Protein 7R57 (pdb70)

CATH classification: 3.40.50.1170 (+1 more: 3.40.50.40)

Sequence (1246 aa):
LPNITILATGGTIAGVENLVNAVPQLKDIANVKGEQVVNIGSQDMNDNVWLTLAKKINTDCDKTDGFVITHGTDTMEETAYFLDLTVKCDKPVVMVGAMRPSTSMSADGPFNLYNAVVTAADKASANRGVLVVMNDTVLDGRDVTKTNTTDVATFKSVNYGPLGYIHNGKIDYQRTPARKHTSDTPFDVSKLNELPKVGIVYNYANASDLPAKALVDAGYDGIVSAGVGNGNLYKSVFDTLATAAKTGTAVVRSSRVPTGATTQDAEVDDAKYGFVASGTLNPQKARVLLQLALTQTKDPQQIQQIFNQYHLPNITILATGGTIAGVENLVNAVPQLKDIANVKGEQVVNIGSQDMNDNVWLTLAKKINTDCDKTDGFVITHGTDTMEETAYFLDLTVKCDKPVVMVGAMRPSTSMSADGPFNLYNAVVTAADKASANRGVLVVMNDTVLDGRDVTKTNTTDVATFKSVNYGPLGYIHNGKIDYQRTPARKHTSDTPFDVSKLNELPKVGIVYNYANASDLPAKALVDAGYDGIVSAGVGNGNLYKSVFDTLATAAKTGTAVVRSSRVPTGATTQDAEVDDAKYGFVASGTLNPQKARVLLQLALTQTKDPQQIQQIFNQYLPNITILATGGTIAGENLVNAVPQLKDIANVKGEQVVNIGSQDMNDNVWLTLAKKINTDCDKTDGFVITHGTDTMEETAYFLDLTVKCDKPVVMVGAMRPSTSMSADGPFNLYNAVVTAADKASANRGVLVVMNDTVLDGRDVTKTNTTDVATFKSVNYGPLGYIHNGKIDYQRTPARKHTSDTPFDVSKLNELPKVGIVYNYANASDLPAKALVDAGYDGIVSAGVGNGNLYKSVFDTLATAAKTGTAVVRSSRVPTGATTQDAEVDDAKYGFVASGTLNPQKARVLLQLALTQTKDPQQIQQIFNQYLPNITILATGGTIAGTVGKVGVENLVNAVPQLKDIANVKGEQVVNIGSQDMNDNVWLTLAKKINTDCDKTDGFVITHGTDTMEETAYFLDLTVKCDKPVVMVGAMRPSTSMSADGPFNLYNAVVTAADKASANRGVLVVMNDTVLDGRDVTKTNTTDVATFKSVNYGPLGYIHNGKIDYQRTPARKHTSDTPFDVSKLNELPKVGIVYNYANASDLPAKALVDAGYDGIVSAGVGNGNLYKSVFDTLATAAKTGTAVVRSSRVPTGATTQDAEVDDAKYGFVASGTLNPQKARVLLQLALTQTKDPQQIQQIFNQY

Foldseek 3Di:
DFEEEEEEAADALLVQQCLCVSQVCLVVQHNYDYDYQHHDAQVPDDFQSLLSVQLVCQVCLVVGQFYEYEHHQPCQLLSQLLSFAAHQRQQEYEYEYWLDHSPDPPTQRNVQVSLRSLLSRDPVNGPQGHWYGFDQFTAHSQQWDQQDNRDSPRIFSFEPTTQWGHDPSDTDGDDGDPFDTHNRHPQYCNPPPGWAFEEEDEADPPDDLVVVVVCLVVVGQEYEYQAADLQHHDVSVVVSVLVSVVVLRAYERAHVPQFFFSDAPDDDPCVVSLYATQTGGGRSNSRSLVRRVVVPDSHSVSSNVSSVRD/DAFEEEEEEAADALFVFQCLCVRQVCLVVHHNYDYDHQHHDAQVPDDDQSLLSVQLVCQVCLVVGQFYEYEHHQPCQLLSQLLSFAAHQRQQEAEYEYWLDHNPDPPTQRNVQVSLRSLLSRDPVNGPQGHWYGFDQFIAHSQQWDQQDNRDSPRIFSFEPTTQWGHDPSDTDGDDGDQFDTHNRHPQYCNPPNDWAFEEEDEADPPDDLVVVVVCVVVVGQEYEYQAADLQHHDVSVVVSLLVSLVVQHAYERAHVPQFFFNDQPDDDPCVVSLYATQTGGHRSNSRSQVRRVVVPDSHSVSSNVSSVRD/DFEEEEEEAADALAVQQVLVSQVCLVVQHNYDYDHQHHDAQVPDDDQSLLSVQLVCQVCLVVGQFYEYEHHQPCQLLSQLLSFAAHQRQQEAEYEYWLDHNPDPPTQRNVQVSLRSLLSRDPVNGPQGHWYGFDQFIAHSQQWDQQDNRDSPRIFSFEPTTQWGHDPSDTDGDDGDPFDTHNRHPQYSNPPNDWFFEEEDEADPPDDLVVLVVCLVVVGQEYEYQAADLQHHDPSVVVSQLVSLVVRYAYERAHVDQFFFSDPPDDDPCVVSLHATQTGGHRSNSRSLVRRVSVPDSRSVVSNVSSVRD/DFEEEEEEAAAALADVDDPDRQVRNCVRQVCLVVQHNYHYDHQHHDAQVPDDFQSLLSVQLVCQVCLVVGQFYEYEHHQPCQLLSQLLSFAAHQRQQEYEYEYWLDHNPDDVTQRNVQVSLRSLLSRDPVNGPQGYWYGFDQFIAHSQQWDQQDNRDSPRIFSFEPTTQWGHDPSDTDGDDGDPFDTHNRHPQYCNPPPGWAFEEEDEADPPDDLVVVVVCVVVPGQEYEYQAADLQDHDPSVVVSLLVSVVVQRAYEGAHVPQFFFSDPPDPDPCVVSLYATQTGGHRSNSRSQVRRVVVPDSRSVVSNVSSVRD

B-factor: mean 27.16, std 11.45, range [9.93, 117.54]

Nearest PDB structures (foldseek):
  7r57-assembly1_A-2  TM=1.003E+00  e=1.077E-70  Escherichia coli K-12
  7p9c-assembly1_B  TM=1.001E+00  e=1.191E-68  Escherichia coli K-12
  7r57-assembly2_D-3  TM=1.001E+00  e=2.057E-67  Escherichia coli K-12
  6uod-assembly1_B-3  TM=9.999E-01  e=5.893E-67  Escherichia coli
  7r57-assembly2_C-3  TM=9.978E-01  e=5.893E-67  Escherichia coli K-12

InterPro domains:
  IPR004550 L-asparaginase, type II [TIGR00520] (1-348)
  IPR006034 Asparaginase/glutaminase-like [PIRSF001220] (23-346)
  IPR006034 Asparaginase/glutaminase-like [PR00139] (26-37)
  IPR006034 Asparaginase/glutaminase-like [PR00139] (103-121)
  IPR006034 Asparaginase/glutaminase-like [PR00139] (282-300)
  IPR006034 Asparaginase/glutaminase-like [PS51732] (24-348)
  IPR006034 Asparaginase/glutaminase-like [PTHR11707] (21-347)
  IPR006034 Asparaginase/glutaminase-like [SM00870] (25-342)
  IPR020827 Asparaginase/glutaminase, active site 1 [PS00144] (28-36)
  IPR027473 L-asparaginase, C-terminal [G3DSA:3.40.50.40] (235-348)
  IPR027474 L-asparaginase, N-terminal [PF00710] (25-216)
  IPR027475 Asparaginase/glutaminase, active site 2 [PS00917] (104-114)
  IPR036152 Asparaginase/glutaminase-like superfamily [SSF53774] (23-347)
  IPR037152 L-asparaginase, N-terminal domain superfamily [G3DSA:3.40.50.1170] (20-234)
  IPR040919 Asparaginase/glutaminase, C-terminal [PF17763] (235-345)

Structure (mmCIF, N/CA/C/O backbone):
data_7R57
#
_entry.id   7R57
#
_cell.length_a   152.139
_cell.length_b   62.440
_cell.length_c   143.409
_cell.angle_alpha   90.000
_cell.angle_beta   118.191
_cell.angle_gamma   90.000
#
_symmetry.space_group_name_H-M   'C 1 2 1'
#
loop_
_entity.id
_entity.type
_entity.pdbx_description
1 polymer 'L-asparaginase 2'
2 water water
#
loop_
_atom_site.group_PDB
_atom_site.id
_atom_site.type_symbol
_atom_site.label_atom_id
_atom_site.label_alt_id
_atom_site.label_comp_id
_atom_site.label_asym_id
_atom_site.label_entity_id
_atom_site.label_seq_id
_atom_site.pdbx_PDB_ins_code
_atom_site.Cartn_x
_atom_site.Cartn_y
_atom_site.Cartn_z
_atom_site.occupancy
_atom_site.B_iso_or_equiv
_atom_site.auth_seq_id
_atom_site.auth_comp_id
_atom_site.auth_asym_id
_atom_site.auth_atom_id
_atom_site.pdbx_PDB_model_num
ATOM 1 N N . LEU A 1 7 ? 31.11558 54.18102 89.81716 1.000 30.87800 1 LEU A N 1
ATOM 2 C CA . LEU A 1 7 ? 30.99622 53.06531 88.82252 1.000 32.56076 1 LEU A CA 1
ATOM 3 C C . LEU A 1 7 ? 30.04131 53.44424 87.68911 1.000 29.62836 1 LEU A C 1
ATOM 4 O O . LEU A 1 7 ? 29.05372 54.12446 87.90833 1.000 28.96636 1 LEU A O 1
ATOM 20 N N . PRO A 1 8 ? 30.32128 52.99227 86.47096 1.000 26.62699 2 PRO A N 1
ATOM 21 C CA . PRO A 1 8 ? 29.44065 53.33918 85.35146 1.000 24.65572 2 PRO A CA 1
ATOM 22 C C . PRO A 1 8 ? 28.06963 52.69705 85.50107 1.000 21.27365 2 PRO A C 1
ATOM 23 O O . PRO A 1 8 ? 27.90819 51.65223 86.13315 1.000 23.27603 2 PRO A O 1
ATOM 34 N N . ASN A 1 9 ? 27.06487 53.34611 84.92864 1.000 24.56253 3 ASN A N 1
ATOM 35 C CA . ASN A 1 9 ? 25.72580 52.77635 84.86157 1.000 21.84569 3 ASN A CA 1
ATOM 36 C C . ASN A 1 9 ? 25.62690 51.94386 83.58768 1.000 20.24299 3 ASN A C 1
ATOM 37 O O . ASN A 1 9 ? 25.83487 52.46637 82.48524 1.000 21.93519 3 ASN A O 1
ATOM 48 N N . ILE A 1 10 ? 25.31672 50.66345 83.74273 1.000 21.59745 4 ILE A N 1
ATOM 49 C CA . ILE A 1 10 ? 25.19782 49.73790 82.61811 1.000 19.07952 4 ILE A CA 1
ATOM 50 C C . ILE A 1 10 ? 23.79020 49.16271 82.62083 1.000 19.25338 4 ILE A C 1
ATOM 51 O O . ILE A 1 10 ? 23.31545 48.68180 83.65858 1.000 21.52971 4 ILE A O 1
ATOM 67 N N . THR A 1 11 ? 23.13409 49.21163 81.46836 1.000 19.85906 5 THR A N 1
ATOM 68 C CA . THR A 1 11 ? 21.81505 48.61543 81.28751 1.000 18.67471 5 THR A CA 1
ATOM 69 C C . THR A 1 11 ? 21.93224 47.26329 80.60863 1.000 18.43992 5 THR A C 1
ATOM 70 O O . THR A 1 11 ? 22.53921 47.16863 79.53751 1.000 20.62411 5 THR A O 1
ATOM 81 N N . ILE A 1 12 ? 21.36915 46.23103 81.23843 1.000 18.96970 6 ILE A N 1
ATOM 82 C CA . ILE A 1 12 ? 21.27295 44.90116 80.63880 1.000 20.25634 6 ILE A CA 1
ATOM 83 C C . ILE A 1 12 ? 19.89014 44.75987 80.02389 1.000 20.95407 6 ILE A C 1
ATOM 84 O O . ILE A 1 12 ? 18.87625 44.83792 80.73028 1.000 25.55429 6 ILE A O 1
ATOM 100 N N . LEU A 1 13 ? 19.84021 44.56058 78.71699 1.000 18.15690 7 LEU A N 1
ATOM 101 C CA . LEU A 1 13 ? 18.59293 44.31173 77.99738 1.000 18.22995 7 LEU A CA 1
ATOM 102 C C . LEU A 1 13 ? 18.53716 42.81992 77.70741 1.000 20.36645 7 LEU A C 1
ATOM 103 O O . LEU A 1 13 ? 19.37580 42.30903 76.95829 1.000 19.70615 7 LEU A O 1
ATOM 119 N N . ALA A 1 14 ? 17.57479 42.11254 78.30280 1.000 17.88502 8 ALA A N 1
ATOM 120 C CA . ALA A 1 14 ? 17.45023 40.67790 78.09815 1.000 19.23666 8 ALA A CA 1
ATOM 121 C C . ALA A 1 14 ? 16.46238 40.36897 76.98357 1.000 21.17296 8 ALA A C 1
ATOM 122 O O . ALA A 1 14 ? 15.41739 41.01573 76.86412 1.000 20.44256 8 ALA A O 1
ATOM 129 N N . THR A 1 15 ? 16.77912 39.34312 76.17815 1.000 18.13544 9 THR A N 1
ATOM 130 C CA . THR A 1 15 ? 15.91948 38.92847 75.08177 1.000 18.15138 9 THR A CA 1
ATOM 131 C C . THR A 1 15 ? 15.42785 37.49847 75.24269 1.000 22.09517 9 THR A C 1
ATOM 132 O O . THR A 1 15 ? 14.64946 37.03382 74.39620 1.000 19.94702 9 THR A O 1
ATOM 143 N N . GLY A 1 16 ? 15.86637 36.80675 76.28206 1.000 21.60400 10 GLY A N 1
ATOM 144 C CA . GLY A 1 16 ? 15.46649 35.43552 76.54223 1.000 23.40808 10 GLY A CA 1
ATOM 145 C C . GLY A 1 16 ? 15.64080 35.06868 77.99291 1.000 28.51146 10 GLY A C 1
ATOM 146 O O . GLY A 1 16 ? 15.60690 35.92326 78.88431 1.000 27.05698 10 GLY A O 1
ATOM 150 N N . GLY A 1 17 ? 15.83119 33.77457 78.22429 1.000 28.05040 11 GLY A N 1
ATOM 151 C CA . GLY A 1 17 ? 16.09656 33.27439 79.55472 1.000 30.44557 11 GLY A CA 1
ATOM 152 C C . GLY A 1 17 ? 17.39952 33.81548 80.09417 1.000 31.58812 11 GLY A C 1
ATOM 153 O O . GLY A 1 17 ? 18.19857 34.44389 79.40083 1.000 33.06514 11 GLY A O 1
ATOM 157 N N . THR A 1 18 ? 17.61066 33.58130 81.38163 1.000 32.32907 12 THR A N 1
ATOM 158 C CA . THR A 1 18 ? 18.83780 34.05549 81.99478 1.000 37.95060 12 THR A CA 1
ATOM 159 C C . THR A 1 18 ? 20.01891 33.21803 81.51984 1.000 34.05912 12 THR A C 1
ATOM 160 O O . THR A 1 18 ? 19.89555 32.02469 81.22890 1.000 33.06680 12 THR A O 1
ATOM 171 N N . ILE A 1 19 ? 21.18392 33.85496 81.44710 1.000 33.35772 13 ILE A N 1
ATOM 172 C CA . ILE A 1 19 ? 22.39456 33.11363 81.11636 1.000 33.47325 13 ILE A CA 1
ATOM 173 C C . ILE A 1 19 ? 23.23192 32.80781 82.35173 1.000 31.07007 13 ILE A C 1
ATOM 174 O O . ILE A 1 19 ? 24.18156 32.01878 82.25521 1.000 27.81778 13 ILE A O 1
ATOM 190 N N . ALA A 1 20 ? 22.88843 33.36975 83.51425 1.000 30.08225 14 ALA A N 1
ATOM 191 C CA . ALA A 1 20 ? 23.59704 33.06585 84.76004 1.000 28.70783 14 ALA A CA 1
ATOM 192 C C . ALA A 1 20 ? 22.60910 32.74679 85.88092 1.000 35.96063 14 ALA A C 1
ATOM 193 O O . ALA A 1 20 ? 21.63142 33.47910 86.06729 1.000 42.09865 14 ALA A O 1
ATOM 200 N N . GLY A 1 37 ? 14.43075 36.65138 87.75546 1.000 47.13229 31 GLY A N 1
ATOM 201 C CA . GLY A 1 37 ? 14.29167 37.56538 86.63835 1.000 47.92318 31 GLY A CA 1
ATOM 202 C C . GLY A 1 37 ? 15.58059 38.27898 86.26957 1.000 46.71822 31 GLY A C 1
ATOM 203 O O . GLY A 1 37 ? 16.61181 38.12570 86.92985 1.000 44.79304 31 GLY A O 1
ATOM 206 N N . VAL A 1 38 ? 15.52552 39.07003 85.19505 1.000 45.87882 32 VAL A N 1
ATOM 207 C CA . VAL A 1 38 ? 16.69028 39.85656 84.79821 1.000 43.45404 32 VAL A CA 1
ATOM 208 C C . VAL A 1 38 ? 17.16767 40.72305 85.95465 1.000 45.64686 32 VAL A C 1
ATOM 209 O O . VAL A 1 38 ? 18.37115 40.97446 86.10022 1.000 45.60953 32 VAL A O 1
ATOM 222 N N . GLU A 1 39 ? 16.24101 41.18141 86.80284 1.000 45.84530 33 GLU A N 1
ATOM 223 C CA . GLU A 1 39 ? 16.61312 41.98407 87.96355 1.000 48.82271 33 GLU A CA 1
ATOM 224 C C . GLU A 1 39 ? 17.54619 41.23733 88.91123 1.000 50.90462 33 GLU A C 1
ATOM 225 O O . GLU A 1 39 ? 18.20731 41.87549 89.74191 1.000 51.14842 33 GLU A O 1
ATOM 229 N N . ASN A 1 40 ? 17.62512 39.90908 88.79761 1.000 46.17662 34 ASN A N 1
ATOM 230 C CA . ASN A 1 40 ? 18.36982 39.07379 89.73195 1.000 47.12284 34 ASN A CA 1
ATOM 231 C C . ASN A 1 40 ? 19.82423 38.83595 89.32646 1.000 48.64494 34 ASN A C 1
ATOM 232 O O . ASN A 1 40 ? 20.53921 38.12154 90.04038 1.000 48.03026 34 ASN A O 1
ATOM 243 N N . LEU A 1 41 ? 20.28958 39.40671 88.21102 1.000 43.48204 35 LEU A N 1
ATOM 244 C CA . LEU A 1 41 ? 21.61732 39.04488 87.71732 1.000 40.36909 35 LEU A CA 1
ATOM 245 C C . LEU A 1 41 ? 22.72111 39.47990 88.67617 1.000 38.81439 35 LEU A C 1
ATOM 246 O O . LEU A 1 41 ? 23.73223 38.78412 88.80613 1.000 38.93619 35 LEU A O 1
ATOM 262 N N . VAL A 1 42 ? 22.54957 40.61531 89.35764 1.000 42.67107 36 VAL A N 1
ATOM 263 C CA . VAL A 1 42 ? 23.52195 41.02729 90.36666 1.000 45.30907 36 VAL A CA 1
ATOM 264 C C . VAL A 1 42 ? 23.59254 40.02058 91.50576 1.000 45.50253 36 VAL A C 1
ATOM 265 O O . VAL A 1 42 ? 24.61772 39.91917 92.18929 1.000 42.45068 36 VAL A O 1
ATOM 278 N N . ASN A 1 43 ? 22.51051 39.27921 91.75047 1.000 42.54200 37 ASN A N 1
ATOM 279 C CA . ASN A 1 43 ? 22.56908 38.23860 92.76828 1.000 44.35495 37 ASN A CA 1
ATOM 280 C C . ASN A 1 43 ? 23.17712 36.95731 92.22262 1.000 41.84273 37 ASN A C 1
ATOM 281 O O . ASN A 1 43 ? 23.82547 36.21758 92.97049 1.000 43.75699 37 ASN A O 1
ATOM 292 N N . ALA A 1 44 ? 22.98204 36.68237 90.92974 1.000 42.20309 38 ALA A N 1
ATOM 293 C CA . ALA A 1 44 ? 23.60521 35.51358 90.31838 1.000 39.18258 38 ALA A CA 1
ATOM 294 C C . ALA A 1 44 ? 25.09913 35.73086 90.11985 1.000 33.59351 38 ALA A C 1
ATOM 295 O O . ALA A 1 44 ? 25.89456 34.80077 90.28883 1.000 36.00996 38 ALA A O 1
ATOM 302 N N . VAL A 1 45 ? 25.49486 36.94972 89.76055 1.000 33.51863 39 VAL A N 1
ATOM 303 C CA . VAL A 1 45 ? 26.89553 37.30582 89.55277 1.000 31.14451 39 VAL A CA 1
ATOM 304 C C . VAL A 1 45 ? 27.19233 38.50390 90.45209 1.000 35.56433 39 VAL A C 1
ATOM 305 O O . VAL A 1 45 ? 27.28598 39.64684 89.96978 1.000 30.97272 39 VAL A O 1
ATOM 318 N N . PRO A 1 46 ? 27.35375 38.28809 91.75831 1.000 37.33194 40 PRO A N 1
ATOM 319 C CA . PRO A 1 46 ? 27.53140 39.42534 92.67609 1.000 31.47436 40 PRO A CA 1
ATOM 320 C C . PRO A 1 46 ? 28.73514 40.28097 92.34942 1.000 32.91074 40 PRO A C 1
ATOM 321 O O . PRO A 1 46 ? 28.77452 41.45606 92.73417 1.000 31.58959 40 PRO A O 1
ATOM 332 N N . GLN A 1 47 ? 29.72799 39.72345 91.66116 1.000 29.98871 41 GLN A N 1
ATOM 333 C CA . GLN A 1 47 ? 30.91662 40.48551 91.31655 1.000 31.15575 41 GLN A CA 1
ATOM 334 C C . GLN A 1 47 ? 30.60774 41.62864 90.36574 1.000 28.42089 41 GLN A C 1
ATOM 335 O O . GLN A 1 47 ? 31.43875 42.52224 90.20412 1.000 29.23247 41 GLN A O 1
ATOM 349 N N . LEU A 1 48 ? 29.43335 41.63009 89.73770 1.000 27.40361 42 LEU A N 1
ATOM 350 C CA . LEU A 1 48 ? 29.06921 42.74969 88.87638 1.000 28.22673 42 LEU A CA 1
ATOM 351 C C . LEU A 1 48 ? 28.99249 44.05134 89.65775 1.000 27.45727 42 LEU A C 1
ATOM 352 O O . LEU A 1 48 ? 29.23950 45.12401 89.09955 1.000 27.15505 42 LEU A O 1
ATOM 368 N N . LYS A 1 49 ? 28.64660 43.97096 90.94085 1.000 31.12936 43 LYS A N 1
ATOM 369 C CA . LYS A 1 49 ? 28.51424 45.18188 91.74022 1.000 31.18494 43 LYS A CA 1
ATOM 370 C C . LYS A 1 49 ? 29.84952 45.88052 91.91999 1.000 31.90684 43 LYS A C 1
ATOM 371 O O . LYS A 1 49 ? 29.87859 47.09249 92.17020 1.000 31.07217 43 LYS A O 1
ATOM 380 N N . ASP A 1 50 ? 30.95423 45.15178 91.78888 1.000 31.00557 44 ASP A N 1
ATOM 381 C CA . ASP A 1 50 ? 32.27110 45.75253 91.92604 1.000 33.47797 44 ASP A CA 1
ATOM 382 C C . ASP A 1 50 ? 32.70437 46.52778 90.69298 1.000 32.62996 44 ASP A C 1
ATOM 383 O O . ASP A 1 50 ? 33.67106 47.29560 90.77454 1.000 34.42323 44 ASP A O 1
ATOM 392 N N . ILE A 1 51 ? 32.02265 46.36063 89.56093 1.000 27.81194 45 ILE A N 1
ATOM 393 C CA . ILE A 1 51 ? 32.41562 47.03025 88.32617 1.000 28.44409 45 ILE A CA 1
ATOM 394 C C . ILE A 1 51 ? 31.34234 47.93314 87.72779 1.000 23.77431 45 ILE A C 1
ATOM 395 O O . ILE A 1 51 ? 31.67064 48.74893 86.86318 1.000 24.66904 45 ILE A O 1
ATOM 411 N N . ALA A 1 52 ? 30.08147 47.83479 88.14310 1.000 23.20855 46 ALA A N 1
ATOM 412 C CA . ALA A 1 52 ? 29.05961 48.66072 87.51629 1.000 23.69473 46 ALA A CA 1
ATOM 413 C C . ALA A 1 52 ? 27.83265 48.74915 88.40867 1.000 24.12719 46 ALA A C 1
ATOM 414 O O . ALA A 1 52 ? 27.61400 47.90977 89.28656 1.000 26.10774 46 ALA A O 1
ATOM 421 N N . ASN A 1 53 ? 27.04128 49.79532 88.16772 1.000 24.86954 47 ASN A N 1
ATOM 422 C CA . ASN A 1 53 ? 25.67488 49.89007 88.66522 1.000 25.09679 47 ASN A CA 1
ATOM 423 C C . ASN A 1 53 ? 24.76474 49.34077 87.57788 1.000 24.30279 47 ASN A C 1
ATOM 424 O O . ASN A 1 53 ? 24.56825 49.98091 86.53922 1.000 25.41424 47 ASN A O 1
ATOM 435 N N . VAL A 1 54 ? 24.23817 48.15924 87.80810 1.000 27.32415 48 VAL A N 1
ATOM 436 C CA . VAL A 1 54 ? 23.53113 47.41388 86.77831 1.000 24.87444 48 VAL A CA 1
ATOM 437 C C . VAL A 1 54 ? 22.03722 47.58737 86.95111 1.000 29.32757 48 VAL A C 1
ATOM 438 O O . VAL A 1 54 ? 21.51011 47.49974 88.06530 1.000 32.47664 48 VAL A O 1
ATOM 451 N N . LYS A 1 55 ? 21.35434 47.82528 85.83848 1.000 25.66544 49 LYS A N 1
ATOM 452 C CA . LYS A 1 55 ? 19.89558 47.82817 85.77555 1.000 29.52977 49 LYS A CA 1
ATOM 453 C C . LYS A 1 55 ? 19.47631 46.93378 84.61931 1.000 28.53844 49 LYS A C 1
ATOM 454 O O . LYS A 1 55 ? 20.03661 47.03363 83.52285 1.000 28.71879 49 LYS A O 1
ATOM 473 N N . GLY A 1 56 ? 18.48895 46.08448 84.85217 1.000 28.23446 50 GLY A N 1
ATOM 474 C CA . GLY A 1 56 ? 18.03500 45.11837 83.85595 1.000 26.16810 50 GLY A CA 1
ATOM 475 C C . GLY A 1 56 ? 16.62333 45.42142 83.38101 1.000 28.47680 50 GLY A C 1
ATOM 476 O O . GLY A 1 56 ? 15.78518 45.87888 84.15752 1.000 29.29209 50 GLY A O 1
ATOM 480 N N . GLU A 1 57 ? 16.37457 45.16793 82.10656 1.000 22.60305 51 GLU A N 1
ATOM 481 C CA . GLU A 1 57 ? 15.02950 45.21653 81.55622 1.000 22.81550 51 GLU A CA 1
ATOM 482 C C . GLU A 1 57 ? 14.85308 44.03984 80.61502 1.000 27.71538 51 GLU A C 1
ATOM 483 O O . GLU A 1 57 ? 15.76621 43.71781 79.84413 1.000 26.20417 51 GLU A O 1
ATOM 495 N N . GLN A 1 58 ? 13.67359 43.42456 80.66212 1.000 24.67356 52 GLN A N 1
ATOM 496 C CA . GLN A 1 58 ? 13.33109 42.31449 79.77954 1.000 23.19092 52 GLN A CA 1
ATOM 497 C C . GLN A 1 58 ? 12.61872 42.88864 78.56723 1.000 27.57002 52 GLN A C 1
ATOM 498 O O . GLN A 1 58 ? 11.49954 43.40799 78.67919 1.000 30.25658 52 GLN A O 1
ATOM 512 N N . VAL A 1 59 ? 13.26973 42.82226 77.41012 1.000 20.90334 53 VAL A N 1
ATOM 513 C CA . VAL A 1 59 ? 12.71688 43.41526 76.20308 1.000 22.57217 53 VAL A CA 1
ATOM 514 C C . VAL A 1 59 ? 11.75539 42.45654 75.52576 1.000 25.82688 53 VAL A C 1
ATOM 515 O O . VAL A 1 59 ? 10.65464 42.83491 75.11259 1.000 25.50722 53 VAL A O 1
ATOM 528 N N . VAL A 1 60 ? 12.17624 41.21129 75.37314 1.000 22.04605 54 VAL A N 1
ATOM 529 C CA . VAL A 1 60 ? 11.35440 40.11513 74.89555 1.000 23.37406 54 VAL A CA 1
ATOM 530 C C . VAL A 1 60 ? 11.88702 38.88712 75.60976 1.000 22.07971 54 VAL A C 1
ATOM 531 O O . VAL A 1 60 ? 12.91854 38.94835 76.29425 1.000 22.57788 54 VAL A O 1
ATOM 544 N N . ASN A 1 61 ? 11.23085 37.75684 75.41149 1.000 23.67921 55 ASN A N 1
ATOM 545 C CA . ASN A 1 61 ? 11.65742 36.50156 76.01249 1.000 22.67817 55 ASN A CA 1
ATOM 546 C C . ASN A 1 61 ? 11.41246 35.38554 75.00009 1.000 27.71053 55 ASN A C 1
ATOM 547 O O . ASN A 1 61 ? 10.39067 34.69364 75.05006 1.000 29.29070 55 ASN A O 1
ATOM 558 N N . ILE A 1 62 ? 12.38327 35.18314 74.11197 1.000 23.94827 56 ILE A N 1
ATOM 559 C CA . ILE A 1 62 ? 12.26672 34.19290 73.05432 1.000 24.48278 56 ILE A CA 1
ATOM 560 C C . ILE A 1 62 ? 13.57918 33.44389 72.93344 1.000 24.48655 56 ILE A C 1
ATOM 561 O O . ILE A 1 62 ? 14.64241 33.93598 73.31820 1.000 24.22624 56 ILE A O 1
ATOM 577 N N . GLY A 1 63 ? 13.49661 32.23783 72.37835 1.000 24.26172 57 GLY A N 1
ATOM 578 C CA . GLY A 1 63 ? 14.69263 31.57232 71.92080 1.000 21.15000 57 GLY A CA 1
ATOM 579 C C . GLY A 1 63 ? 15.21593 32.25150 70.67117 1.000 18.42134 57 GLY A C 1
ATOM 580 O O . GLY A 1 63 ? 14.45925 32.65994 69.79281 1.000 18.26931 57 GLY A O 1
ATOM 584 N N . SER A 1 64 ? 16.54032 32.38305 70.58528 1.000 17.41091 58 SER A N 1
ATOM 585 C CA . SER A 1 64 ? 17.06486 33.16744 69.47400 1.000 17.36029 58 SER A CA 1
ATOM 586 C C . SER A 1 64 ? 16.89944 32.47349 68.12322 1.000 16.67135 58 SER A C 1
ATOM 587 O O . SER A 1 64 ? 17.01365 33.12583 67.08302 1.000 14.70857 58 SER A O 1
ATOM 595 N N . GLN A 1 65 ? 16.60658 31.16652 68.10068 1.000 15.81438 59 GLN A N 1
ATOM 596 C CA . GLN A 1 65 ? 16.25046 30.57219 66.81516 1.000 15.49488 59 GLN A CA 1
ATOM 597 C C . GLN A 1 65 ? 14.95672 31.14100 66.25224 1.000 16.30231 59 GLN A C 1
ATOM 598 O O . GLN A 1 65 ? 14.70517 30.97193 65.05822 1.000 15.61000 59 GLN A O 1
ATOM 612 N N . ASP A 1 66 ? 14.17480 31.85029 67.07463 1.000 17.54845 60 ASP A N 1
ATOM 613 C CA . ASP A 1 66 ? 12.94410 32.50897 66.66333 1.000 17.55299 60 ASP A CA 1
ATOM 614 C C . ASP A 1 66 ? 13.11936 34.02539 66.53602 1.000 18.28790 60 ASP A C 1
ATOM 615 O O . ASP A 1 66 ? 12.13032 34.76096 66.43707 1.000 17.32779 60 ASP A O 1
ATOM 624 N N . MET A 1 67 ? 14.35932 34.52379 66.56308 1.000 14.81180 61 MET A N 1
ATOM 625 C CA . MET A 1 67 ? 14.61842 35.93306 66.33750 1.000 14.44590 61 MET A CA 1
ATOM 626 C C . MET A 1 67 ? 13.99129 36.40973 65.03465 1.000 15.23605 61 MET A C 1
ATOM 627 O O . MET A 1 67 ? 13.86614 35.66375 64.06596 1.000 15.34495 61 MET A O 1
ATOM 641 N N . ASN A 1 68 ? 13.60003 37.68586 65.01292 1.000 15.71960 62 ASN A N 1
ATOM 642 C CA . ASN A 1 68 ? 12.85497 38.20358 63.87507 1.000 15.91365 62 ASN A CA 1
ATOM 643 C C . ASN A 1 68 ? 12.97377 39.72410 63.78145 1.000 13.88672 62 ASN A C 1
ATOM 644 O O . ASN A 1 68 ? 13.52686 40.38265 64.66797 1.000 16.52772 62 ASN A O 1
ATOM 655 N N . ASP A 1 69 ? 12.43828 40.26579 62.67511 1.000 15.83671 63 ASP A N 1
ATOM 656 C CA . ASP A 1 69 ? 12.58107 41.68320 62.34249 1.000 15.93170 63 ASP A CA 1
ATOM 657 C C . ASP A 1 69 ? 11.98907 42.56999 63.42991 1.000 17.27025 63 ASP A C 1
ATOM 658 O O . ASP A 1 69 ? 12.48305 43.67126 63.69094 1.000 16.54394 63 ASP A O 1
ATOM 667 N N . ASN A 1 70 ? 10.88191 42.14701 64.03615 1.000 18.08721 64 ASN A N 1
ATOM 668 C CA . ASN A 1 70 ? 10.22310 43.01440 65.01392 1.000 18.34231 64 ASN A CA 1
ATOM 669 C C . ASN A 1 70 ? 11.09802 43.22078 66.24460 1.000 15.89812 64 ASN A C 1
ATOM 670 O O . ASN A 1 70 ? 11.16827 44.32349 66.79347 1.000 18.64259 64 ASN A O 1
ATOM 681 N N . VAL A 1 71 ? 11.76861 42.16251 66.70774 1.000 17.93350 65 VAL A N 1
ATOM 682 C CA . VAL A 1 71 ? 12.67278 42.30682 67.84296 1.000 15.58232 65 VAL A CA 1
ATOM 683 C C . VAL A 1 71 ? 13.85789 43.19375 67.48194 1.000 16.93448 65 VAL A C 1
ATOM 684 O O . VAL A 1 71 ? 14.28938 44.02153 68.28106 1.000 16.44309 65 VAL A O 1
ATOM 697 N N . TRP A 1 72 ? 14.41488 43.02370 66.28309 1.000 15.95638 66 TRP A N 1
ATOM 698 C CA . TRP A 1 72 ? 15.51338 43.87542 65.84128 1.000 15.35176 66 TRP A CA 1
ATOM 699 C C . TRP A 1 72 ? 15.10945 45.33512 65.90298 1.000 17.27671 66 TRP A C 1
ATOM 700 O O . TRP A 1 72 ? 15.84069 46.16995 66.43540 1.000 17.09934 66 TRP A O 1
ATOM 721 N N . LEU A 1 73 ? 13.94607 45.66186 65.34985 1.000 17.31692 67 LEU A N 1
ATOM 722 C CA . LEU A 1 73 ? 13.49458 47.05294 65.36687 1.000 17.09711 67 LEU A CA 1
ATOM 723 C C . LEU A 1 73 ? 13.28620 47.55469 66.78686 1.000 16.26288 67 LEU A C 1
ATOM 724 O O . LEU A 1 73 ? 13.65733 48.69609 67.10623 1.000 18.08378 67 LEU A O 1
ATOM 740 N N . THR A 1 74 ? 12.71712 46.72081 67.65164 1.000 16.96911 68 THR A N 1
ATOM 741 C CA . THR A 1 74 ? 12.52019 47.11137 69.04936 1.000 17.12318 68 THR A CA 1
ATOM 742 C C . THR A 1 74 ? 13.84857 47.41759 69.72600 1.000 18.44325 68 THR A C 1
ATOM 743 O O . THR A 1 74 ? 13.98415 48.41945 70.43566 1.000 19.37906 68 THR A O 1
ATOM 754 N N . LEU A 1 75 ? 14.86411 46.56816 69.50596 1.000 16.28163 69 LEU A N 1
ATOM 755 C CA . LEU A 1 75 ? 16.14705 46.77333 70.15887 1.000 17.90897 69 LEU A CA 1
ATOM 756 C C . LEU A 1 75 ? 16.85735 48.02465 69.66633 1.000 16.42635 69 LEU A C 1
ATOM 757 O O . LEU A 1 75 ? 17.37704 48.79488 70.47480 1.000 16.80843 69 LEU A O 1
ATOM 773 N N . ALA A 1 76 ? 16.87372 48.25938 68.35693 1.000 15.40515 70 ALA A N 1
ATOM 774 C CA . ALA A 1 76 ? 17.55298 49.43337 67.83692 1.000 14.49155 70 ALA A CA 1
ATOM 775 C C . ALA A 1 76 ? 16.89146 50.69981 68.35803 1.000 17.62098 70 ALA A C 1
ATOM 776 O O . ALA A 1 76 ? 17.57123 51.65518 68.76858 1.000 18.76872 70 ALA A O 1
ATOM 783 N N . LYS A 1 77 ? 15.56587 50.71389 68.34418 1.000 18.93539 71 LYS A N 1
ATOM 784 C CA . LYS A 1 77 ? 14.85315 51.90839 68.78854 1.000 17.83791 71 LYS A CA 1
ATOM 785 C C . LYS A 1 77 ? 15.07284 52.16014 70.27024 1.000 18.39768 71 LYS A C 1
ATOM 786 O O . LYS A 1 77 ? 15.22653 53.31834 70.68861 1.000 20.43244 71 LYS A O 1
ATOM 805 N N . LYS A 1 78 ? 15.08805 51.10603 71.07580 1.000 17.96548 72 LYS A N 1
ATOM 806 C CA . LYS A 1 78 ? 15.27058 51.22496 72.52449 1.000 18.95710 72 LYS A CA 1
ATOM 807 C C . LYS A 1 78 ? 16.65706 51.76067 72.86466 1.000 23.02818 72 LYS A C 1
ATOM 808 O O . LYS A 1 78 ? 16.80559 52.68296 73.68118 1.000 21.17807 72 LYS A O 1
ATOM 827 N N . ILE A 1 79 ? 17.68763 51.20299 72.23217 1.000 19.78676 73 ILE A N 1
ATOM 828 C CA . ILE A 1 79 ? 19.04960 51.66498 72.46740 1.000 19.78047 73 ILE A CA 1
ATOM 829 C C . ILE A 1 79 ? 19.18068 53.11152 72.04644 1.000 19.93686 73 ILE A C 1
ATOM 830 O O . ILE A 1 79 ? 19.76648 53.93580 72.75834 1.000 18.82780 73 ILE A O 1
ATOM 846 N N . ASN A 1 80 ? 18.62588 53.45181 70.89050 1.000 18.24415 74 ASN A N 1
ATOM 847 C CA . ASN A 1 80 ? 18.76329 54.81935 70.41284 1.000 20.01962 74 ASN A CA 1
ATOM 848 C C . ASN A 1 80 ? 18.01110 55.80295 71.30143 1.000 21.53407 74 ASN A C 1
ATOM 849 O O . ASN A 1 80 ? 18.48511 56.93033 71.51219 1.000 24.66528 74 ASN A O 1
ATOM 860 N N . THR A 1 81 ? 16.88021 55.37396 71.85944 1.000 21.63029 75 THR A N 1
ATOM 861 C CA . THR A 1 81 ? 16.06923 56.23378 72.71911 1.000 23.77468 75 THR A CA 1
ATOM 862 C C . THR A 1 81 ? 16.69201 56.39985 74.09727 1.000 27.19939 75 THR A C 1
ATOM 863 O O . THR A 1 81 ? 16.66657 57.50229 74.66231 1.000 26.67312 75 THR A O 1
ATOM 874 N N . ASP A 1 82 ? 17.23114 55.32265 74.66465 1.000 22.47263 76 ASP A N 1
ATOM 875 C CA . ASP A 1 82 ? 17.75166 55.32865 76.03187 1.000 23.50209 76 ASP A CA 1
ATOM 876 C C . ASP A 1 82 ? 19.24608 55.64662 76.12282 1.000 21.04183 76 ASP A C 1
ATOM 877 O O . ASP A 1 82 ? 19.79551 55.63983 77.22921 1.000 22.79664 76 ASP A O 1
ATOM 886 N N . CYS A 1 83 ? 19.89694 55.96925 75.00241 1.000 22.78023 77 CYS A N 1
ATOM 887 C CA . CYS A 1 83 ? 21.34299 56.22205 74.98803 1.000 22.48256 77 CYS A CA 1
ATOM 888 C C . CYS A 1 83 ? 21.76673 57.22488 76.06436 1.000 29.49970 77 CYS A C 1
ATOM 889 O O . CYS A 1 83 ? 22.74654 57.00231 76.78366 1.000 26.31220 77 CYS A O 1
ATOM 896 N N . ASP A 1 84 ? 21.04272 58.34259 76.18499 1.000 27.61069 78 ASP A N 1
ATOM 897 C CA . ASP A 1 84 ? 21.43427 59.39041 77.12371 1.000 28.65104 78 ASP A CA 1
ATOM 898 C C . ASP A 1 84 ? 21.22253 58.99753 78.57429 1.000 30.46190 78 ASP A C 1
ATOM 899 O O . ASP A 1 84 ? 21.72062 59.69436 79.46552 1.000 37.74158 78 ASP A O 1
ATOM 908 N N . LYS A 1 85 ? 20.49788 57.91912 78.83150 1.000 28.06494 79 LYS A N 1
ATOM 909 C CA . LYS A 1 85 ? 20.10913 57.52086 80.17285 1.000 28.51697 79 LYS A CA 1
ATOM 910 C C . LYS A 1 85 ? 21.08046 56.55034 80.83024 1.000 28.41245 79 LYS A C 1
ATOM 911 O O . LYS A 1 85 ? 20.85951 56.16431 81.97920 1.000 28.23187 79 LYS A O 1
ATOM 930 N N . THR A 1 86 ? 22.13935 56.13668 80.13706 1.000 26.01206 80 THR A N 1
ATOM 931 C CA . THR A 1 86 ? 23.01760 55.09472 80.65474 1.000 24.12178 80 THR A CA 1
ATOM 932 C C . THR A 1 86 ? 24.41536 55.32203 80.10015 1.000 20.84427 80 THR A C 1
ATOM 933 O O . THR A 1 86 ? 24.62420 56.15920 79.21854 1.000 21.95640 80 THR A O 1
ATOM 944 N N . ASP A 1 87 ? 25.38191 54.55770 80.61839 1.000 20.01983 81 ASP A N 1
ATOM 945 C CA . ASP A 1 87 ? 26.74966 54.65709 80.13629 1.000 20.27005 81 ASP A CA 1
ATOM 946 C C . ASP A 1 87 ? 27.10758 53.55143 79.15105 1.000 19.56905 81 ASP A C 1
ATOM 947 O O . ASP A 1 87 ? 28.12456 53.65954 78.46140 1.000 19.69050 81 ASP A O 1
ATOM 956 N N . GLY A 1 88 ? 26.29889 52.51133 79.08028 1.000 19.53241 82 GLY A N 1
ATOM 957 C CA . GLY A 1 88 ? 26.55519 51.42596 78.14847 1.000 19.15148 82 GLY A CA 1
ATOM 958 C C . GLY A 1 88 ? 25.47691 50.36986 78.26907 1.000 18.96308 82 GLY A C 1
ATOM 959 O O . GLY A 1 88 ? 24.74732 50.30060 79.26239 1.000 19.98614 82 GLY A O 1
ATOM 963 N N . PHE A 1 89 ? 25.43419 49.49227 77.25602 1.000 18.09291 83 PHE A N 1
ATOM 964 C CA . PHE A 1 89 ? 24.42190 48.45461 77.17646 1.000 16.45248 83 PHE A CA 1
ATOM 965 C C . PHE A 1 89 ? 25.06230 47.07863 77.02624 1.000 17.80340 83 PHE A C 1
ATOM 966 O O . PHE A 1 89 ? 26.04059 46.91344 76.28478 1.000 16.90642 83 PHE A O 1
ATOM 983 N N . VAL A 1 90 ? 24.47690 46.10161 77.70944 1.000 16.15085 84 VAL A N 1
ATOM 984 C CA . VAL A 1 90 ? 24.73919 44.68162 77.48022 1.000 15.62348 84 VAL A CA 1
ATOM 985 C C . VAL A 1 90 ? 23.41001 44.04899 77.07617 1.000 19.69147 84 VAL A C 1
ATOM 986 O O . VAL A 1 90 ? 22.39384 44.23688 77.75343 1.000 20.39117 84 VAL A O 1
ATOM 999 N N . ILE A 1 91 ? 23.40893 43.27683 75.99403 1.000 16.76003 85 ILE A N 1
ATOM 1000 C CA . ILE A 1 91 ? 22.20932 42.57002 75.54440 1.000 16.50664 85 ILE A CA 1
ATOM 1001 C C . ILE A 1 91 ? 22.45191 41.08619 75.72037 1.000 16.70429 85 ILE A C 1
ATOM 1002 O O . ILE A 1 91 ? 23.36109 40.53912 75.08638 1.000 16.67759 85 ILE A O 1
ATOM 1018 N N . THR A 1 92 ? 21.65745 40.41746 76.55805 1.000 16.27494 86 THR A N 1
ATOM 1019 C CA . THR A 1 92 ? 21.73488 38.96496 76.65697 1.000 16.10095 86 THR A CA 1
ATOM 1020 C C . THR A 1 92 ? 20.85286 38.33336 75.58241 1.000 16.72911 86 THR A C 1
ATOM 1021 O O . THR A 1 92 ? 19.71106 38.75791 75.37103 1.000 16.76308 86 THR A O 1
ATOM 1032 N N . HIS A 1 93 ? 21.37984 37.32887 74.88448 1.000 17.25553 87 HIS A N 1
ATOM 1033 C CA . HIS A 1 93 ? 20.78477 36.85821 73.64036 1.000 15.20101 87 HIS A CA 1
ATOM 1034 C C . HIS A 1 93 ? 21.20667 35.41129 73.45981 1.000 14.72031 87 HIS A C 1
ATOM 1035 O O . HIS A 1 93 ? 22.30478 35.01248 73.85872 1.000 16.43737 87 HIS A O 1
ATOM 1049 N N . GLY A 1 94 ? 20.32790 34.61521 72.87172 1.000 15.59260 88 GLY A N 1
ATOM 1050 C CA . GLY A 1 94 ? 20.71480 33.26381 72.51043 1.000 15.13595 88 GLY A CA 1
ATOM 1051 C C . GLY A 1 94 ? 21.84574 33.26218 71.49916 1.000 13.80536 88 GLY A C 1
ATOM 1052 O O . GLY A 1 94 ? 21.99751 34.18216 70.70113 1.000 14.86476 88 GLY A O 1
ATOM 1056 N N . THR A 1 95 ? 22.64568 32.19107 71.52963 1.000 15.21711 89 THR A N 1
ATOM 1057 C CA . THR A 1 95 ? 23.81952 32.15326 70.66521 1.000 13.33603 89 THR A CA 1
ATOM 1058 C C . THR A 1 95 ? 23.48532 31.85166 69.20277 1.000 14.31397 89 THR A C 1
ATOM 1059 O O . THR A 1 95 ? 24.24909 32.25783 68.30710 1.000 14.59099 89 THR A O 1
ATOM 1070 N N . ASP A 1 96 ? 22.35761 31.18283 68.91409 1.000 14.22603 90 ASP A N 1
ATOM 1071 C CA . ASP A 1 96 ? 22.11182 30.70649 67.55640 1.000 14.78028 90 ASP A CA 1
ATOM 1072 C C . ASP A 1 96 ? 22.11055 31.82307 66.51921 1.000 14.18136 90 ASP A C 1
ATOM 1073 O O . ASP A 1 96 ? 22.59824 31.62779 65.40077 1.000 14.13056 90 ASP A O 1
ATOM 1082 N N . THR A 1 97 ? 21.50686 32.97505 66.83282 1.000 12.80055 91 THR A N 1
ATOM 1083 C CA . THR A 1 97 ? 21.39366 34.05816 65.86571 1.000 11.97510 91 THR A CA 1
ATOM 1084 C C . THR A 1 97 ? 22.02085 35.35954 66.37442 1.000 13.80826 91 THR A C 1
ATOM 1085 O O . THR A 1 97 ? 21.80435 36.43336 65.78320 1.000 14.02952 91 THR A O 1
ATOM 1096 N N . MET A 1 98 ? 22.82770 35.26978 67.43394 1.000 12.53630 92 MET A N 1
ATOM 1097 C CA . MET A 1 98 ? 23.49472 36.45003 67.96538 1.000 12.98716 92 MET A CA 1
ATOM 1098 C C . MET A 1 98 ? 24.29028 37.18187 66.89764 1.000 12.74332 92 MET A C 1
ATOM 1099 O O . MET A 1 98 ? 24.31420 38.41647 66.86784 1.000 13.26573 92 MET A O 1
ATOM 1113 N N . GLU A 1 99 ? 24.94032 36.43965 65.99383 1.000 12.44082 93 GLU A N 1
ATOM 1114 C CA . GLU A 1 99 ? 25.74142 37.07736 64.95888 1.000 13.46614 93 GLU A CA 1
ATOM 1115 C C . GLU A 1 99 ? 24.91299 37.91615 63.98731 1.000 13.96164 93 GLU A C 1
ATOM 1116 O O . GLU A 1 99 ? 25.44984 38.79755 63.31909 1.000 14.75665 93 GLU A O 1
ATOM 1128 N N . GLU A 1 100 ? 23.62035 37.60571 63.83086 1.000 12.46259 94 GLU A N 1
ATOM 1129 C CA . GLU A 1 100 ? 22.74092 38.36957 62.94257 1.000 11.90652 94 GLU A CA 1
ATOM 1130 C C . GLU A 1 100 ? 22.25523 39.62870 63.64448 1.000 11.30364 94 GLU A C 1
ATOM 1131 O O . GLU A 1 100 ? 22.39759 40.72943 63.11276 1.000 13.22075 94 GLU A O 1
ATOM 1143 N N . THR A 1 101 ? 21.75264 39.46903 64.86494 1.000 12.40116 95 THR A N 1
ATOM 1144 C CA . THR A 1 101 ? 21.32281 40.63613 65.63980 1.000 12.05804 95 THR A CA 1
ATOM 1145 C C . THR A 1 101 ? 22.47686 41.61234 65.84325 1.000 13.69335 95 THR A C 1
ATOM 1146 O O . THR A 1 101 ? 22.28852 42.83878 65.76698 1.000 12.85572 95 THR A O 1
ATOM 1157 N N . ALA A 1 102 ? 23.67109 41.08902 66.16648 1.000 13.27492 96 ALA A N 1
ATOM 1158 C CA . ALA A 1 102 ? 24.81283 41.97687 66.37285 1.000 13.38411 96 ALA A CA 1
ATOM 1159 C C . ALA A 1 102 ? 25.07373 42.83715 65.15272 1.000 12.39498 96 ALA A C 1
ATOM 1160 O O . ALA A 1 102 ? 25.36417 44.03626 65.28875 1.000 13.77486 96 ALA A O 1
ATOM 1167 N N . TYR A 1 103 ? 25.01932 42.25445 63.95146 1.000 12.67809 97 TYR A N 1
ATOM 1168 C CA . TYR A 1 103 ? 25.28146 43.03190 62.73827 1.000 12.96234 97 TYR A CA 1
ATOM 1169 C C . TYR A 1 103 ? 24.14383 44.01332 62.44133 1.000 13.60408 97 TYR A C 1
ATOM 1170 O O . TYR A 1 103 ? 24.38813 45.15436 62.02611 1.000 12.45011 97 TYR A O 1
ATOM 1188 N N . PHE A 1 104 ? 22.89525 43.58477 62.68871 1.000 12.17403 98 PHE A N 1
ATOM 1189 C CA . PHE A 1 104 ? 21.78655 44.51977 62.50406 1.000 12.88890 98 PHE A CA 1
ATOM 1190 C C . PHE A 1 104 ? 21.98497 45.75248 63.38407 1.000 12.21898 98 PHE A C 1
ATOM 1191 O O . PHE A 1 104 ? 21.88639 46.88528 62.90101 1.000 12.79033 98 PHE A O 1
ATOM 1208 N N . LEU A 1 105 ? 22.24729 45.53405 64.68366 1.000 13.05459 99 LEU A N 1
ATOM 1209 C CA . LEU A 1 105 ? 22.46972 46.65221 65.59579 1.000 12.84008 99 LEU A CA 1
ATOM 1210 C C . LEU A 1 105 ? 23.70826 47.44960 65.19833 1.000 15.86054 99 LEU A C 1
ATOM 1211 O O . LEU A 1 105 ? 23.71472 48.68533 65.28924 1.000 14.56380 99 LEU A O 1
ATOM 1227 N N . ASP A 1 106 ? 24.75738 46.77048 64.73331 1.000 13.07530 100 ASP A N 1
ATOM 1228 C CA . ASP A 1 106 ? 25.97280 47.44577 64.28865 1.000 14.43910 100 ASP A CA 1
ATOM 1229 C C . ASP A 1 106 ? 25.68707 48.46651 63.19538 1.000 14.53372 100 ASP A C 1
ATOM 1230 O O . ASP A 1 106 ? 26.40114 49.46614 63.07015 1.000 15.85336 100 ASP A O 1
ATOM 1239 N N . LEU A 1 107 ? 24.62915 48.26666 62.40972 1.000 13.99402 101 LEU A N 1
ATOM 1240 C CA . LEU A 1 107 ? 24.31707 49.14736 61.29298 1.000 12.80195 101 LEU A CA 1
ATOM 1241 C C . LEU A 1 107 ? 23.27421 50.19929 61.64202 1.000 14.03372 101 LEU A C 1
ATOM 1242 O O . LEU A 1 107 ? 23.18624 51.20038 60.92333 1.000 15.72898 101 LEU A O 1
ATOM 1258 N N . THR A 1 108 ? 22.48827 49.97083 62.70320 1.000 14.74362 102 THR A N 1
ATOM 1259 C CA . THR A 1 108 ? 21.31252 50.81361 62.98530 1.000 14.65108 102 THR A CA 1
ATOM 1260 C C . THR A 1 108 ? 21.37681 51.56362 64.30944 1.000 19.54075 102 THR A C 1
ATOM 1261 O O . THR A 1 108 ? 20.62281 52.53010 64.48684 1.000 17.78289 102 THR A O 1
ATOM 1272 N N . VAL A 1 109 ? 22.23229 51.16440 65.23951 1.000 15.29719 103 VAL A N 1
ATOM 1273 C CA . VAL A 1 109 ? 22.39290 51.87617 66.49591 1.000 16.89349 103 VAL A CA 1
ATOM 1274 C C . VAL A 1 109 ? 23.17576 53.15207 66.21440 1.000 18.24513 103 VAL A C 1
ATOM 1275 O O . VAL A 1 109 ? 24.15269 53.14262 65.46008 1.000 18.69064 103 VAL A O 1
ATOM 1288 N N . LYS A 1 110 ? 22.70580 54.28201 66.75218 1.000 17.62803 104 LYS A N 1
ATOM 1289 C CA . LYS A 1 110 ? 23.38503 55.55537 66.56109 1.000 19.42191 104 LYS A CA 1
ATOM 1290 C C . LYS A 1 110 ? 24.00313 56.04590 67.85721 1.000 22.48122 104 LYS A C 1
ATOM 1291 O O . LYS A 1 110 ? 24.69996 57.07111 67.84926 1.000 26.98627 104 LYS A O 1
ATOM 1310 N N . CYS A 1 111 ? 23.74927 55.34056 68.95034 1.000 21.30973 105 CYS A N 1
ATOM 1311 C CA . CYS A 1 111 ? 24.44221 55.53863 70.21553 1.000 25.95529 105 CYS A CA 1
ATOM 1312 C C . CYS A 1 111 ? 25.86141 55.01538 70.07035 1.000 28.27722 105 CYS A C 1
ATOM 1313 O O . CYS A 1 111 ? 26.06602 53.86333 69.68934 1.000 34.94668 105 CYS A O 1
ATOM 1320 N N . ASP A 1 112 ? 26.85157 55.85126 70.35395 1.000 37.27035 106 ASP A N 1
ATOM 1321 C CA . ASP A 1 112 ? 28.23126 55.38853 70.22976 1.000 41.87135 106 ASP A CA 1
ATOM 1322 C C . ASP A 1 112 ? 28.84364 54.99103 71.56210 1.000 39.32227 106 ASP A C 1
ATOM 1323 O O . ASP A 1 112 ? 30.03013 54.62268 71.60511 1.000 38.05920 106 ASP A O 1
ATOM 1332 N N . LYS A 1 113 ? 28.04600 55.01327 72.63321 1.000 27.79040 107 LYS A N 1
ATOM 1333 C CA . LYS A 1 113 ? 28.40517 54.32047 73.85129 1.000 25.46533 107 LYS A CA 1
ATOM 1334 C C . LYS A 1 113 ? 28.44286 52.82011 73.58549 1.000 22.31662 107 LYS A C 1
ATOM 1335 O O . LYS A 1 113 ? 27.78711 52.32905 72.66619 1.000 26.40156 107 LYS A O 1
ATOM 1354 N N . PRO A 1 114 ? 29.20152 52.08296 74.37603 1.000 19.78462 108 PRO A N 1
ATOM 1355 C CA . PRO A 1 114 ? 29.36501 50.65665 74.08566 1.000 22.65630 108 PRO A CA 1
ATOM 1356 C C . PRO A 1 114 ? 28.04068 49.90766 74.10376 1.000 18.20547 108 PRO A C 1
ATOM 1357 O O . PRO A 1 114 ? 27.23869 50.04333 75.02440 1.000 20.14596 108 PRO A O 1
ATOM 1368 N N . VAL A 1 115 ? 27.85762 49.02963 73.11007 1.000 18.36784 109 VAL A N 1
ATOM 1369 C CA . VAL A 1 115 ? 26.74226 48.09942 73.05590 1.000 15.77113 109 VAL A CA 1
ATOM 1370 C C . VAL A 1 115 ? 27.34077 46.71408 72.86762 1.000 14.97752 109 VAL A C 1
ATOM 1371 O O . VAL A 1 115 ? 28.00015 46.46126 71.85344 1.000 16.20287 109 VAL A O 1
ATOM 1384 N N . VAL A 1 116 ? 27.12374 45.84328 73.83436 1.000 14.23923 110 VAL A N 1
ATOM 1385 C CA . VAL A 1 116 ? 27.80066 44.55083 73.87884 1.000 14.28392 110 VAL A CA 1
ATOM 1386 C C . VAL A 1 116 ? 26.76239 43.44915 73.98769 1.000 17.33799 110 VAL A C 1
ATOM 1387 O O . VAL A 1 116 ? 25.92698 43.45379 74.89823 1.000 19.04070 110 VAL A O 1
ATOM 1400 N N . MET A 1 117 ? 26.84736 42.46779 73.10715 1.000 13.68467 111 MET A N 1
ATOM 1401 C CA . MET A 1 117 ? 25.98474 41.29644 73.17523 1.000 14.24845 111 MET A CA 1
ATOM 1402 C C . MET A 1 117 ? 26.71638 40.11179 73.80974 1.000 14.23342 111 MET A C 1
ATOM 1403 O O . MET A 1 117 ? 27.93982 39.99147 73.69874 1.000 14.69209 111 MET A O 1
ATOM 1417 N N . VAL A 1 118 ? 25.97401 39.25812 74.50542 1.000 14.18993 112 VAL A N 1
ATOM 1418 C CA . VAL A 1 118 ? 26.57026 38.13968 75.22145 1.000 14.62083 112 VAL A CA 1
ATOM 1419 C C . VAL A 1 118 ? 25.53883 37.04568 75.36372 1.000 15.18058 112 VAL A C 1
ATOM 1420 O O . VAL A 1 118 ? 24.34150 37.31070 75.44605 1.000 16.26318 112 VAL A O 1
ATOM 1433 N N . GLY A 1 119 ? 26.01480 35.81166 75.36807 1.000 14.64052 113 GLY A N 1
ATOM 1434 C CA . GLY A 1 119 ? 25.16822 34.66690 75.60364 1.000 17.21581 113 GLY A CA 1
ATOM 1435 C C . GLY A 1 119 ? 25.95929 33.57742 76.28458 1.000 14.92012 113 GLY A C 1
ATOM 1436 O O . GLY A 1 119 ? 26.99388 33.83246 76.91016 1.000 16.92429 113 GLY A O 1
ATOM 1440 N N . ALA A 1 120 ? 25.45748 32.34529 76.22166 1.000 14.15127 114 ALA A N 1
ATOM 1441 C CA . ALA A 1 120 ? 26.09672 31.22815 76.90289 1.000 15.93895 114 ALA A CA 1
ATOM 1442 C C . ALA A 1 120 ? 25.82706 29.96166 76.12760 1.000 16.74636 114 ALA A C 1
ATOM 1443 O O . ALA A 1 120 ? 24.70019 29.70841 75.69536 1.000 16.96009 114 ALA A O 1
ATOM 1450 N N . MET A 1 121 ? 26.87062 29.15489 75.96620 1.000 16.14229 115 MET A N 1
ATOM 1451 C CA . MET A 1 121 ? 26.75343 27.88743 75.26247 1.000 17.22217 115 MET A CA 1
ATOM 1452 C C . MET A 1 121 ? 26.32511 26.73941 76.15130 1.000 16.87607 115 MET A C 1
ATOM 1453 O O . MET A 1 121 ? 25.91564 25.69431 75.62613 1.000 19.58553 115 MET A O 1
ATOM 1467 N N . ARG A 1 122 ? 26.42135 26.89326 77.47000 1.000 16.92841 116 ARG A N 1
ATOM 1468 C CA . ARG A 1 122 ? 25.94229 25.89921 78.39815 1.000 16.83155 116 ARG A CA 1
ATOM 1469 C C . ARG A 1 122 ? 24.79407 26.49442 79.20931 1.000 19.49558 116 ARG A C 1
ATOM 1470 O O . ARG A 1 122 ? 24.82334 27.67852 79.53894 1.000 19.45679 116 ARG A O 1
ATOM 1491 N N . PRO A 1 123 ? 23.78421 25.70172 79.55734 1.000 21.62698 117 PRO A N 1
ATOM 1492 C CA . PRO A 1 123 ? 22.71347 26.22879 80.42306 1.000 20.54712 117 PRO A CA 1
ATOM 1493 C C . PRO A 1 123 ? 23.24943 26.74317 81.75682 1.000 22.88223 117 PRO A C 1
ATOM 1494 O O . PRO A 1 123 ? 24.20334 26.21087 82.33017 1.000 22.19821 117 PRO A O 1
ATOM 1505 N N . SER A 1 124 ? 22.59525 27.78804 82.27109 1.000 24.73534 118 SER A N 1
ATOM 1506 C CA . SER A 1 124 ? 23.02224 28.38711 83.52498 1.000 26.53960 118 SER A CA 1
ATOM 1507 C C . SER A 1 124 ? 23.01534 27.39745 84.67552 1.000 25.50535 118 SER A C 1
ATOM 1508 O O . SER A 1 124 ? 23.72725 27.60954 85.66133 1.000 28.35670 118 SER A O 1
ATOM 1516 N N . THR A 1 125 ? 22.23348 26.32929 84.57071 1.000 26.79012 119 THR A N 1
ATOM 1517 C CA . THR A 1 125 ? 22.12626 25.33681 85.62735 1.000 31.93970 119 THR A CA 1
ATOM 1518 C C . THR A 1 125 ? 23.12175 24.20499 85.47297 1.000 34.42966 119 THR A C 1
ATOM 1519 O O . THR A 1 125 ? 23.09885 23.26268 86.27403 1.000 33.36654 119 THR A O 1
ATOM 1530 N N . SER A 1 126 ? 23.97376 24.24992 84.46109 1.000 26.79533 120 SER A N 1
ATOM 1531 C CA . SER A 1 126 ? 24.82163 23.10760 84.18325 1.000 27.56801 120 SER A CA 1
ATOM 1532 C C . SER A 1 126 ? 26.18158 23.28987 84.83600 1.000 23.44335 120 SER A C 1
ATOM 1533 O O . SER A 1 126 ? 26.57860 24.38583 85.24161 1.000 25.76719 120 SER A O 1
ATOM 1541 N N . MET A 1 127 ? 26.87687 22.16779 84.97154 1.000 23.43369 121 MET A N 1
ATOM 1542 C CA . MET A 1 127 ? 28.21350 22.20549 85.52182 1.000 23.98992 121 MET A CA 1
ATOM 1543 C C . MET A 1 127 ? 29.09763 23.09265 84.64410 1.000 21.53135 121 MET A C 1
ATOM 1544 O O . MET A 1 127 ? 29.01336 23.06069 83.41344 1.000 23.23018 121 MET A O 1
ATOM 1558 N N . SER A 1 128 ? 29.90359 23.91833 85.29243 1.000 19.05488 122 SER A N 1
ATOM 1559 C CA . SER A 1 128 ? 30.84641 24.79710 84.61643 1.000 17.80967 122 SER A CA 1
ATOM 1560 C C . SER A 1 128 ? 30.14774 25.68831 83.59434 1.000 18.26431 122 SER A C 1
ATOM 1561 O O . SER A 1 128 ? 30.67886 25.97114 82.51168 1.000 19.33456 122 SER A O 1
ATOM 1569 N N . ALA A 1 129 ? 28.96499 26.19480 83.96093 1.000 18.05613 123 ALA A N 1
ATOM 1570 C CA . ALA A 1 129 ? 28.22869 27.07567 83.07979 1.000 17.86753 123 ALA A CA 1
ATOM 1571 C C . ALA A 1 129 ? 29.08396 28.28050 82.71633 1.000 18.40019 123 ALA A C 1
ATOM 1572 O O . ALA A 1 129 ? 29.73846 28.86771 83.58293 1.000 16.38901 123 ALA A O 1
ATOM 1579 N N . ASP A 1 130 ? 29.06346 28.66786 81.43086 1.000 16.52039 124 ASP A N 1
ATOM 1580 C CA . ASP A 1 130 ? 29.88247 29.77671 80.94675 1.000 16.53856 124 ASP A CA 1
ATOM 1581 C C . ASP A 1 130 ? 29.20970 31.13309 81.10114 1.000 17.25760 124 ASP A C 1
ATOM 1582 O O . ASP A 1 130 ? 29.88708 32.17122 81.00494 1.000 17.42349 124 ASP A O 1
ATOM 1591 N N . GLY A 1 131 ? 27.89764 31.15740 81.29786 1.000 18.61147 125 GLY A N 1
ATOM 1592 C CA . GLY A 1 131 ? 27.17042 32.41143 81.34882 1.000 18.78483 125 GLY A CA 1
ATOM 1593 C C . GLY A 1 131 ? 27.66549 33.41979 82.37103 1.000 18.16339 125 GLY A C 1
ATOM 1594 O O . GLY A 1 131 ? 27.79905 34.61524 82.07129 1.000 18.58052 125 GLY A O 1
ATOM 1598 N N . PRO A 1 132 ? 27.89005 32.98662 83.62000 1.000 18.44153 126 PRO A N 1
ATOM 1599 C CA . PRO A 1 132 ? 28.30917 33.96611 84.64723 1.000 20.57828 126 PRO A CA 1
ATOM 1600 C C . PRO A 1 132 ? 29.53529 34.78574 84.26679 1.000 18.09694 126 PRO A C 1
ATOM 1601 O O . PRO A 1 132 ? 29.49995 36.02382 84.30653 1.000 19.19747 126 PRO A O 1
ATOM 1612 N N . PHE A 1 133 ? 30.63709 34.13425 83.90788 1.000 17.38540 127 PHE A N 1
ATOM 1613 C CA . PHE A 1 133 ? 31.82972 34.87760 83.54120 1.000 17.16003 127 PHE A CA 1
ATOM 1614 C C . PHE A 1 133 ? 31.65057 35.61046 82.21677 1.000 15.48578 127 PHE A C 1
ATOM 1615 O O . PHE A 1 133 ? 32.22207 36.69093 82.02353 1.000 16.39424 127 PHE A O 1
ATOM 1632 N N . ASN A 1 134 ? 30.88549 35.03022 81.27593 1.000 16.37464 128 ASN A N 1
ATOM 1633 C CA . ASN A 1 134 ? 30.61352 35.76417 80.04378 1.000 16.20502 128 ASN A CA 1
ATOM 1634 C C . ASN A 1 134 ? 29.89861 37.08267 80.33669 1.000 16.08950 128 ASN A C 1
ATOM 1635 O O . ASN A 1 134 ? 30.25748 38.12558 79.78849 1.000 17.08056 128 ASN A O 1
ATOM 1646 N N . LEU A 1 135 ? 28.90762 37.04523 81.23072 1.000 16.02183 129 LEU A N 1
ATOM 1647 C CA . LEU A 1 135 ? 28.18759 38.27864 81.56511 1.000 16.94153 129 LEU A CA 1
ATOM 1648 C C . LEU A 1 135 ? 29.10289 39.25712 82.28379 1.000 17.04172 129 LEU A C 1
ATOM 1649 O O . LEU A 1 135 ? 29.08422 40.46187 81.99322 1.000 16.64166 129 LEU A O 1
ATOM 1665 N N . TYR A 1 136 ? 29.91391 38.75820 83.21830 1.000 17.23573 130 TYR A N 1
ATOM 1666 C CA . TYR A 1 136 ? 30.88647 39.62412 83.87268 1.000 16.15171 130 TYR A CA 1
ATOM 1667 C C . TYR A 1 136 ? 31.76890 40.34307 82.85182 1.000 17.79782 130 TYR A C 1
ATOM 1668 O O . TYR A 1 136 ? 31.93141 41.56480 82.89326 1.000 16.39288 130 TYR A O 1
ATOM 1686 N N . ASN A 1 137 ? 32.34215 39.58806 81.90604 1.000 15.39448 131 ASN A N 1
ATOM 1687 C CA . ASN A 1 137 ? 33.21822 40.18393 80.91933 1.000 15.55672 131 ASN A CA 1
ATOM 1688 C C . ASN A 1 137 ? 32.48083 41.11899 79.96599 1.000 14.81376 131 ASN A C 1
ATOM 1689 O O . ASN A 1 137 ? 33.07668 42.07409 79.45875 1.000 15.10481 131 ASN A O 1
ATOM 1700 N N . ALA A 1 138 ? 31.19549 40.83654 79.68106 1.000 15.98975 132 ALA A N 1
ATOM 1701 C CA . ALA A 1 138 ? 30.42067 41.72796 78.83440 1.000 16.08005 132 ALA A CA 1
ATOM 1702 C C . ALA A 1 138 ? 30.23180 43.07406 79.51682 1.000 15.09108 132 ALA A C 1
ATOM 1703 O O . ALA A 1 138 ? 30.33949 44.12178 78.87014 1.000 15.27783 132 ALA A O 1
ATOM 1710 N N . VAL A 1 139 ? 29.98407 43.04362 80.82683 1.000 15.27135 133 VAL A N 1
ATOM 1711 C CA . VAL A 1 139 ? 29.84240 44.29611 81.58177 1.000 16.74594 133 VAL A CA 1
ATOM 1712 C C . VAL A 1 139 ? 31.17029 45.03681 81.65542 1.000 15.79827 133 VAL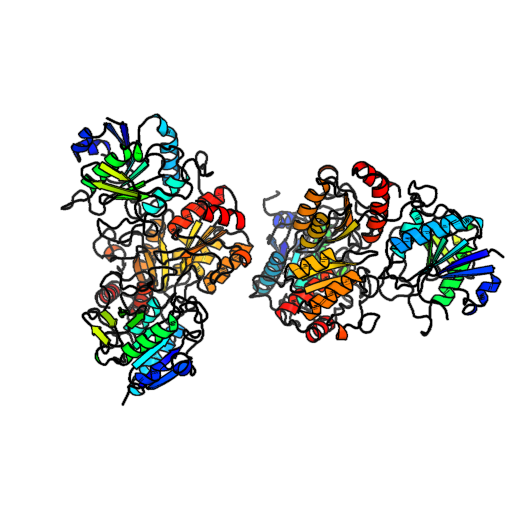 A C 1
ATOM 1713 O O . VAL A 1 139 ? 31.21689 46.26424 81.49412 1.000 17.12152 133 VAL A O 1
ATOM 1726 N N . VAL A 1 140 ? 32.26903 44.31372 81.90735 1.000 16.00537 134 VAL A N 1
ATOM 1727 C CA . VAL A 1 140 ? 33.60593 44.90813 81.82296 1.000 17.89986 134 VAL A CA 1
ATOM 1728 C C . VAL A 1 140 ? 33.76890 45.65365 80.50696 1.000 18.18112 134 VAL A C 1
ATOM 1729 O O . VAL A 1 140 ? 34.21241 46.81004 80.46132 1.000 17.19673 134 VAL A O 1
ATOM 1742 N N . THR A 1 141 ? 33.44328 44.97797 79.40137 1.000 16.32829 135 THR A N 1
ATOM 1743 C CA . THR A 1 141 ? 33.59576 45.58690 78.09368 1.000 14.11336 135 THR A CA 1
ATOM 1744 C C . THR A 1 141 ? 32.70336 46.81592 77.94194 1.000 16.69634 135 THR A C 1
ATOM 1745 O O . THR A 1 141 ? 33.14138 47.84334 77.42055 1.000 14.78517 135 THR A O 1
ATOM 1756 N N . ALA A 1 142 ? 31.43177 46.70270 78.34161 1.000 15.06993 136 ALA A N 1
ATOM 1757 C CA . ALA A 1 142 ? 30.53325 47.84881 78.21981 1.000 16.69051 136 ALA A CA 1
ATOM 1758 C C . ALA A 1 142 ? 30.95100 49.01821 79.10289 1.000 17.46355 136 ALA A C 1
ATOM 1759 O O . ALA A 1 142 ? 30.62079 50.17063 78.78845 1.000 18.79997 136 ALA A O 1
ATOM 1766 N N . ALA A 1 143 ? 31.65013 48.74564 80.20803 1.000 17.07055 137 ALA A N 1
ATOM 1767 C CA . ALA A 1 143 ? 32.10802 49.79574 81.11651 1.000 17.61813 137 ALA A CA 1
ATOM 1768 C C . ALA A 1 143 ? 33.42172 50.43877 80.69630 1.000 19.76635 137 ALA A C 1
ATOM 1769 O O . ALA A 1 143 ? 33.79540 51.47206 81.26460 1.000 22.30020 137 ALA A O 1
ATOM 1776 N N . ASP A 1 144 ? 34.14965 49.84861 79.75800 1.000 18.11456 138 ASP A N 1
ATOM 1777 C CA . ASP A 1 144 ? 35.47185 50.34205 79.38684 1.000 17.85677 138 ASP A CA 1
ATOM 1778 C C . ASP A 1 144 ? 35.31984 51.47454 78.39817 1.000 17.06276 138 ASP A C 1
ATOM 1779 O O . ASP A 1 144 ? 34.72617 51.30724 77.33349 1.000 18.93881 138 ASP A O 1
ATOM 1788 N N . LYS A 1 145 ? 35.85719 52.64783 78.74165 1.000 20.75911 139 LYS A N 1
ATOM 1789 C CA . LYS A 1 145 ? 35.71285 53.77459 77.83787 1.000 18.17033 139 LYS A CA 1
ATOM 1790 C C . LYS A 1 145 ? 36.33383 53.48667 76.47595 1.000 17.71426 139 LYS A C 1
ATOM 1791 O O . LYS A 1 145 ? 35.87648 54.02214 75.46524 1.000 19.81869 139 LYS A O 1
ATOM 1810 N N . ALA A 1 146 ? 37.35296 52.62439 76.42857 1.000 17.70910 140 ALA A N 1
ATOM 1811 C CA . ALA A 1 146 ? 38.00361 52.29447 75.17322 1.000 19.34975 140 ALA A CA 1
ATOM 1812 C C . ALA A 1 146 ? 37.11874 51.46545 74.25104 1.000 18.72698 140 ALA A C 1
ATOM 1813 O O . ALA A 1 146 ? 37.41668 51.36635 73.05491 1.000 19.00282 140 ALA A O 1
ATOM 1820 N N . SER A 1 147 ? 36.01501 50.91059 74.75809 1.000 17.75655 141 SER A N 1
ATOM 1821 C CA . SER A 1 147 ? 35.09943 50.14716 73.91093 1.000 16.90493 141 SER A CA 1
ATOM 1822 C C . SER A 1 147 ? 34.22874 51.01788 73.03891 1.000 19.50130 141 SER A C 1
ATOM 1823 O O . SER A 1 147 ? 33.62256 50.51885 72.09285 1.000 20.15479 141 SER A O 1
ATOM 1831 N N . ALA A 1 148 ? 34.13149 52.30796 73.34193 1.000 18.33148 142 ALA A N 1
ATOM 1832 C CA . ALA A 1 148 ? 33.26748 53.17155 72.56103 1.000 20.59275 142 ALA A CA 1
ATOM 1833 C C . ALA A 1 148 ? 33.83703 53.36567 71.16025 1.000 17.21471 142 ALA A C 1
ATOM 1834 O O . ALA A 1 148 ? 35.03920 53.25043 70.92102 1.000 21.52189 142 ALA A O 1
ATOM 1841 N N . ASN A 1 149 ? 32.93677 53.62195 70.22064 1.000 17.22552 143 ASN A N 1
ATOM 1842 C CA . ASN A 1 149 ? 33.27037 53.94546 68.84180 1.000 18.80730 143 ASN A CA 1
ATOM 1843 C C . ASN A 1 149 ? 33.87234 52.78008 68.07956 1.000 18.43951 143 ASN A C 1
ATOM 1844 O O . ASN A 1 149 ? 34.48581 52.97574 67.02835 1.000 21.19790 143 ASN A O 1
ATOM 1855 N N . ARG A 1 150 ? 33.67263 51.55885 68.57193 1.000 17.42261 144 ARG A N 1
ATOM 1856 C CA . ARG A 1 150 ? 34.11700 50.36348 67.87684 1.000 17.72963 144 ARG A CA 1
ATOM 1857 C C . ARG A 1 150 ? 32.98495 49.58396 67.23184 1.000 16.51252 144 ARG A C 1
ATOM 1858 O O . ARG A 1 150 ? 33.23005 48.46520 66.74595 1.000 16.47710 144 ARG A O 1
ATOM 1879 N N . GLY A 1 151 ? 31.77116 50.13991 67.20458 1.000 15.04878 145 GLY A N 1
ATOM 1880 C CA . GLY A 1 151 ? 30.60905 49.42569 66.70511 1.000 16.38724 145 GLY A CA 1
ATOM 1881 C C . GLY A 1 151 ? 30.02902 48.54065 67.78027 1.000 13.59242 145 GLY A C 1
ATOM 1882 O O . GLY A 1 151 ? 30.49243 48.51712 68.92073 1.000 15.48598 145 GLY A O 1
ATOM 1886 N N . VAL A 1 152 ? 28.97472 47.79877 67.41317 1.000 13.99265 146 VAL A N 1
ATOM 1887 C CA . VAL A 1 152 ? 28.36429 46.83211 68.31577 1.000 14.10887 146 VAL A CA 1
ATOM 1888 C C . VAL A 1 152 ? 29.29130 45.62760 68.41546 1.000 13.78994 146 VAL A C 1
ATOM 1889 O O . VAL A 1 152 ? 29.88319 45.18423 67.41055 1.000 14.78431 146 VAL A O 1
ATOM 1902 N N . LEU A 1 153 ? 29.42697 45.12314 69.63362 1.000 13.71311 147 LEU A N 1
ATOM 1903 C CA . LEU A 1 153 ? 30.40283 44.11344 69.99702 1.000 12.89689 147 LEU A CA 1
ATOM 1904 C C . LEU A 1 153 ? 29.68835 42.87292 70.49224 1.000 15.44992 147 LEU A C 1
ATOM 1905 O O . LEU A 1 153 ? 28.55130 42.92718 70.99105 1.000 15.30155 147 LEU A O 1
ATOM 1921 N N . VAL A 1 154 ? 30.35851 41.73709 70.32457 1.000 12.80078 148 VAL A N 1
ATOM 1922 C CA . VAL A 1 154 ? 29.98333 40.48385 70.96224 1.000 11.96747 148 VAL A CA 1
ATOM 1923 C C . VAL A 1 154 ? 31.13872 40.10169 71.88127 1.000 13.03176 148 VAL A C 1
ATOM 1924 O O . VAL A 1 154 ? 32.29182 40.10360 71.44326 1.000 14.65866 148 VAL A O 1
ATOM 1937 N N . VAL A 1 155 ? 30.83988 39.75232 73.12392 1.000 12.11802 149 VAL A N 1
ATOM 1938 C CA . VAL A 1 155 ? 31.85415 39.32559 74.08371 1.000 13.99303 149 VAL A CA 1
ATOM 1939 C C . VAL A 1 155 ? 31.54460 37.90862 74.50291 1.000 13.69596 149 VAL A C 1
ATOM 1940 O O . VAL A 1 155 ? 30.48866 37.63608 75.09327 1.000 14.47693 149 VAL A O 1
ATOM 1953 N N . MET A 1 156 ? 32.45592 36.99577 74.18435 1.000 12.70734 150 MET A N 1
ATOM 1954 C CA . MET A 1 156 ? 32.29833 35.59037 74.49010 1.000 12.22960 150 MET A CA 1
ATOM 1955 C C . MET A 1 156 ? 33.68421 35.00417 74.67857 1.000 11.62553 150 MET A C 1
ATOM 1956 O O . MET A 1 156 ? 34.61114 35.35316 73.94654 1.000 13.63842 150 MET A O 1
ATOM 1970 N N . ASN A 1 157 ? 33.81139 34.11836 75.66154 1.000 13.79928 151 ASN A N 1
ATOM 1971 C CA . ASN A 1 157 ? 35.06772 33.38990 75.90760 1.000 12.54827 151 ASN A CA 1
ATOM 1972 C C . ASN A 1 157 ? 36.26920 34.32627 75.98364 1.000 14.18819 151 ASN A C 1
ATOM 1973 O O . ASN A 1 157 ? 37.27526 34.14598 75.30351 1.000 13.67917 151 ASN A O 1
ATOM 1984 N N . ASP A 1 158 ? 36.14023 35.35628 76.80246 1.000 14.61181 152 ASP A N 1
ATOM 1985 C CA . ASP A 1 158 ? 37.24954 36.24735 77.16214 1.000 13.75369 152 ASP A CA 1
ATOM 1986 C C . ASP A 1 158 ? 37.72222 37.09571 75.99341 1.000 14.85223 152 ASP A C 1
ATOM 1987 O O . ASP A 1 158 ? 38.84654 37.62863 76.02833 1.000 16.05792 152 ASP A O 1
ATOM 1996 N N . THR A 1 159 ? 36.90778 37.26783 74.95913 1.000 12.94617 153 THR A N 1
ATOM 1997 C CA . THR A 1 159 ? 37.31542 37.90891 73.71886 1.000 11.76140 153 THR A CA 1
ATOM 1998 C C . THR A 1 159 ? 36.26338 38.92106 73.30796 1.000 13.87615 153 THR A C 1
ATOM 1999 O O . THR A 1 159 ? 35.05636 38.65132 73.44738 1.000 13.77311 153 THR A O 1
ATOM 2010 N N . VAL A 1 160 ? 36.70797 40.06671 72.78682 1.000 13.36287 154 VAL A N 1
ATOM 2011 C CA . VAL A 1 160 ? 35.82959 41.11421 72.27386 1.000 11.74932 154 VAL A CA 1
ATOM 2012 C C . VAL A 1 160 ? 35.87125 41.02584 70.76083 1.000 11.53995 154 VAL A C 1
ATOM 2013 O O . VAL A 1 160 ? 36.93669 41.18527 70.15003 1.000 13.28248 154 VAL A O 1
ATOM 2026 N N . LEU A 1 161 ? 34.69408 40.81640 70.14386 1.000 12.08550 155 LEU A N 1
ATOM 2027 C CA . LEU A 1 161 ? 34.53081 40.54067 68.71630 1.000 11.59460 155 LEU A CA 1
ATOM 2028 C C . LEU A 1 161 ? 33.62535 41.58289 68.08511 1.000 14.10900 155 LEU A C 1
ATOM 2029 O O . LEU A 1 161 ? 32.60530 41.96065 68.66132 1.000 16.17170 155 LEU A O 1
ATOM 2045 N N . ASP A 1 162 ? 34.00164 42.06916 66.90834 1.000 13.32829 156 ASP A N 1
ATOM 2046 C CA . ASP A 1 162 ? 33.17453 43.04666 66.21072 1.000 14.73820 156 ASP A CA 1
ATOM 2047 C C . ASP A 1 162 ? 31.93723 42.38349 65.62135 1.000 14.01165 156 ASP A C 1
ATOM 2048 O O . ASP A 1 162 ? 31.98578 41.24817 65.15323 1.000 13.36647 156 ASP A O 1
ATOM 2057 N N . GLY A 1 163 ? 30.82737 43.11501 65.64423 1.000 12.81058 157 GLY A N 1
ATOM 2058 C CA . GLY A 1 163 ? 29.55569 42.58860 65.17994 1.000 14.18265 157 GLY A CA 1
ATOM 2059 C C . GLY A 1 163 ? 29.49453 42.19304 63.72609 1.000 14.29776 157 GLY A C 1
ATOM 2060 O O . GLY A 1 163 ? 28.69570 41.33244 63.35423 1.000 16.20951 157 GLY A O 1
ATOM 2064 N N . ARG A 1 164 ? 30.33941 42.77605 62.87770 1.000 12.43112 158 ARG A N 1
ATOM 2065 C CA . ARG A 1 164 ? 30.31674 42.42261 61.45986 1.000 12.20540 158 ARG A CA 1
ATOM 2066 C C . ARG A 1 164 ? 30.91560 41.04270 61.22197 1.000 14.67412 158 ARG A C 1
ATOM 2067 O O . ARG A 1 164 ? 30.26756 40.18151 60.61162 1.000 14.93860 158 ARG A O 1
ATOM 2088 N N . ASP A 1 165 ? 32.14364 40.79271 61.70360 1.000 13.19659 159 ASP A N 1
ATOM 2089 C CA . ASP A 1 165 ? 32.82414 39.54910 61.33916 1.000 12.49949 159 ASP A CA 1
ATOM 2090 C C . ASP A 1 165 ? 32.51784 38.39013 62.26878 1.000 13.80214 159 ASP A C 1
ATOM 2091 O O . ASP A 1 165 ? 32.81370 37.24348 61.91177 1.000 13.79674 159 ASP A O 1
ATOM 2100 N N . VAL A 1 166 ? 31.94149 38.62788 63.44164 1.000 12.64240 160 VAL A N 1
ATOM 2101 C CA . VAL A 1 166 ? 31.77238 37.54281 64.41042 1.000 13.14636 160 VAL A CA 1
ATOM 2102 C C . VAL A 1 166 ? 30.77230 36.51164 63.90160 1.000 12.66599 160 VAL A C 1
ATOM 2103 O O . VAL A 1 166 ? 29.71326 36.86211 63.37069 1.000 13.09488 160 VAL A O 1
ATOM 2116 N N . THR A 1 167 ? 31.04122 35.23896 64.14359 1.000 10.81068 161 THR A N 1
ATOM 2117 C CA . THR A 1 167 ? 30.15299 34.18059 63.68135 1.000 12.07715 161 THR A CA 1
ATOM 2118 C C . THR A 1 167 ? 30.30274 32.98746 64.60771 1.000 12.05335 161 THR A C 1
ATOM 2119 O O . THR A 1 167 ? 31.33945 32.80790 65.26276 1.000 12.53596 161 THR A O 1
ATOM 2130 N N . LYS A 1 168 ? 29.25578 32.17449 64.68939 1.000 13.47327 162 LYS A N 1
ATOM 2131 C CA . LYS A 1 168 ? 29.27658 30.95033 65.48334 1.000 12.12155 162 LYS A CA 1
ATOM 2132 C C . LYS A 1 168 ? 29.89015 29.84631 64.65797 1.000 14.55772 162 LYS A C 1
ATOM 2133 O O . LYS A 1 168 ? 29.34136 29.44837 63.63804 1.000 15.04709 162 LYS A O 1
ATOM 2152 N N . THR A 1 169 ? 31.06170 29.36544 65.08061 1.000 11.38327 163 THR A N 1
ATOM 2153 C CA . THR A 1 169 ? 31.82718 28.41691 64.28572 1.000 12.60802 163 THR A CA 1
ATOM 2154 C C . THR A 1 169 ? 31.61252 26.96491 64.65681 1.000 11.73416 163 THR A C 1
ATOM 2155 O O . THR A 1 169 ? 31.96130 26.10250 63.83645 1.000 12.25283 163 THR A O 1
ATOM 2166 N N . ASN A 1 170 ? 31.12576 26.68465 65.85028 1.000 11.43090 164 ASN A N 1
ATOM 2167 C CA . ASN A 1 170 ? 30.93015 25.31714 66.32525 1.000 11.60786 164 ASN A CA 1
ATOM 2168 C C . ASN A 1 170 ? 29.58614 25.18403 67.02758 1.000 12.88422 164 ASN A C 1
ATOM 2169 O O . ASN A 1 170 ? 29.12427 26.10350 67.68699 1.000 12.77429 164 ASN A O 1
ATOM 2180 N N . THR A 1 171 ? 28.96802 24.02049 66.88510 1.000 12.16697 165 THR A N 1
ATOM 2181 C CA . THR A 1 171 ? 27.62628 23.85526 67.41930 1.000 11.41037 165 THR A CA 1
ATOM 2182 C C . THR A 1 171 ? 27.53697 23.79557 68.94292 1.000 14.88973 165 THR A C 1
ATOM 2183 O O . THR A 1 171 ? 26.45410 24.06016 69.49105 1.000 15.38958 165 THR A O 1
ATOM 2194 N N . THR A 1 172 ? 28.61014 23.41820 69.63605 1.000 13.57744 166 THR A N 1
ATOM 2195 C CA . THR A 1 172 ? 28.57223 23.14399 71.07096 1.000 16.11328 166 THR A CA 1
ATOM 2196 C C . THR A 1 172 ? 29.67814 23.82102 71.89387 1.000 16.95521 166 THR A C 1
ATOM 2197 O O . THR A 1 172 ? 29.47956 24.02701 73.10120 1.000 18.46651 166 THR A O 1
ATOM 2208 N N . ASP A 1 173 ? 30.80457 24.20672 71.29381 1.000 12.31530 167 ASP A N 1
ATOM 2209 C CA . ASP A 1 173 ? 31.97174 24.63285 72.05709 1.000 14.07279 167 ASP A CA 1
ATOM 2210 C C . ASP A 1 173 ? 31.74397 26.00238 72.69537 1.000 13.05972 167 ASP A C 1
ATOM 2211 O O . ASP A 1 173 ? 31.26915 26.94268 72.05214 1.000 12.85811 167 ASP A O 1
ATOM 2220 N N . VAL A 1 174 ? 32.16442 26.13668 73.95659 1.000 13.85330 168 VAL A N 1
ATOM 2221 C CA . VAL A 1 174 ? 32.11837 27.45322 74.59801 1.000 13.06851 168 VAL A CA 1
ATOM 2222 C C . VAL A 1 174 ? 32.95162 28.50570 73.84966 1.000 12.64945 168 VAL A C 1
ATOM 2223 O O . VAL A 1 174 ? 32.69186 29.71234 73.96541 1.000 13.17425 168 VAL A O 1
ATOM 2236 N N . ALA A 1 175 ? 33.96339 28.06881 73.09192 1.000 12.26378 169 ALA A N 1
ATOM 2237 C CA . ALA A 1 175 ? 34.83700 28.94349 72.32206 1.000 12.79900 169 ALA A CA 1
ATOM 2238 C C . ALA A 1 175 ? 34.34833 29.19042 70.89201 1.000 13.58497 169 ALA A C 1
ATOM 2239 O O . ALA A 1 175 ? 35.11222 29.69441 70.05592 1.000 13.68567 169 ALA A O 1
ATOM 2246 N N . THR A 1 176 ? 33.07058 28.90470 70.62740 1.000 11.95307 170 THR A N 1
ATOM 2247 C CA . THR A 1 176 ? 32.52580 28.90059 69.28005 1.000 12.24592 170 THR A CA 1
ATOM 2248 C C . THR A 1 176 ? 32.61404 30.25098 68.54837 1.000 10.90761 170 THR A C 1
ATOM 2249 O O . THR A 1 176 ? 32.81191 30.27539 67.32176 1.000 12.46469 170 THR A O 1
ATOM 2260 N N . PHE A 1 177 ? 32.46013 31.38048 69.23916 1.000 11.15803 171 PHE A N 1
ATOM 2261 C CA . PHE A 1 177 ? 32.39202 32.66011 68.52795 1.000 11.97578 171 PHE A CA 1
ATOM 2262 C C . PHE A 1 177 ? 33.78328 33.16815 68.13984 1.000 12.54951 171 PHE A C 1
ATOM 2263 O O . PHE A 1 177 ? 34.62956 33.40611 69.01145 1.000 12.96347 171 PHE A O 1
ATOM 2280 N N . LYS A 1 178 ? 33.98717 33.38976 66.84733 1.000 11.98861 172 LYS A N 1
ATOM 2281 C CA . LYS A 1 178 ? 35.23731 33.88745 66.31583 1.000 13.09998 172 LYS A CA 1
ATOM 2282 C C . LYS A 1 178 ? 34.97709 34.83551 65.17279 1.000 12.00323 172 LYS A C 1
ATOM 2283 O O . LYS A 1 178 ? 33.96500 34.72474 64.46205 1.000 12.90271 172 LYS A O 1
ATOM 2302 N N . SER A 1 179 ? 35.89355 35.76854 64.97962 1.000 13.51594 173 SER A N 1
ATOM 2303 C CA . SER A 1 179 ? 35.88210 36.69352 63.84956 1.000 12.15559 173 SER A CA 1
ATOM 2304 C C . SER A 1 179 ? 36.80277 36.07263 62.82949 1.000 13.69996 173 SER A C 1
ATOM 2305 O O . SER A 1 179 ? 38.01843 36.27601 62.84564 1.000 12.66393 173 SER A O 1
ATOM 2313 N N . VAL A 1 180 ? 36.20113 35.23170 61.99454 1.000 12.74033 174 VAL A N 1
ATOM 2314 C CA . VAL A 1 180 ? 36.94633 34.24920 61.24301 1.000 11.77767 174 VAL A CA 1
ATOM 2315 C C . VAL A 1 180 ? 37.76280 34.83023 60.09607 1.000 12.32506 174 VAL A C 1
ATOM 2316 O O . VAL A 1 180 ? 38.63793 34.12115 59.56863 1.000 14.24439 174 VAL A O 1
ATOM 2329 N N . ASN A 1 181 ? 37.48800 36.06063 59.66248 1.000 11.68999 175 ASN A N 1
ATOM 2330 C CA . ASN A 1 181 ? 38.24700 36.65673 58.57212 1.000 11.37744 175 ASN A CA 1
ATOM 2331 C C . ASN A 1 181 ? 39.28375 37.66235 59.02653 1.000 13.00943 175 ASN A C 1
ATOM 2332 O O . ASN A 1 181 ? 40.39782 37.64533 58.50479 1.000 13.75403 175 ASN A O 1
ATOM 2343 N N . TYR A 1 182 ? 38.93489 38.51489 59.96713 1.000 13.96349 176 TYR A N 1
ATOM 2344 C CA . TYR A 1 182 ? 39.81062 39.59533 60.37371 1.000 14.37284 176 TYR A CA 1
ATOM 2345 C C . TYR A 1 182 ? 40.20642 39.56885 61.84059 1.000 15.74904 176 TYR A C 1
ATOM 2346 O O . TYR A 1 182 ? 41.03793 40.41376 62.23592 1.000 17.07580 176 TYR A O 1
ATOM 2364 N N . GLY A 1 183 ? 39.69832 38.65528 62.65544 1.000 14.40760 177 GLY A N 1
ATOM 2365 C CA . GLY A 1 183 ? 40.15417 38.47309 64.01403 1.000 14.13529 177 GLY A CA 1
ATOM 2366 C C . GLY A 1 183 ? 39.44729 39.33392 65.02817 1.000 13.49985 177 GLY A C 1
ATOM 2367 O O . GLY A 1 183 ? 38.66058 40.23326 64.68675 1.000 15.26831 177 GLY A O 1
ATOM 2371 N N . PRO A 1 184 ? 39.74021 39.06660 66.29252 1.000 13.85566 178 PRO A N 1
ATOM 2372 C CA . PRO A 1 184 ? 39.09804 39.79834 67.39043 1.000 13.62603 178 PRO A CA 1
ATOM 2373 C C . PRO A 1 184 ? 39.67583 41.19728 67.54473 1.000 13.67132 178 PRO A C 1
ATOM 2374 O O . PRO A 1 184 ? 40.74369 41.51414 67.02556 1.000 14.05076 178 PRO A O 1
ATOM 2385 N N . LEU A 1 185 ? 38.95019 42.03150 68.28698 1.000 12.57377 179 LEU A N 1
ATOM 2386 C CA . LEU A 1 185 ? 39.40812 43.38854 68.61157 1.000 13.91663 179 LEU A CA 1
ATOM 2387 C C . LEU A 1 185 ? 40.30125 43.43593 69.83808 1.000 12.88766 179 LEU A C 1
ATOM 2388 O O . LEU A 1 185 ? 41.20287 44.27685 69.90228 1.000 13.50284 179 LEU A O 1
ATOM 2404 N N . GLY A 1 186 ? 40.04899 42.58696 70.81230 1.000 13.08024 180 GLY A N 1
ATOM 2405 C CA . GLY A 1 186 ? 40.81446 42.60519 72.05169 1.000 15.76111 180 GLY A CA 1
ATOM 2406 C C . GLY A 1 186 ? 40.50498 41.36947 72.86675 1.000 13.82650 180 GLY A C 1
ATOM 2407 O O . GLY A 1 186 ? 39.49574 40.69088 72.64468 1.000 14.69860 180 GLY A O 1
ATOM 2411 N N . TYR A 1 187 ? 41.39413 41.06182 73.79436 1.000 16.00954 181 TYR A N 1
ATOM 2412 C CA . TYR A 1 187 ? 41.22280 40.00743 74.76571 1.000 14.67604 181 TYR A CA 1
ATOM 2413 C C . TYR A 1 187 ? 41.10665 40.57967 76.16413 1.000 15.45196 181 TYR A C 1
ATOM 2414 O O . TYR A 1 187 ? 41.64441 41.64111 76.46146 1.000 15.45558 181 TYR A O 1
ATOM 2432 N N . ILE A 1 188 ? 40.36240 39.87694 76.99871 1.000 14.21615 182 ILE A N 1
ATOM 2433 C CA . ILE A 1 188 ? 40.04189 40.31923 78.34675 1.000 16.05694 182 ILE A CA 1
ATOM 2434 C C . ILE A 1 188 ? 40.78678 39.42822 79.31619 1.000 15.77698 182 ILE A C 1
ATOM 2435 O O . ILE A 1 188 ? 40.65339 38.19948 79.27109 1.000 15.45822 182 ILE A O 1
ATOM 2451 N N . HIS A 1 189 ? 41.56221 40.05005 80.20348 1.000 15.78169 183 HIS A N 1
ATOM 2452 C CA . HIS A 1 189 ? 42.26225 39.30543 81.24247 1.000 17.73483 183 HIS A CA 1
ATOM 2453 C C . HIS A 1 189 ? 42.15697 40.10246 82.52723 1.000 16.16462 183 HIS A C 1
ATOM 2454 O O . HIS A 1 189 ? 42.43464 41.29966 82.52684 1.000 16.65352 183 HIS A O 1
ATOM 2468 N N . ASN A 1 190 ? 41.72677 39.43934 83.59696 1.000 18.67794 184 ASN A N 1
ATOM 2469 C CA . ASN A 1 190 ? 41.60790 40.09380 84.90468 1.000 22.70689 184 ASN A CA 1
ATOM 2470 C C . ASN A 1 190 ? 40.85198 41.41647 84.78880 1.000 21.04289 184 ASN A C 1
ATOM 2471 O O . ASN A 1 190 ? 41.23556 42.44008 85.36329 1.000 22.40281 184 ASN A O 1
ATOM 2482 N N . GLY A 1 191 ? 39.76157 41.40512 84.02058 1.000 20.39000 185 GLY A N 1
ATOM 2483 C CA . GLY A 1 191 ? 38.90813 42.57464 83.97726 1.000 19.01277 185 GLY A CA 1
ATOM 2484 C C . GLY A 1 191 ? 39.45460 43.74393 83.20604 1.000 16.97682 185 GLY A C 1
ATOM 2485 O O . GLY A 1 191 ? 38.93867 44.85373 83.35072 1.000 19.55247 185 GLY A O 1
ATOM 2489 N N . LYS A 1 192 ? 40.48955 43.53762 82.39805 1.000 16.53376 186 LYS A N 1
ATOM 2490 C CA . LYS A 1 192 ? 41.09994 44.57994 81.58728 1.000 18.69369 186 LYS A CA 1
ATOM 2491 C C . LYS A 1 192 ? 41.21838 44.08460 80.15175 1.000 16.76971 186 LYS A C 1
ATOM 2492 O O . LYS A 1 192 ? 41.41127 42.88278 79.91457 1.000 18.77407 186 LYS A O 1
ATOM 2511 N N . ILE A 1 193 ? 41.11551 45.01595 79.20740 1.000 17.21504 187 ILE A N 1
ATOM 2512 C CA . ILE A 1 193 ? 41.07097 44.70533 77.77772 1.000 14.74809 187 ILE A CA 1
ATOM 2513 C C . ILE A 1 193 ? 42.24454 45.38114 77.09585 1.000 18.76474 187 ILE A C 1
ATOM 2514 O O . ILE A 1 193 ? 42.45924 46.58578 77.27035 1.000 18.75370 187 ILE A O 1
ATOM 2530 N N . ASP A 1 194 ? 43.00782 44.61578 76.30925 1.000 18.28317 188 ASP A N 1
ATOM 2531 C CA . ASP A 1 194 ? 44.01578 45.22980 75.46070 1.000 20.46281 188 ASP A CA 1
ATOM 2532 C C . ASP A 1 194 ? 43.47437 45.21991 74.04049 1.000 19.60350 188 ASP A C 1
ATOM 2533 O O . ASP A 1 194 ? 43.51847 44.19708 73.35314 1.000 22.26208 188 ASP A O 1
ATOM 2542 N N . TYR A 1 195 ? 42.94503 46.35413 73.62274 1.000 17.73509 189 TYR A N 1
ATOM 2543 C CA . TYR A 1 195 ? 42.41398 46.48478 72.27664 1.000 14.37226 189 TYR A CA 1
ATOM 2544 C C . TYR A 1 195 ? 43.55111 46.76562 71.30772 1.000 17.20867 189 TYR A C 1
ATOM 2545 O O . TYR A 1 195 ? 44.29530 47.73685 71.49487 1.000 18.81383 189 TYR A O 1
ATOM 2563 N N . GLN A 1 196 ? 43.68261 45.94406 70.27000 1.000 14.10567 190 GLN A N 1
ATOM 2564 C CA . GLN A 1 196 ? 44.67581 46.14971 69.21925 1.000 15.93937 190 GLN A CA 1
ATOM 2565 C C . GLN A 1 196 ? 44.08835 46.31214 67.83222 1.000 15.01774 190 GLN A C 1
ATOM 2566 O O . GLN A 1 196 ? 44.84800 46.51387 66.88205 1.000 14.58371 190 GLN A O 1
ATOM 2580 N N . ARG A 1 197 ? 42.75813 46.34110 67.70382 1.000 14.44868 191 ARG A N 1
ATOM 2581 C CA . ARG A 1 197 ? 42.10969 46.42977 66.40853 1.000 14.34981 191 ARG A CA 1
ATOM 2582 C C . ARG A 1 197 ? 40.73790 47.08338 66.54517 1.000 14.88263 191 ARG A C 1
ATOM 2583 O O . ARG A 1 197 ? 40.12448 47.08549 67.61627 1.000 14.16921 191 ARG A O 1
ATOM 2604 N N . THR A 1 198 ? 40.25919 47.64518 65.43730 1.000 13.85685 192 THR A N 1
ATOM 2605 C CA . THR A 1 198 ? 38.90749 48.20904 65.36839 1.000 14.96228 192 THR A CA 1
ATOM 2606 C C . THR A 1 198 ? 38.39065 48.05047 63.94575 1.000 13.67899 192 THR A C 1
ATOM 2607 O O . THR A 1 198 ? 39.18263 48.04301 63.00780 1.000 14.92294 192 THR A O 1
ATOM 2618 N N . PRO A 1 199 ? 37.07532 47.88424 63.74691 1.000 14.56919 193 PRO A N 1
ATOM 2619 C CA . PRO A 1 199 ? 36.61820 47.58547 62.37614 1.000 15.89892 193 PRO A CA 1
ATOM 2620 C C . PRO A 1 199 ? 36.72414 48.80767 61.47744 1.000 16.56255 193 PRO A C 1
ATOM 2621 O O . PRO A 1 199 ? 36.33512 49.89545 61.87817 1.000 19.19548 193 PRO A O 1
ATOM 2632 N N . ALA A 1 200 ? 37.26625 48.63353 60.28074 1.000 16.08229 194 ALA A N 1
ATOM 2633 C CA . ALA A 1 200 ? 37.33048 49.73984 59.32958 1.000 15.37594 194 ALA A CA 1
ATOM 2634 C C . ALA A 1 200 ? 36.00943 49.98282 58.59434 1.000 15.98695 194 ALA A C 1
ATOM 2635 O O . ALA A 1 200 ? 35.74256 51.11618 58.17656 1.000 16.61331 194 ALA A O 1
ATOM 2642 N N . ARG A 1 201 ? 35.19301 48.96183 58.39947 1.000 14.58458 195 ARG A N 1
ATOM 2643 C CA . ARG A 1 201 ? 33.91017 49.15389 57.73395 1.000 14.27934 195 ARG A CA 1
ATOM 2644 C C . ARG A 1 201 ? 33.03152 50.06584 58.56922 1.000 14.30731 195 ARG A C 1
ATOM 2645 O O . ARG A 1 201 ? 33.06356 50.05340 59.79625 1.000 14.56323 195 ARG A O 1
ATOM 2666 N N . LYS A 1 202 ? 32.22975 50.88154 57.87984 1.000 15.48409 196 LYS A N 1
ATOM 2667 C CA . LYS A 1 202 ? 31.46143 51.91320 58.58003 1.000 16.92864 196 LYS A CA 1
ATOM 2668 C C . LYS A 1 202 ? 30.33565 51.28356 59.37973 1.000 13.43537 196 LYS A C 1
ATOM 2669 O O . LYS A 1 202 ? 29.67658 50.36036 58.91222 1.000 15.25805 196 LYS A O 1
ATOM 2688 N N . HIS A 1 203 ? 30.14465 51.75895 60.60517 1.000 13.35505 197 HIS A N 1
ATOM 2689 C CA . HIS A 1 203 ? 29.14982 51.24329 61.51846 1.000 13.98767 197 HIS A CA 1
ATOM 2690 C C . HIS A 1 203 ? 28.43564 52.39484 62.21365 1.000 14.72935 197 HIS A C 1
ATOM 2691 O O . HIS A 1 203 ? 28.84518 53.57569 62.12302 1.000 14.55720 197 HIS A O 1
ATOM 2705 N N . THR A 1 204 ? 27.38189 52.01539 62.93092 1.000 15.97335 198 THR A N 1
ATOM 2706 C CA . THR A 1 204 ? 26.62517 52.87532 63.84016 1.000 16.43866 198 THR A CA 1
ATOM 2707 C C . THR A 1 204 ? 26.31034 54.23707 63.22828 1.000 17.11879 198 THR A C 1
ATOM 2708 O O . THR A 1 204 ? 25.59171 54.31100 62.22512 1.000 16.43425 198 THR A O 1
ATOM 2719 N N . SER A 1 205 ? 26.82989 55.31588 63.81143 1.000 17.56366 199 SER A N 1
ATOM 2720 C CA . SER A 1 205 ? 26.48765 56.65816 63.33459 1.000 18.04873 199 SER A CA 1
ATOM 2721 C C . SER A 1 205 ? 27.14648 57.03103 62.00675 1.000 22.05442 199 SER A C 1
ATOM 2722 O O . SER A 1 205 ? 26.85444 58.10974 61.45021 1.000 20.84508 199 SER A O 1
ATOM 2730 N N . ASP A 1 206 ? 28.01896 56.19403 61.45810 1.000 17.07933 200 ASP A N 1
ATOM 2731 C CA . ASP A 1 206 ? 28.60785 56.41241 60.15711 1.000 17.75076 200 ASP A CA 1
ATOM 2732 C C . ASP A 1 206 ? 27.81377 55.71059 59.04774 1.000 17.11414 200 ASP A C 1
ATOM 2733 O O . ASP A 1 206 ? 28.25836 55.73235 57.89191 1.000 19.81034 200 ASP A O 1
ATOM 2742 N N . THR A 1 207 ? 26.66595 55.10395 59.35622 1.000 18.50862 201 THR A N 1
ATOM 2743 C CA . THR A 1 207 ? 25.81091 54.53212 58.32370 1.000 16.25290 201 THR A CA 1
ATOM 2744 C C . THR A 1 207 ? 24.59440 55.39924 58.10021 1.000 17.75524 201 THR A C 1
ATOM 2745 O O . THR A 1 207 ? 24.16561 56.13504 58.99633 1.000 17.38440 201 THR A O 1
ATOM 2756 N N . PRO A 1 208 ? 23.96895 55.29592 56.92772 1.000 18.08924 202 PRO A N 1
ATOM 2757 C CA . PRO A 1 208 ? 22.73591 56.05221 56.65424 1.000 18.11861 202 PRO A CA 1
ATOM 2758 C C . PRO A 1 208 ? 21.48162 55.32517 57.09760 1.000 20.52347 202 PRO A C 1
ATOM 2759 O O . PRO A 1 208 ? 20.37938 55.85220 56.94366 1.000 21.65555 202 PRO A O 1
ATOM 2770 N N . PHE A 1 209 ? 21.59357 54.10951 57.60639 1.000 17.91456 203 PHE A N 1
ATOM 2771 C CA . PHE A 1 209 ? 20.40422 53.33662 57.92024 1.000 18.79371 203 PHE A CA 1
ATOM 2772 C C . PHE A 1 209 ? 19.75379 53.85680 59.18276 1.000 23.59004 203 PHE A C 1
ATOM 2773 O O . PHE A 1 209 ? 20.39334 53.97742 60.22780 1.000 27.16308 203 PHE A O 1
ATOM 2790 N N . ASP A 1 210 ? 18.47180 54.18203 59.07708 1.000 22.83089 204 ASP A N 1
ATOM 2791 C CA . ASP A 1 210 ? 17.73625 54.85087 60.15150 1.000 22.26033 204 ASP A CA 1
ATOM 2792 C C . ASP A 1 210 ? 16.40289 54.12421 60.25584 1.000 21.19833 204 ASP A C 1
ATOM 2793 O O . ASP A 1 210 ? 15.52128 54.31215 59.40843 1.000 21.98261 204 ASP A O 1
ATOM 2802 N N . VAL A 1 211 ? 16.26029 53.29877 61.29004 1.000 20.02100 205 VAL A N 1
ATOM 2803 C CA . VAL A 1 211 ? 15.06370 52.47775 61.43570 1.000 20.69685 205 VAL A CA 1
ATOM 2804 C C . VAL A 1 211 ? 14.07717 53.07286 62.42969 1.000 20.96294 205 VAL A C 1
ATOM 2805 O O . VAL A 1 211 ? 13.10426 52.41077 62.79595 1.000 20.03253 205 VAL A O 1
ATOM 2818 N N . SER A 1 212 ? 14.29702 54.31797 62.85866 1.000 20.51151 206 SER A N 1
ATOM 2819 C CA . SER A 1 212 ? 13.54274 54.86381 63.98166 1.000 21.20538 206 SER A CA 1
ATOM 2820 C C . SER A 1 212 ? 12.04192 54.92560 63.70437 1.000 20.87813 206 SER A C 1
ATOM 2821 O O . SER A 1 212 ? 11.24445 54.80569 64.64073 1.000 24.62441 206 SER A O 1
ATOM 2829 N N . LYS A 1 213 ? 11.65529 55.06330 62.45051 1.000 20.32533 207 LYS A N 1
ATOM 2830 C CA . LYS A 1 213 ? 10.25598 55.21100 62.06400 1.000 26.52505 207 LYS A CA 1
ATOM 2831 C C . LYS A 1 213 ? 9.70582 54.00070 61.32017 1.000 26.14235 207 LYS A C 1
ATOM 2832 O O . LYS A 1 213 ? 8.53888 54.01259 60.91414 1.000 26.64282 207 LYS A O 1
ATOM 2851 N N . LEU A 1 214 ? 10.48095 52.92465 61.18652 1.000 20.64587 208 LEU A N 1
ATOM 2852 C CA . LEU A 1 214 ? 10.05953 51.76173 60.42007 1.000 21.80105 208 LEU A CA 1
ATOM 2853 C C . LEU A 1 214 ? 9.28931 50.76527 61.27030 1.000 22.48752 208 LEU A C 1
ATOM 2854 O O . LEU A 1 214 ? 9.66904 50.46071 62.40419 1.000 22.54794 208 LEU A O 1
ATOM 2870 N N . ASN A 1 215 ? 8.19358 50.25494 60.70091 1.000 20.27212 209 ASN A N 1
ATOM 2871 C CA . ASN A 1 215 ? 7.38761 49.22561 61.32399 1.000 24.97740 209 ASN A CA 1
ATOM 2872 C C . ASN A 1 215 ? 7.75315 47.83216 60.83302 1.000 23.67236 209 ASN A C 1
ATOM 2873 O O . ASN A 1 215 ? 7.35540 46.84656 61.45709 1.000 28.50546 209 ASN A O 1
ATOM 2884 N N . GLU A 1 216 ? 8.47189 47.74524 59.72499 1.000 20.95611 210 GLU A N 1
ATOM 2885 C CA . GLU A 1 216 ? 8.80435 46.47109 59.09620 1.000 20.89833 210 GLU A CA 1
ATOM 2886 C C . GLU A 1 216 ? 10.05681 46.66727 58.25710 1.000 21.88786 210 GLU A C 1
ATOM 2887 O O . GLU A 1 216 ? 10.46555 47.78905 57.96478 1.000 19.94138 210 GLU A O 1
ATOM 2899 N N . LEU A 1 217 ? 10.64806 45.55291 57.85008 1.000 19.19328 211 LEU A N 1
ATOM 2900 C CA . LEU A 1 217 ? 11.82081 45.58062 56.98567 1.000 18.26794 211 LEU A CA 1
ATOM 2901 C C . LEU A 1 217 ? 11.54036 44.87718 55.66437 1.000 15.84666 211 LEU A C 1
ATOM 2902 O O . LEU A 1 217 ? 10.69884 43.96960 55.60599 1.000 18.51657 211 LEU A O 1
ATOM 2918 N N . PRO A 1 218 ? 12.24347 45.25101 54.60092 1.000 16.00897 212 PRO A N 1
ATOM 2919 C CA . PRO A 1 218 ? 12.06570 44.58003 53.31002 1.000 18.51113 212 PRO A CA 1
ATOM 2920 C C . PRO A 1 218 ? 12.24410 43.07287 53.45213 1.000 17.66019 212 PRO A C 1
ATOM 2921 O O . PRO A 1 218 ? 13.00623 42.59999 54.30536 1.000 17.12117 212 PRO A O 1
ATOM 2932 N N . LYS A 1 219 ? 11.53597 42.31084 52.61688 1.000 16.71145 213 LYS A N 1
ATOM 2933 C CA . LYS A 1 219 ? 11.57276 40.85647 52.70441 1.000 16.24110 213 LYS A CA 1
ATOM 2934 C C . LYS A 1 219 ? 12.78233 40.34415 51.94299 1.000 14.93653 213 LYS A C 1
ATOM 2935 O O . LYS A 1 219 ? 12.92503 40.58804 50.74154 1.000 15.48884 213 LYS A O 1
ATOM 2954 N N . VAL A 1 220 ? 13.65084 39.64279 52.66056 1.000 15.69108 214 VAL A N 1
ATOM 2955 C CA . VAL A 1 220 ? 14.83839 39.02362 52.09029 1.000 14.88395 214 VAL A CA 1
ATOM 2956 C C . VAL A 1 220 ? 14.94145 37.59337 52.59585 1.000 14.50319 214 VAL A C 1
ATOM 2957 O O . VAL A 1 220 ? 14.89850 37.33567 53.80684 1.000 15.15626 214 VAL A O 1
ATOM 2970 N N . GLY A 1 221 ? 15.07597 36.65273 51.65930 1.000 15.64138 215 GLY A N 1
ATOM 2971 C CA . GLY A 1 221 ? 15.21692 35.25399 51.97428 1.000 15.41860 215 GLY A CA 1
ATOM 2972 C C . GLY A 1 221 ? 16.55987 34.72251 51.50518 1.000 16.12076 215 GLY A C 1
ATOM 2973 O O . GLY A 1 221 ? 17.28940 35.36549 50.75243 1.000 15.96281 215 GLY A O 1
ATOM 2977 N N . ILE A 1 222 ? 16.86838 33.51485 51.97557 1.000 14.69570 216 ILE A N 1
ATOM 2978 C CA . ILE A 1 222 ? 18.14754 32.85476 51.69711 1.000 13.38264 216 ILE A CA 1
ATOM 2979 C C . ILE A 1 222 ? 17.88314 31.49128 51.08206 1.000 13.04575 216 ILE A C 1
ATOM 2980 O O . ILE A 1 222 ? 17.09457 30.71122 51.62912 1.000 13.21027 216 ILE A O 1
ATOM 2996 N N . VAL A 1 223 ? 18.56415 31.19717 49.97959 1.000 12.52990 217 VAL A N 1
ATOM 2997 C CA . VAL A 1 223 ? 18.51792 29.88425 49.33946 1.000 14.51070 217 VAL A CA 1
ATOM 2998 C C . VAL A 1 223 ? 19.90843 29.24116 49.35269 1.000 13.46313 217 VAL A C 1
ATOM 2999 O O . VAL A 1 223 ? 20.93012 29.92025 49.15746 1.000 14.06936 217 VAL A O 1
ATOM 3012 N N . TYR A 1 224 ? 19.94653 27.93980 49.56207 1.000 12.82644 218 TYR A N 1
ATOM 3013 C CA . TYR A 1 224 ? 21.18469 27.18534 49.60681 1.000 13.56144 218 TYR A CA 1
ATOM 3014 C C . TYR A 1 224 ? 21.50609 26.55020 48.25944 1.000 15.75724 218 TYR A C 1
ATOM 3015 O O . TYR A 1 224 ? 20.61413 26.13063 47.51312 1.000 15.75839 218 TYR A O 1
ATOM 3033 N N . ASN A 1 225 ? 22.79163 26.45088 47.95530 1.000 12.68410 219 ASN A N 1
ATOM 3034 C CA . ASN A 1 225 ? 23.26685 25.75457 46.76854 1.000 13.91552 219 ASN A CA 1
ATOM 3035 C C . ASN A 1 225 ? 24.07871 24.52826 47.17066 1.000 12.77182 219 ASN A C 1
ATOM 3036 O O . ASN A 1 225 ? 24.77454 24.51649 48.20650 1.000 13.41951 219 ASN A O 1
ATOM 3047 N N . TYR A 1 226 ? 24.00719 23.50795 46.30651 1.000 12.71908 220 TYR A N 1
ATOM 3048 C CA . TYR A 1 226 ? 24.53152 22.17840 46.53241 1.000 12.46677 220 TYR A CA 1
ATOM 3049 C C . TYR A 1 226 ? 24.30840 21.43142 45.22158 1.000 14.37855 220 TYR A C 1
ATOM 3050 O O . TYR A 1 226 ? 23.71514 21.96014 44.27074 1.000 14.76404 220 TYR A O 1
ATOM 3068 N N . ALA A 1 227 ? 24.86112 20.23874 45.14297 1.000 13.80278 221 ALA A N 1
ATOM 3069 C CA . ALA A 1 227 ? 24.69137 19.46365 43.92624 1.000 14.94644 221 ALA A CA 1
ATOM 3070 C C . ALA A 1 227 ? 23.21435 19.17491 43.68359 1.000 15.19660 221 ALA A C 1
ATOM 3071 O O . ALA A 1 227 ? 22.47774 18.80708 44.59092 1.000 14.64191 221 ALA A O 1
ATOM 3078 N N . ASN A 1 228 ? 22.80330 19.29703 42.42407 1.000 15.71305 222 ASN A N 1
ATOM 3079 C CA . ASN A 1 228 ? 21.42884 18.97110 42.01778 1.000 16.48733 222 ASN A CA 1
ATOM 3080 C C . ASN A 1 228 ? 20.38379 19.85785 42.69926 1.000 15.13369 222 ASN A C 1
ATOM 3081 O O . ASN A 1 228 ? 19.24102 19.43789 42.90048 1.000 18.52956 222 ASN A O 1
ATOM 3092 N N . ALA A 1 229 ? 20.76473 21.06710 43.11023 1.000 15.77559 223 ALA A N 1
ATOM 3093 C CA . ALA A 1 229 ? 19.85426 21.90667 43.87893 1.000 15.57099 223 ALA A CA 1
ATOM 3094 C C . ALA A 1 229 ? 18.56179 22.21181 43.12842 1.000 17.12719 223 ALA A C 1
ATOM 3095 O O . ALA A 1 229 ? 18.58882 22.65277 41.97919 1.000 19.88171 223 ALA A O 1
ATOM 3102 N N . SER A 1 230 ? 17.43696 22.07374 43.82466 1.000 17.11917 224 SER A N 1
ATOM 3103 C CA . SER A 1 230 ? 16.15887 22.46284 43.24102 1.000 17.79176 224 SER A CA 1
ATOM 3104 C C . SER A 1 230 ? 16.06787 23.97581 43.13315 1.000 18.23331 224 SER A C 1
ATOM 3105 O O . SER A 1 230 ? 16.49654 24.70425 44.03086 1.000 16.86695 224 SER A O 1
ATOM 3113 N N . ASP A 1 231 ? 15.44481 24.44968 42.04970 1.000 18.61409 225 ASP A N 1
ATOM 3114 C CA . ASP A 1 231 ? 15.12392 25.85626 41.90888 1.000 17.34597 225 ASP A CA 1
ATOM 3115 C C . ASP A 1 231 ? 13.83119 26.24547 42.62683 1.000 17.96502 225 ASP A C 1
ATOM 3116 O O . ASP A 1 231 ? 13.46688 27.42918 42.62295 1.000 16.73892 225 ASP A O 1
ATOM 3125 N N . LEU A 1 232 ? 13.17396 25.32169 43.27793 1.000 17.14083 226 LEU A N 1
ATOM 3126 C CA . LEU A 1 232 ? 11.83491 25.59969 43.80616 1.000 20.33575 226 LEU A CA 1
ATOM 3127 C C . LEU A 1 232 ? 11.87620 26.57053 44.97996 1.000 18.85790 226 LEU A C 1
ATOM 3128 O O . LEU A 1 232 ? 11.01128 27.45657 45.06649 1.000 22.27173 226 LEU A O 1
ATOM 3144 N N . PRO A 1 233 ? 12.85439 26.46441 45.89451 1.000 17.55154 227 PRO A N 1
ATOM 3145 C CA . PRO A 1 233 ? 12.95985 27.48407 46.95807 1.000 18.93541 227 PRO A CA 1
ATOM 3146 C C . PRO A 1 233 ? 13.08515 28.89568 46.41936 1.000 17.96442 227 PRO A C 1
ATOM 3147 O O . PRO A 1 233 ? 12.37093 29.80430 46.88319 1.000 18.45195 227 PRO A O 1
ATOM 3158 N N . ALA A 1 234 ? 13.99952 29.10567 45.47029 1.000 16.32280 228 ALA A N 1
ATOM 3159 C CA . ALA A 1 234 ? 14.14929 30.43200 44.87106 1.000 16.54957 228 ALA A CA 1
ATOM 3160 C C . ALA A 1 234 ? 12.85715 30.88892 44.21318 1.000 16.73383 228 ALA A C 1
ATOM 3161 O O . ALA A 1 234 ? 12.42548 32.03342 44.40453 1.000 16.70118 228 ALA A O 1
ATOM 3168 N N . LYS A 1 235 ? 12.23994 30.01267 43.41985 1.000 16.74922 229 LYS A N 1
ATOM 3169 C CA . LYS A 1 235 ? 10.99478 30.36305 42.72922 1.000 17.26545 229 LYS A CA 1
ATOM 3170 C C . LYS A 1 235 ? 9.90490 30.74242 43.72723 1.000 18.49899 229 LYS A C 1
ATOM 3171 O O . LYS A 1 235 ? 9.09884 31.63699 43.46342 1.000 18.28714 229 LYS A O 1
ATOM 3190 N N . ALA A 1 236 ? 9.86050 30.07614 44.87650 1.000 16.28356 230 ALA A N 1
ATOM 3191 C CA . ALA A 1 236 ? 8.83744 30.37569 45.87017 1.000 18.81684 230 ALA A CA 1
ATOM 3192 C C . ALA A 1 236 ? 9.03048 31.77553 46.43088 1.000 19.71636 230 ALA A C 1
ATOM 3193 O O . ALA A 1 236 ? 8.05689 32.49685 46.66576 1.000 19.99355 230 ALA A O 1
ATOM 3200 N N . LEU A 1 237 ? 10.28042 32.18213 46.66945 1.000 18.27131 231 LEU A N 1
ATOM 3201 C CA . LEU A 1 237 ? 10.50416 33.53877 47.16066 1.000 18.27873 231 LEU A CA 1
ATOM 3202 C C . LEU A 1 237 ? 10.15316 34.56962 46.09235 1.000 17.22673 231 LEU A C 1
ATOM 3203 O O . LEU A 1 237 ? 9.58017 35.62272 46.41330 1.000 16.48918 231 LEU A O 1
ATOM 3219 N N . VAL A 1 238 ? 10.52689 34.30583 44.83518 1.000 17.28214 232 VAL A N 1
ATOM 3220 C CA . VAL A 1 238 ? 10.15362 35.18252 43.72924 1.000 18.99786 232 VAL A CA 1
ATOM 3221 C C . VAL A 1 238 ? 8.63663 35.29761 43.63028 1.000 21.38958 232 VAL A C 1
ATOM 3222 O O . VAL A 1 238 ? 8.10000 36.40194 43.50343 1.000 20.36449 232 VAL A O 1
ATOM 3235 N N . ASP A 1 239 ? 7.92925 34.17341 43.73019 1.000 19.90406 233 ASP A N 1
ATOM 3236 C CA . ASP A 1 239 ? 6.47446 34.19395 43.53377 1.000 22.19094 233 ASP A CA 1
ATOM 3237 C C . ASP A 1 239 ? 5.77453 34.94138 44.66112 1.000 24.67095 233 ASP A C 1
ATOM 3238 O O . ASP A 1 239 ? 4.68793 35.50119 44.45916 1.000 23.97356 233 ASP A O 1
ATOM 3247 N N . ALA A 1 240 ? 6.38612 34.99719 45.83569 1.000 19.17158 234 ALA A N 1
ATOM 3248 C CA . ALA A 1 240 ? 5.89203 35.74589 46.97894 1.000 19.60930 234 ALA A CA 1
ATOM 3249 C C . ALA A 1 240 ? 6.27014 37.22255 46.91951 1.000 18.63864 234 ALA A C 1
ATOM 3250 O O . ALA A 1 240 ? 5.94491 37.96243 47.85424 1.000 21.03194 234 ALA A O 1
ATOM 3257 N N . GLY A 1 241 ? 6.94215 37.65782 45.86362 1.000 18.11193 235 GLY A N 1
ATOM 3258 C CA . GLY A 1 241 ? 7.31935 39.06072 45.75400 1.000 19.85028 235 GLY A CA 1
ATOM 3259 C C . GLY A 1 241 ? 8.40697 39.52147 46.69858 1.000 19.28914 235 GLY A C 1
ATOM 3260 O O . GLY A 1 241 ? 8.42103 40.68954 47.09243 1.000 19.92694 235 GLY A O 1
ATOM 3264 N N . TYR A 1 242 ? 9.33650 38.63198 47.06572 1.000 20.64238 236 TYR A N 1
ATOM 3265 C CA . TYR A 1 242 ? 10.42467 39.04135 47.94541 1.000 18.19940 236 TYR A CA 1
ATOM 3266 C C . TYR A 1 242 ? 11.21406 40.19273 47.33863 1.000 16.97595 236 TYR A C 1
ATOM 3267 O O . TYR A 1 242 ? 11.45482 40.25580 46.12756 1.000 18.10941 236 TYR A O 1
ATOM 3285 N N . ASP A 1 243 ? 11.63436 41.10959 48.20112 1.000 15.96767 237 ASP A N 1
ATOM 3286 C CA . ASP A 1 243 ? 12.40673 42.25309 47.74596 1.000 17.45881 237 ASP A CA 1
ATOM 3287 C C . ASP A 1 243 ? 13.84746 41.88675 47.42655 1.000 16.90367 237 ASP A C 1
ATOM 3288 O O . ASP A 1 243 ? 14.44555 42.47461 46.52250 1.000 16.55186 237 ASP A O 1
ATOM 3297 N N . GLY A 1 244 ? 14.38431 40.89248 48.11666 1.000 15.15506 238 GLY A N 1
ATOM 3298 C CA . GLY A 1 244 ? 15.75038 40.46954 47.88095 1.000 15.51964 238 GLY A CA 1
ATOM 3299 C C . GLY A 1 244 ? 15.89761 39.00459 48.18548 1.000 15.07841 238 GLY A C 1
ATOM 3300 O O . GLY A 1 244 ? 15.14309 38.42890 48.96900 1.000 14.72565 238 GLY A O 1
ATOM 3304 N N . ILE A 1 245 ? 16.88898 38.39795 47.54867 1.000 13.93231 239 ILE A N 1
ATOM 3305 C CA . ILE A 1 245 ? 17.24540 37.00854 47.80630 1.000 15.48493 239 ILE A CA 1
ATOM 3306 C C . ILE A 1 245 ? 18.75551 36.94209 47.93504 1.000 15.09520 239 ILE A C 1
ATOM 3307 O O . ILE A 1 245 ? 19.47962 37.47311 47.08689 1.000 15.03332 239 ILE A O 1
ATOM 3323 N N . VAL A 1 246 ? 19.21813 36.28956 49.00350 1.000 13.92274 240 VAL A N 1
ATOM 3324 C CA . VAL A 1 246 ? 20.63137 35.97669 49.19325 1.000 14.12571 240 VAL A CA 1
ATOM 3325 C C . VAL A 1 246 ? 20.83925 34.52151 48.80382 1.000 12.03661 240 VAL A C 1
ATOM 3326 O O . VAL A 1 246 ? 20.12382 33.63221 49.27522 1.000 14.20286 240 VAL A O 1
ATOM 3339 N N . SER A 1 247 ? 21.84404 34.28771 47.96546 1.000 12.30114 241 SER A N 1
ATOM 3340 C CA . SER A 1 247 ? 22.26170 32.93627 47.59350 1.000 14.00847 241 SER A CA 1
ATOM 3341 C C . SER A 1 247 ? 23.41819 32.50265 48.48271 1.000 12.67240 241 SER A C 1
ATOM 3342 O O . SER A 1 247 ? 24.47147 33.15051 48.48446 1.000 13.43591 241 SER A O 1
ATOM 3350 N N . ALA A 1 248 ? 23.23526 31.39895 49.20220 1.000 12.70390 242 ALA A N 1
ATOM 3351 C CA . ALA A 1 248 ? 24.33826 30.73829 49.89336 1.000 11.62984 242 ALA A CA 1
ATOM 3352 C C . ALA A 1 248 ? 25.00161 29.86720 48.82984 1.000 12.84855 242 ALA A C 1
ATOM 3353 O O . ALA A 1 248 ? 24.60861 28.71615 48.61731 1.000 12.94555 242 ALA A O 1
ATOM 3360 N N . GLY A 1 249 ? 25.94668 30.44617 48.10075 1.000 13.80424 243 GLY A N 1
ATOM 3361 C CA . GLY A 1 249 ? 26.54504 29.79561 46.95300 1.000 13.68462 243 GLY A CA 1
ATOM 3362 C C . GLY A 1 249 ? 27.57321 28.74502 47.34202 1.000 13.59856 243 GLY A C 1
ATOM 3363 O O . GLY A 1 249 ? 27.89244 28.55274 48.51950 1.000 14.98137 243 GLY A O 1
ATOM 3367 N N . VAL A 1 250 ? 28.09095 28.05369 46.34452 1.000 13.13629 244 VAL A N 1
ATOM 3368 C CA . VAL A 1 250 ? 29.19166 27.10879 46.51819 1.000 12.24497 244 VAL A CA 1
ATOM 3369 C C . VAL A 1 250 ? 30.47778 27.79716 46.09659 1.000 13.82382 244 VAL A C 1
ATOM 3370 O O . VAL A 1 250 ? 30.50177 28.63909 45.19344 1.000 14.66199 244 VAL A O 1
ATOM 3383 N N . GLY A 1 251 ? 31.56772 27.46507 46.79538 1.000 14.40082 245 GLY A N 1
ATOM 3384 C CA . GLY A 1 251 ? 32.82105 28.10327 46.47329 1.000 15.31801 245 GLY A CA 1
ATOM 3385 C C . GLY A 1 251 ? 32.71012 29.61246 46.57065 1.000 13.08689 245 GLY A C 1
ATOM 3386 O O . GLY A 1 251 ? 32.13337 30.17823 47.51762 1.000 14.46724 245 GLY A O 1
ATOM 3390 N N . ASN A 1 252 ? 33.32270 30.29844 45.60337 1.000 12.57739 246 ASN A N 1
ATOM 3391 C CA . ASN A 1 252 ? 33.30915 31.76158 45.54649 1.000 14.01022 246 ASN A CA 1
ATOM 3392 C C . ASN A 1 252 ? 31.96788 32.26143 45.00008 1.000 15.03211 246 ASN A C 1
ATOM 3393 O O . ASN A 1 252 ? 31.89728 32.88693 43.94538 1.000 16.52194 246 ASN A O 1
ATOM 3404 N N . GLY A 1 253 ? 30.90220 31.96649 45.74596 1.000 14.82356 247 GLY A N 1
ATOM 3405 C CA . GLY A 1 253 ? 29.58332 32.47680 45.40723 1.000 16.08301 247 GLY A CA 1
ATOM 3406 C C . GLY A 1 253 ? 28.92792 31.93031 44.15542 1.000 15.16829 247 GLY A C 1
ATOM 3407 O O . GLY A 1 253 ? 28.06490 32.61214 43.58554 1.000 14.77212 247 GLY A O 1
ATOM 3411 N N . ASN A 1 254 ? 29.26942 30.73114 43.72168 1.000 13.84811 248 ASN A N 1
ATOM 3412 C CA . ASN A 1 254 ? 28.69823 30.15038 42.51204 1.000 13.75289 248 ASN A CA 1
ATOM 3413 C C . ASN A 1 254 ? 27.33478 29.54514 42.82509 1.000 15.07302 248 ASN A C 1
ATOM 3414 O O . ASN A 1 254 ? 26.99116 29.22686 43.96977 1.000 15.47296 248 ASN A O 1
ATOM 3425 N N . LEU A 1 255 ? 26.54065 29.37679 41.77034 1.000 15.40426 249 LEU A N 1
ATOM 3426 C CA . LEU A 1 255 ? 25.16873 28.91530 41.89843 1.000 16.15115 249 LEU A CA 1
ATOM 3427 C C . LEU A 1 255 ? 24.93926 27.72411 40.98577 1.000 15.95318 249 LEU A C 1
ATOM 3428 O O . LEU A 1 255 ? 25.46362 27.67285 39.87035 1.000 18.45328 249 LEU A O 1
ATOM 3444 N N . TYR A 1 256 ? 24.16219 26.76513 41.47549 1.000 15.94694 250 TYR A N 1
ATOM 3445 C CA . TYR A 1 256 ? 23.68782 25.66831 40.63647 1.000 15.81961 250 TYR A CA 1
ATOM 3446 C C . TYR A 1 256 ? 22.86611 26.25951 39.48843 1.000 17.41849 250 TYR A C 1
ATOM 3447 O O . TYR A 1 256 ? 22.11133 27.21727 39.68364 1.000 16.06910 250 TYR A O 1
ATOM 3465 N N . LYS A 1 257 ? 23.00885 25.67788 38.29451 1.000 17.00491 251 LYS A N 1
ATOM 3466 C CA . LYS A 1 257 ? 22.43573 26.28327 37.08332 1.000 17.79069 251 LYS A CA 1
ATOM 3467 C C . LYS A 1 257 ? 20.96061 26.68016 37.21373 1.000 18.94013 251 LYS A C 1
ATOM 3468 O O . LYS A 1 257 ? 20.57074 27.78956 36.81995 1.000 18.19562 251 LYS A O 1
ATOM 3487 N N . SER A 1 258 ? 20.12165 25.78633 37.72951 1.000 17.65339 252 SER A N 1
ATOM 3488 C CA . SER A 1 258 ? 18.70229 26.11606 37.78852 1.000 17.31126 252 SER A CA 1
ATOM 3489 C C . SER A 1 258 ? 18.43521 27.25834 38.76498 1.000 19.68014 252 SER A C 1
ATOM 3490 O O . SER A 1 258 ? 17.56047 28.09685 38.52023 1.000 18.16618 252 SER A O 1
ATOM 3498 N N . VAL A 1 259 ? 19.18634 27.32399 39.86890 1.000 17.29033 253 VAL A N 1
ATOM 3499 C CA . VAL A 1 259 ? 19.05713 28.44030 40.80638 1.000 15.16714 253 VAL A CA 1
ATOM 3500 C C . VAL A 1 259 ? 19.52127 29.72802 40.15739 1.000 17.05842 253 VAL A C 1
ATOM 3501 O O . VAL A 1 259 ? 18.83700 30.75864 40.23019 1.000 17.16258 253 VAL A O 1
ATOM 3514 N N . PHE A 1 260 ? 20.68188 29.68401 39.49567 1.000 15.91414 254 PHE A N 1
ATOM 3515 C CA . PHE A 1 260 ? 21.17395 30.81412 38.71418 1.000 18.04501 254 PHE A CA 1
ATOM 3516 C C . PHE A 1 260 ? 20.09896 31.34665 37.77099 1.000 18.78370 254 PHE A C 1
ATOM 3517 O O . PHE A 1 260 ? 19.83408 32.55794 37.72635 1.000 18.69513 254 PHE A O 1
ATOM 3534 N N . ASP A 1 261 ? 19.49497 30.44912 36.99386 1.000 18.85938 255 ASP A N 1
ATOM 3535 C CA . ASP A 1 261 ? 18.55220 30.88674 35.96501 1.000 18.81128 255 ASP A CA 1
ATOM 3536 C C . ASP A 1 261 ? 17.35063 31.57613 36.58287 1.000 19.19614 255 ASP A C 1
ATOM 3537 O O . ASP A 1 261 ? 16.90427 32.61241 36.07882 1.000 19.51292 255 ASP A O 1
ATOM 3546 N N . THR A 1 262 ? 16.84360 31.05023 37.70034 1.000 16.24634 256 THR A N 1
ATOM 3547 C CA . THR A 1 262 ? 15.71327 31.67575 38.37195 1.000 17.05878 256 THR A CA 1
ATOM 3548 C C . THR A 1 262 ? 16.08024 33.04306 38.91271 1.000 17.80493 256 THR A C 1
ATOM 3549 O O . THR A 1 262 ? 15.28477 33.98688 38.82327 1.000 18.30620 256 THR A O 1
ATOM 3560 N N . LEU A 1 263 ? 17.26508 33.17673 39.50709 1.000 17.26197 257 LEU A N 1
ATOM 3561 C CA . LEU A 1 263 ? 17.62952 34.44800 40.11525 1.000 17.40797 257 LEU A CA 1
ATOM 3562 C C . LEU A 1 263 ? 18.00096 35.48696 39.06014 1.000 18.00808 257 LEU A C 1
ATOM 3563 O O . LEU A 1 263 ? 17.73126 36.67542 39.24868 1.000 16.49325 257 LEU A O 1
ATOM 3579 N N . ALA A 1 264 ? 18.59093 35.06268 37.94756 1.000 17.08362 258 ALA A N 1
ATOM 3580 C CA . ALA A 1 264 ? 18.84786 35.99943 36.85374 1.000 19.32462 258 ALA A CA 1
ATOM 3581 C C . ALA A 1 264 ? 17.54412 36.59337 36.31079 1.000 17.28306 258 ALA A C 1
ATOM 3582 O O . ALA A 1 264 ? 17.43955 37.80749 36.10541 1.000 16.73448 258 ALA A O 1
ATOM 3589 N N . THR A 1 265 ? 16.53613 35.74542 36.08863 1.000 19.73116 259 THR A N 1
ATOM 3590 C CA . THR A 1 265 ? 15.25374 36.25444 35.59989 1.000 20.34818 259 THR A CA 1
ATOM 3591 C C . THR A 1 265 ? 14.63072 37.20205 36.60754 1.000 17.75628 259 THR A C 1
ATOM 3592 O O . THR A 1 265 ? 14.11000 38.26680 36.24081 1.000 18.65176 259 THR A O 1
ATOM 3603 N N . ALA A 1 266 ? 14.71153 36.85402 37.89670 1.000 19.22474 260 ALA A N 1
ATOM 3604 C CA . ALA A 1 266 ? 14.14653 37.69391 38.93685 1.000 17.10355 260 ALA A CA 1
ATOM 3605 C C . ALA A 1 266 ? 14.85690 39.04319 39.00848 1.000 19.65310 260 ALA A C 1
ATOM 3606 O O . ALA A 1 266 ? 14.22133 40.09173 39.20168 1.000 18.76535 260 ALA A O 1
ATOM 3613 N N . ALA A 1 267 ? 16.18666 39.03873 38.87799 1.000 17.61694 261 ALA A N 1
ATOM 3614 C CA . ALA A 1 267 ? 16.91439 40.30073 38.92482 1.000 19.00923 261 ALA A CA 1
ATOM 3615 C C . ALA A 1 267 ? 16.47313 41.22582 37.79491 1.000 22.29223 261 ALA A C 1
ATOM 3616 O O . ALA A 1 267 ? 16.38280 42.44699 37.97765 1.000 20.84723 261 ALA A O 1
ATOM 3623 N N . LYS A 1 268 ? 16.18274 40.66497 36.61907 1.000 20.87929 262 LYS A N 1
ATOM 3624 C CA . LYS A 1 268 ? 15.71812 41.51499 35.52383 1.000 22.71139 262 LYS A CA 1
ATOM 3625 C C . LYS A 1 268 ? 14.37769 42.16719 35.84099 1.000 23.08379 262 LYS A C 1
ATOM 3626 O O . LYS A 1 268 ? 14.06725 43.21730 35.26234 1.000 27.16091 262 LYS A O 1
ATOM 3645 N N . THR A 1 269 ? 13.58627 41.56922 36.72884 1.000 23.74982 263 THR A N 1
ATOM 3646 C CA . THR A 1 269 ? 12.30850 42.12183 37.15126 1.000 23.27223 263 THR A CA 1
ATOM 3647 C C . THR A 1 269 ? 12.42488 43.07719 38.33602 1.000 26.07307 263 THR A C 1
ATOM 3648 O O . THR A 1 269 ? 11.41299 43.63984 38.76374 1.000 27.35126 263 THR A O 1
ATOM 3659 N N . GLY A 1 270 ? 13.61701 43.25427 38.89978 1.000 21.06852 264 GLY A N 1
ATOM 3660 C CA . GLY A 1 270 ? 13.81059 44.16574 40.00878 1.000 23.25846 264 GLY A CA 1
ATOM 3661 C C . GLY A 1 270 ? 14.12041 43.52073 41.34693 1.000 19.89590 264 GLY A C 1
ATOM 3662 O O . GLY A 1 270 ? 14.39490 44.25672 42.29880 1.000 20.86380 264 GLY A O 1
ATOM 3666 N N . THR A 1 271 ? 14.08721 42.20108 41.45792 1.000 18.54084 265 THR A N 1
ATOM 3667 C CA . THR A 1 271 ? 14.51068 41.54001 42.69223 1.000 18.30755 265 THR A CA 1
ATOM 3668 C C . THR A 1 271 ? 16.00487 41.77261 42.92655 1.000 16.27662 265 THR A C 1
ATOM 3669 O O . THR A 1 271 ? 16.81085 41.58957 42.02126 1.000 18.25104 265 THR A O 1
ATOM 3680 N N . ALA A 1 272 ? 16.37065 42.17723 44.13347 1.000 16.57542 266 ALA A N 1
ATOM 3681 C CA . ALA A 1 272 ? 17.78110 42.32564 44.46462 1.000 15.17774 266 ALA A CA 1
ATOM 3682 C C . ALA A 1 272 ? 18.35171 40.95387 44.78520 1.000 16.58704 266 ALA A C 1
ATOM 3683 O O . ALA A 1 272 ? 17.72563 40.17565 45.51251 1.000 18.05212 266 ALA A O 1
ATOM 3690 N N . VAL A 1 273 ? 19.46936 40.63278 44.15306 1.000 14.78677 267 VAL A N 1
ATOM 3691 C CA . VAL A 1 273 ? 20.10061 39.32592 44.32731 1.000 14.84636 267 VAL A CA 1
ATOM 3692 C C . VAL A 1 273 ? 21.52816 39.52265 44.79317 1.000 15.05362 267 VAL A C 1
ATOM 3693 O O . VAL A 1 273 ? 22.34300 40.13099 44.08977 1.000 15.81642 267 VAL A O 1
ATOM 3706 N N . VAL A 1 274 ? 21.82742 38.97204 45.97307 1.000 14.96667 268 VAL A N 1
ATOM 3707 C CA . VAL A 1 274 ? 23.17753 39.00148 46.55984 1.000 12.47506 268 VAL A CA 1
ATOM 3708 C C . VAL A 1 274 ? 23.74414 37.59069 46.53824 1.000 12.88585 268 VAL A C 1
ATOM 3709 O O . VAL A 1 274 ? 23.13231 36.66063 47.07166 1.000 13.61555 268 VAL A O 1
ATOM 3722 N N . ARG A 1 275 ? 24.92035 37.46020 45.92091 1.000 13.67550 269 ARG A N 1
ATOM 3723 C CA . ARG A 1 275 ? 25.70975 36.23127 45.96351 1.000 14.79732 269 ARG A CA 1
ATOM 3724 C C . ARG A 1 275 ? 26.57410 36.25401 47.22680 1.000 13.29731 269 ARG A C 1
ATOM 3725 O O . ARG A 1 275 ? 27.50398 37.06572 47.33313 1.000 14.09120 269 ARG A O 1
ATOM 3746 N N . SER A 1 276 ? 26.29825 35.32990 48.15181 1.000 11.77597 270 SER A N 1
ATOM 3747 C CA . SER A 1 276 ? 27.15313 35.00430 49.27693 1.000 11.01734 270 SER A CA 1
ATOM 3748 C C . SER A 1 276 ? 27.65024 33.57377 49.07319 1.000 12.87977 270 SER A C 1
ATOM 3749 O O . SER A 1 276 ? 27.55634 33.00309 47.96077 1.000 13.12913 270 SER A O 1
ATOM 3757 N N . SER A 1 277 ? 28.12559 32.96370 50.14430 1.000 12.01366 271 SER A N 1
ATOM 3758 C CA . SER A 1 277 ? 28.68994 31.62295 50.07111 1.000 11.71367 271 SER A CA 1
ATOM 3759 C C . SER A 1 277 ? 28.37827 30.81403 51.31328 1.000 12.64728 271 SER A C 1
ATOM 3760 O O . SER A 1 277 ? 28.47380 31.31400 52.42250 1.000 12.61669 271 SER A O 1
ATOM 3768 N N . ARG A 1 278 ? 28.03635 29.52865 51.12453 1.000 11.86317 272 ARG A N 1
ATOM 3769 C CA . ARG A 1 278 ? 27.97291 28.60672 52.24692 1.000 11.23892 272 ARG A CA 1
ATOM 3770 C C . ARG A 1 278 ? 29.34531 28.31809 52.85833 1.000 12.84248 272 ARG A C 1
ATOM 3771 O O . ARG A 1 278 ? 29.40108 27.68537 53.91871 1.000 13.38520 272 ARG A O 1
ATOM 3792 N N . VAL A 1 279 ? 30.42033 28.67290 52.16978 1.000 12.16995 273 VAL A N 1
ATOM 3793 C CA . VAL A 1 279 ? 31.77896 28.41989 52.65349 1.000 10.41244 273 VAL A CA 1
ATOM 3794 C C . VAL A 1 279 ? 32.03734 29.34673 53.83303 1.000 11.72640 273 VAL A C 1
ATOM 3795 O O . VAL A 1 279 ? 31.72954 30.54516 53.74892 1.000 12.03927 273 VAL A O 1
ATOM 3808 N N . PRO A 1 280 ? 32.54519 28.83888 54.95594 1.000 11.68863 274 PRO A N 1
ATOM 3809 C CA . PRO A 1 280 ? 32.44908 29.60642 56.21108 1.000 13.04721 274 PRO A CA 1
ATOM 3810 C C . PRO A 1 280 ? 33.43631 30.72475 56.39044 1.000 12.57763 274 PRO A C 1
ATOM 3811 O O . PRO A 1 280 ? 33.23765 31.53374 57.32077 1.000 13.74790 274 PRO A O 1
ATOM 3822 N N . THR A 1 281 ? 34.45956 30.83391 55.55451 1.000 11.13530 275 THR A N 1
ATOM 3823 C CA . THR A 1 281 ? 35.42436 31.92992 55.64111 1.000 10.84560 275 THR A CA 1
ATOM 3824 C C . THR A 1 281 ? 35.75216 32.39301 54.22652 1.000 11.64485 275 THR A C 1
ATOM 3825 O O . THR A 1 281 ? 35.61186 31.64737 53.25971 1.000 11.34539 275 THR A O 1
ATOM 3836 N N . GLY A 1 282 ? 36.19713 33.63738 54.11405 1.000 11.65415 276 GLY A N 1
ATOM 3837 C CA . GLY A 1 282 ? 36.59091 34.17261 52.83706 1.000 13.96402 276 GLY A CA 1
ATOM 3838 C C . GLY A 1 282 ? 35.49258 34.99028 52.17559 1.000 15.23964 276 GLY A C 1
ATOM 3839 O O . GLY A 1 282 ? 34.29155 34.81514 52.42195 1.000 14.91862 276 GLY A O 1
ATOM 3843 N N . ALA A 1 283 ? 35.90988 35.84691 51.26016 1.000 14.81286 277 ALA A N 1
ATOM 3844 C CA . ALA A 1 283 ? 34.96599 36.69890 50.54998 1.000 14.08692 277 ALA A CA 1
ATOM 3845 C C . ALA A 1 283 ? 34.36872 36.02149 49.31941 1.000 14.03762 277 ALA A C 1
ATOM 3846 O O . ALA A 1 283 ? 35.03711 35.25937 48.60245 1.000 14.81739 277 ALA A O 1
ATOM 3853 N N . THR A 1 284 ? 33.10013 36.35535 49.04647 1.000 13.78183 278 THR A N 1
ATOM 3854 C CA . THR A 1 284 ? 32.50765 36.19999 47.71716 1.000 14.87803 278 THR A CA 1
ATOM 3855 C C . THR A 1 284 ? 32.88056 37.45863 46.94725 1.000 15.76411 278 THR A C 1
ATOM 3856 O O . THR A 1 284 ? 32.38421 38.54827 47.25066 1.000 14.83908 278 THR A O 1
ATOM 3867 N N . THR A 1 285 ? 33.76070 37.30966 45.96975 1.000 15.94144 279 THR A N 1
ATOM 3868 C CA . THR A 1 285 ? 34.40300 38.43317 45.31718 1.000 16.45879 279 THR A CA 1
ATOM 3869 C C . THR A 1 285 ? 33.68988 38.84768 44.04545 1.000 20.24149 279 THR A C 1
ATOM 3870 O O . THR A 1 285 ? 32.97766 38.07980 43.40316 1.000 20.87443 279 THR A O 1
ATOM 3881 N N . GLN A 1 286 ? 33.88010 40.11581 43.69793 1.000 24.51932 280 GLN A N 1
ATOM 3882 C CA . GLN A 1 286 ? 33.61989 40.54639 42.33459 1.000 32.92172 280 GLN A CA 1
ATOM 3883 C C . GLN A 1 286 ? 34.72692 39.99550 41.43229 1.000 31.75358 280 GLN A C 1
ATOM 3884 O O . GLN A 1 286 ? 35.78576 39.55131 41.89653 1.000 31.35424 280 GLN A O 1
ATOM 3898 N N . ASP A 1 287 ? 34.45330 39.96315 40.13392 1.000 36.22460 281 ASP A N 1
ATOM 3899 C CA . ASP A 1 287 ? 35.45372 39.57744 39.13339 1.000 37.28809 281 ASP A CA 1
ATOM 3900 C C . ASP A 1 287 ? 36.01039 38.16976 39.38212 1.000 37.15409 281 ASP A C 1
ATOM 3901 O O . ASP A 1 287 ? 37.22160 37.94279 39.38081 1.000 38.79108 281 ASP A O 1
ATOM 3910 N N . ALA A 1 288 ? 35.09483 37.23142 39.58711 1.000 28.98940 282 ALA A N 1
ATOM 3911 C CA . ALA A 1 288 ? 35.45446 35.78561 39.66853 1.000 35.03568 282 ALA A CA 1
ATOM 3912 C C . ALA A 1 288 ? 34.70864 35.10062 38.53508 1.000 33.36356 282 ALA A C 1
ATOM 3913 O O . ALA A 1 288 ? 34.83814 35.51736 37.38885 1.000 32.31864 282 ALA A O 1
ATOM 3920 N N . GLU A 1 289 ? 33.90567 34.05389 38.82619 1.000 28.07571 283 GLU A N 1
ATOM 3921 C CA . GLU A 1 289 ? 33.24084 33.30871 37.76187 1.000 33.56647 283 GLU A CA 1
ATOM 3922 C C . GLU A 1 289 ? 31.90942 33.90765 37.32609 1.000 31.13793 283 GLU A C 1
ATOM 3923 O O . GLU A 1 289 ? 31.41117 33.53613 36.25591 1.000 36.11914 283 GLU A O 1
ATOM 3935 N N . VAL A 1 290 ? 31.32116 34.82701 38.09628 1.000 23.25629 284 VAL A N 1
ATOM 3936 C CA . VAL A 1 290 ? 30.01516 35.37733 37.77154 1.000 22.15141 284 VAL A CA 1
ATOM 3937 C C . VAL A 1 290 ? 30.16207 36.84139 37.38622 1.000 21.82061 284 VAL A C 1
ATOM 3938 O O . VAL A 1 290 ? 30.69346 37.64823 38.15915 1.000 20.31010 284 VAL A O 1
ATOM 3951 N N . ASP A 1 291 ? 29.63566 37.18914 36.21422 1.000 21.90198 285 ASP A N 1
ATOM 3952 C CA . ASP A 1 291 ? 29.62129 38.56880 35.72840 1.000 23.63261 285 ASP A CA 1
ATOM 3953 C C . ASP A 1 291 ? 28.44204 39.28006 36.37662 1.000 21.36651 285 ASP A C 1
ATOM 3954 O O . ASP A 1 291 ? 27.34646 39.37025 35.81406 1.000 21.95443 285 ASP A O 1
ATOM 3963 N N . ASP A 1 292 ? 28.66975 39.79500 37.58577 1.000 20.33584 286 ASP A N 1
ATOM 3964 C CA . ASP A 1 292 ? 27.59917 40.41102 38.35950 1.000 20.72242 286 ASP A CA 1
ATOM 3965 C C . ASP A 1 292 ? 26.96947 41.59068 37.62668 1.000 20.01985 286 ASP A C 1
ATOM 3966 O O . ASP A 1 292 ? 25.75736 41.81813 37.72834 1.000 21.39491 286 ASP A O 1
ATOM 3975 N N . ALA A 1 293 ? 27.77850 42.38537 36.93965 1.000 22.87071 287 ALA A N 1
ATOM 3976 C CA . ALA A 1 293 ? 27.22452 43.56245 36.27648 1.000 23.23504 287 ALA A CA 1
ATOM 3977 C C . ALA A 1 293 ? 26.25451 43.14271 35.18560 1.000 24.28622 287 ALA A C 1
ATOM 3978 O O . ALA A 1 293 ? 25.18272 43.74671 35.02777 1.000 25.39109 287 ALA A O 1
ATOM 3985 N N . LYS A 1 294 ? 26.60614 42.09227 34.44496 1.000 22.72793 288 LYS A N 1
ATOM 3986 C CA . LYS A 1 294 ? 25.74620 41.59537 33.37666 1.000 20.42524 288 LYS A CA 1
ATOM 3987 C C . LYS A 1 294 ? 24.39422 41.14417 33.90611 1.000 23.52256 288 LYS A C 1
ATOM 3988 O O . LYS A 1 294 ? 23.35778 41.40007 33.28498 1.000 23.56494 288 LYS A O 1
ATOM 4007 N N . TYR A 1 295 ? 24.37189 40.47656 35.05779 1.000 19.31060 289 TYR A N 1
ATOM 4008 C CA . TYR A 1 295 ? 23.15815 39.88075 35.57980 1.000 20.33400 289 TYR A CA 1
ATOM 4009 C C . TYR A 1 295 ? 22.42947 40.75935 36.58446 1.000 18.69386 289 TYR A C 1
ATOM 4010 O O . TYR A 1 295 ? 21.29678 40.44506 36.95398 1.000 20.49114 289 TYR A O 1
ATOM 4028 N N . GLY A 1 296 ? 23.02588 41.86256 37.02006 1.000 18.26761 290 GLY A N 1
ATOM 4029 C CA . GLY A 1 296 ? 22.40696 42.69078 38.01996 1.000 19.77859 290 GLY A CA 1
ATOM 4030 C C . GLY A 1 296 ? 22.52735 42.15143 39.42545 1.000 18.70453 290 GLY A C 1
ATOM 4031 O O . GLY A 1 296 ? 21.66557 42.42587 40.26198 1.000 21.59554 290 GLY A O 1
ATOM 4035 N N . PHE A 1 297 ? 23.55285 41.34438 39.69113 1.000 19.20476 291 PHE A N 1
ATOM 4036 C CA . PHE A 1 297 ? 23.76556 40.73471 40.99622 1.000 17.79713 291 PHE A CA 1
ATOM 4037 C C . PHE A 1 297 ? 24.74352 41.57313 41.80796 1.000 17.73589 291 PHE A C 1
ATOM 4038 O O . PHE A 1 297 ? 25.46261 42.41895 41.27331 1.000 19.25807 291 PHE A O 1
ATOM 4055 N N . VAL A 1 298 ? 24.78467 41.29804 43.11506 1.000 15.87398 292 VAL A N 1
ATOM 4056 C CA . VAL A 1 298 ? 25.69661 41.94645 44.05871 1.000 16.41236 292 VAL A CA 1
ATOM 4057 C C . VAL A 1 298 ? 26.52779 40.88120 44.76060 1.000 15.52948 292 VAL A C 1
ATOM 4058 O O . VAL A 1 298 ? 25.98616 39.84686 45.17181 1.000 16.68014 292 VAL A O 1
ATOM 4071 N N . ALA A 1 299 ? 27.84053 41.12739 44.90261 1.000 14.74027 293 ALA A N 1
ATOM 4072 C CA . ALA A 1 299 ? 28.73382 40.19690 45.59745 1.000 14.61991 293 ALA A CA 1
ATOM 4073 C C . ALA A 1 299 ? 28.82583 40.58376 47.06306 1.000 13.58856 293 ALA A C 1
ATOM 4074 O O . ALA A 1 299 ? 29.01696 41.75836 47.40156 1.000 15.18373 293 ALA A O 1
ATOM 4081 N N . SER A 1 300 ? 28.71521 39.59851 47.94726 1.000 13.05469 294 SER A N 1
ATOM 4082 C CA . SER A 1 300 ? 28.60349 39.92843 49.36736 1.000 13.75238 294 SER A CA 1
ATOM 4083 C C . SER A 1 300 ? 29.92824 40.16680 50.11362 1.000 12.71199 294 SER A C 1
ATOM 4084 O O . SER A 1 300 ? 29.88419 40.60851 51.27211 1.000 14.30043 294 SER A O 1
ATOM 4092 N N . GLY A 1 301 ? 31.06919 39.91106 49.50506 1.000 12.52792 295 GLY A N 1
ATOM 4093 C CA . GLY A 1 301 ? 32.33072 40.05195 50.23537 1.000 11.80120 295 GLY A CA 1
ATOM 4094 C C . GLY A 1 301 ? 32.39348 39.03245 51.34555 1.000 13.27875 295 GLY A C 1
ATOM 4095 O O . GLY A 1 301 ? 31.94463 37.89548 51.18680 1.000 13.78607 295 GLY A O 1
ATOM 4099 N N . THR A 1 302 ? 32.92186 39.44009 52.49325 1.000 13.46138 296 THR A N 1
ATOM 4100 C CA . THR A 1 302 ? 33.08678 38.46422 53.54748 1.000 13.26380 296 THR A CA 1
ATOM 4101 C C . THR A 1 302 ? 31.79783 38.19290 54.31484 1.000 12.95423 296 THR A C 1
ATOM 4102 O O . THR A 1 302 ? 31.80246 37.33799 55.22160 1.000 13.60971 296 THR A O 1
ATOM 4113 N N . LEU A 1 303 ? 30.70870 38.90509 54.00364 1.000 12.14397 297 LEU A N 1
ATOM 4114 C CA . LEU A 1 303 ? 29.42448 38.66932 54.66432 1.000 11.56962 297 LEU A CA 1
ATOM 4115 C C . LEU A 1 303 ? 28.84501 37.30918 54.28637 1.000 12.49636 297 LEU A C 1
ATOM 4116 O O . LEU A 1 303 ? 28.58504 37.03615 53.10983 1.000 12.95604 297 LEU A O 1
ATOM 4132 N N . ASN A 1 304 ? 28.64090 36.44802 55.26946 1.000 12.36721 298 ASN A N 1
ATOM 4133 C CA . ASN A 1 304 ? 28.03350 35.12964 55.08175 1.000 11.97339 298 ASN A CA 1
ATOM 4134 C C . ASN A 1 304 ? 26.54608 35.32085 54.79959 1.000 12.61048 298 ASN A C 1
ATOM 4135 O O . ASN A 1 304 ? 26.05792 36.44954 54.80423 1.000 12.29807 298 ASN A O 1
ATOM 4146 N N . PRO A 1 305 ? 25.80986 34.25835 54.51201 1.000 10.92136 299 PRO A N 1
ATOM 4147 C CA . PRO A 1 305 ? 24.46561 34.49142 53.95028 1.000 11.11141 299 PRO A CA 1
ATOM 4148 C C . PRO A 1 305 ? 23.54674 35.26290 54.88873 1.000 10.80072 299 PRO A C 1
ATOM 4149 O O . PRO A 1 305 ? 22.84502 36.18616 54.46334 1.000 13.26810 299 PRO A O 1
ATOM 4160 N N . GLN A 1 306 ? 23.54527 34.89714 56.17785 1.000 10.97545 300 GLN A N 1
ATOM 4161 C CA . GLN A 1 306 ? 22.66386 35.50383 57.14730 1.000 11.88507 300 GLN A CA 1
ATOM 4162 C C . GLN A 1 306 ? 23.07167 36.94186 57.42428 1.000 13.65742 300 GLN A C 1
ATOM 4163 O O . GLN A 1 306 ? 22.20432 37.78912 57.67703 1.000 13.52372 300 GLN A O 1
ATOM 4177 N N . LYS A 1 307 ? 24.37598 37.25072 57.36852 1.000 13.84056 301 LYS A N 1
ATOM 4178 C CA . LYS A 1 307 ? 24.81577 38.64440 57.52624 1.000 11.68296 301 LYS A CA 1
ATOM 4179 C C . LYS A 1 307 ? 24.54128 39.46560 56.27380 1.000 10.37040 301 LYS A C 1
ATOM 4180 O O . LYS A 1 307 ? 24.18491 40.64889 56.35381 1.000 11.92494 301 LYS A O 1
ATOM 4199 N N . ALA A 1 308 ? 24.71259 38.85870 55.09440 1.000 12.34963 302 ALA A N 1
ATOM 4200 C CA . ALA A 1 308 ? 24.36512 39.54978 53.86271 1.000 13.07886 302 ALA A CA 1
ATOM 4201 C C . ALA A 1 308 ? 22.87618 39.85325 53.82889 1.000 13.90721 302 ALA A C 1
ATOM 4202 O O . ALA A 1 308 ? 22.48192 40.90034 53.31052 1.000 13.35487 302 ALA A O 1
ATOM 4209 N N . ARG A 1 309 ? 22.04121 38.97830 54.40025 1.000 13.78138 303 ARG A N 1
ATOM 4210 C CA . ARG A 1 309 ? 20.61468 39.30735 54.46295 1.000 13.45358 303 ARG A CA 1
ATOM 4211 C C . ARG A 1 309 ? 20.38648 40.57333 55.26582 1.000 13.65077 303 ARG A C 1
ATOM 4212 O O . ARG A 1 309 ? 19.59281 41.44224 54.86451 1.000 14.46588 303 ARG A O 1
ATOM 4233 N N . VAL A 1 310 ? 21.08250 40.71934 56.38276 1.000 13.99170 304 VAL A N 1
ATOM 4234 C CA . VAL A 1 310 ? 20.89790 41.88889 57.22669 1.000 12.56365 304 VAL A CA 1
ATOM 4235 C C . VAL A 1 310 ? 21.20592 43.15178 56.43449 1.000 14.29705 304 VAL A C 1
ATOM 4236 O O . VAL A 1 310 ? 20.41911 44.10763 56.40751 1.000 14.48236 304 VAL A O 1
ATOM 4249 N N . LEU A 1 311 ? 22.35420 43.17684 55.74808 1.000 13.27802 305 LEU A N 1
ATOM 4250 C CA . LEU A 1 311 ? 22.72033 44.38873 55.01495 1.000 13.83488 305 LEU A CA 1
ATOM 4251 C C . LEU A 1 311 ? 21.80261 44.60521 53.82345 1.000 14.25090 305 LEU A C 1
ATOM 4252 O O . LEU A 1 311 ? 21.49170 45.75358 53.46547 1.000 14.23162 305 LEU A O 1
ATOM 4268 N N . LEU A 1 312 ? 21.37224 43.51835 53.18382 1.000 13.26054 306 LEU A N 1
ATOM 4269 C CA . LEU A 1 312 ? 20.49831 43.69079 52.02549 1.000 13.77109 306 LEU A CA 1
ATOM 4270 C C . LEU A 1 312 ? 19.14622 44.25722 52.43628 1.000 13.83042 306 LEU A C 1
ATOM 4271 O O . LEU A 1 312 ? 18.62986 45.15909 51.76341 1.000 14.23364 306 LEU A O 1
ATOM 4287 N N . GLN A 1 313 ? 18.56936 43.78356 53.53853 1.000 13.54749 307 GLN A N 1
ATOM 4288 C CA . GLN A 1 313 ? 17.30619 44.36119 54.00317 1.000 14.83573 307 GLN A CA 1
ATOM 4289 C C . GLN A 1 313 ? 17.46070 45.86325 54.21752 1.000 16.18460 307 GLN A C 1
ATOM 4290 O O . GLN A 1 313 ? 16.61376 46.66847 53.80917 1.000 16.50675 307 GLN A O 1
ATOM 4304 N N . LEU A 1 314 ? 18.54736 46.27191 54.86525 1.000 14.26598 308 LEU A N 1
ATOM 4305 C CA . LEU A 1 314 ? 18.75100 47.68786 55.15676 1.000 13.79872 308 LEU A CA 1
ATOM 4306 C C . LEU A 1 314 ? 19.05685 48.47174 53.88622 1.000 15.89304 308 LEU A C 1
ATOM 4307 O O . LEU A 1 314 ? 18.57085 49.60521 53.71074 1.000 16.60891 308 LEU A O 1
ATOM 4323 N N . ALA A 1 315 ? 19.85255 47.90640 52.98304 1.000 16.34160 309 ALA A N 1
ATOM 4324 C CA . ALA A 1 315 ? 20.07199 48.55614 51.69333 1.000 14.60593 309 ALA A CA 1
ATOM 4325 C C . ALA A 1 315 ? 18.75245 48.84677 50.98610 1.000 16.94225 309 ALA A C 1
ATOM 4326 O O . ALA A 1 315 ? 18.56835 49.93675 50.40588 1.000 17.95719 309 ALA A O 1
ATOM 4333 N N . LEU A 1 316 ? 17.82760 47.89674 51.03171 1.000 16.68305 310 LEU A N 1
ATOM 4334 C CA . LEU A 1 316 ? 16.53773 48.02580 50.35178 1.000 15.86737 310 LEU A CA 1
ATOM 4335 C C . LEU A 1 316 ? 15.62689 49.04583 51.01115 1.000 19.79614 310 LEU A C 1
ATOM 4336 O O . LEU A 1 316 ? 14.59703 49.38975 50.41225 1.000 20.33794 310 LEU A O 1
ATOM 4352 N N . THR A 1 317 ? 15.94939 49.52092 52.21595 1.000 17.08395 311 THR A N 1
ATOM 4353 C CA . THR A 1 317 ? 15.23041 50.67153 52.75756 1.000 19.51000 311 THR A CA 1
ATOM 4354 C C . THR A 1 317 ? 15.63681 51.95430 52.05693 1.000 22.95417 311 THR A C 1
ATOM 4355 O O . THR A 1 317 ? 14.93678 52.96536 52.21303 1.000 24.72753 311 THR A O 1
ATOM 4366 N N . GLN A 1 318 ? 16.73972 51.94110 51.30795 1.000 21.71527 312 GLN A N 1
ATOM 4367 C CA . GLN A 1 318 ? 17.31284 53.10727 50.63735 1.000 24.58363 312 GLN A CA 1
ATOM 4368 C C . GLN A 1 318 ? 17.26785 53.03791 49.12259 1.000 24.55885 312 GLN A C 1
ATOM 4369 O O . GLN A 1 318 ? 17.14422 54.08057 48.47120 1.000 25.60701 312 GLN A O 1
ATOM 4383 N N . THR A 1 319 ? 17.43745 51.85820 48.52198 1.000 20.47486 313 THR A N 1
ATOM 4384 C CA . THR A 1 319 ? 17.62328 51.75480 47.08391 1.000 18.97919 313 THR A CA 1
ATOM 4385 C C . THR A 1 319 ? 17.32700 50.33546 46.64182 1.000 21.73478 313 THR A C 1
ATOM 4386 O O . THR A 1 319 ? 17.48801 49.38949 47.41015 1.000 21.03894 313 THR A O 1
ATOM 4397 N N . LYS A 1 320 ? 16.86812 50.20803 45.39965 1.000 22.52903 314 LYS A N 1
ATOM 4398 C CA . LYS A 1 320 ? 16.68426 48.92926 44.74275 1.000 22.74100 314 LYS A CA 1
ATOM 4399 C C . LYS A 1 320 ? 17.69022 48.76407 43.61985 1.000 22.43293 314 LYS A C 1
ATOM 4400 O O . LYS A 1 320 ? 17.66400 47.75036 42.92015 1.000 23.74841 314 LYS A O 1
ATOM 4419 N N . ASP A 1 321 ? 18.57629 49.74362 43.42227 1.000 21.35619 315 ASP A N 1
ATOM 4420 C CA . ASP A 1 321 ? 19.47019 49.71382 42.27862 1.000 20.36989 315 ASP A CA 1
ATOM 4421 C C . ASP A 1 321 ? 20.68840 48.84776 42.57333 1.000 21.51224 315 ASP A C 1
ATOM 4422 O O . ASP A 1 321 ? 21.38398 49.09227 43.57011 1.000 21.98410 315 ASP A O 1
ATOM 4431 N N . PRO A 1 322 ? 20.99282 47.85145 41.72851 1.000 20.17583 316 PRO A N 1
ATOM 4432 C CA . PRO A 1 322 ? 22.10025 46.94179 42.04394 1.000 20.27237 316 PRO A CA 1
ATOM 4433 C C . PRO A 1 322 ? 23.44619 47.62247 42.19350 1.000 22.26619 316 PRO A C 1
ATOM 4434 O O . PRO A 1 322 ? 24.22897 47.21111 43.05449 1.000 18.59301 316 PRO A O 1
ATOM 4445 N N . GLN A 1 323 ? 23.76775 48.62422 41.36637 1.000 22.14117 317 GLN A N 1
ATOM 4446 C CA . GLN A 1 323 ? 25.05177 49.30211 41.52053 1.000 21.76926 317 GLN A CA 1
ATOM 4447 C C . GLN A 1 323 ? 25.13877 50.00788 42.86760 1.000 20.90741 317 GLN A C 1
ATOM 4448 O O . GLN A 1 323 ? 26.17939 49.96967 43.53381 1.000 20.13951 317 GLN A O 1
ATOM 4462 N N . GLN A 1 324 ? 24.04421 50.62247 43.31957 1.000 18.68355 318 GLN A N 1
ATOM 4463 C CA . GLN A 1 324 ? 24.08237 51.27631 44.61574 1.000 20.12618 318 GLN A CA 1
ATOM 4464 C C . GLN A 1 324 ? 24.14302 50.26274 45.74349 1.000 18.63199 318 GLN A C 1
ATOM 4465 O O . GLN A 1 324 ? 24.79526 50.50855 46.76590 1.000 18.44417 318 GLN A O 1
ATOM 4479 N N . ILE A 1 325 ? 23.46427 49.12426 45.58330 1.000 17.13533 319 ILE A N 1
ATOM 4480 C CA . ILE A 1 325 ? 23.53654 48.07278 46.59816 1.000 16.24012 319 ILE A CA 1
ATOM 4481 C C . ILE A 1 325 ? 24.95511 47.50698 46.67186 1.000 16.57434 319 ILE A C 1
ATOM 4482 O O . ILE A 1 325 ? 25.49677 47.28368 47.77637 1.000 15.16800 319 ILE A O 1
ATOM 4498 N N . GLN A 1 326 ? 25.59961 47.31032 45.52279 1.000 15.94089 320 GLN A N 1
ATOM 4499 C CA . GLN A 1 326 ? 26.99467 46.87418 45.52585 1.000 14.94536 320 GLN A CA 1
ATOM 4500 C C . GLN A 1 326 ? 27.86947 47.87497 46.26884 1.000 17.33868 320 GLN A C 1
ATOM 4501 O O . GLN A 1 326 ? 28.76014 47.49174 47.03526 1.000 17.14822 320 GLN A O 1
ATOM 4515 N N . GLN A 1 327 ? 27.64019 49.17155 46.06827 1.000 16.01634 321 GLN A N 1
ATOM 4516 C CA . GLN A 1 327 ? 28.45114 50.14279 46.78687 1.000 18.65399 321 GLN A CA 1
ATOM 4517 C C . GLN A 1 327 ? 28.23620 50.01888 48.28256 1.000 16.29915 321 GLN A C 1
ATOM 4518 O O . GLN A 1 327 ? 29.19786 50.05013 49.05765 1.000 18.56170 321 GLN A O 1
ATOM 4532 N N . ILE A 1 328 ? 26.98147 49.81373 48.70945 1.000 15.85408 322 ILE A N 1
ATOM 4533 C CA . ILE A 1 328 ? 26.70186 49.57082 50.12152 1.000 14.00288 322 ILE A CA 1
ATOM 4534 C C . ILE A 1 328 ? 27.47189 48.34088 50.62570 1.000 16.01620 322 ILE A C 1
ATOM 4535 O O . ILE A 1 328 ? 28.09083 48.36592 51.70422 1.000 15.10075 322 ILE A O 1
ATOM 4551 N N . PHE A 1 329 ? 27.47166 47.25718 49.85622 1.000 15.84937 323 PHE A N 1
ATOM 4552 C CA . PHE A 1 329 ? 28.20481 46.05329 50.24649 1.000 16.48025 323 PHE A CA 1
ATOM 4553 C C . PHE A 1 329 ? 29.71288 46.26003 50.22577 1.000 15.92733 323 PHE A C 1
ATOM 4554 O O . PHE A 1 329 ? 30.44541 45.44368 50.80602 1.000 16.40218 323 PHE A O 1
ATOM 4571 N N . ASN A 1 330 ? 30.19391 47.35589 49.64443 1.000 16.88943 324 ASN A N 1
ATOM 4572 C CA . ASN A 1 330 ? 31.61112 47.65895 49.68341 1.000 17.35487 324 ASN A CA 1
ATOM 4573 C C . ASN A 1 330 ? 31.99360 48.61588 50.80257 1.000 17.04410 324 ASN A C 1
ATOM 4574 O O . ASN A 1 330 ? 33.19288 48.81685 51.02394 1.000 17.30406 324 ASN A O 1
ATOM 4585 N N . GLN A 1 331 ? 31.02874 49.22039 51.50516 1.000 14.37919 325 GLN A N 1
ATOM 4586 C CA . GLN A 1 331 ? 31.29134 50.22479 52.51098 1.000 16.77286 325 GLN A CA 1
ATOM 4587 C C . GLN A 1 331 ? 30.90820 49.81984 53.92375 1.000 16.49079 325 GLN A C 1
ATOM 4588 O O . GLN A 1 331 ? 31.47352 50.36608 54.88416 1.000 16.04735 325 GLN A O 1
ATOM 4602 N N . TYR A 1 332 ? 29.94037 48.90586 54.08653 1.000 14.29397 326 TYR A N 1
ATOM 4603 C CA . TYR A 1 332 ? 29.41474 48.56222 55.39758 1.000 13.54408 326 TYR A CA 1
ATOM 4604 C C . TYR A 1 332 ? 29.57354 47.07293 55.62056 1.000 16.21000 326 TYR A C 1
ATOM 4605 O O . TYR A 1 332 ? 29.94956 46.38464 54.67924 1.000 16.50998 326 TYR A O 1
ATOM 4624 N N . HIS B 1 6 ? 58.55126 -1.78893 38.01332 1.000 39.94657 0 HIS B N 1
ATOM 4625 C CA . HIS B 1 6 ? 57.06637 -1.87533 37.88096 1.000 35.13888 0 HIS B CA 1
ATOM 4626 C C . HIS B 1 6 ? 56.39263 -0.75967 38.68955 1.000 37.42945 0 HIS B C 1
ATOM 4627 O O . HIS B 1 6 ? 56.53540 -0.68978 39.90869 1.000 43.62854 0 HIS B O 1
ATOM 4631 N N . LEU B 1 7 ? 55.66799 0.12298 37.99555 1.000 32.94787 1 LEU B N 1
ATOM 4632 C CA . LEU B 1 7 ? 54.90572 1.19638 38.61513 1.000 33.12297 1 LEU B CA 1
ATOM 4633 C C . LEU B 1 7 ? 53.41750 0.86768 38.58008 1.000 28.21513 1 LEU B C 1
ATOM 4634 O O . LEU B 1 7 ? 52.95002 0.15715 37.68653 1.000 29.73020 1 LEU B O 1
ATOM 4650 N N . PRO B 1 8 ? 52.63652 1.36671 39.53283 1.000 25.65577 2 PRO B N 1
ATOM 4651 C CA . PRO B 1 8 ? 51.20113 1.07618 39.51444 1.000 23.75260 2 PRO B CA 1
ATOM 4652 C C . PRO B 1 8 ? 50.48458 1.73248 38.34990 1.000 25.13399 2 PRO B C 1
ATOM 4653 O O . PRO B 1 8 ? 50.85941 2.80537 37.86904 1.000 26.60989 2 PRO B O 1
ATOM 4664 N N . ASN B 1 9 ? 49.41916 1.07076 37.91374 1.000 22.76775 3 ASN B N 1
ATOM 4665 C CA . ASN B 1 9 ? 48.50931 1.60083 36.91082 1.000 22.74704 3 ASN B CA 1
ATOM 4666 C C . ASN B 1 9 ? 47.47250 2.46725 37.61578 1.000 21.29761 3 ASN B C 1
ATOM 4667 O O . ASN B 1 9 ? 46.72989 1.97084 38.47610 1.000 21.87461 3 ASN B O 1
ATOM 4678 N N . ILE B 1 10 ? 47.42226 3.74379 37.24818 1.000 20.80819 4 ILE B N 1
ATOM 4679 C CA . ILE B 1 10 ? 46.49888 4.70409 37.85341 1.000 20.36433 4 ILE B CA 1
ATOM 4680 C C . ILE B 1 10 ? 45.62704 5.27440 36.75081 1.000 18.55986 4 ILE B C 1
ATOM 4681 O O . ILE B 1 10 ? 46.13755 5.73085 35.72269 1.000 21.81169 4 ILE B O 1
ATOM 4697 N N . THR B 1 11 ? 44.31974 5.24973 36.96911 1.000 19.22587 5 THR B N 1
ATOM 4698 C CA . THR B 1 11 ? 43.35840 5.80754 36.03451 1.000 20.88024 5 THR B CA 1
ATOM 4699 C C . THR B 1 11 ? 42.91631 7.16972 36.54550 1.000 21.62001 5 THR B C 1
ATOM 4700 O O . THR B 1 11 ? 42.45671 7.27688 37.69068 1.000 19.70333 5 THR B O 1
ATOM 4711 N N . ILE B 1 12 ? 43.03112 8.18535 35.69745 1.000 18.39470 6 ILE B N 1
ATOM 4712 C CA . ILE B 1 12 ? 42.50152 9.51946 35.98130 1.000 19.96391 6 ILE B CA 1
ATOM 4713 C C . ILE B 1 12 ? 41.14450 9.64406 35.30151 1.000 21.35541 6 ILE B C 1
ATOM 4714 O O . ILE B 1 12 ? 41.02447 9.47536 34.07537 1.000 22.60320 6 ILE B O 1
ATOM 4730 N N . LEU B 1 13 ? 40.11369 9.92231 36.08756 1.000 19.30256 7 LEU B N 1
ATOM 4731 C CA . LEU B 1 13 ? 38.77108 10.18287 35.59007 1.000 17.97863 7 LEU B CA 1
ATOM 4732 C C . LEU B 1 13 ? 38.52042 11.67558 35.73127 1.000 20.12918 7 LEU B C 1
ATOM 4733 O O . LEU B 1 13 ? 38.43390 12.17397 36.85285 1.000 18.47407 7 LEU B O 1
ATOM 4749 N N . ALA B 1 14 ? 38.37194 12.37891 34.61612 1.000 19.95623 8 ALA B N 1
ATOM 4750 C CA . ALA B 1 14 ? 38.16854 13.81616 34.62317 1.000 18.13600 8 ALA B CA 1
ATOM 4751 C C . ALA B 1 14 ? 36.68890 14.14819 34.54876 1.000 19.99266 8 ALA B C 1
ATOM 4752 O O . ALA B 1 14 ? 35.93816 13.52888 33.77982 1.000 21.13439 8 ALA B O 1
ATOM 4759 N N . THR B 1 15 ? 36.27139 15.15738 35.32445 1.000 17.81174 9 THR B N 1
ATOM 4760 C CA . THR B 1 15 ? 34.88755 15.60561 35.34627 1.000 18.29355 9 THR B CA 1
ATOM 4761 C C . THR B 1 15 ? 34.72621 17.03794 34.85575 1.000 21.84301 9 THR B C 1
ATOM 4762 O O . THR B 1 15 ? 33.60127 17.54557 34.82957 1.000 22.11217 9 THR B O 1
ATOM 4773 N N . GLY B 1 16 ? 35.80351 17.70218 34.49482 1.000 23.26802 10 GLY B N 1
ATOM 4774 C CA . GLY B 1 16 ? 35.73617 19.07131 34.01968 1.000 28.31407 10 GLY B CA 1
ATOM 4775 C C . GLY B 1 16 ? 36.96837 19.45305 33.22967 1.000 33.25523 10 GLY B C 1
ATOM 4776 O O . GLY B 1 16 ? 37.62858 18.61575 32.60925 1.000 28.22699 10 GLY B O 1
ATOM 4780 N N . GLY B 1 17 ? 37.27568 20.74286 33.25423 1.000 35.56841 11 GLY B N 1
ATOM 4781 C CA . GLY B 1 17 ? 38.48253 21.22908 32.62102 1.000 37.21625 11 GLY B CA 1
ATOM 4782 C C . GLY B 1 17 ? 39.72588 20.65036 33.26596 1.000 33.90808 11 GLY B C 1
ATOM 4783 O O . GLY B 1 17 ? 39.69405 20.00491 34.31207 1.000 33.20796 11 GLY B O 1
ATOM 4787 N N . THR B 1 18 ? 40.85365 20.89919 32.60952 1.000 38.11628 12 THR B N 1
ATOM 4788 C CA . THR B 1 18 ? 42.12920 20.41815 33.11981 1.000 42.48732 12 THR B CA 1
ATOM 4789 C C . THR B 1 18 ? 42.56757 21.25936 34.31174 1.000 40.24899 12 THR B C 1
ATOM 4790 O O . THR B 1 18 ? 42.37254 22.47608 34.34040 1.000 40.38568 12 THR B O 1
ATOM 4801 N N . ILE B 1 19 ? 43.15553 20.60390 35.31654 1.000 40.73147 13 ILE B N 1
ATOM 4802 C CA . ILE B 1 19 ? 43.71459 21.33849 36.44739 1.000 42.76172 13 ILE B CA 1
ATOM 4803 C C . ILE B 1 19 ? 45.21310 21.58486 36.29228 1.000 38.92273 13 ILE B C 1
ATOM 4804 O O . ILE B 1 19 ? 45.78533 22.34450 37.08710 1.000 32.24585 13 ILE B O 1
ATOM 4820 N N . ALA B 1 20 ? 45.85433 21.00196 35.27670 1.000 37.77395 14 ALA B N 1
ATOM 4821 C CA . ALA B 1 20 ? 47.26405 21.23597 34.99861 1.000 40.84471 14 ALA B CA 1
ATOM 4822 C C . ALA B 1 20 ? 47.46340 21.41071 33.49946 1.000 44.28144 14 ALA B C 1
ATOM 4823 O O . ALA B 1 20 ? 46.85920 20.69255 32.69881 1.000 40.13131 14 ALA B O 1
ATOM 4830 N N . GLY B 1 21 ? 48.32515 22.35411 33.12669 1.000 46.37820 15 GLY B N 1
ATOM 4831 C CA . GLY B 1 21 ? 48.59859 22.62167 31.72435 1.000 43.98577 15 GLY B CA 1
ATOM 4832 C C . GLY B 1 21 ? 48.36992 24.07156 31.34986 1.000 50.86882 15 GLY B C 1
ATOM 4833 O O . GLY B 1 21 ? 47.24055 24.48298 31.07499 1.000 55.92382 15 GLY B O 1
ATOM 4837 N N . VAL B 1 38 ? 42.71223 15.39100 28.69167 1.000 42.02295 32 VAL B N 1
ATOM 4838 C CA . VAL B 1 38 ? 43.02863 14.52724 29.82887 1.000 35.07763 32 VAL B CA 1
ATOM 4839 C C . VAL B 1 38 ? 44.18827 13.60081 29.49045 1.000 42.12984 32 VAL B C 1
ATOM 4840 O O . VAL B 1 38 ? 44.94710 13.20646 30.37388 1.000 44.74445 32 VAL B O 1
ATOM 4853 N N . GLU B 1 39 ? 44.33111 13.24819 28.21080 1.000 42.95405 33 GLU B N 1
ATOM 4854 C CA . GLU B 1 39 ? 45.43813 12.39179 27.80118 1.000 46.28561 33 GLU B CA 1
ATOM 4855 C C . GLU B 1 39 ? 46.76426 13.13450 27.76823 1.000 48.22522 33 GLU B C 1
ATOM 4856 O O . GLU B 1 39 ? 47.81757 12.49133 27.66876 1.000 49.95638 33 GLU B O 1
ATOM 4868 N N . ASN B 1 40 ? 46.73411 14.46219 27.85861 1.000 46.59423 34 ASN B N 1
ATOM 4869 C CA . ASN B 1 40 ? 47.93761 15.27726 27.83219 1.000 48.74646 34 ASN B CA 1
ATOM 4870 C C . ASN B 1 40 ? 48.55313 15.45795 29.21150 1.000 45.45719 34 ASN B C 1
ATOM 4871 O O . ASN B 1 40 ? 49.65543 16.00471 29.31885 1.000 45.62700 34 ASN B O 1
ATOM 4882 N N . LEU B 1 41 ? 47.87945 14.99706 30.26491 1.000 42.64547 35 LEU B N 1
ATOM 4883 C CA . LEU B 1 41 ? 48.32989 15.30958 31.61541 1.000 39.13466 35 LEU B CA 1
ATOM 4884 C C . LEU B 1 41 ? 49.72468 14.76097 31.88253 1.000 38.35728 35 LEU B C 1
ATOM 4885 O O . LEU B 1 41 ? 50.52030 15.38853 32.59315 1.000 34.63486 35 LEU B O 1
ATOM 4901 N N . VAL B 1 42 ? 50.04941 13.59396 31.32334 1.000 40.81514 36 VAL B N 1
ATOM 4902 C CA . VAL B 1 42 ? 51.40707 13.08134 31.47616 1.000 45.26437 36 VAL B CA 1
ATOM 4903 C C . VAL B 1 42 ? 52.42928 13.97665 30.78251 1.000 42.94836 36 VAL B C 1
ATOM 4904 O O . VAL B 1 42 ? 53.62948 13.84028 31.02908 1.000 43.19336 36 VAL B O 1
ATOM 4917 N N . ASN B 1 43 ? 51.98919 14.86342 29.88605 1.000 41.69048 37 ASN B N 1
ATOM 4918 C CA . ASN B 1 43 ? 52.87868 15.87218 29.32538 1.000 40.02930 37 ASN B CA 1
ATOM 4919 C C . ASN B 1 43 ? 52.84614 17.15718 30.14272 1.000 39.08320 37 ASN B C 1
ATOM 4920 O O . ASN B 1 43 ? 53.87464 17.82899 30.27984 1.000 36.49279 37 ASN B O 1
ATOM 4931 N N . ALA B 1 44 ? 51.67413 17.51072 30.68020 1.000 37.64971 38 ALA B N 1
ATOM 4932 C CA . ALA B 1 44 ? 51.56331 18.70260 31.51574 1.000 35.40485 38 ALA B CA 1
ATOM 4933 C C . ALA B 1 44 ? 52.30990 18.52830 32.82946 1.000 34.19946 38 ALA B C 1
ATOM 4934 O O . ALA B 1 44 ? 52.90699 19.48107 33.34326 1.000 30.05343 38 ALA B O 1
ATOM 4941 N N . VAL B 1 45 ? 52.25330 17.33381 33.40928 1.000 29.80820 39 VAL B N 1
ATOM 4942 C CA . VAL B 1 45 ? 52.97742 17.00353 34.63380 1.000 31.91248 39 VAL B CA 1
ATOM 4943 C C . VAL B 1 45 ? 53.86831 15.81207 34.29188 1.000 32.75928 39 VAL B C 1
ATOM 4944 O O . VAL B 1 45 ? 53.56441 14.67361 34.67324 1.000 28.04366 39 VAL B O 1
ATOM 4957 N N . PRO B 1 46 ? 54.97300 16.02090 33.57348 1.000 31.75412 40 PRO B N 1
ATOM 4958 C CA . PRO B 1 46 ? 55.74890 14.86876 33.08587 1.000 36.11688 40 PRO B CA 1
ATOM 4959 C C . PRO B 1 46 ? 56.26825 13.96661 34.18586 1.000 37.14489 40 PRO B C 1
ATOM 4960 O O . PRO B 1 46 ? 56.53716 12.78809 33.92311 1.000 32.94430 40 PRO B O 1
ATOM 4971 N N . GLN B 1 47 ? 56.41733 14.46822 35.40953 1.000 29.48370 41 GLN B N 1
ATOM 4972 C CA . GLN B 1 47 ? 56.96410 13.64647 36.47812 1.000 32.52331 41 GLN B CA 1
ATOM 4973 C C . GLN B 1 47 ? 55.98683 12.57488 36.95082 1.000 27.59191 41 GLN B C 1
ATOM 4974 O O . GLN B 1 47 ? 56.38956 11.70248 37.72419 1.000 27.08931 41 GLN B O 1
ATOM 4988 N N . LEU B 1 48 ? 54.73084 12.60177 36.49253 1.000 24.85872 42 LEU B N 1
ATOM 4989 C CA . LEU B 1 48 ? 53.83551 11.48048 36.75682 1.000 26.79369 42 LEU B CA 1
ATOM 4990 C C . LEU B 1 48 ? 54.46178 10.17678 36.27775 1.000 30.31302 42 LEU B C 1
ATOM 4991 O O . LEU B 1 48 ? 54.23984 9.12235 36.87815 1.000 28.20089 42 LEU B O 1
ATOM 5007 N N . LYS B 1 49 ? 55.28741 10.24339 35.22642 1.000 32.88242 43 LYS B N 1
ATOM 5008 C CA . LYS B 1 49 ? 55.92435 9.03810 34.70707 1.000 37.50022 43 LYS B CA 1
ATOM 5009 C C . LYS B 1 49 ? 56.80010 8.37845 35.75917 1.000 35.43642 43 LYS B C 1
ATOM 5010 O O . LYS B 1 49 ? 57.01763 7.16392 35.71286 1.000 38.43825 43 LYS B O 1
ATOM 5029 N N . ASP B 1 50 ? 57.34811 9.16422 36.68807 1.000 33.94418 44 ASP B N 1
ATOM 5030 C CA . ASP B 1 50 ? 58.23516 8.60628 37.69388 1.000 35.02908 44 ASP B CA 1
ATOM 5031 C C . ASP B 1 50 ? 57.49310 7.78255 38.74011 1.000 32.45399 44 ASP B C 1
ATOM 5032 O O . ASP B 1 50 ? 58.13599 7.02631 39.47785 1.000 32.69298 44 ASP B O 1
ATOM 5041 N N . ILE B 1 51 ? 56.17067 7.92417 38.84703 1.000 26.45335 45 ILE B N 1
ATOM 5042 C CA . ILE B 1 51 ? 55.44248 7.31664 39.95299 1.000 27.08338 45 ILE B CA 1
ATOM 5043 C C . ILE B 1 51 ? 54.31776 6.38985 39.52294 1.000 23.43761 45 ILE B C 1
ATOM 5044 O O . ILE B 1 51 ? 53.86548 5.57524 40.34568 1.000 25.81745 45 ILE B O 1
ATOM 5060 N N . ALA B 1 52 ? 53.84918 6.45734 38.28332 1.000 22.69190 46 ALA B N 1
ATOM 5061 C CA . ALA B 1 52 ? 52.69743 5.66557 37.89656 1.000 24.88245 46 ALA B CA 1
ATOM 5062 C C . ALA B 1 52 ? 52.65102 5.54796 36.38397 1.000 27.12599 46 ALA B C 1
ATOM 5063 O O . ALA B 1 52 ? 53.25282 6.34744 35.66509 1.000 29.46956 46 ALA B O 1
ATOM 5070 N N . ASN B 1 53 ? 51.92262 4.53592 35.91746 1.000 25.01648 47 ASN B N 1
ATOM 5071 C CA . ASN B 1 53 ? 51.49567 4.43403 34.52725 1.000 27.29032 47 ASN B CA 1
ATOM 5072 C C . ASN B 1 53 ? 50.07471 4.96916 34.46167 1.000 23.09157 47 ASN B C 1
ATOM 5073 O O . ASN B 1 53 ? 49.12697 4.29816 34.89437 1.000 23.78098 47 ASN B O 1
ATOM 5084 N N . VAL B 1 54 ? 49.93148 6.17296 33.92664 1.000 26.41582 48 VAL B N 1
ATOM 5085 C CA . VAL B 1 54 ? 48.68651 6.93048 33.99966 1.000 27.40645 48 VAL B CA 1
ATOM 5086 C C . VAL B 1 54 ? 47.92055 6.78365 32.69868 1.000 30.15290 48 VAL B C 1
ATOM 5087 O O . VAL B 1 54 ? 48.49987 6.87069 31.60661 1.000 32.82342 48 VAL B O 1
ATOM 5100 N N . LYS B 1 55 ? 46.61449 6.55909 32.81256 1.000 28.74434 49 LYS B N 1
ATOM 5101 C CA . LYS B 1 55 ? 45.68964 6.60910 31.68627 1.000 32.25131 49 LYS B CA 1
ATOM 5102 C C . LYS B 1 55 ? 44.52147 7.49477 32.08743 1.000 30.29324 49 LYS B C 1
ATOM 5103 O O . LYS B 1 55 ? 44.03282 7.40967 33.21748 1.000 27.63380 49 LYS B O 1
ATOM 5122 N N . GLY B 1 56 ? 44.06918 8.33076 31.16139 1.000 28.06301 50 GLY B N 1
ATOM 5123 C CA . GLY B 1 56 ? 43.02042 9.30707 31.42929 1.000 27.55389 50 GLY B CA 1
ATOM 5124 C C . GLY B 1 56 ? 41.75751 9.01330 30.63109 1.000 31.67375 50 GLY B C 1
ATOM 5125 O O . GLY B 1 56 ? 41.82654 8.54126 29.48914 1.000 27.05950 50 GLY B O 1
ATOM 5129 N N . GLU B 1 57 ? 40.61286 9.27716 31.24976 1.000 22.65555 51 GLU B N 1
ATOM 5130 C CA . GLU B 1 57 ? 39.31134 9.19802 30.60358 1.000 22.36934 51 GLU B CA 1
ATOM 5131 C C . GLU B 1 57 ? 38.50878 10.41936 31.01516 1.000 26.37463 51 GLU B C 1
ATOM 5132 O O . GLU B 1 57 ? 38.46404 10.74502 32.20203 1.000 24.54619 51 GLU B O 1
ATOM 5144 N N . GLN B 1 58 ? 37.86293 11.07477 30.05504 1.000 23.51221 52 GLN B N 1
ATOM 5145 C CA . GLN B 1 58 ? 36.97559 12.19864 30.32722 1.000 21.96726 52 GLN B CA 1
ATOM 5146 C C . GLN B 1 58 ? 35.57545 11.63345 30.53140 1.000 27.60469 52 GLN B C 1
ATOM 5147 O O . GLN B 1 58 ? 34.94321 11.16559 29.57748 1.000 29.99296 52 GLN B O 1
ATOM 5161 N N . VAL B 1 59 ? 35.10137 11.64392 31.77796 1.000 23.88218 53 VAL B N 1
ATOM 5162 C CA . VAL B 1 59 ? 33.80026 11.07321 32.11090 1.000 24.72885 53 VAL B CA 1
ATOM 5163 C C . VAL B 1 59 ? 32.68796 12.04407 31.75331 1.000 28.13288 53 VAL B C 1
ATOM 5164 O O . VAL B 1 59 ? 31.68702 11.67532 31.12555 1.000 30.82119 53 VAL B O 1
ATOM 5177 N N . VAL B 1 60 ? 32.84184 13.29215 32.17548 1.000 24.99939 54 VAL B N 1
ATOM 5178 C CA . VAL B 1 60 ? 31.94418 14.39112 31.87277 1.000 25.04279 54 VAL B CA 1
ATOM 5179 C C . VAL B 1 60 ? 32.79288 15.65094 31.86502 1.000 26.37832 54 VAL B C 1
ATOM 5180 O O . VAL B 1 60 ? 33.97422 15.63658 32.23053 1.000 23.40912 54 VAL B O 1
ATOM 5193 N N . ASN B 1 61 ? 32.19327 16.76541 31.48002 1.000 27.93441 55 ASN B N 1
ATOM 5194 C CA . ASN B 1 61 ? 32.93906 18.01900 31.42908 1.000 28.84940 55 ASN B CA 1
ATOM 5195 C C . ASN B 1 61 ? 32.00411 19.12929 31.89503 1.000 34.40845 55 ASN B C 1
ATOM 5196 O O . ASN B 1 61 ? 31.28604 19.72944 31.09069 1.000 35.84233 55 ASN B O 1
ATOM 5207 N N . ILE B 1 62 ? 32.02047 19.40343 33.20043 1.000 24.17740 56 ILE B N 1
ATOM 5208 C CA . ILE B 1 62 ? 31.12780 20.39871 33.78054 1.000 27.88876 56 ILE B CA 1
ATOM 5209 C C . ILE B 1 62 ? 31.81709 21.12252 34.91946 1.000 27.15030 56 ILE B C 1
ATOM 5210 O O . ILE B 1 62 ? 32.75363 20.61154 35.54062 1.000 26.11715 56 ILE B O 1
ATOM 5226 N N . GLY B 1 63 ? 31.33985 22.33117 35.19592 1.000 24.02360 57 GLY B N 1
ATOM 5227 C CA . GLY B 1 63 ? 31.72614 23.00576 36.40780 1.000 21.62624 57 GLY B CA 1
ATOM 5228 C C . GLY B 1 63 ? 31.05585 22.34265 37.59051 1.000 20.21990 57 GLY B C 1
ATOM 5229 O O . GLY B 1 63 ? 29.90310 21.91879 37.52086 1.000 18.71607 57 GLY B O 1
ATOM 5233 N N . SER B 1 64 ? 31.80572 22.21414 38.69168 1.000 18.93176 58 SER B N 1
ATOM 5234 C CA . SER B 1 64 ? 31.25216 21.43277 39.78642 1.000 16.64945 58 SER B CA 1
ATOM 5235 C C . SER B 1 64 ? 30.09479 22.12380 40.49646 1.000 14.95262 58 SER B C 1
ATOM 5236 O O . SER B 1 64 ? 29.37629 21.45238 41.23980 1.000 15.12668 58 SER B O 1
ATOM 5244 N N . GLN B 1 65 ? 29.88313 23.42673 40.27431 1.000 15.23457 59 GLN B N 1
ATOM 5245 C CA . GLN B 1 65 ? 28.67047 24.06767 40.78149 1.000 13.65461 59 GLN B CA 1
ATOM 5246 C C . GLN B 1 65 ? 27.41338 23.50489 40.14155 1.000 15.52171 59 GLN B C 1
ATOM 5247 O O . GLN B 1 65 ? 26.32976 23.67313 40.70884 1.000 14.93934 59 GLN B O 1
ATOM 5261 N N . ASP B 1 66 ? 27.55289 22.78729 39.02016 1.000 16.52299 60 ASP B N 1
ATOM 5262 C CA . ASP B 1 66 ? 26.45944 22.11962 38.31690 1.000 16.24038 60 ASP B CA 1
ATOM 5263 C C . ASP B 1 66 ? 26.47647 20.60836 38.52554 1.000 17.50611 60 ASP B C 1
ATOM 5264 O O . ASP B 1 66 ? 25.76997 19.88170 37.82641 1.000 17.86505 60 ASP B O 1
ATOM 5273 N N . MET B 1 67 ? 27.27598 20.11493 39.47091 1.000 14.79926 61 MET B N 1
ATOM 5274 C CA . MET B 1 67 ? 27.29916 18.69842 39.78651 1.000 14.95348 61 MET B CA 1
ATOM 5275 C C . MET B 1 67 ? 25.89051 18.21236 40.10835 1.000 14.97087 61 MET B C 1
ATOM 5276 O O . MET B 1 67 ? 25.05274 18.96717 40.61667 1.000 15.72003 61 MET B O 1
ATOM 5290 N N . ASN B 1 68 ? 25.61498 16.93915 39.81097 1.000 15.25977 62 ASN B N 1
ATOM 5291 C CA . ASN B 1 68 ? 24.25574 16.41575 39.91482 1.000 16.94461 62 ASN B CA 1
ATOM 5292 C C . ASN B 1 68 ? 24.27318 14.90284 40.11489 1.000 15.54832 62 ASN B C 1
ATOM 5293 O O . ASN B 1 68 ? 25.31608 14.24942 39.99914 1.000 15.53014 62 ASN B O 1
ATOM 5304 N N . ASP B 1 69 ? 23.07845 14.35314 40.38650 1.000 15.87382 63 ASP B N 1
ATOM 5305 C CA . ASP B 1 69 ? 22.93578 12.92626 40.66757 1.000 16.48944 63 ASP B CA 1
ATOM 5306 C C . ASP B 1 69 ? 23.45394 12.05479 39.51553 1.000 15.77258 63 ASP B C 1
ATOM 5307 O O . ASP B 1 69 ? 23.99373 10.97074 39.74323 1.000 17.33258 63 ASP B O 1
ATOM 5316 N N . ASN B 1 70 ? 23.22373 12.46471 38.27404 1.000 17.41413 64 ASN B N 1
ATOM 5317 C CA . ASN B 1 70 ? 23.58566 11.60493 37.14804 1.000 18.07098 64 ASN B CA 1
ATOM 5318 C C . ASN B 1 70 ? 25.09238 11.38665 37.09580 1.000 17.07813 64 ASN B C 1
ATOM 5319 O O . ASN B 1 70 ? 25.57665 10.27482 36.83936 1.000 18.59813 64 ASN B O 1
ATOM 5330 N N . VAL B 1 71 ? 25.85865 12.44766 37.33554 1.000 16.79644 65 VAL B N 1
ATOM 5331 C CA . VAL B 1 71 ? 27.31153 12.32581 37.35269 1.000 17.21892 65 VAL B CA 1
ATOM 5332 C C . VAL B 1 71 ? 27.76744 11.42511 38.49489 1.000 15.86176 65 VAL B C 1
ATOM 5333 O O . VAL B 1 71 ? 28.67510 10.59841 38.32808 1.000 17.21132 65 VAL B O 1
ATOM 5346 N N . TRP B 1 72 ? 27.16028 11.59598 39.67885 1.000 16.14728 66 TRP B N 1
ATOM 5347 C CA . TRP B 1 72 ? 27.48727 10.74881 40.81301 1.000 15.24992 66 TRP B CA 1
ATOM 5348 C C . TRP B 1 72 ? 27.29195 9.28835 40.46083 1.000 16.00332 66 TRP B C 1
ATOM 5349 O O . TRP B 1 72 ? 28.16077 8.45958 40.71711 1.000 15.27977 66 TRP B O 1
ATOM 5370 N N . LEU B 1 73 ? 26.13779 8.95088 39.88080 1.000 17.43527 67 LEU B N 1
ATOM 5371 C CA . LEU B 1 73 ? 25.85694 7.55220 39.56155 1.000 17.79033 67 LEU B CA 1
ATOM 5372 C C . LEU B 1 73 ? 26.83180 7.04463 38.50859 1.000 15.40449 67 LEU B C 1
ATOM 5373 O O . LEU B 1 73 ? 27.32896 5.91406 38.60837 1.000 17.85960 67 LEU B O 1
ATOM 5389 N N . THR B 1 74 ? 27.17056 7.89103 37.53611 1.000 16.79939 68 THR B N 1
ATOM 5390 C CA . THR B 1 74 ? 28.13753 7.51225 36.51150 1.000 16.80765 68 THR B CA 1
ATOM 5391 C C . THR B 1 74 ? 29.48350 7.16466 37.12342 1.000 17.35525 68 THR B C 1
ATOM 5392 O O . THR B 1 74 ? 30.09400 6.14475 36.78592 1.000 19.32405 68 THR B O 1
ATOM 5403 N N . LEU B 1 75 ? 29.95320 7.99981 38.05792 1.000 16.91005 69 LEU B N 1
ATOM 5404 C CA . LEU B 1 75 ? 31.26711 7.78665 38.66206 1.000 15.61641 69 LEU B CA 1
ATOM 5405 C C . LEU B 1 75 ? 31.29823 6.51785 39.50379 1.000 14.42666 69 LEU B C 1
ATOM 5406 O O . LEU B 1 75 ? 32.25009 5.74166 39.42749 1.000 17.08765 69 LEU B O 1
ATOM 5422 N N . ALA B 1 76 ? 30.27198 6.29308 40.31434 1.000 15.66024 70 ALA B N 1
ATOM 5423 C CA . ALA B 1 76 ? 30.28113 5.12321 41.16930 1.000 15.51673 70 ALA B CA 1
ATOM 5424 C C . ALA B 1 76 ? 30.27332 3.86235 40.31657 1.000 17.24260 70 ALA B C 1
ATOM 5425 O O . ALA B 1 76 ? 31.02558 2.91454 40.57347 1.000 19.32084 70 ALA B O 1
ATOM 5432 N N . LYS B 1 77 ? 29.44140 3.85264 39.28115 1.000 18.96268 71 LYS B N 1
ATOM 5433 C CA . LYS B 1 77 ? 29.34178 2.65154 38.45129 1.000 18.12900 71 LYS B CA 1
ATOM 5434 C C . LYS B 1 77 ? 30.63889 2.39564 37.69887 1.000 19.23662 71 LYS B C 1
ATOM 5435 O O . LYS B 1 77 ? 31.05869 1.23648 37.54555 1.000 20.64605 71 LYS B O 1
ATOM 5454 N N . LYS B 1 78 ? 31.28158 3.45816 37.23012 1.000 17.31419 72 LYS B N 1
ATOM 5455 C CA . LYS B 1 78 ? 32.53586 3.32792 36.49053 1.000 20.85828 72 LYS B CA 1
ATOM 5456 C C . LYS B 1 78 ? 33.63782 2.76066 37.36613 1.000 22.92776 72 LYS B C 1
ATOM 5457 O O . LYS B 1 78 ? 34.36612 1.83974 36.97564 1.000 21.11081 72 LYS B O 1
ATOM 5476 N N . ILE B 1 79 ? 33.77924 3.29993 38.56647 1.000 18.74003 73 ILE B N 1
ATOM 5477 C CA . ILE B 1 79 ? 34.80835 2.81307 39.46386 1.000 18.97400 73 ILE B CA 1
ATOM 5478 C C . ILE B 1 79 ? 34.54267 1.36312 39.81837 1.000 18.89448 73 ILE B C 1
ATOM 5479 O O . ILE B 1 79 ? 35.46374 0.53441 39.85138 1.000 20.08164 73 ILE B O 1
ATOM 5495 N N . ASN B 1 80 ? 33.28575 1.03755 40.09931 1.000 18.78411 74 ASN B N 1
ATOM 5496 C CA . ASN B 1 80 ? 32.96794 -0.32687 40.49454 1.000 18.92965 74 ASN B CA 1
ATOM 5497 C C . ASN B 1 80 ? 33.16307 -1.29767 39.34025 1.000 22.82754 74 ASN B C 1
ATOM 5498 O O . ASN B 1 80 ? 33.61868 -2.43239 39.54695 1.000 23.22517 74 ASN B O 1
ATOM 5509 N N . THR B 1 81 ? 32.84666 -0.85802 38.12430 1.000 20.24306 75 THR B N 1
ATOM 5510 C CA . THR B 1 81 ? 33.02482 -1.72651 36.95739 1.000 23.70675 75 THR B CA 1
ATOM 5511 C C . THR B 1 81 ? 34.49906 -1.92842 36.62635 1.000 25.61477 75 THR B C 1
ATOM 5512 O O . THR B 1 81 ? 34.91534 -3.04646 36.28292 1.000 25.42916 75 THR B O 1
ATOM 5523 N N . ASP B 1 82 ? 35.30166 -0.86568 36.70790 1.000 22.11703 76 ASP B N 1
ATOM 5524 C CA . ASP B 1 82 ? 36.68705 -0.87745 36.24880 1.000 23.04821 76 ASP B CA 1
ATOM 5525 C C . ASP B 1 82 ? 37.70589 -1.16508 37.35836 1.000 21.94071 76 ASP B C 1
ATOM 5526 O O . ASP B 1 82 ? 38.91769 -1.13071 37.10014 1.000 22.97979 76 ASP B O 1
ATOM 5535 N N . CYS B 1 83 ? 37.24424 -1.45382 38.58076 1.000 21.82034 77 CYS B N 1
ATOM 5536 C CA . CYS B 1 83 ? 38.13458 -1.72518 39.70538 1.000 21.77107 77 CYS B CA 1
ATOM 5537 C C . CYS B 1 83 ? 39.21062 -2.74358 39.35274 1.000 26.80340 77 CYS B C 1
ATOM 5538 O O . CYS B 1 83 ? 40.38056 -2.57330 39.71158 1.000 24.96380 77 CYS B O 1
ATOM 5545 N N . ASP B 1 84 ? 38.83487 -3.81747 38.67453 1.000 27.41460 78 ASP B N 1
ATOM 5546 C CA . ASP B 1 84 ? 39.79407 -4.88936 38.42887 1.000 30.23859 78 ASP B CA 1
ATOM 5547 C C . ASP B 1 84 ? 40.75287 -4.57629 37.29308 1.000 29.28027 78 ASP B C 1
ATOM 5548 O O . ASP B 1 84 ? 41.67528 -5.36414 37.05077 1.000 37.84891 78 ASP B O 1
ATOM 5557 N N . LYS B 1 85 ? 40.58794 -3.44331 36.61917 1.000 25.84660 79 LYS B N 1
ATOM 5558 C CA . LYS B 1 85 ? 41.40121 -3.08547 35.47244 1.000 28.95272 79 LYS B CA 1
ATOM 5559 C C . LYS B 1 85 ? 42.52068 -2.11403 35.81306 1.000 26.54151 79 LYS B C 1
ATOM 5560 O O . LYS B 1 85 ? 43.30190 -1.75509 34.93161 1.000 26.19657 79 LYS B O 1
ATOM 5579 N N . THR B 1 86 ? 42.61711 -1.66951 37.06394 1.000 23.69504 80 THR B N 1
ATOM 5580 C CA . THR B 1 86 ? 43.57626 -0.63779 37.42149 1.000 24.51567 80 THR B CA 1
ATOM 5581 C C . THR B 1 86 ? 44.01159 -0.86532 38.86301 1.000 23.11833 80 THR B C 1
ATOM 5582 O O . THR B 1 86 ? 43.42886 -1.67406 39.58302 1.000 22.66004 80 THR B O 1
ATOM 5593 N N . ASP B 1 87 ? 45.03987 -0.12587 39.28973 1.000 19.81299 81 ASP B N 1
ATOM 5594 C CA . ASP B 1 87 ? 45.52051 -0.21315 40.66178 1.000 19.36309 81 ASP B CA 1
ATOM 5595 C C . ASP B 1 87 ? 44.99581 0.91587 41.54746 1.000 18.57698 81 ASP B C 1
ATOM 5596 O O . ASP B 1 87 ? 45.10511 0.81009 42.76462 1.000 20.58408 81 ASP B O 1
ATOM 5605 N N . GLY B 1 88 ? 44.41326 1.95806 40.96856 1.000 19.54233 82 GLY B N 1
ATOM 5606 C CA . GLY B 1 88 ? 43.85893 3.05170 41.76164 1.000 19.51928 82 GLY B CA 1
ATOM 5607 C C . GLY B 1 88 ? 43.28456 4.10374 40.83801 1.000 18.35917 82 GLY B C 1
ATOM 5608 O O . GLY B 1 88 ? 43.58541 4.15265 39.63992 1.000 18.82997 82 GLY B O 1
ATOM 5612 N N . PHE B 1 89 ? 42.48079 4.99604 41.42858 1.000 18.00683 83 PHE B N 1
ATOM 5613 C CA . PHE B 1 89 ? 41.81245 6.03834 40.66774 1.000 16.87983 83 PHE B CA 1
ATOM 5614 C C . PHE B 1 89 ? 42.09892 7.41748 41.24209 1.000 17.07061 83 PHE B C 1
ATOM 5615 O O . PHE B 1 89 ? 42.17824 7.59611 42.45806 1.000 18.12392 83 PHE B O 1
ATOM 5632 N N . VAL B 1 90 ? 42.22239 8.37856 40.34293 1.000 15.50654 84 VAL B N 1
ATOM 5633 C CA . VAL B 1 90 ? 42.25096 9.80417 40.66109 1.000 15.58968 84 VAL B CA 1
ATOM 5634 C C . VAL B 1 90 ? 41.1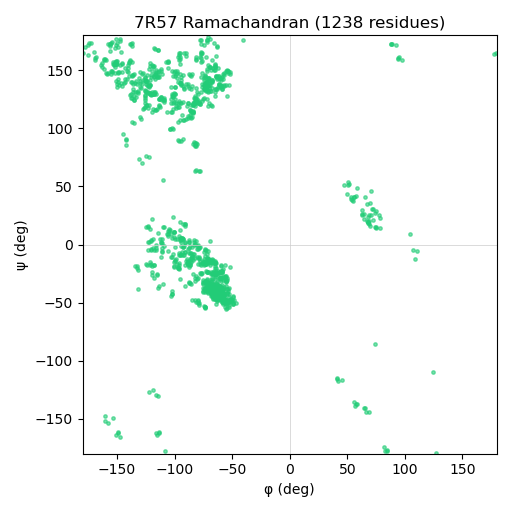0105 10.44091 39.89087 1.000 19.54578 84 VAL B C 1
ATOM 5635 O O . VAL B 1 90 ? 40.96257 10.21372 38.68358 1.000 20.06791 84 VAL B O 1
ATOM 5648 N N . ILE B 1 91 ? 40.27574 11.23725 40.56897 1.000 15.31989 85 ILE B N 1
ATOM 5649 C CA . ILE B 1 91 ? 39.17674 11.94448 39.92378 1.000 15.34163 85 ILE B CA 1
ATOM 5650 C C . ILE B 1 91 ? 39.49096 13.42032 39.99674 1.000 16.65897 85 ILE B C 1
ATOM 5651 O O . ILE B 1 91 ? 39.56655 13.96131 41.09615 1.000 16.43950 85 ILE B O 1
ATOM 5667 N N . THR B 1 92 ? 39.60511 14.08803 38.85385 1.000 15.65524 86 THR B N 1
ATOM 5668 C CA . THR B 1 92 ? 39.76148 15.53877 38.81455 1.000 15.37204 86 THR B CA 1
ATOM 5669 C C . THR B 1 92 ? 38.37720 16.18152 38.80233 1.000 15.97209 86 THR B C 1
ATOM 5670 O O . THR B 1 92 ? 37.49451 15.74756 38.06940 1.000 17.07306 86 THR B O 1
ATOM 5681 N N . HIS B 1 93 ? 38.17660 17.21117 39.62266 1.000 15.26609 87 HIS B N 1
ATOM 5682 C CA . HIS B 1 93 ? 36.82706 17.67847 39.95790 1.000 14.56095 87 HIS B CA 1
ATOM 5683 C C . HIS B 1 93 ? 36.95553 19.11682 40.42056 1.000 15.14340 87 HIS B C 1
ATOM 5684 O O . HIS B 1 93 ? 37.97292 19.49581 41.00491 1.000 16.40448 87 HIS B O 1
ATOM 5698 N N . GLY B 1 94 ? 35.93152 19.90881 40.14420 1.000 15.73837 88 GLY B N 1
ATOM 5699 C CA . GLY B 1 94 ? 35.90383 21.25977 40.65693 1.000 15.35068 88 GLY B CA 1
ATOM 5700 C C . GLY B 1 94 ? 35.82792 21.26646 42.16818 1.000 15.22354 88 GLY B C 1
ATOM 5701 O O . GLY B 1 94 ? 35.30803 20.35261 42.79578 1.000 15.08255 88 GLY B O 1
ATOM 5705 N N . THR B 1 95 ? 36.32706 22.35993 42.75164 1.000 15.07426 89 THR B N 1
ATOM 5706 C CA . THR B 1 95 ? 36.40456 22.43608 44.20667 1.000 14.14621 89 THR B CA 1
ATOM 5707 C C . THR B 1 95 ? 35.06666 22.73923 44.87564 1.000 13.58911 89 THR B C 1
ATOM 5708 O O . THR B 1 95 ? 34.87472 22.33929 46.02450 1.000 13.93407 89 THR B O 1
ATOM 5719 N N . ASP B 1 96 ? 34.12539 23.39305 44.18009 1.000 15.41918 90 ASP B N 1
ATOM 5720 C CA . ASP B 1 96 ? 32.93379 23.90442 44.84789 1.000 14.96240 90 ASP B CA 1
ATOM 5721 C C . ASP B 1 96 ? 32.11213 22.79109 45.49671 1.000 14.45431 90 ASP B C 1
ATOM 5722 O O . ASP B 1 96 ? 31.58462 22.97499 46.59426 1.000 14.62733 90 ASP B O 1
ATOM 5731 N N . THR B 1 97 ? 31.99471 21.63023 44.84213 1.000 12.54532 91 THR B N 1
ATOM 5732 C CA . THR B 1 97 ? 31.17742 20.54245 45.37285 1.000 13.15741 91 THR B CA 1
ATOM 5733 C C . THR B 1 97 ? 31.96874 19.23239 45.52031 1.000 12.41293 91 THR B C 1
ATOM 5734 O O . THR B 1 97 ? 31.38262 18.15558 45.71282 1.000 12.92790 91 THR B O 1
ATOM 5745 N N . MET B 1 98 ? 33.30949 19.32235 45.46736 1.000 12.24705 92 MET B N 1
ATOM 5746 C CA . MET B 1 98 ? 34.12506 18.13260 45.66082 1.000 13.71379 92 MET B CA 1
ATOM 5747 C C . MET B 1 98 ? 33.78750 17.40100 46.95377 1.000 12.64308 92 MET B C 1
ATOM 5748 O O . MET B 1 98 ? 33.78607 16.17177 46.98840 1.000 13.72829 92 MET B O 1
ATOM 5762 N N . GLU B 1 99 ? 33.49427 18.14622 48.04231 1.000 11.50503 93 GLU B N 1
ATOM 5763 C CA . GLU B 1 99 ? 33.18036 17.49363 49.29379 1.000 12.42242 93 GLU B CA 1
ATOM 5764 C C . GLU B 1 99 ? 31.90895 16.65095 49.25879 1.000 12.78088 93 GLU B C 1
ATOM 5765 O O . GLU B 1 99 ? 31.75344 15.73007 50.07914 1.000 14.46599 93 GLU B O 1
ATOM 5777 N N . GLU B 1 100 ? 30.98018 16.97983 48.36440 1.000 11.78021 94 GLU B N 1
ATOM 5778 C CA . GLU B 1 100 ? 29.74140 16.21393 48.21541 1.000 13.47425 94 GLU B CA 1
ATOM 5779 C C . GLU B 1 100 ? 29.99946 14.94648 47.41325 1.000 12.55080 94 GLU B C 1
ATOM 5780 O O . GLU B 1 100 ? 29.65680 13.84692 47.85468 1.000 13.27584 94 GLU B O 1
ATOM 5792 N N . THR B 1 101 ? 30.64338 15.10116 46.25555 1.000 12.69480 95 THR B N 1
ATOM 5793 C CA . THR B 1 101 ? 30.96219 13.92770 45.44130 1.000 11.87842 95 THR B CA 1
ATOM 5794 C C . THR B 1 101 ? 31.81936 12.94289 46.22740 1.000 12.98651 95 THR B C 1
ATOM 5795 O O . THR B 1 101 ? 31.62550 11.71253 46.14620 1.000 13.05862 95 THR B O 1
ATOM 5806 N N . ALA B 1 102 ? 32.79389 13.45488 46.97601 1.000 12.67603 96 ALA B N 1
ATOM 5807 C CA . ALA B 1 102 ? 33.69782 12.57306 47.70767 1.000 13.26357 96 ALA B CA 1
ATOM 5808 C C . ALA B 1 102 ? 32.93343 11.70369 48.68718 1.000 13.66586 96 ALA B C 1
ATOM 5809 O O . ALA B 1 102 ? 33.20480 10.50012 48.79421 1.000 14.03464 96 ALA B O 1
ATOM 5816 N N . TYR B 1 103 ? 31.96811 12.27778 49.40166 1.000 12.10538 97 TYR B N 1
ATOM 5817 C CA . TYR B 1 103 ? 31.19825 11.50140 50.36676 1.000 13.23646 97 TYR B CA 1
ATOM 5818 C C . TYR B 1 103 ? 30.23399 10.54110 49.66939 1.000 12.68246 97 TYR B C 1
ATOM 5819 O O . TYR B 1 103 ? 30.06447 9.39668 50.11360 1.000 12.26703 97 TYR B O 1
ATOM 5837 N N . PHE B 1 104 ? 29.63089 10.97920 48.55484 1.000 12.11874 98 PHE B N 1
ATOM 5838 C CA . PHE B 1 104 ? 28.77439 10.05972 47.79870 1.000 13.43124 98 PHE B CA 1
ATOM 5839 C C . PHE B 1 104 ? 29.56474 8.81198 47.38883 1.000 13.32033 98 PHE B C 1
ATOM 5840 O O . PHE B 1 104 ? 29.12276 7.67276 47.60688 1.000 13.00231 98 PHE B O 1
ATOM 5857 N N . LEU B 1 105 ? 30.74389 9.02479 46.79410 1.000 12.68127 99 LEU B N 1
ATOM 5858 C CA . LEU B 1 105 ? 31.59167 7.90075 46.40083 1.000 12.11982 99 LEU B CA 1
ATOM 5859 C C . LEU B 1 105 ? 32.06464 7.10736 47.60577 1.000 14.03517 99 LEU B C 1
ATOM 5860 O O . LEU B 1 105 ? 32.17663 5.87050 47.53489 1.000 13.85744 99 LEU B O 1
ATOM 5876 N N . ASP B 1 106 ? 32.36567 7.79035 48.71417 1.000 12.76561 100 ASP B N 1
ATOM 5877 C CA . ASP B 1 106 ? 32.77842 7.10837 49.93377 1.000 13.88903 100 ASP B CA 1
ATOM 5878 C C . ASP B 1 106 ? 31.75159 6.08405 50.38310 1.000 14.32010 100 ASP B C 1
ATOM 5879 O O . ASP B 1 106 ? 32.10581 5.11022 51.03940 1.000 17.41815 100 ASP B O 1
ATOM 5888 N N . LEU B 1 107 ? 30.46987 6.28966 50.04740 1.000 13.87441 101 LEU B N 1
ATOM 5889 C CA . LEU B 1 107 ? 29.38176 5.44202 50.50947 1.000 14.22542 101 LEU B CA 1
ATOM 5890 C C . LEU B 1 107 ? 28.98591 4.38597 49.49330 1.000 15.21947 101 LEU B C 1
ATOM 5891 O O . LEU B 1 107 ? 28.36566 3.38829 49.88452 1.000 16.45127 101 LEU B O 1
ATOM 5907 N N . THR B 1 108 ? 29.34012 4.58631 48.22310 1.000 13.23525 102 THR B N 1
ATOM 5908 C CA . THR B 1 108 ? 28.82320 3.77451 47.12344 1.000 15.33228 102 THR B CA 1
ATOM 5909 C C . THR B 1 108 ? 29.88577 3.02364 46.35364 1.000 18.21495 102 THR B C 1
ATOM 5910 O O . THR B 1 108 ? 29.53741 2.08129 45.62246 1.000 18.11170 102 THR B O 1
ATOM 5921 N N . VAL B 1 109 ? 31.15468 3.41849 46.45533 1.000 15.30610 103 VAL B N 1
ATOM 5922 C CA . VAL B 1 109 ? 32.22729 2.68400 45.80068 1.000 17.83832 103 VAL B CA 1
ATOM 5923 C C . VAL B 1 109 ? 32.49223 1.40986 46.57627 1.000 16.37991 103 VAL B C 1
ATOM 5924 O O . VAL B 1 109 ? 32.56914 1.42308 47.80837 1.000 18.49670 103 VAL B O 1
ATOM 5937 N N . LYS B 1 110 ? 32.61771 0.28913 45.85426 1.000 17.39655 104 LYS B N 1
ATOM 5938 C CA . LYS B 1 110 ? 32.87555 -1.00360 46.46979 1.000 19.40851 104 LYS B CA 1
ATOM 5939 C C . LYS B 1 110 ? 34.27337 -1.50229 46.14915 1.000 22.25203 104 LYS B C 1
ATOM 5940 O O . LYS B 1 110 ? 34.66504 -2.58221 46.60393 1.000 28.28142 104 LYS B O 1
ATOM 5959 N N . CYS B 1 111 ? 35.00360 -0.76278 45.34081 1.000 21.79884 105 CYS B N 1
ATOM 5960 C CA . CYS B 1 111 ? 36.42907 -0.96515 45.11833 1.000 28.41765 105 CYS B CA 1
ATOM 5961 C C . CYS B 1 111 ? 37.17682 -0.41494 46.32451 1.000 25.79922 105 CYS B C 1
ATOM 5962 O O . CYS B 1 111 ? 37.02203 0.75958 46.67279 1.000 30.87841 105 CYS B O 1
ATOM 5969 N N . ASP B 1 112 ? 37.98172 -1.24512 46.97759 1.000 32.12610 106 ASP B N 1
ATOM 5970 C CA . ASP B 1 112 ? 38.75582 -0.76674 48.11751 1.000 34.84195 106 ASP B CA 1
ATOM 5971 C C . ASP B 1 112 ? 40.18853 -0.40185 47.75048 1.000 31.70483 106 ASP B C 1
ATOM 5972 O O . ASP B 1 112 ? 40.97442 -0.03574 48.64238 1.000 28.52053 106 ASP B O 1
ATOM 5981 N N . LYS B 1 113 ? 40.53009 -0.45585 46.45687 1.000 23.99995 107 LYS B N 1
ATOM 5982 C CA . LYS B 1 113 ? 41.73304 0.19845 45.97261 1.000 23.80703 107 LYS B CA 1
ATOM 5983 C C . LYS B 1 113 ? 41.59291 1.70666 46.17347 1.000 22.48433 107 LYS B C 1
ATOM 5984 O O . LYS B 1 113 ? 40.48794 2.21473 46.36694 1.000 24.44902 107 LYS B O 1
ATOM 6003 N N . PRO B 1 114 ? 42.69276 2.43954 46.13508 1.000 18.99037 108 PRO B N 1
ATOM 6004 C CA . PRO B 1 114 ? 42.59930 3.88256 46.40963 1.000 19.90712 108 PRO B CA 1
ATOM 6005 C C . PRO B 1 114 ? 41.75656 4.61644 45.37330 1.000 18.56338 108 PRO B C 1
ATOM 6006 O O . PRO B 1 114 ? 41.92281 4.43389 44.17592 1.000 19.41997 108 PRO B O 1
ATOM 6017 N N . VAL B 1 115 ? 40.86101 5.48103 45.85365 1.000 17.80677 109 VAL B N 1
ATOM 6018 C CA . VAL B 1 115 ? 40.13012 6.42832 45.02690 1.000 16.33246 109 VAL B CA 1
ATOM 6019 C C . VAL B 1 115 ? 40.35572 7.81045 45.62802 1.000 16.07124 109 VAL B C 1
ATOM 6020 O O . VAL B 1 115 ? 39.97764 8.05270 46.78606 1.000 16.51482 109 VAL B O 1
ATOM 6033 N N . VAL B 1 116 ? 40.97048 8.69419 44.85167 1.000 14.26753 110 VAL B N 1
ATOM 6034 C CA . VAL B 1 116 ? 41.44476 9.98440 45.32459 1.000 13.73903 110 VAL B CA 1
ATOM 6035 C C . VAL B 1 116 ? 40.85678 11.07704 44.45199 1.000 16.03412 110 VAL B C 1
ATOM 6036 O O . VAL B 1 116 ? 40.97103 11.02487 43.23195 1.000 18.50731 110 VAL B O 1
ATOM 6049 N N . MET B 1 117 ? 40.25483 12.07672 45.06345 1.000 13.41502 111 MET B N 1
ATOM 6050 C CA . MET B 1 117 ? 39.76972 13.22649 44.31870 1.000 14.92397 111 MET B CA 1
ATOM 6051 C C . MET B 1 117 ? 40.71362 14.41445 44.48036 1.000 14.51561 111 MET B C 1
ATOM 6052 O O . MET B 1 117 ? 41.35779 14.57748 45.51195 1.000 13.93021 111 MET B O 1
ATOM 6066 N N . VAL B 1 118 ? 40.78785 15.26386 43.45738 1.000 13.90588 112 VAL B N 1
ATOM 6067 C CA . VAL B 1 118 ? 41.71962 16.38240 43.46746 1.000 13.36844 112 VAL B CA 1
ATOM 6068 C C . VAL B 1 118 ? 41.17553 17.47326 42.56491 1.000 15.06774 112 VAL B C 1
ATOM 6069 O O . VAL B 1 118 ? 40.47314 17.21241 41.58341 1.000 15.16684 112 VAL B O 1
ATOM 6082 N N . GLY B 1 119 ? 41.49045 18.71579 42.91729 1.000 13.83640 113 GLY B N 1
ATOM 6083 C CA . GLY B 1 119 ? 41.13662 19.86944 42.13024 1.000 15.65522 113 GLY B CA 1
ATOM 6084 C C . GLY B 1 119 ? 42.17916 20.95531 42.29055 1.000 15.40722 113 GLY B C 1
ATOM 6085 O O . GLY B 1 119 ? 43.29859 20.67323 42.74134 1.000 16.24770 113 GLY B O 1
ATOM 6089 N N . ALA B 1 120 ? 41.83965 22.19080 41.93473 1.000 15.09237 114 ALA B N 1
ATOM 6090 C CA . ALA B 1 120 ? 42.77542 23.30164 41.99323 1.000 16.77987 114 ALA B CA 1
ATOM 6091 C C . ALA B 1 120 ? 41.97587 24.55383 42.30161 1.000 17.42287 114 ALA B C 1
ATOM 6092 O O . ALA B 1 120 ? 40.89681 24.75708 41.73406 1.000 16.82060 114 ALA B O 1
ATOM 6099 N N . MET B 1 121 ? 42.50716 25.38409 43.19695 1.000 15.87751 115 MET B N 1
ATOM 6100 C CA . MET B 1 121 ? 41.89007 26.64897 43.56481 1.000 16.76892 115 MET B CA 1
ATOM 6101 C C . MET B 1 121 ? 42.34418 27.80357 42.69627 1.000 17.83948 115 MET B C 1
ATOM 6102 O O . MET B 1 121 ? 41.70612 28.85992 42.72535 1.000 19.91922 115 MET B O 1
ATOM 6116 N N . ARG B 1 122 ? 43.41969 27.63563 41.92575 1.000 17.11992 116 ARG B N 1
ATOM 6117 C CA . ARG B 1 122 ? 43.86804 28.65210 40.98424 1.000 17.91909 116 ARG B CA 1
ATOM 6118 C C . ARG B 1 122 ? 43.77750 28.10070 39.56515 1.000 18.90109 116 ARG B C 1
ATOM 6119 O O . ARG B 1 122 ? 44.01603 26.91562 39.34323 1.000 19.03701 116 ARG B O 1
ATOM 6140 N N . PRO B 1 123 ? 43.48002 28.94722 38.58273 1.000 21.65120 117 PRO B N 1
ATOM 6141 C CA . PRO B 1 123 ? 43.50169 28.48611 37.18580 1.000 24.04161 117 PRO B CA 1
ATOM 6142 C C . PRO B 1 123 ? 44.85600 27.91498 36.78964 1.000 19.64072 117 PRO B C 1
ATOM 6143 O O . PRO B 1 123 ? 45.90051 28.39752 37.21044 1.000 21.90611 117 PRO B O 1
ATOM 6154 N N . SER B 1 124 ? 44.83262 26.89997 35.91947 1.000 23.64107 118 SER B N 1
ATOM 6155 C CA . SER B 1 124 ? 46.08159 26.26865 35.51337 1.000 27.09413 118 SER B CA 1
ATOM 6156 C C . SER B 1 124 ? 46.98348 27.22319 34.74402 1.000 25.68594 118 SER B C 1
ATOM 6157 O O . SER B 1 124 ? 48.18458 26.96097 34.62922 1.000 29.38912 118 SER B O 1
ATOM 6165 N N . THR B 1 125 ? 46.43052 28.31600 34.22358 1.000 23.85533 119 THR B N 1
ATOM 6166 C CA . THR B 1 125 ? 47.19097 29.32775 33.50331 1.000 28.63609 119 THR B CA 1
ATOM 6167 C C . THR B 1 125 ? 47.68119 30.45357 34.40190 1.000 30.82456 119 THR B C 1
ATOM 6168 O O . THR B 1 125 ? 48.35143 31.37402 33.91663 1.000 30.79316 119 THR B O 1
ATOM 6179 N N . SER B 1 126 ? 47.36291 30.42422 35.69269 1.000 24.93915 120 SER B N 1
ATOM 6180 C CA . SER B 1 126 ? 47.69279 31.54778 36.55097 1.000 25.85505 120 SER B CA 1
ATOM 6181 C C . SER B 1 126 ? 49.05880 31.36316 37.20747 1.000 22.99360 120 SER B C 1
ATOM 6182 O O . SER B 1 126 ? 49.64247 30.27714 37.20929 1.000 23.92928 120 SER B O 1
ATOM 6190 N N . MET B 1 127 ? 49.56871 32.46647 37.74801 1.000 23.09840 121 MET B N 1
ATOM 6191 C CA . MET B 1 127 ? 50.81638 32.42744 38.49833 1.000 23.15096 121 MET B CA 1
ATOM 6192 C C . MET B 1 127 ? 50.69343 31.46098 39.67961 1.000 21.28849 121 MET B C 1
ATOM 6193 O O . MET B 1 127 ? 49.69479 31.46214 40.41295 1.000 21.49268 121 MET B O 1
ATOM 6207 N N . SER B 1 128 ? 51.70401 30.63066 39.84190 1.000 19.48044 122 SER B N 1
ATOM 6208 C CA . SER B 1 128 ? 51.76943 29.69357 40.96227 1.000 17.96445 122 SER B CA 1
ATOM 6209 C C . SER B 1 128 ? 50.53123 28.79816 41.02323 1.000 19.46162 122 SER B C 1
ATOM 6210 O O . SER B 1 128 ? 49.99447 28.50845 42.09827 1.000 17.31592 122 SER B O 1
ATOM 6218 N N . ALA B 1 129 ? 50.07556 28.33170 39.86098 1.000 17.31683 123 ALA B N 1
ATOM 6219 C CA . ALA B 1 129 ? 48.94135 27.42079 39.81199 1.000 16.88703 123 ALA B CA 1
ATOM 6220 C C . ALA B 1 129 ? 49.19479 26.19884 40.67313 1.000 16.73897 123 ALA B C 1
ATOM 6221 O O . ALA B 1 129 ? 50.26439 25.60063 40.62231 1.000 16.37072 123 ALA B O 1
ATOM 6228 N N . ASP B 1 130 ? 48.17520 25.78869 41.42090 1.000 15.30754 124 ASP B N 1
ATOM 6229 C CA . ASP B 1 130 ? 48.31317 24.69562 42.37210 1.000 16.82828 124 ASP B CA 1
ATOM 6230 C C . ASP B 1 130 ? 47.98657 23.33805 41.76345 1.000 17.01306 124 ASP B C 1
ATOM 6231 O O . ASP B 1 130 ? 48.33921 22.29928 42.33808 1.000 18.38120 124 ASP B O 1
ATOM 6240 N N . GLY B 1 131 ? 47.30401 23.32862 40.62728 1.000 17.29648 125 GLY B N 1
ATOM 6241 C CA . GLY B 1 131 ? 46.87255 22.10464 39.99511 1.000 17.28309 125 GLY B CA 1
ATOM 6242 C C . GLY B 1 131 ? 47.95742 21.07533 39.75211 1.000 17.92963 125 GLY B C 1
ATOM 6243 O O . GLY B 1 131 ? 47.78994 19.88675 40.05317 1.000 19.09404 125 GLY B O 1
ATOM 6247 N N . PRO B 1 132 ? 49.08074 21.49921 39.16759 1.000 19.20803 126 PRO B N 1
ATOM 6248 C CA . PRO B 1 132 ? 50.12448 20.50905 38.82215 1.000 17.91532 126 PRO B CA 1
ATOM 6249 C C . PRO B 1 132 ? 50.60160 19.68795 40.00415 1.000 16.62393 126 PRO B C 1
ATOM 6250 O O . PRO B 1 132 ? 50.58053 18.44870 39.95265 1.000 18.57891 126 PRO B O 1
ATOM 6261 N N . PHE B 1 133 ? 51.03620 20.34048 41.08327 1.000 16.91045 127 PHE B N 1
ATOM 6262 C CA . PHE B 1 133 ? 51.49266 19.60049 42.25875 1.000 16.87653 127 PHE B CA 1
ATOM 6263 C C . PHE B 1 133 ? 50.34724 18.88161 42.97153 1.000 15.75722 127 PHE B C 1
ATOM 6264 O O . PHE B 1 133 ? 50.54571 17.78306 43.51786 1.000 17.24469 127 PHE B O 1
ATOM 6281 N N . ASN B 1 134 ? 49.14510 19.47436 42.96557 1.000 16.14273 128 ASN B N 1
ATOM 6282 C CA . ASN B 1 134 ? 48.00803 18.75743 43.52751 1.000 16.13909 128 ASN B CA 1
ATOM 6283 C C . ASN B 1 134 ? 47.80274 17.42801 42.79817 1.000 15.21519 128 ASN B C 1
ATOM 6284 O O . ASN B 1 134 ? 47.58115 16.39486 43.42956 1.000 16.60874 128 ASN B O 1
ATOM 6295 N N . LEU B 1 135 ? 47.84211 17.45806 41.45578 1.000 16.82912 129 LEU B N 1
ATOM 6296 C CA . LEU B 1 135 ? 47.66433 16.22157 40.69033 1.000 17.62785 129 LEU B CA 1
ATOM 6297 C C . LEU B 1 135 ? 48.78313 15.22580 40.98252 1.000 16.78433 129 LEU B C 1
ATOM 6298 O O . LEU B 1 135 ? 48.52856 14.03414 41.19342 1.000 16.00597 129 LEU B O 1
ATOM 6314 N N . TYR B 1 136 ? 50.03176 15.69492 40.99752 1.000 16.87770 130 TYR B N 1
ATOM 6315 C CA . TYR B 1 136 ? 51.14865 14.82703 41.34537 1.000 15.21318 130 TYR B CA 1
ATOM 6316 C C . TYR B 1 136 ? 50.91627 14.12624 42.68119 1.000 16.53583 130 TYR B C 1
ATOM 6317 O O . TYR B 1 136 ? 51.04663 12.90519 42.80424 1.000 17.28109 130 TYR B O 1
ATOM 6335 N N . ASN B 1 137 ? 50.54585 14.90120 43.70174 1.000 15.68856 131 ASN B N 1
ATOM 6336 C CA . ASN B 1 137 ? 50.34507 14.31726 45.01567 1.000 15.19977 131 ASN B CA 1
ATOM 6337 C C . ASN B 1 137 ? 49.12738 13.39725 45.07590 1.000 15.16030 131 ASN B C 1
ATOM 6338 O O . ASN B 1 137 ? 49.10970 12.46306 45.87710 1.000 15.02067 131 ASN B O 1
ATOM 6349 N N . ALA B 1 138 ? 48.08998 13.68903 44.27737 1.000 15.44959 132 ALA B N 1
ATOM 6350 C CA . ALA B 1 138 ? 46.93850 12.79583 44.19540 1.000 14.77440 132 ALA B CA 1
ATOM 6351 C C . ALA B 1 138 ? 47.34415 11.44907 43.61685 1.000 16.50929 132 ALA B C 1
ATOM 6352 O O . ALA B 1 138 ? 46.92112 10.40122 44.11235 1.000 15.91738 132 ALA B O 1
ATOM 6359 N N . VAL B 1 139 ? 48.20594 11.46099 42.59671 1.000 15.39001 133 VAL B N 1
ATOM 6360 C CA . VAL B 1 139 ? 48.70032 10.20243 42.02644 1.000 15.97491 133 VAL B CA 1
ATOM 6361 C C . VAL B 1 139 ? 49.60663 9.47083 43.01399 1.000 15.99468 133 VAL B C 1
ATOM 6362 O O . VAL B 1 139 ? 49.50685 8.24235 43.16984 1.000 17.94205 133 VAL B O 1
ATOM 6375 N N . VAL B 1 140 ? 50.48804 10.20338 43.70979 1.000 15.58386 134 VAL B N 1
ATOM 6376 C CA . VAL B 1 140 ? 51.26803 9.60393 44.79440 1.000 16.66403 134 VAL B CA 1
ATOM 6377 C C . VAL B 1 140 ? 50.34462 8.86647 45.75376 1.000 15.30503 134 VAL B C 1
ATOM 6378 O O . VAL B 1 140 ? 50.58604 7.72274 46.15539 1.000 16.86229 134 VAL B O 1
ATOM 6391 N N . THR B 1 141 ? 49.26920 9.53938 46.16558 1.000 16.04393 135 THR B N 1
ATOM 6392 C CA . THR B 1 141 ? 48.36870 8.93181 47.13004 1.000 14.11695 135 THR B CA 1
ATOM 6393 C C . THR B 1 141 ? 47.68524 7.70698 46.54273 1.000 14.81848 135 THR B C 1
ATOM 6394 O O . THR B 1 141 ? 47.55691 6.67609 47.21137 1.000 15.67720 135 THR B O 1
ATOM 6405 N N . ALA B 1 142 ? 47.20905 7.80717 45.30315 1.000 16.03702 136 ALA B N 1
ATOM 6406 C CA . ALA B 1 142 ? 46.51641 6.66019 44.72028 1.000 15.85834 136 ALA B CA 1
ATOM 6407 C C . ALA B 1 142 ? 47.44438 5.48496 44.46318 1.000 17.04829 136 ALA B C 1
ATOM 6408 O O . ALA B 1 142 ? 46.97197 4.34010 44.43206 1.000 18.30915 136 ALA B O 1
ATOM 6415 N N . ALA B 1 143 ? 48.73001 5.74717 44.30431 1.000 16.33926 137 ALA B N 1
ATOM 6416 C CA . ALA B 1 143 ? 49.71533 4.70108 44.08863 1.000 17.58048 137 ALA B CA 1
ATOM 6417 C C . ALA B 1 143 ? 50.25507 4.08069 45.37161 1.000 20.04951 137 ALA B C 1
ATOM 6418 O O . ALA B 1 143 ? 50.97767 3.07529 45.30193 1.000 22.15415 137 ALA B O 1
ATOM 6425 N N . ASP B 1 144 ? 49.98346 4.67240 46.53421 1.000 16.27922 138 ASP B N 1
ATOM 6426 C CA . ASP B 1 144 ? 50.50643 4.17119 47.80218 1.000 16.57970 138 ASP B CA 1
ATOM 6427 C C . ASP B 1 144 ? 49.63054 3.02863 48.30389 1.000 18.76561 138 ASP B C 1
ATOM 6428 O O . ASP B 1 144 ? 48.44083 3.20813 48.52549 1.000 16.97335 138 ASP B O 1
ATOM 6437 N N . LYS B 1 145 ? 50.20453 1.82293 48.46596 1.000 19.88944 139 LYS B N 1
ATOM 6438 C CA . LYS B 1 145 ? 49.41003 0.71248 48.98906 1.000 19.40746 139 LYS B CA 1
ATOM 6439 C C . LYS B 1 145 ? 48.74813 1.04621 50.32937 1.000 20.23542 139 LYS B C 1
ATOM 6440 O O . LYS B 1 145 ? 47.67375 0.49782 50.65322 1.000 19.77081 139 LYS B O 1
ATOM 6459 N N . ALA B 1 146 ? 49.37131 1.93672 51.11823 1.000 18.39969 140 ALA B N 1
ATOM 6460 C CA . ALA B 1 146 ? 48.83603 2.29700 52.42317 1.000 19.02120 140 ALA B CA 1
ATOM 6461 C C . ALA B 1 146 ? 47.54060 3.08863 52.31800 1.000 17.23091 140 ALA B C 1
ATOM 6462 O O . ALA B 1 146 ? 46.79460 3.16730 53.29906 1.000 18.90864 140 ALA B O 1
ATOM 6469 N N . SER B 1 147 ? 47.23081 3.60894 51.14102 1.000 16.33261 141 SER B N 1
ATOM 6470 C CA . SER B 1 147 ? 46.01248 4.36924 50.94939 1.000 15.76477 141 SER B CA 1
ATOM 6471 C C . SER B 1 147 ? 44.77902 3.49954 50.81285 1.000 20.18056 141 SER B C 1
ATOM 6472 O O . SER B 1 147 ? 43.66090 4.00559 50.93235 1.000 19.53392 141 SER B O 1
ATOM 6480 N N . ALA B 1 148 ? 44.94909 2.21092 50.54336 1.000 18.61713 142 ALA B N 1
ATOM 6481 C CA . ALA B 1 148 ? 43.81961 1.32080 50.39701 1.000 19.48195 142 ALA B CA 1
ATOM 6482 C C . ALA B 1 148 ? 43.08523 1.16921 51.72297 1.000 18.37596 142 ALA B C 1
ATOM 6483 O O . ALA B 1 148 ? 43.66315 1.29238 52.80232 1.000 20.39300 142 ALA B O 1
ATOM 6490 N N . ASN B 1 149 ? 41.78459 0.92364 51.62388 1.000 17.20004 143 ASN B N 1
ATOM 6491 C CA . ASN B 1 149 ? 40.91222 0.60896 52.74082 1.000 18.24041 143 ASN B CA 1
ATOM 6492 C C . ASN B 1 149 ? 40.67196 1.77204 53.67736 1.000 19.34191 143 ASN B C 1
ATOM 6493 O O . ASN B 1 149 ? 40.18536 1.56262 54.78558 1.000 20.07132 143 ASN B O 1
ATOM 6504 N N . ARG B 1 150 ? 40.98668 2.98232 53.23901 1.000 16.84791 144 ARG B N 1
ATOM 6505 C CA . ARG B 1 150 ? 40.73323 4.19127 54.01594 1.000 16.84115 144 ARG B CA 1
ATOM 6506 C C . ARG B 1 150 ? 39.50843 4.95640 53.53054 1.000 16.36544 144 ARG B C 1
ATOM 6507 O O . ARG B 1 150 ? 39.24565 6.05219 54.04269 1.000 15.50872 144 ARG B O 1
ATOM 6528 N N . GLY B 1 151 ? 38.76151 4.41602 52.56968 1.000 15.68193 145 GLY B N 1
ATOM 6529 C CA . GLY B 1 151 ? 37.62160 5.10800 51.97287 1.000 16.05576 145 GLY B CA 1
ATOM 6530 C C . GLY B 1 151 ? 38.07938 6.02127 50.86430 1.000 13.41617 145 GLY B C 1
ATOM 6531 O O . GLY B 1 151 ? 39.26051 6.08289 50.51096 1.000 15.63136 145 GLY B O 1
ATOM 6535 N N . VAL B 1 152 ? 37.12081 6.75985 50.29720 1.000 13.66832 146 VAL B N 1
ATOM 6536 C CA . VAL B 1 152 ? 37.42359 7.72933 49.25381 1.000 13.37445 146 VAL B CA 1
ATOM 6537 C C . VAL B 1 152 ? 38.08624 8.93258 49.89270 1.000 14.84784 146 VAL B C 1
ATOM 6538 O O . VAL B 1 152 ? 37.67688 9.38870 50.97243 1.000 14.40198 146 VAL B O 1
ATOM 6551 N N . LEU B 1 153 ? 39.11898 9.43413 49.22465 1.000 13.34665 147 LEU B N 1
ATOM 6552 C CA . LEU B 1 153 ? 40.01794 10.43166 49.76514 1.000 13.21667 147 LEU B CA 1
ATOM 6553 C C . LEU B 1 153 ? 39.97829 11.66934 48.90052 1.000 13.80145 147 LEU B C 1
ATOM 6554 O O . LEU B 1 153 ? 39.67614 11.62275 47.69981 1.000 14.51555 147 LEU B O 1
ATOM 6570 N N . VAL B 1 154 ? 40.29942 12.78568 49.52978 1.000 13.66612 148 VAL B N 1
ATOM 6571 C CA . VAL B 1 154 ? 40.56419 14.04647 48.85242 1.000 11.83141 148 VAL B CA 1
ATOM 6572 C C . VAL B 1 154 ? 42.00002 14.44219 49.15488 1.000 13.93293 148 VAL B C 1
ATOM 6573 O O . VAL B 1 154 ? 42.40431 14.44378 50.32108 1.000 13.36241 148 VAL B O 1
ATOM 6586 N N . VAL B 1 155 ? 42.76509 14.79571 48.12832 1.000 12.54864 149 VAL B N 1
ATOM 6587 C CA . VAL B 1 155 ? 44.16216 15.20206 48.30781 1.000 11.73349 149 VAL B CA 1
ATOM 6588 C C . VAL B 1 155 ? 44.30772 16.61376 47.79689 1.000 15.00187 149 VAL B C 1
ATOM 6589 O O . VAL B 1 155 ? 44.13336 16.87301 46.60149 1.000 14.24133 149 VAL B O 1
ATOM 6602 N N . MET B 1 156 ? 44.60301 17.52724 48.70691 1.000 12.87109 150 MET B N 1
ATOM 6603 C CA . MET B 1 156 ? 44.76913 18.93690 48.39169 1.000 14.52715 150 MET B CA 1
ATOM 6604 C C . MET B 1 156 ? 45.78907 19.52046 49.35394 1.000 14.03552 150 MET B C 1
ATOM 6605 O O . MET B 1 156 ? 45.78768 19.18922 50.54620 1.000 13.40956 150 MET B O 1
ATOM 6619 N N . ASN B 1 157 ? 46.62606 20.42954 48.84626 1.000 13.57235 151 ASN B N 1
ATOM 6620 C CA . ASN B 1 157 ? 47.62505 21.12640 49.65470 1.000 13.41970 151 ASN B CA 1
ATOM 6621 C C . ASN B 1 157 ? 48.42495 20.17915 50.54401 1.000 14.63847 151 ASN B C 1
ATOM 6622 O O . ASN B 1 157 ? 48.53046 20.37625 51.75212 1.000 13.59888 151 ASN B O 1
ATOM 6633 N N . ASP B 1 158 ? 48.97092 19.12547 49.92727 1.000 14.05083 152 ASP B N 1
ATOM 6634 C CA . ASP B 1 158 ? 49.95168 18.24024 50.54903 1.000 16.28647 152 ASP B CA 1
ATOM 6635 C C . ASP B 1 158 ? 49.33439 17.39854 51.67260 1.000 14.21898 152 ASP B C 1
ATOM 6636 O O . ASP B 1 158 ? 50.05345 16.91502 52.57012 1.000 15.10589 152 ASP B O 1
ATOM 6645 N N . THR B 1 159 ? 48.01286 17.23658 51.67867 1.000 13.14967 153 THR B N 1
ATOM 6646 C CA . THR B 1 159 ? 47.29528 16.60416 52.77911 1.000 14.14052 153 THR B CA 1
ATOM 6647 C C . THR B 1 159 ? 46.29638 15.60372 52.23190 1.000 13.23163 153 THR B C 1
ATOM 6648 O O . THR B 1 159 ? 45.64066 15.87471 51.21994 1.000 13.37288 153 THR B O 1
ATOM 6659 N N . VAL B 1 160 ? 46.19992 14.44662 52.89368 1.000 12.73537 154 VAL B N 1
ATOM 6660 C CA . VAL B 1 160 ? 45.23538 13.41989 52.54039 1.000 11.33611 154 VAL B CA 1
ATOM 6661 C C . VAL B 1 160 ? 44.08642 13.51841 53.52421 1.000 13.42952 154 VAL B C 1
ATOM 6662 O O . VAL B 1 160 ? 44.29213 13.35938 54.73281 1.000 12.87293 154 VAL B O 1
ATOM 6675 N N . LEU B 1 161 ? 42.87606 13.72888 53.00420 1.000 12.56656 155 LEU B N 1
ATOM 6676 C CA . LEU B 1 161 ? 41.65998 13.98529 53.77891 1.000 11.42473 155 LEU B CA 1
ATOM 6677 C C . LEU B 1 161 ? 40.59056 12.94736 53.48222 1.000 12.53347 155 LEU B C 1
ATOM 6678 O O . LEU B 1 161 ? 40.39272 12.55337 52.32498 1.000 13.69444 155 LEU B O 1
ATOM 6694 N N . ASP B 1 162 ? 39.89994 12.47008 54.51648 1.000 12.53003 156 ASP B N 1
ATOM 6695 C CA . ASP B 1 162 ? 38.82796 11.51279 54.30752 1.000 13.59600 156 ASP B CA 1
ATOM 6696 C C . ASP B 1 162 ? 37.60284 12.18906 53.71715 1.000 14.30378 156 ASP B C 1
ATOM 6697 O O . ASP B 1 162 ? 37.26949 13.32863 54.03285 1.000 13.37739 156 ASP B O 1
ATOM 6706 N N . GLY B 1 163 ? 36.91211 11.45630 52.86057 1.000 14.05545 157 GLY B N 1
ATOM 6707 C CA . GLY B 1 163 ? 35.75268 11.97300 52.16489 1.000 13.64501 157 GLY B CA 1
ATOM 6708 C C . GLY B 1 163 ? 34.57700 12.36607 53.03035 1.000 12.89377 157 GLY B C 1
ATOM 6709 O O . GLY B 1 163 ? 33.76896 13.21908 52.62530 1.000 15.64281 157 GLY B O 1
ATOM 6713 N N . ARG B 1 164 ? 34.45390 11.80625 54.21367 1.000 12.85635 158 ARG B N 1
ATOM 6714 C CA . ARG B 1 164 ? 33.33993 12.17063 55.08045 1.000 13.41152 158 ARG B CA 1
ATOM 6715 C C . ARG B 1 164 ? 33.54169 13.55891 55.67095 1.000 11.96885 158 ARG B C 1
ATOM 6716 O O . ARG B 1 164 ? 32.67036 14.41968 55.54584 1.000 14.82037 158 ARG B O 1
ATOM 6737 N N . ASP B 1 165 ? 34.68341 13.79465 56.32995 1.000 13.37416 159 ASP B N 1
ATOM 6738 C CA . ASP B 1 165 ? 34.83836 15.03017 57.08819 1.000 12.76569 159 ASP B CA 1
ATOM 6739 C C . ASP B 1 165 ? 35.37377 16.18060 56.26232 1.000 13.27944 159 ASP B C 1
ATOM 6740 O O . ASP B 1 165 ? 35.28327 17.32681 56.71500 1.000 13.81053 159 ASP B O 1
ATOM 6749 N N . VAL B 1 166 ? 35.91617 15.93832 55.06207 1.000 12.38119 160 VAL B N 1
ATOM 6750 C CA . VAL B 1 166 ? 36.56819 17.01606 54.33157 1.000 11.58209 160 VAL B CA 1
ATOM 6751 C C . VAL B 1 166 ? 35.53674 18.04889 53.88717 1.000 13.80574 160 VAL B C 1
ATOM 6752 O O . VAL B 1 166 ? 34.44085 17.70832 53.42025 1.000 12.35503 160 VAL B O 1
ATOM 6765 N N . THR B 1 167 ? 35.89863 19.32587 53.95348 1.000 11.80096 161 THR B N 1
ATOM 6766 C CA . THR B 1 167 ? 34.99879 20.38366 53.52157 1.000 12.65606 161 THR B CA 1
ATOM 6767 C C . THR B 1 167 ? 35.83805 21.57238 53.06498 1.000 11.99481 161 THR B C 1
ATOM 6768 O O . THR B 1 167 ? 36.98864 21.76420 53.47963 1.000 13.07219 161 THR B O 1
ATOM 6779 N N . LYS B 1 168 ? 35.24871 22.38925 52.20314 1.000 12.26527 162 LYS B N 1
ATOM 6780 C CA . LYS B 1 168 ? 35.87517 23.59479 51.70979 1.000 12.67493 162 LYS B CA 1
ATOM 6781 C C . LYS B 1 168 ? 35.62244 24.69358 52.73221 1.000 13.23231 162 LYS B C 1
ATOM 6782 O O . LYS B 1 168 ? 34.48015 25.10988 52.92955 1.000 14.60235 162 LYS B O 1
ATOM 6801 N N . THR B 1 169 ? 36.68995 25.19071 53.37277 1.000 12.00738 163 THR B N 1
ATOM 6802 C CA . THR B 1 169 ? 36.53894 26.13209 54.47380 1.000 12.25743 163 THR B CA 1
ATOM 6803 C C . THR B 1 169 ? 36.69723 27.58901 54.06600 1.000 11.12096 163 THR B C 1
ATOM 6804 O O . THR B 1 169 ? 36.29833 28.45957 54.83876 1.000 12.39343 163 THR B O 1
ATOM 6815 N N . ASN B 1 170 ? 37.31070 27.86686 52.92252 1.000 11.88532 164 ASN B N 1
ATOM 6816 C CA . ASN B 1 170 ? 37.59225 29.22823 52.47356 1.000 12.75708 164 ASN B CA 1
ATOM 6817 C C . ASN B 1 170 ? 37.28618 29.38072 50.98877 1.000 11.52417 164 ASN B C 1
ATOM 6818 O O . ASN B 1 170 ? 37.53407 28.47686 50.18970 1.000 12.90945 164 ASN B O 1
ATOM 6829 N N . THR B 1 171 ? 36.79386 30.56013 50.61065 1.000 11.37292 165 THR B N 1
ATOM 6830 C CA . THR B 1 171 ? 36.34542 30.71928 49.24322 1.000 10.19366 165 THR B CA 1
ATOM 6831 C C . THR B 1 171 ? 37.46621 30.76405 48.20671 1.000 14.90610 165 THR B C 1
ATOM 6832 O O . THR B 1 171 ? 37.18858 30.48104 47.03419 1.000 14.66186 165 THR B O 1
ATOM 6843 N N . THR B 1 172 ? 38.69942 31.13894 48.58695 1.000 13.32645 166 THR B N 1
ATOM 6844 C CA . THR B 1 172 ? 39.78944 31.35828 47.63729 1.000 16.02569 166 THR B CA 1
ATOM 6845 C C . THR B 1 172 ? 41.12794 30.69809 47.99024 1.000 15.57587 166 THR B C 1
ATOM 6846 O O . THR B 1 172 ? 41.95632 30.51140 47.08800 1.000 16.67925 166 THR B O 1
ATOM 6857 N N . ASP B 1 173 ? 41.36035 30.29952 49.23776 1.000 13.50618 167 ASP B N 1
ATOM 6858 C CA . ASP B 1 173 ? 42.68612 29.87659 49.67756 1.000 14.28676 167 ASP B CA 1
ATOM 6859 C C . ASP B 1 173 ? 43.03026 28.51825 49.09699 1.000 12.48958 167 ASP B C 1
ATOM 6860 O O . ASP B 1 173 ? 42.22544 27.58081 49.14372 1.000 12.91715 167 ASP B O 1
ATOM 6869 N N . VAL B 1 174 ? 44.27568 28.37673 48.63004 1.000 12.48253 168 VAL B N 1
ATOM 6870 C CA . VAL B 1 174 ? 44.73213 27.05902 48.17743 1.000 13.60455 168 VAL B CA 1
ATOM 6871 C C . VAL B 1 174 ? 44.69252 26.00209 49.28641 1.000 10.41654 168 VAL B C 1
ATOM 6872 O O . VAL B 1 174 ? 44.64892 24.81295 48.98336 1.000 12.82774 168 VAL B O 1
ATOM 6885 N N . ALA B 1 175 ? 44.73769 26.42943 50.55229 1.000 10.82329 169 ALA B N 1
ATOM 6886 C CA . ALA B 1 175 ? 44.68947 25.57071 51.72103 1.000 12.10218 169 ALA B CA 1
ATOM 6887 C C . ALA B 1 175 ? 43.27378 25.33270 52.24098 1.000 12.74054 169 ALA B C 1
ATOM 6888 O O . ALA B 1 175 ? 43.09139 24.81866 53.34534 1.000 13.12907 169 ALA B O 1
ATOM 6895 N N . THR B 1 176 ? 42.27200 25.63973 51.42984 1.000 12.77567 170 THR B N 1
ATOM 6896 C CA . THR B 1 176 ? 40.86905 25.63723 51.84344 1.000 11.29062 170 THR B CA 1
ATOM 6897 C C . THR B 1 176 ? 40.35351 24.28524 52.37808 1.000 12.06925 170 THR B C 1
ATOM 6898 O O . THR B 1 176 ? 39.52372 24.27611 53.28955 1.000 11.79438 170 THR B O 1
ATOM 6909 N N . PHE B 1 177 ? 40.77416 23.15091 51.82036 1.000 11.49979 171 PHE B N 1
ATOM 6910 C CA . PHE B 1 177 ? 40.19103 21.86530 52.21718 1.000 11.60236 171 PHE B CA 1
ATOM 6911 C C . PHE B 1 177 ? 40.75671 21.35991 53.54365 1.000 12.52076 171 PHE B C 1
ATOM 6912 O O . PHE B 1 177 ? 41.96736 21.11980 53.67086 1.000 12.62694 171 PHE B O 1
ATOM 6929 N N . LYS B 1 178 ? 39.87213 21.14773 54.51899 1.000 11.41470 172 LYS B N 1
ATOM 6930 C CA . LYS B 1 178 ? 40.22560 20.68191 55.84426 1.000 11.59262 172 LYS B CA 1
ATOM 6931 C C . LYS B 1 178 ? 39.16928 19.69687 56.32714 1.000 12.45780 172 LYS B C 1
ATOM 6932 O O . LYS B 1 178 ? 37.98913 19.79721 55.97057 1.000 13.20449 172 LYS B O 1
ATOM 6951 N N . SER B 1 179 ? 39.59098 18.74842 57.13884 1.000 12.60499 173 SER B N 1
ATOM 6952 C CA . SER B 1 179 ? 38.70598 17.83779 57.85488 1.000 11.55999 173 SER B CA 1
ATOM 6953 C C . SER B 1 179 ? 38.49783 18.48056 59.20646 1.000 13.13529 173 SER B C 1
ATOM 6954 O O . SER B 1 179 ? 39.28575 18.28646 60.14261 1.000 12.53162 173 SER B O 1
ATOM 6962 N N . VAL B 1 180 ? 37.46506 19.32379 59.27728 1.000 12.71619 174 VAL B N 1
ATOM 6963 C CA . VAL B 1 180 ? 37.35407 20.29951 60.34766 1.000 12.55022 174 VAL B CA 1
ATOM 6964 C C . VAL B 1 180 ? 36.96666 19.73513 61.70533 1.000 12.20365 174 VAL B C 1
ATOM 6965 O O . VAL B 1 180 ? 37.11412 20.44882 62.72446 1.000 13.61056 174 VAL B O 1
ATOM 6978 N N . ASN B 1 181 ? 36.45623 18.50986 61.76729 1.000 11.98173 175 ASN B N 1
ATOM 6979 C CA . ASN B 1 181 ? 36.07709 17.91673 63.03344 1.000 12.50835 175 ASN B CA 1
ATOM 6980 C C . ASN B 1 181 ? 37.08230 16.90650 63.54781 1.000 12.61746 175 ASN B C 1
ATOM 6981 O O . ASN B 1 181 ? 37.38107 16.91362 64.74279 1.000 13.36536 175 ASN B O 1
ATOM 6992 N N . TYR B 1 182 ? 37.61226 16.04436 62.67659 1.000 13.31215 176 TYR B N 1
ATOM 6993 C CA . TYR B 1 182 ? 38.46644 14.95118 63.10573 1.000 12.07026 176 TYR B CA 1
ATOM 6994 C C . TYR B 1 182 ? 39.87087 14.98094 62.51068 1.000 16.27282 176 TYR B C 1
ATOM 6995 O O . TYR B 1 182 ? 40.69373 14.15291 62.92799 1.000 15.57341 176 TYR B O 1
ATOM 7013 N N . GLY B 1 183 ? 40.19483 15.89664 61.60440 1.000 14.70314 177 GLY B N 1
ATOM 7014 C CA . GLY B 1 183 ? 41.54929 16.10123 61.13379 1.000 13.75623 177 GLY B CA 1
ATOM 7015 C C . GLY B 1 183 ? 41.88426 15.21983 59.93859 1.000 12.82070 177 GLY B C 1
ATOM 7016 O O . GLY B 1 183 ? 41.12051 14.32424 59.54746 1.000 14.69050 177 GLY B O 1
ATOM 7020 N N . PRO B 1 184 ? 43.05775 15.47135 59.37582 1.000 12.75238 178 PRO B N 1
ATOM 7021 C CA . PRO B 1 184 ? 43.51582 14.75190 58.18370 1.000 13.47468 178 PRO B CA 1
ATOM 7022 C C . PRO B 1 184 ? 44.01740 13.35537 58.52831 1.000 13.92976 178 PRO B C 1
ATOM 7023 O O . PRO B 1 184 ? 44.28205 13.00714 59.69908 1.000 12.41996 178 PRO B O 1
ATOM 7034 N N . LEU B 1 185 ? 44.12957 12.52671 57.48971 1.000 13.40855 179 LEU B N 1
ATOM 7035 C CA . LEU B 1 185 ? 44.64624 11.17244 57.67408 1.000 12.76831 179 LEU B CA 1
ATOM 7036 C C . LEU B 1 185 ? 46.15854 11.11204 57.57818 1.000 12.58155 179 LEU B C 1
ATOM 7037 O O . LEU B 1 185 ? 46.78653 10.26085 58.22896 1.000 12.55205 179 LEU B O 1
ATOM 7053 N N . GLY B 1 186 ? 46.75059 11.96782 56.74953 1.000 13.92702 180 GLY B N 1
ATOM 7054 C CA . GLY B 1 186 ? 48.19442 11.95497 56.55134 1.000 14.12021 180 GLY B CA 1
ATOM 7055 C C . GLY B 1 186 ? 48.63837 13.18311 55.79046 1.000 12.83388 180 GLY B C 1
ATOM 7056 O O . GLY B 1 186 ? 47.82775 13.87773 55.17503 1.000 14.73497 180 GLY B O 1
ATOM 7060 N N . TYR B 1 187 ? 49.92419 13.47251 55.88081 1.000 15.00399 181 TYR B N 1
ATOM 7061 C CA . TYR B 1 187 ? 50.57037 14.55087 55.15800 1.000 13.71977 181 TYR B CA 1
ATOM 7062 C C . TYR B 1 187 ? 51.58950 13.96414 54.19766 1.000 14.92824 181 TYR B C 1
ATOM 7063 O O . TYR B 1 187 ? 52.14365 12.88616 54.44555 1.000 14.69912 181 TYR B O 1
ATOM 7081 N N . ILE B 1 188 ? 51.77281 14.65573 53.07610 1.000 13.60979 182 ILE B N 1
ATOM 7082 C CA . ILE B 1 188 ? 52.61045 14.19903 51.97496 1.000 16.18433 182 ILE B CA 1
ATOM 7083 C C . ILE B 1 188 ? 53.84037 15.07872 51.93992 1.000 16.38494 182 ILE B C 1
ATOM 7084 O O . ILE B 1 188 ? 53.73466 16.31035 51.86121 1.000 16.97753 182 ILE B O 1
ATOM 7100 N N . HIS B 1 189 ? 55.01445 14.45583 52.01042 1.000 15.98643 183 HIS B N 1
ATOM 7101 C CA . HIS B 1 189 ? 56.26666 15.19008 51.90287 1.000 16.73254 183 HIS B CA 1
ATOM 7102 C C . HIS B 1 189 ? 57.19532 14.39214 51.00994 1.000 17.44894 183 HIS B C 1
ATOM 7103 O O . HIS B 1 189 ? 57.40428 13.20032 51.25893 1.000 18.43960 183 HIS B O 1
ATOM 7117 N N . ASN B 1 190 ? 57.71496 15.04198 49.96779 1.000 20.33191 184 ASN B N 1
ATOM 7118 C CA . ASN B 1 190 ? 58.70017 14.40412 49.09612 1.000 23.29761 184 ASN B CA 1
ATOM 7119 C C . ASN B 1 190 ? 58.16389 13.08610 48.54453 1.000 21.87842 184 ASN B C 1
ATOM 7120 O O . ASN B 1 190 ? 58.89264 12.09961 48.42471 1.000 22.03408 184 ASN B O 1
ATOM 7131 N N . GLY B 1 191 ? 56.86469 13.05210 48.23210 1.000 20.04877 185 GLY B N 1
ATOM 7132 C CA . GLY B 1 191 ? 56.30111 11.88456 47.58708 1.000 19.92597 185 GLY B CA 1
ATOM 7133 C C . GLY B 1 191 ? 56.03329 10.72817 48.51438 1.000 17.77551 185 GLY B C 1
ATOM 7134 O O . GLY B 1 191 ? 55.78629 9.61753 48.04103 1.000 17.91187 185 GLY B O 1
ATOM 7138 N N . LYS B 1 192 ? 56.04930 10.95416 49.82689 1.000 18.52283 186 LYS B N 1
ATOM 7139 C CA . LYS B 1 192 ? 55.81207 9.92733 50.83034 1.000 17.25469 186 LYS B CA 1
ATOM 7140 C C . LYS B 1 192 ? 54.73669 10.41685 51.79671 1.000 17.00727 186 LYS B C 1
ATOM 7141 O O . LYS B 1 192 ? 54.69399 11.60060 52.13860 1.000 18.19950 186 LYS B O 1
ATOM 7160 N N . ILE B 1 193 ? 53.92540 9.47701 52.28942 1.000 17.10261 187 ILE B N 1
ATOM 7161 C CA . ILE B 1 193 ? 52.80695 9.76998 53.18593 1.000 15.43962 187 ILE B CA 1
ATOM 7162 C C . ILE B 1 193 ? 53.02712 9.08063 54.51435 1.000 17.49151 187 ILE B C 1
ATOM 7163 O O . ILE B 1 193 ? 53.29643 7.87995 54.54969 1.000 18.30991 187 ILE B O 1
ATOM 7179 N N . ASP B 1 194 ? 52.90068 9.83604 55.61029 1.000 19.20034 188 ASP B N 1
ATOM 7180 C CA . ASP B 1 194 ? 52.86716 9.22281 56.93265 1.000 18.45202 188 ASP B CA 1
ATOM 7181 C C . ASP B 1 194 ? 51.41534 9.25805 57.38410 1.000 20.15398 188 ASP B C 1
ATOM 7182 O O . ASP B 1 194 ? 50.92212 10.29741 57.83283 1.000 21.83742 188 ASP B O 1
ATOM 7191 N N . TYR B 1 195 ? 50.73101 8.12901 57.22591 1.000 19.59213 189 TYR B N 1
ATOM 7192 C CA . TYR B 1 195 ? 49.35267 8.01867 57.66231 1.000 15.57540 189 TYR B CA 1
ATOM 7193 C C . TYR B 1 195 ? 49.31206 7.75933 59.16209 1.000 16.33833 189 TYR B C 1
ATOM 7194 O O . TYR B 1 195 ? 49.93059 6.80334 59.66476 1.000 18.44199 189 TYR B O 1
ATOM 7212 N N . GLN B 1 196 ? 48.58674 8.60001 59.89893 1.000 15.13064 190 GLN B N 1
ATOM 7213 C CA . GLN B 1 196 ? 48.42713 8.37410 61.32481 1.000 13.55848 190 GLN B CA 1
ATOM 7214 C C . GLN B 1 196 ? 46.97577 8.20285 61.74702 1.000 14.47961 190 GLN B C 1
ATOM 7215 O O . GLN B 1 196 ? 46.72628 8.00778 62.94609 1.000 14.34487 190 GLN B O 1
ATOM 7229 N N . ARG B 1 197 ? 46.02850 8.20757 60.79255 1.000 12.71701 191 ARG B N 1
ATOM 7230 C CA . ARG B 1 197 ? 44.61089 8.12356 61.07437 1.000 13.50737 191 ARG B CA 1
ATOM 7231 C C . ARG B 1 197 ? 43.88292 7.45302 59.91604 1.000 13.44305 191 ARG B C 1
ATOM 7232 O O . ARG B 1 197 ? 44.32811 7.49193 58.76951 1.000 14.97323 191 ARG B O 1
ATOM 7253 N N . THR B 1 198 ? 42.73914 6.86036 60.24415 1.000 13.67983 192 THR B N 1
ATOM 7254 C CA . THR B 1 198 ? 41.78919 6.32373 59.27230 1.000 15.75426 192 THR B CA 1
ATOM 7255 C C . THR B 1 198 ? 40.36855 6.51162 59.78263 1.000 14.62500 192 THR B C 1
ATOM 7256 O O . THR B 1 198 ? 40.14647 6.55315 60.99449 1.000 15.41741 192 THR B O 1
ATOM 7267 N N . PRO B 1 199 ? 39.38995 6.69608 58.89491 1.000 15.71741 193 PRO B N 1
ATOM 7268 C CA . PRO B 1 199 ? 38.04873 7.00817 59.41278 1.000 15.31865 193 PRO B CA 1
ATOM 7269 C C . PRO B 1 199 ? 37.40349 5.77085 60.02183 1.000 15.80275 193 PRO B C 1
ATOM 7270 O O . PRO B 1 199 ? 37.41712 4.70048 59.41541 1.000 19.89498 193 PRO B O 1
ATOM 7281 N N . ALA B 1 200 ? 36.80632 5.92831 61.20798 1.000 15.40758 194 ALA B N 1
ATOM 7282 C CA . ALA B 1 200 ? 36.11140 4.81405 61.85327 1.000 15.75947 194 ALA B CA 1
ATOM 7283 C C . ALA B 1 200 ? 34.69657 4.59774 61.32087 1.000 16.09182 194 ALA B C 1
ATOM 7284 O O . ALA B 1 200 ? 34.19011 3.46131 61.39948 1.000 18.69384 194 ALA B O 1
ATOM 7291 N N . ARG B 1 201 ? 34.03986 5.62887 60.81200 1.000 15.40502 195 ARG B N 1
ATOM 7292 C CA . ARG B 1 201 ? 32.71450 5.44247 60.21267 1.000 14.87169 195 ARG B CA 1
ATOM 7293 C C . ARG B 1 201 ? 32.79998 4.50520 59.01491 1.000 16.45397 195 ARG B C 1
ATOM 7294 O O . ARG B 1 201 ? 33.77166 4.49860 58.26214 1.000 15.31977 195 ARG B O 1
ATOM 7315 N N . LYS B 1 202 ? 31.76713 3.69855 58.82968 1.000 14.90319 196 LYS B N 1
ATOM 7316 C CA . LYS B 1 202 ? 31.81200 2.68978 57.78507 1.000 16.22611 196 LYS B CA 1
ATOM 7317 C C . LYS B 1 202 ? 31.73097 3.31526 56.40414 1.000 13.75157 196 LYS B C 1
ATOM 7318 O O . LYS B 1 202 ? 30.94105 4.22466 56.16731 1.000 13.95073 196 LYS B O 1
ATOM 7337 N N . HIS B 1 203 ? 32.56453 2.82652 55.49487 1.000 13.90529 197 HIS B N 1
ATOM 7338 C CA . HIS B 1 203 ? 32.63253 3.34587 54.15264 1.000 14.20682 197 HIS B CA 1
ATOM 7339 C C . HIS B 1 203 ? 32.71481 2.20285 53.16220 1.000 15.03221 197 HIS B C 1
ATOM 7340 O O . HIS B 1 203 ? 32.85254 1.02334 53.54211 1.000 16.19516 197 HIS B O 1
ATOM 7354 N N . THR B 1 204 ? 32.63706 2.58549 51.88925 1.000 13.63778 198 THR B N 1
ATOM 7355 C CA . THR B 1 204 ? 32.81092 1.70749 50.73303 1.000 15.84636 198 THR B CA 1
ATOM 7356 C C . THR B 1 204 ? 32.15893 0.34216 50.88792 1.000 16.20586 198 THR B C 1
ATOM 7357 O O . THR B 1 204 ? 30.93042 0.26383 50.97938 1.000 16.71768 198 THR B O 1
ATOM 7368 N N . SER B 1 205 ? 32.95492 -0.72782 50.90562 1.000 18.21245 199 SER B N 1
ATOM 7369 C CA . SER B 1 205 ? 32.37890 -2.07017 50.93179 1.000 19.07153 199 SER B CA 1
ATOM 7370 C C . SER B 1 205 ? 31.76338 -2.43578 52.27925 1.000 19.47267 199 SER B C 1
ATOM 7371 O O . SER B 1 205 ? 31.15412 -3.51823 52.40241 1.000 19.97676 199 SER B O 1
ATOM 7379 N N . ASP B 1 206 ? 31.88275 -1.59569 53.30286 1.000 16.25312 200 ASP B N 1
ATOM 7380 C CA . ASP B 1 206 ? 31.21916 -1.82179 54.56830 1.000 16.37021 200 ASP B CA 1
ATOM 7381 C C . ASP B 1 206 ? 29.85547 -1.12502 54.67314 1.000 16.52312 200 ASP B C 1
ATOM 7382 O O . ASP B 1 206 ? 29.25894 -1.14528 55.75634 1.000 18.70261 200 ASP B O 1
ATOM 7391 N N . THR B 1 207 ? 29.37127 -0.49314 53.59808 1.000 17.35889 201 THR B N 1
ATOM 7392 C CA . THR B 1 207 ? 28.03372 0.07743 53.60852 1.000 18.06620 201 THR B CA 1
ATOM 7393 C C . THR B 1 207 ? 27.10273 -0.79408 52.78471 1.000 19.25440 201 THR B C 1
ATOM 7394 O O . THR B 1 207 ? 27.54407 -1.48145 51.85356 1.000 18.80112 201 THR B O 1
ATOM 7405 N N . PRO B 1 208 ? 25.78888 -0.72548 53.04840 1.000 17.06049 202 PRO B N 1
ATOM 7406 C CA . PRO B 1 208 ? 24.81408 -1.45881 52.22522 1.000 18.72457 202 PRO B CA 1
ATOM 7407 C C . PRO B 1 208 ? 24.37187 -0.73009 50.96641 1.000 21.28191 202 PRO B C 1
ATOM 7408 O O . PRO B 1 208 ? 23.53816 -1.25988 50.22312 1.000 21.79696 202 PRO B O 1
ATOM 7419 N N . PHE B 1 209 ? 24.83265 0.49101 50.72557 1.000 18.61546 203 PHE B N 1
ATOM 7420 C CA . PHE B 1 209 ? 24.32414 1.28128 49.61667 1.000 17.88564 203 PHE B CA 1
ATOM 7421 C C . PHE B 1 209 ? 24.89592 0.73862 48.32068 1.000 24.34321 203 PHE B C 1
ATOM 7422 O O . PHE B 1 209 ? 26.10805 0.56578 48.19199 1.000 27.19609 203 PHE B O 1
ATOM 7439 N N . ASP B 1 210 ? 24.00486 0.42447 47.37514 1.000 21.15451 204 ASP B N 1
ATOM 7440 C CA . ASP B 1 210 ? 24.36777 -0.24655 46.12349 1.000 22.03820 204 ASP B CA 1
ATOM 7441 C C . ASP B 1 210 ? 23.60319 0.46950 45.02606 1.000 21.76560 204 ASP B C 1
ATOM 7442 O O . ASP B 1 210 ? 22.38309 0.30401 44.90280 1.000 24.38734 204 ASP B O 1
ATOM 7451 N N . VAL B 1 211 ? 24.30425 1.28795 44.24821 1.000 18.72326 205 VAL B N 1
ATOM 7452 C CA . VAL B 1 211 ? 23.68001 2.09725 43.21298 1.000 18.89239 205 VAL B CA 1
ATOM 7453 C C . VAL B 1 211 ? 23.84167 1.48152 41.82559 1.000 20.40997 205 VAL B C 1
ATOM 7454 O O . VAL B 1 211 ? 23.53405 2.13968 40.83038 1.000 20.96423 205 VAL B O 1
ATOM 7467 N N . SER B 1 212 ? 24.31228 0.22576 41.74286 1.000 21.08153 206 SER B N 1
ATOM 7468 C CA . SER B 1 212 ? 24.71377 -0.36201 40.46632 1.000 23.22143 206 SER B CA 1
ATOM 7469 C C . SER B 1 212 ? 23.57795 -0.36294 39.45006 1.000 24.98120 206 SER B C 1
ATOM 7470 O O . SER B 1 212 ? 23.83244 -0.22542 38.24757 1.000 25.98781 206 SER B O 1
ATOM 7478 N N . LYS B 1 213 ? 22.33889 -0.45807 39.91325 1.000 23.38550 207 LYS B N 1
ATOM 7479 C CA . LYS B 1 213 ? 21.18151 -0.57112 39.03520 1.000 28.83774 207 LYS B CA 1
ATOM 7480 C C . LYS B 1 213 ? 20.27451 0.64603 39.06440 1.000 31.57325 207 LYS B C 1
ATOM 7481 O O . LYS B 1 213 ? 19.24811 0.65316 38.36755 1.000 29.46282 207 LYS B O 1
ATOM 7500 N N . LEU B 1 214 ? 20.63111 1.68828 39.81697 1.000 23.47048 208 LEU B N 1
ATOM 7501 C CA . LEU B 1 214 ? 19.77734 2.86364 39.93247 1.000 23.91535 208 LEU B CA 1
ATOM 7502 C C . LEU B 1 214 ? 20.07665 3.87793 38.83567 1.000 24.10799 208 LEU B C 1
ATOM 7503 O O . LEU B 1 214 ? 21.23962 4.15641 38.51523 1.000 24.53949 208 LEU B O 1
ATOM 7519 N N . ASN B 1 215 ? 19.00917 4.44464 38.27391 1.000 21.42591 209 ASN B N 1
ATOM 7520 C CA . ASN B 1 215 ? 19.11087 5.51208 37.29938 1.000 25.52155 209 ASN B CA 1
ATOM 7521 C C . ASN B 1 215 ? 18.78288 6.86215 37.91416 1.000 21.42815 209 ASN B C 1
ATOM 7522 O O . ASN B 1 215 ? 19.00695 7.88341 37.26927 1.000 24.73590 209 ASN B O 1
ATOM 7533 N N . GLU B 1 216 ? 18.25272 6.86713 39.13277 1.000 20.89848 210 GLU B N 1
ATOM 7534 C CA . GLU B 1 216 ? 17.86460 8.08735 39.81642 1.000 20.72187 210 GLU B CA 1
ATOM 7535 C C . GLU B 1 216 ? 18.00984 7.86674 41.31553 1.000 21.29372 210 GLU B C 1
ATOM 7536 O O . GLU B 1 216 ? 18.04465 6.73502 41.79989 1.000 21.40326 210 GLU B O 1
ATOM 7548 N N . LEU B 1 217 ? 18.13339 8.97471 42.04475 1.000 18.99575 211 LEU B N 1
ATOM 7549 C CA . LEU B 1 217 ? 18.23366 8.98844 43.49176 1.000 17.92148 211 LEU B CA 1
ATOM 7550 C C . LEU B 1 217 ? 17.03417 9.69668 44.11040 1.000 18.31451 211 LEU B C 1
ATOM 7551 O O . LEU B 1 217 ? 16.48179 10.63301 43.50784 1.000 19.77338 211 LEU B O 1
ATOM 7567 N N . PRO B 1 218 ? 16.63868 9.30589 45.32229 1.000 17.92951 212 PRO B N 1
ATOM 7568 C CA . PRO B 1 218 ? 15.54935 10.01579 46.00693 1.000 17.91893 212 PRO B CA 1
ATOM 7569 C C . PRO B 1 218 ? 15.80683 11.51511 46.04076 1.000 16.93270 212 PRO B C 1
ATOM 7570 O O . PRO B 1 218 ? 16.95727 11.96598 46.11926 1.000 17.78574 212 PRO B O 1
ATOM 7581 N N . LYS B 1 219 ? 14.72582 12.28898 45.97617 1.000 16.72929 213 LYS B N 1
ATOM 7582 C CA . LYS B 1 219 ? 14.81122 13.74277 45.91516 1.000 17.72270 213 LYS B CA 1
ATOM 7583 C C . LYS B 1 219 ? 14.95481 14.28874 47.32698 1.000 16.46009 213 LYS B C 1
ATOM 7584 O O . LYS B 1 219 ? 14.07829 14.10398 48.16989 1.000 15.21212 213 LYS B O 1
ATOM 7603 N N . VAL B 1 220 ? 16.04534 15.02518 47.56749 1.000 17.05821 214 VAL B N 1
ATOM 7604 C CA . VAL B 1 220 ? 16.33277 15.60052 48.87533 1.000 15.26529 214 VAL B CA 1
ATOM 7605 C C . VAL B 1 220 ? 16.82990 17.01928 48.63929 1.000 13.10121 214 VAL B C 1
ATOM 7606 O O . VAL B 1 220 ? 17.74877 17.24322 47.84017 1.000 15.46599 214 VAL B O 1
ATOM 7619 N N . GLY B 1 221 ? 16.18771 17.97645 49.30668 1.000 15.58294 215 GLY B N 1
ATOM 7620 C CA . GLY B 1 221 ? 16.54074 19.36965 49.19329 1.000 15.85107 215 GLY B CA 1
ATOM 7621 C C . GLY B 1 221 ? 16.99399 19.90892 50.53511 1.000 14.77733 215 GLY B C 1
ATOM 7622 O O . GLY B 1 221 ? 16.86700 19.24753 51.57273 1.000 15.43795 215 GLY B O 1
ATOM 7626 N N . ILE B 1 222 ? 17.56528 21.11890 50.49507 1.000 14.47841 216 ILE B N 1
ATOM 7627 C CA . ILE B 1 222 ? 18.14274 21.74650 51.68626 1.000 13.37048 216 ILE B CA 1
ATOM 7628 C C . ILE B 1 222 ? 17.50868 23.12070 51.86573 1.000 11.89299 216 ILE B C 1
ATOM 7629 O O . ILE B 1 222 ? 17.45552 23.90591 50.92026 1.000 13.61848 216 ILE B O 1
ATOM 7645 N N . VAL B 1 223 ? 17.08849 23.40902 53.09425 1.000 13.00476 217 VAL B N 1
ATOM 7646 C CA . VAL B 1 223 ? 16.55923 24.71701 53.47471 1.000 13.55163 217 VAL B CA 1
ATOM 7647 C C . VAL B 1 223 ? 17.43941 25.35233 54.55169 1.000 13.22923 217 VAL B C 1
ATOM 7648 O O . VAL B 1 223 ? 17.90027 24.68305 55.47630 1.000 12.99441 217 VAL B O 1
ATOM 7661 N N . TYR B 1 224 ? 17.59109 26.67320 54.47863 1.000 13.58715 218 TYR B N 1
ATOM 7662 C CA . TYR B 1 224 ? 18.41501 27.41119 55.41229 1.000 14.83480 218 TYR B CA 1
ATOM 7663 C C . TYR B 1 224 ? 17.56398 28.03130 56.50820 1.000 14.67214 218 TYR B C 1
ATOM 7664 O O . TYR B 1 224 ? 16.41716 28.42712 56.27888 1.000 16.31661 218 TYR B O 1
ATOM 7682 N N . ASN B 1 225 ? 18.13761 28.13883 57.70168 1.000 13.19004 219 ASN B N 1
ATOM 7683 C CA . ASN B 1 225 ? 17.51727 28.81111 58.82743 1.000 14.39898 219 ASN B CA 1
ATOM 7684 C C . ASN B 1 225 ? 18.32072 30.04957 59.20064 1.000 14.68391 219 ASN B C 1
ATOM 7685 O O . ASN B 1 225 ? 19.56366 30.07399 59.09651 1.000 13.67448 219 ASN B O 1
ATOM 7696 N N . TYR B 1 226 ? 17.59132 31.06552 59.64813 1.000 13.05637 220 TYR B N 1
ATOM 7697 C CA . TYR B 1 226 ? 18.11743 32.38699 59.96016 1.000 12.24009 220 TYR B CA 1
ATOM 7698 C C . TYR B 1 226 ? 16.96709 33.14800 60.61644 1.000 14.34783 220 TYR B C 1
ATOM 7699 O O . TYR B 1 226 ? 15.83819 32.64265 60.70207 1.000 14.75981 220 TYR B O 1
ATOM 7717 N N . ALA B 1 227 ? 17.25341 34.33726 61.10303 1.000 13.31288 221 ALA B N 1
ATOM 7718 C CA . ALA B 1 227 ? 16.19676 35.14646 61.71846 1.000 14.22177 221 ALA B CA 1
ATOM 7719 C C . ALA B 1 227 ? 15.09397 35.44363 60.70450 1.000 14.18734 221 ALA B C 1
ATOM 7720 O O . ALA B 1 227 ? 15.35849 35.77089 59.54844 1.000 14.80925 221 ALA B O 1
ATOM 7727 N N . ASN B 1 228 ? 13.83134 35.29794 61.15470 1.000 14.93925 222 ASN B N 1
ATOM 7728 C CA . ASN B 1 228 ? 12.66719 35.65817 60.32535 1.000 15.81328 222 ASN B CA 1
ATOM 7729 C C . ASN B 1 228 ? 12.54818 34.78798 59.07988 1.000 14.89169 222 ASN B C 1
ATOM 7730 O O . ASN B 1 228 ? 12.00753 35.20251 58.06028 1.000 18.02937 222 ASN B O 1
ATOM 7741 N N . ALA B 1 229 ? 13.06623 33.57915 59.12630 1.000 14.82838 223 ALA B N 1
ATOM 7742 C CA . ALA B 1 229 ? 13.13231 32.75192 57.93428 1.000 16.32244 223 ALA B CA 1
ATOM 7743 C C . ALA B 1 229 ? 11.75160 32.39854 57.38481 1.000 16.92815 223 ALA B C 1
ATOM 7744 O O . ALA B 1 229 ? 10.87175 31.93747 58.11750 1.000 18.95045 223 ALA B O 1
ATOM 7751 N N . SER B 1 230 ? 11.60386 32.53971 56.07717 1.000 16.40928 224 SER B N 1
ATOM 7752 C CA . SER B 1 230 ? 10.35727 32.16927 55.42789 1.000 18.25584 224 SER B CA 1
ATOM 7753 C C . SER B 1 230 ? 10.19263 30.65543 55.43299 1.000 17.52038 224 SER B C 1
ATOM 7754 O O . SER B 1 230 ? 11.15729 29.90514 55.25906 1.000 16.22684 224 SER B O 1
ATOM 7762 N N . ASP B 1 231 ? 8.95150 30.20050 55.60530 1.000 18.64212 225 ASP B N 1
ATOM 7763 C CA . ASP B 1 231 ? 8.62886 28.78434 55.41303 1.000 17.40377 225 ASP B CA 1
ATOM 7764 C C . ASP B 1 231 ? 8.46293 28.40452 53.94610 1.000 16.75109 225 ASP B C 1
ATOM 7765 O O . ASP B 1 231 ? 8.24295 27.22170 53.64490 1.000 17.41793 225 ASP B O 1
ATOM 7774 N N . LEU B 1 232 ? 8.54098 29.36422 53.02725 1.000 15.97010 226 LEU B N 1
ATOM 7775 C CA . LEU B 1 232 ? 8.22218 29.06178 51.63202 1.000 16.38362 226 LEU B CA 1
ATOM 7776 C C . LEU B 1 232 ? 9.18327 28.07549 50.99738 1.000 19.41735 226 LEU B C 1
ATOM 7777 O O . LEU B 1 232 ? 8.71619 27.21547 50.21872 1.000 20.64088 226 LEU B O 1
ATOM 7793 N N . PRO B 1 233 ? 10.49546 28.12101 51.24346 1.000 17.23106 227 PRO B N 1
ATOM 7794 C CA . PRO B 1 233 ? 11.37365 27.08728 50.66462 1.000 17.64978 227 PRO B CA 1
ATOM 7795 C C . PRO B 1 233 ? 11.01074 25.67967 51.10391 1.000 17.46214 227 PRO B C 1
ATOM 7796 O O . PRO B 1 233 ? 10.92640 24.75978 50.26795 1.000 18.84754 227 PRO B O 1
ATOM 7807 N N . ALA B 1 234 ? 10.76513 25.48954 52.39952 1.000 15.02177 228 ALA B N 1
ATOM 7808 C CA . ALA B 1 234 ? 10.37337 24.17260 52.87872 1.000 17.45122 228 ALA B CA 1
ATOM 7809 C C . ALA B 1 234 ? 9.04692 23.74989 52.25955 1.000 18.42213 228 ALA B C 1
ATOM 7810 O O . ALA B 1 234 ? 8.88767 22.59779 51.83025 1.000 18.05320 228 ALA B O 1
ATOM 7817 N N . LYS B 1 235 ? 8.07890 24.66958 52.22182 1.000 17.59499 229 LYS B N 1
ATOM 7818 C CA . LYS B 1 235 ? 6.77138 24.33155 51.65056 1.000 18.30946 229 LYS B CA 1
ATOM 7819 C C . LYS B 1 235 ? 6.88599 23.94180 50.18122 1.000 17.94170 229 LYS B C 1
ATOM 7820 O O . LYS B 1 235 ? 6.15532 23.05670 49.71517 1.000 18.86632 229 LYS B O 1
ATOM 7839 N N . ALA B 1 236 ? 7.76171 24.59408 49.42225 1.000 17.27913 230 ALA B N 1
ATOM 7840 C CA . ALA B 1 236 ? 7.89770 24.28072 47.99985 1.000 18.22545 230 ALA B CA 1
ATOM 7841 C C . ALA B 1 236 ? 8.43536 22.87398 47.79608 1.000 21.95314 230 ALA B C 1
ATOM 7842 O O . ALA B 1 236 ? 8.04761 22.18296 46.84750 1.000 20.85079 230 ALA B O 1
ATOM 7849 N N . LEU B 1 237 ? 9.34096 22.42745 48.66570 1.000 17.25386 231 LEU B N 1
ATOM 7850 C CA . LEU B 1 237 ? 9.85775 21.06944 48.52995 1.000 19.29266 231 LEU B CA 1
ATOM 7851 C C . LEU B 1 237 ? 8.79120 20.05338 48.89771 1.000 18.78702 231 LEU B C 1
ATOM 7852 O O . LEU B 1 237 ? 8.67946 19.00093 48.24323 1.000 19.37082 231 LEU B O 1
ATOM 7868 N N . VAL B 1 238 ? 8.03322 20.33470 49.95620 1.000 18.52292 232 VAL B N 1
ATOM 7869 C CA . VAL B 1 238 ? 6.90010 19.48452 50.33533 1.000 19.29480 232 VAL B CA 1
ATOM 7870 C C . VAL B 1 238 ? 5.87638 19.41890 49.19989 1.000 21.67138 232 VAL B C 1
ATOM 7871 O O . VAL B 1 238 ? 5.43782 18.33184 48.80340 1.000 22.26459 232 VAL B O 1
ATOM 7884 N N . ASP B 1 239 ? 5.50862 20.57422 48.63781 1.000 21.58113 233 ASP B N 1
ATOM 7885 C CA . ASP B 1 239 ? 4.50720 20.58658 47.56759 1.000 20.37888 233 ASP B CA 1
ATOM 7886 C C . ASP B 1 239 ? 4.97131 19.74888 46.38390 1.000 24.10836 233 ASP B C 1
ATOM 7887 O O . ASP B 1 239 ? 4.14651 19.19807 45.63579 1.000 25.10968 233 ASP B O 1
ATOM 7896 N N . ALA B 1 240 ? 6.27769 19.64427 46.17944 1.000 19.42050 234 ALA B N 1
ATOM 7897 C CA . ALA B 1 240 ? 6.82678 18.90921 45.06206 1.000 20.37545 234 ALA B CA 1
ATOM 7898 C C . ALA B 1 240 ? 7.01902 17.43727 45.38054 1.000 19.56699 234 ALA B C 1
ATOM 7899 O O . ALA B 1 240 ? 7.53391 16.70559 44.53433 1.000 22.91964 234 ALA B O 1
ATOM 7906 N N . GLY B 1 241 ? 6.61154 16.99608 46.56271 1.000 18.75189 235 GLY B N 1
ATOM 7907 C CA . GLY B 1 241 ? 6.73538 15.59325 46.90688 1.000 20.51821 235 GLY B CA 1
ATOM 7908 C C . GLY B 1 241 ? 8.13960 15.11742 47.17628 1.000 18.73135 235 GLY B C 1
ATOM 7909 O O . GLY B 1 241 ? 8.45176 13.94702 46.92948 1.000 19.84430 235 GLY B O 1
ATOM 7913 N N . TYR B 1 242 ? 9.00541 16.00171 47.68125 1.000 19.24106 236 TYR B N 1
ATOM 7914 C CA . TYR B 1 242 ? 10.37235 15.58939 47.95808 1.000 17.61099 236 TYR B CA 1
ATOM 7915 C C . TYR B 1 242 ? 10.37519 14.43152 48.94079 1.000 16.62928 236 TYR B C 1
ATOM 7916 O O . TYR B 1 242 ? 9.57542 14.37789 49.87768 1.000 18.13572 236 TYR B O 1
ATOM 7934 N N . ASP B 1 243 ? 11.32404 13.51554 48.74824 1.000 17.12462 237 ASP B N 1
ATOM 7935 C CA . ASP B 1 243 ? 11.45658 12.38275 49.64843 1.000 17.29710 237 ASP B CA 1
ATOM 7936 C C . ASP B 1 243 ? 12.09269 12.75509 50.97886 1.000 16.49961 237 ASP B C 1
ATOM 7937 O O . ASP B 1 243 ? 11.77574 12.14436 52.00250 1.000 17.82896 237 ASP B O 1
ATOM 7946 N N . GLY B 1 244 ? 12.99704 13.73962 50.96822 1.000 16.30612 238 GLY B N 1
ATOM 7947 C CA . GLY B 1 244 ? 13.65323 14.18328 52.18077 1.000 16.07411 238 GLY B CA 1
ATOM 7948 C C . GLY B 1 244 ? 13.95351 15.65895 52.10648 1.000 16.48500 238 GLY B C 1
ATOM 7949 O O . GLY B 1 244 ? 14.11124 16.23826 51.02533 1.000 16.46598 238 GLY B O 1
ATOM 7953 N N . ILE B 1 245 ? 14.04803 16.25794 53.27924 1.000 15.68214 239 ILE B N 1
ATOM 7954 C CA . ILE B 1 245 ? 14.48870 17.63603 53.44164 1.000 14.27698 239 ILE B CA 1
ATOM 7955 C C . ILE B 1 245 ? 15.55297 17.67103 54.53665 1.000 14.88926 239 ILE B C 1
ATOM 7956 O O . ILE B 1 245 ? 15.35196 17.14303 55.63588 1.000 14.28381 239 ILE B O 1
ATOM 7972 N N . VAL B 1 246 ? 16.68432 18.32169 54.23512 1.000 14.55724 240 VAL B N 1
ATOM 7973 C CA . VAL B 1 246 ? 17.72556 18.60439 55.21954 1.000 12.94123 240 VAL B CA 1
ATOM 7974 C C . VAL B 1 246 ? 17.58467 20.06096 55.62429 1.000 12.53813 240 VAL B C 1
ATOM 7975 O O . VAL B 1 246 ? 17.51796 20.94049 54.76330 1.000 14.05013 240 VAL B O 1
ATOM 7988 N N . SER B 1 247 ? 17.51839 20.29294 56.92582 1.000 13.40822 241 SER B N 1
ATOM 7989 C CA . SER B 1 247 ? 17.54220 21.64230 57.48169 1.000 14.55060 241 SER B CA 1
ATOM 7990 C C . SER B 1 247 ? 18.96527 22.06534 57.83736 1.000 13.49653 241 SER B C 1
ATOM 7991 O O . SER B 1 247 ? 19.63057 21.41888 58.65367 1.000 13.83047 241 SER B O 1
ATOM 7999 N N . ALA B 1 248 ? 19.40899 23.17171 57.25573 1.000 13.07302 242 ALA B N 1
ATOM 8000 C CA . ALA B 1 248 ? 20.62093 23.87325 57.71883 1.000 12.98378 242 ALA B CA 1
ATOM 8001 C C . ALA B 1 248 ? 20.20664 24.73713 58.89900 1.000 13.10602 242 ALA B C 1
ATOM 8002 O O . ALA B 1 248 ? 19.82771 25.90058 58.72493 1.000 12.97302 242 ALA B O 1
ATOM 8009 N N . GLY B 1 249 ? 20.20962 24.12382 60.08567 1.000 13.62942 243 GLY B N 1
ATOM 8010 C CA . GLY B 1 249 ? 19.71123 24.77321 61.28179 1.000 14.26703 243 GLY B CA 1
ATOM 8011 C C . GLY B 1 249 ? 20.64817 25.83473 61.81632 1.000 13.78247 243 GLY B C 1
ATOM 8012 O O . GLY B 1 249 ? 21.75492 26.01986 61.32622 1.000 15.90772 243 GLY B O 1
ATOM 8016 N N . VAL B 1 250 ? 20.17008 26.58790 62.81160 1.000 13.51262 244 VAL B N 1
ATOM 8017 C CA . VAL B 1 250 ? 21.01660 27.52153 63.55415 1.000 13.08156 244 VAL B CA 1
ATOM 8018 C C . VAL B 1 250 ? 21.51487 26.80738 64.79744 1.000 14.14498 244 VAL B C 1
ATOM 8019 O O . VAL B 1 250 ? 20.81895 25.98698 65.38590 1.000 14.08337 244 VAL B O 1
ATOM 8032 N N . GLY B 1 251 ? 22.74445 27.10215 65.19373 1.000 14.52297 245 GLY B N 1
ATOM 8033 C CA . GLY B 1 251 ? 23.27816 26.46330 66.37583 1.000 14.89963 245 GLY B CA 1
ATOM 8034 C C . GLY B 1 251 ? 23.26902 24.95017 66.23814 1.000 12.79119 245 GLY B C 1
ATOM 8035 O O . GLY B 1 251 ? 23.60372 24.38666 65.18939 1.000 14.07153 245 GLY B O 1
ATOM 8039 N N . ASN B 1 252 ? 22.86131 24.27747 67.30942 1.000 14.09562 246 ASN B N 1
ATOM 8040 C CA . ASN B 1 252 ? 22.80397 22.81523 67.35999 1.000 14.54684 246 ASN B CA 1
ATOM 8041 C C . ASN B 1 252 ? 21.50766 22.31915 66.70657 1.000 14.99645 246 ASN B C 1
ATOM 8042 O O . ASN B 1 252 ? 20.64619 21.70402 67.32420 1.000 17.02998 246 ASN B O 1
ATOM 8053 N N . GLY B 1 253 ? 21.40933 22.60178 65.41668 1.000 14.42589 247 GLY B N 1
ATOM 8054 C CA . GLY B 1 253 ? 20.34128 22.10538 64.57460 1.000 14.57843 247 GLY B CA 1
ATOM 8055 C C . GLY B 1 253 ? 18.97579 22.69868 64.83822 1.000 15.38009 247 GLY B C 1
ATOM 8056 O O . GLY B 1 253 ? 17.97143 22.04670 64.51782 1.000 14.89146 247 GLY B O 1
ATOM 8060 N N . ASN B 1 254 ? 18.89953 23.89490 65.37974 1.000 14.33641 248 ASN B N 1
ATOM 8061 C CA . ASN B 1 254 ? 17.60092 24.48339 65.72085 1.000 14.08866 248 ASN B CA 1
ATOM 8062 C C . ASN B 1 254 ? 16.96198 25.09020 64.48607 1.000 16.40721 248 ASN B C 1
ATOM 8063 O O . ASN B 1 254 ? 17.61002 25.37453 63.48529 1.000 15.36030 248 ASN B O 1
ATOM 8074 N N . LEU B 1 255 ? 15.63940 25.25046 64.55320 1.000 16.28543 249 LEU B N 1
ATOM 8075 C CA . LEU B 1 255 ? 14.83940 25.66548 63.40975 1.000 15.84323 249 LEU B CA 1
ATOM 8076 C C . LEU B 1 255 ? 14.02741 26.90221 63.76653 1.000 16.23458 249 LEU B C 1
ATOM 8077 O O . LEU B 1 255 ? 13.48751 26.99367 64.86963 1.000 17.50293 249 LEU B O 1
ATOM 8093 N N . TYR B 1 256 ? 13.96302 27.85791 62.83919 1.000 14.10299 250 TYR B N 1
ATOM 8094 C CA . TYR B 1 256 ? 13.05061 28.99641 62.98658 1.000 15.15559 250 TYR B CA 1
ATOM 8095 C C . TYR B 1 256 ? 11.61479 28.47603 63.04761 1.000 16.19098 250 TYR B C 1
ATOM 8096 O O . TYR B 1 256 ? 11.27243 27.51468 62.34990 1.000 16.21479 250 TYR B O 1
ATOM 8114 N N . LYS B 1 257 ? 10.78612 29.12168 63.87916 1.000 16.56219 251 LYS B N 1
ATOM 8115 C CA . LYS B 1 257 ? 9.44282 28.58343 64.17438 1.000 17.74178 251 LYS B CA 1
ATOM 8116 C C . LYS B 1 257 ? 8.66073 28.18433 62.91744 1.000 19.91970 251 LYS B C 1
ATOM 8117 O O . LYS B 1 257 ? 8.10275 27.07048 62.84969 1.000 18.38608 251 LYS B O 1
ATOM 8136 N N . SER B 1 258 ? 8.61323 29.05037 61.89871 1.000 17.13842 252 SER B N 1
ATOM 8137 C CA 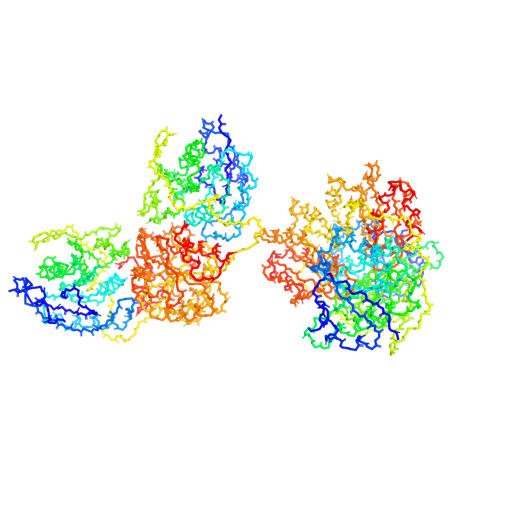. SER B 1 258 ? 7.79031 28.73013 60.73132 1.000 18.08472 252 SER B CA 1
ATOM 8138 C C . SER B 1 258 ? 8.33777 27.52850 59.97039 1.000 19.99320 252 SER B C 1
ATOM 8139 O O . SER B 1 258 ? 7.57151 26.70172 59.43841 1.000 18.41697 252 SER B O 1
ATOM 8147 N N . VAL B 1 259 ? 9.66933 27.40965 59.90119 1.000 17.12936 253 VAL B N 1
ATOM 8148 C CA . VAL B 1 259 ? 10.27993 26.25997 59.25134 1.000 14.21029 253 VAL B CA 1
ATOM 8149 C C . VAL B 1 259 ? 10.02154 25.00057 60.06137 1.000 18.31515 253 VAL B C 1
ATOM 8150 O O . VAL B 1 259 ? 9.67267 23.94674 59.50807 1.000 16.26939 253 VAL B O 1
ATOM 8163 N N . PHE B 1 260 ? 10.18632 25.08995 61.37776 1.000 17.70980 254 PHE B N 1
ATOM 8164 C CA . PHE B 1 260 ? 9.85744 23.97760 62.26757 1.000 17.10259 254 PHE B CA 1
ATOM 8165 C C . PHE B 1 260 ? 8.43519 23.48944 61.99191 1.000 18.01152 254 PHE B C 1
ATOM 8166 O O . PHE B 1 260 ? 8.20519 22.29026 61.84337 1.000 18.21928 254 PHE B O 1
ATOM 8183 N N . ASP B 1 261 ? 7.47375 24.41145 61.91703 1.000 18.33588 255 ASP B N 1
ATOM 8184 C CA . ASP B 1 261 ? 6.07569 23.99593 61.75977 1.000 18.13434 255 ASP B CA 1
ATOM 8185 C C . ASP B 1 261 ? 5.88797 23.20878 60.47101 1.000 19.10795 255 ASP B C 1
ATOM 8186 O O . ASP B 1 261 ? 5.17880 22.19430 60.44609 1.000 18.11988 255 ASP B O 1
ATOM 8195 N N . THR B 1 262 ? 6.48529 23.67448 59.37941 1.000 17.90746 256 THR B N 1
ATOM 8196 C CA . THR B 1 262 ? 6.34239 23.00817 58.10065 1.000 14.76416 256 THR B CA 1
ATOM 8197 C C . THR B 1 262 ? 6.99513 21.64385 58.12162 1.000 18.89116 256 THR B C 1
ATOM 8198 O O . THR B 1 262 ? 6.44885 20.66908 57.58755 1.000 17.34812 256 THR B O 1
ATOM 8209 N N . LEU B 1 263 ? 8.17877 21.55065 58.70912 1.000 17.22171 257 LEU B N 1
ATOM 8210 C CA . LEU B 1 263 ? 8.88861 20.28235 58.69567 1.000 16.77242 257 LEU B CA 1
ATOM 8211 C C . LEU B 1 263 ? 8.25910 19.28061 59.65166 1.000 15.05417 257 LEU B C 1
ATOM 8212 O O . LEU B 1 263 ? 8.29382 18.07417 59.36708 1.000 18.10838 257 LEU B O 1
ATOM 8228 N N . ALA B 1 264 ? 7.69409 19.75119 60.76989 1.000 16.49699 258 ALA B N 1
ATOM 8229 C CA . ALA B 1 264 ? 6.94766 18.84974 61.64749 1.000 16.66419 258 ALA B CA 1
ATOM 8230 C C . ALA B 1 264 ? 5.78868 18.19878 60.89455 1.000 17.53753 258 ALA B C 1
ATOM 8231 O O . ALA B 1 264 ? 5.58004 16.97334 60.98393 1.000 17.44299 258 ALA B O 1
ATOM 8238 N N . THR B 1 265 ? 5.03782 18.99626 60.13066 1.000 18.17872 259 THR B N 1
ATOM 8239 C CA . THR B 1 265 ? 3.94985 18.42554 59.34373 1.000 18.67549 259 THR B CA 1
ATOM 8240 C C . THR B 1 265 ? 4.48846 17.46674 58.30105 1.000 20.66292 259 THR B C 1
ATOM 8241 O O . THR B 1 265 ? 3.95209 16.36657 58.11256 1.000 18.42633 259 THR B O 1
ATOM 8252 N N . ALA B 1 266 ? 5.55986 17.85540 57.60327 1.000 17.20920 260 ALA B N 1
ATOM 8253 C CA . ALA B 1 266 ? 6.09553 17.00177 56.55604 1.000 17.91486 260 ALA B CA 1
ATOM 8254 C C . ALA B 1 266 ? 6.53505 15.64845 57.10473 1.000 18.53333 260 ALA B C 1
ATOM 8255 O O . ALA B 1 266 ? 6.31007 14.60798 56.46652 1.000 18.96153 260 ALA B O 1
ATOM 8262 N N . ALA B 1 267 ? 7.16865 15.64155 58.28109 1.000 16.62901 261 ALA B N 1
ATOM 8263 C CA . ALA B 1 267 ? 7.66353 14.39227 58.83461 1.000 20.45837 261 ALA B CA 1
ATOM 8264 C C . ALA B 1 267 ? 6.53046 13.43738 59.16267 1.000 23.07792 261 ALA B C 1
ATOM 8265 O O . ALA B 1 267 ? 6.73035 12.22207 59.11659 1.000 25.61761 261 ALA B O 1
ATOM 8272 N N . LYS B 1 268 ? 5.35258 13.95672 59.50771 1.000 19.91431 262 LYS B N 1
ATOM 8273 C CA . LYS B 1 268 ? 4.22129 13.07401 59.80124 1.000 21.92497 262 LYS B CA 1
ATOM 8274 C C . LYS B 1 268 ? 3.44062 12.68715 58.56357 1.000 25.61401 262 LYS B C 1
ATOM 8275 O O . LYS B 1 268 ? 2.44361 11.97209 58.67551 1.000 30.33784 262 LYS B O 1
ATOM 8287 N N . THR B 1 269 ? 3.82476 13.17684 57.39885 1.000 23.12212 263 THR B N 1
ATOM 8288 C CA . THR B 1 269 ? 3.14001 12.84862 56.15909 1.000 26.40630 263 THR B CA 1
ATOM 8289 C C . THR B 1 269 ? 4.07919 12.17301 55.16922 1.000 33.01449 263 THR B C 1
ATOM 8290 O O . THR B 1 269 ? 3.82898 12.20956 53.96091 1.000 44.57472 263 THR B O 1
ATOM 8301 N N . GLY B 1 270 ? 5.17453 11.58358 55.65825 1.000 26.61495 264 GLY B N 1
ATOM 8302 C CA . GLY B 1 270 ? 6.02212 10.72646 54.85584 1.000 31.80744 264 GLY B CA 1
ATOM 8303 C C . GLY B 1 270 ? 7.37531 11.29720 54.48532 1.000 30.32797 264 GLY B C 1
ATOM 8304 O O . GLY B 1 270 ? 8.23561 10.53835 54.02058 1.000 37.38295 264 GLY B O 1
ATOM 8308 N N . THR B 1 271 ? 7.60938 12.58424 54.68545 1.000 23.68121 265 THR B N 1
ATOM 8309 C CA . THR B 1 271 ? 8.88613 13.16744 54.29299 1.000 22.21912 265 THR B CA 1
ATOM 8310 C C . THR B 1 271 ? 9.92575 12.89031 55.36934 1.000 20.47628 265 THR B C 1
ATOM 8311 O O . THR B 1 271 ? 9.65431 13.06426 56.55499 1.000 21.56235 265 THR B O 1
ATOM 8322 N N . ALA B 1 272 ? 11.12075 12.46792 54.96048 1.000 17.97861 266 ALA B N 1
ATOM 8323 C CA . ALA B 1 272 ? 12.21992 12.30197 55.90704 1.000 17.49499 266 ALA B CA 1
ATOM 8324 C C . ALA B 1 272 ? 12.83982 13.66799 56.16532 1.000 17.25166 266 ALA B C 1
ATOM 8325 O O . ALA B 1 272 ? 13.05398 14.42908 55.21932 1.000 19.49922 266 ALA B O 1
ATOM 8332 N N . VAL B 1 273 ? 13.03292 13.99826 57.44069 1.000 16.05504 267 VAL B N 1
ATOM 8333 C CA . VAL B 1 273 ? 13.55484 15.31507 57.84338 1.000 15.14205 267 VAL B CA 1
ATOM 8334 C C . VAL B 1 273 ? 14.82645 15.09705 58.65728 1.000 16.84267 267 VAL B C 1
ATOM 8335 O O . VAL B 1 273 ? 14.80331 14.46584 59.71699 1.000 16.39186 267 VAL B O 1
ATOM 8348 N N . VAL B 1 274 ? 15.93296 15.64211 58.16779 1.000 16.16038 268 VAL B N 1
ATOM 8349 C CA . VAL B 1 274 ? 17.21961 15.58165 58.86292 1.000 13.17752 268 VAL B CA 1
ATOM 8350 C C . VAL B 1 274 ? 17.58888 16.99060 59.31202 1.000 13.25276 268 VAL B C 1
ATOM 8351 O O . VAL B 1 274 ? 17.60795 17.91989 58.49579 1.000 13.36169 268 VAL B O 1
ATOM 8364 N N . ARG B 1 275 ? 17.84438 17.13971 60.60550 1.000 15.13584 269 ARG B N 1
ATOM 8365 C CA . ARG B 1 275 ? 18.37541 18.37897 61.18417 1.000 14.17297 269 ARG B CA 1
ATOM 8366 C C . ARG B 1 275 ? 19.90138 18.34024 61.07435 1.000 13.40802 269 ARG B C 1
ATOM 8367 O O . ARG B 1 275 ? 20.55920 17.51124 61.71425 1.000 13.23223 269 ARG B O 1
ATOM 8388 N N . SER B 1 276 ? 20.44044 19.26613 60.28990 1.000 13.48511 270 SER B N 1
ATOM 8389 C CA . SER B 1 276 ? 21.87191 19.57342 60.24115 1.000 10.43714 270 SER B CA 1
ATOM 8390 C C . SER B 1 276 ? 22.02255 21.00177 60.74515 1.000 14.00127 270 SER B C 1
ATOM 8391 O O . SER B 1 276 ? 21.13211 21.57209 61.39656 1.000 13.06020 270 SER B O 1
ATOM 8399 N N . SER B 1 277 ? 23.17642 21.59106 60.47941 1.000 12.48242 271 SER B N 1
ATOM 8400 C CA . SER B 1 277 ? 23.44302 22.94368 60.94173 1.000 11.85120 271 SER B CA 1
ATOM 8401 C C . SER B 1 277 ? 24.20798 23.75914 59.91744 1.000 12.07480 271 SER B C 1
ATOM 8402 O O . SER B 1 277 ? 25.13710 23.25082 59.28599 1.000 12.66027 271 SER B O 1
ATOM 8410 N N . ARG B 1 278 ? 23.86979 25.05216 59.81736 1.000 12.69002 272 ARG B N 1
ATOM 8411 C CA . ARG B 1 278 ? 24.69267 25.98297 59.05062 1.000 12.28504 272 ARG B CA 1
ATOM 8412 C C . ARG B 1 278 ? 26.04657 26.27532 59.71213 1.000 12.40368 272 ARG B C 1
ATOM 8413 O O . ARG B 1 278 ? 26.92028 26.88163 59.06641 1.000 14.98198 272 ARG B O 1
ATOM 8434 N N . VAL B 1 279 ? 26.18897 25.94458 60.98088 1.000 11.66290 273 VAL B N 1
ATOM 8435 C CA . VAL B 1 279 ? 27.44585 26.15971 61.70903 1.000 11.59098 273 VAL B CA 1
ATOM 8436 C C . VAL B 1 279 ? 28.49559 25.21268 61.14347 1.000 12.39362 273 VAL B C 1
ATOM 8437 O O . VAL B 1 279 ? 28.20409 24.01714 60.96288 1.000 13.02160 273 VAL B O 1
ATOM 8450 N N . PRO B 1 280 ? 29.70105 25.70700 60.83731 1.000 12.76414 274 PRO B N 1
ATOM 8451 C CA . PRO B 1 280 ? 30.62575 24.94038 59.98313 1.000 14.19091 274 PRO B CA 1
ATOM 8452 C C . PRO B 1 280 ? 31.37733 23.80993 60.65274 1.000 13.41659 274 PRO B C 1
ATOM 8453 O O . PRO B 1 280 ? 31.94651 22.98121 59.92603 1.000 14.74649 274 PRO B O 1
ATOM 8464 N N . THR B 1 281 ? 31.36332 23.69866 61.97763 1.000 11.52051 275 THR B N 1
ATOM 8465 C CA . THR B 1 281 ? 32.00248 22.60671 62.68792 1.000 11.49757 275 THR B CA 1
ATOM 8466 C C . THR B 1 281 ? 31.10778 22.16827 63.83500 1.000 12.49709 275 THR B C 1
ATOM 8467 O O . THR B 1 281 ? 30.26267 22.92841 64.33378 1.000 11.84533 275 THR B O 1
ATOM 8478 N N . GLY B 1 282 ? 31.30637 20.92400 64.25800 1.000 12.24944 276 GLY B N 1
ATOM 8479 C CA . GLY B 1 282 ? 30.58247 20.35801 65.36568 1.000 13.29432 276 GLY B CA 1
ATOM 8480 C C . GLY B 1 282 ? 29.35731 19.57471 64.92332 1.000 13.38620 276 GLY B C 1
ATOM 8481 O O . GLY B 1 282 ? 28.85032 19.71564 63.81046 1.000 15.11465 276 GLY B O 1
ATOM 8485 N N . ALA B 1 283 ? 28.87942 18.73333 65.81971 1.000 13.15779 277 ALA B N 1
ATOM 8486 C CA . ALA B 1 283 ? 27.72973 17.88018 65.53588 1.000 14.51511 277 ALA B CA 1
ATOM 8487 C C . ALA B 1 283 ? 26.40471 18.56356 65.83778 1.000 13.60959 277 ALA B C 1
ATOM 8488 O O . ALA B 1 283 ? 26.26269 19.32173 66.80034 1.000 15.39837 277 ALA B O 1
ATOM 8495 N N . THR B 1 284 ? 25.40148 18.21312 65.03113 1.000 13.66497 278 THR B N 1
ATOM 8496 C CA . THR B 1 284 ? 24.00338 18.38158 65.40721 1.000 13.77912 278 THR B CA 1
ATOM 8497 C C . THR B 1 284 ? 23.61304 17.12635 66.17664 1.000 14.17669 278 THR B C 1
ATOM 8498 O O . THR B 1 284 ? 23.56504 16.03543 65.59277 1.000 14.80845 278 THR B O 1
ATOM 8509 N N . THR B 1 285 ? 23.41172 17.27007 67.48784 1.000 15.19359 279 THR B N 1
ATOM 8510 C CA . THR B 1 285 ? 23.29201 16.12215 68.38187 1.000 17.79785 279 THR B CA 1
ATOM 8511 C C . THR B 1 285 ? 21.82743 15.74734 68.64159 1.000 19.52457 279 THR B C 1
ATOM 8512 O O . THR B 1 285 ? 20.91610 16.54810 68.45067 1.000 20.39238 279 THR B O 1
ATOM 8523 N N . GLN B 1 286 ? 21.61386 14.52062 69.15329 1.000 25.92049 280 GLN B N 1
ATOM 8524 C CA . GLN B 1 286 ? 20.24364 14.03321 69.33492 1.000 36.00855 280 GLN B CA 1
ATOM 8525 C C . GLN B 1 286 ? 19.55208 14.54460 70.60062 1.000 41.22548 280 GLN B C 1
ATOM 8526 O O . GLN B 1 286 ? 18.31801 14.68169 70.60479 1.000 49.49093 280 GLN B O 1
ATOM 8540 N N . ASP B 1 287 ? 20.29435 14.82865 71.66962 1.000 38.50900 281 ASP B N 1
ATOM 8541 C CA . ASP B 1 287 ? 19.66894 15.13606 72.95378 1.000 38.98277 281 ASP B CA 1
ATOM 8542 C C . ASP B 1 287 ? 19.83119 16.60321 73.33450 1.000 40.03514 281 ASP B C 1
ATOM 8543 O O . ASP B 1 287 ? 20.35126 16.91516 74.41256 1.000 40.96581 281 ASP B O 1
ATOM 8552 N N . ALA B 1 288 ? 19.39454 17.51180 72.46808 1.000 28.92372 282 ALA B N 1
ATOM 8553 C CA . ALA B 1 288 ? 19.52557 18.94268 72.73265 1.000 33.74558 282 ALA B CA 1
ATOM 8554 C C . ALA B 1 288 ? 18.14788 19.58511 72.84996 1.000 33.93050 282 ALA B C 1
ATOM 8555 O O . ALA B 1 288 ? 17.30816 19.08559 73.60323 1.000 34.52937 282 ALA B O 1
ATOM 8562 N N . GLU B 1 289 ? 17.89123 20.68039 72.12169 1.000 29.22385 283 GLU B N 1
ATOM 8563 C CA . GLU B 1 289 ? 16.63489 21.40098 72.29590 1.000 30.80720 283 GLU B CA 1
ATOM 8564 C C . GLU B 1 289 ? 15.48178 20.83202 71.48179 1.000 26.87756 283 GLU B C 1
ATOM 8565 O O . GLU B 1 289 ? 14.33395 21.22274 71.72915 1.000 34.82340 283 GLU B O 1
ATOM 8577 N N . VAL B 1 290 ? 15.72852 19.91993 70.54440 1.000 23.80860 284 VAL B N 1
ATOM 8578 C CA . VAL B 1 290 ? 14.66167 19.36331 69.71951 1.000 19.08583 284 VAL B CA 1
ATOM 8579 C C . VAL B 1 290 ? 14.41042 17.91318 70.11302 1.000 21.13123 284 VAL B C 1
ATOM 8580 O O . VAL B 1 290 ? 15.32109 17.07168 70.08326 1.000 21.02232 284 VAL B O 1
ATOM 8593 N N . ASP B 1 291 ? 13.15603 17.60683 70.41894 1.000 21.00014 285 ASP B N 1
ATOM 8594 C CA . ASP B 1 291 ? 12.71223 16.24924 70.71127 1.000 23.65045 285 ASP B CA 1
ATOM 8595 C C . ASP B 1 291 ? 12.48837 15.54181 69.38343 1.000 22.48030 285 ASP B C 1
ATOM 8596 O O . ASP B 1 291 ? 11.37337 15.49780 68.85160 1.000 21.97689 285 ASP B O 1
ATOM 8605 N N . ASP B 1 292 ? 13.56401 14.95228 68.85037 1.000 18.88171 286 ASP B N 1
ATOM 8606 C CA . ASP B 1 292 ? 13.51692 14.33119 67.53357 1.000 18.40019 286 ASP B CA 1
ATOM 8607 C C . ASP B 1 292 ? 12.53843 13.16435 67.49638 1.000 20.29164 286 ASP B C 1
ATOM 8608 O O . ASP B 1 292 ? 11.90581 12.91969 66.46847 1.000 20.31355 286 ASP B O 1
ATOM 8617 N N . ALA B 1 293 ? 12.44785 12.40203 68.58337 1.000 22.26712 287 ALA B N 1
ATOM 8618 C CA . ALA B 1 293 ? 11.53208 11.26280 68.59993 1.000 21.06065 287 ALA B CA 1
ATOM 8619 C C . ALA B 1 293 ? 10.08451 11.73365 68.49881 1.000 19.71210 287 ALA B C 1
ATOM 8620 O O . ALA B 1 293 ? 9.27491 11.12168 67.78735 1.000 22.93085 287 ALA B O 1
ATOM 8627 N N . LYS B 1 294 ? 9.74907 12.80319 69.21517 1.000 20.43404 288 LYS B N 1
ATOM 8628 C CA . LYS B 1 294 ? 8.39837 13.35286 69.14899 1.000 21.22407 288 LYS B CA 1
ATOM 8629 C C . LYS B 1 294 ? 8.03629 13.76207 67.72746 1.000 24.83193 288 LYS B C 1
ATOM 8630 O O . LYS B 1 294 ? 6.92186 13.48762 67.26344 1.000 22.61337 288 LYS B O 1
ATOM 8649 N N . TYR B 1 295 ? 8.95969 14.41464 67.00774 1.000 19.05403 289 TYR B N 1
ATOM 8650 C CA . TYR B 1 295 ? 8.67160 14.94132 65.68167 1.000 17.52510 289 TYR B CA 1
ATOM 8651 C C . TYR B 1 295 ? 8.99858 14.00020 64.53392 1.000 17.36941 289 TYR B C 1
ATOM 8652 O O . TYR B 1 295 ? 8.62069 14.28451 63.38880 1.000 21.08123 289 TYR B O 1
ATOM 8670 N N . GLY B 1 296 ? 9.66766 12.88503 64.79940 1.000 20.88532 290 GLY B N 1
ATOM 8671 C CA . GLY B 1 296 ? 10.08959 12.00510 63.73860 1.000 20.95940 290 GLY B CA 1
ATOM 8672 C C . GLY B 1 296 ? 11.26810 12.51946 62.93289 1.000 19.35432 290 GLY B C 1
ATOM 8673 O O . GLY B 1 296 ? 11.38904 12.18791 61.75211 1.000 22.20164 290 GLY B O 1
ATOM 8677 N N . PHE B 1 297 ? 12.12444 13.34332 63.54333 1.000 19.27037 291 PHE B N 1
ATOM 8678 C CA . PHE B 1 297 ? 13.27315 13.92741 62.86376 1.000 18.85399 291 PHE B CA 1
ATOM 8679 C C . PHE B 1 297 ? 14.50888 13.07616 63.12064 1.000 19.34202 291 PHE B C 1
ATOM 8680 O O . PHE B 1 297 ? 14.55063 12.28087 64.06283 1.000 21.11105 291 PHE B O 1
ATOM 8697 N N . VAL B 1 298 ? 15.54337 13.31291 62.30637 1.000 15.39926 292 VAL B N 1
ATOM 8698 C CA . VAL B 1 298 ? 16.84578 12.67277 62.44134 1.000 15.66082 292 VAL B CA 1
ATOM 8699 C C . VAL B 1 298 ? 17.90148 13.75251 62.60958 1.000 15.13229 292 VAL B C 1
ATOM 8700 O O . VAL B 1 298 ? 17.85105 14.78061 61.92699 1.000 16.61169 292 VAL B O 1
ATOM 8713 N N . ALA B 1 299 ? 18.85149 13.52721 63.51510 1.000 15.52168 293 ALA B N 1
ATOM 8714 C CA . ALA B 1 299 ? 19.94935 14.47549 63.74432 1.000 15.47230 293 ALA B CA 1
ATOM 8715 C C . ALA B 1 299 ? 21.14650 14.03811 62.90433 1.000 15.09184 293 ALA B C 1
ATOM 8716 O O . ALA B 1 299 ? 21.51123 12.86370 62.90032 1.000 14.85760 293 ALA B O 1
ATOM 8723 N N . SER B 1 300 ? 21.82350 14.99505 62.27297 1.000 13.56640 294 SER B N 1
ATOM 8724 C CA . SER B 1 300 ? 22.85169 14.64572 61.29224 1.000 13.34206 294 SER B CA 1
ATOM 8725 C C . SER B 1 300 ? 24.25575 14.39619 61.85355 1.000 13.43251 294 SER B C 1
ATOM 8726 O O . SER B 1 300 ? 25.14510 13.96270 61.09614 1.000 13.39629 294 SER B O 1
ATOM 8734 N N . GLY B 1 301 ? 24.48097 14.65568 63.13069 1.000 13.81563 295 GLY B N 1
ATOM 8735 C CA . GLY B 1 301 ? 25.82710 14.53143 63.67182 1.000 11.34485 295 GLY B CA 1
ATOM 8736 C C . GLY B 1 301 ? 26.73205 15.56097 63.02119 1.000 12.29816 295 GLY B C 1
ATOM 8737 O O . GLY B 1 301 ? 26.33165 16.70156 62.80789 1.000 13.15962 295 GLY B O 1
ATOM 8741 N N . THR B 1 302 ? 27.97600 15.15764 62.72260 1.000 13.77605 296 THR B N 1
ATOM 8742 C CA . THR B 1 302 ? 28.90636 16.11393 62.15972 1.000 13.21965 296 THR B CA 1
ATOM 8743 C C . THR B 1 302 ? 28.70107 16.37000 60.67342 1.000 13.74678 296 THR B C 1
ATOM 8744 O O . THR B 1 302 ? 29.39517 17.23973 60.11825 1.000 13.96780 296 THR B O 1
ATOM 8755 N N . LEU B 1 303 ? 27.75563 15.68266 60.02858 1.000 12.85996 297 LEU B N 1
ATOM 8756 C CA . LEU B 1 303 ? 27.49799 15.92373 58.61429 1.000 13.42914 297 LEU B CA 1
ATOM 8757 C C . LEU B 1 303 ? 26.84527 17.28972 58.42291 1.000 11.88018 297 LEU B C 1
ATOM 8758 O O . LEU B 1 303 ? 25.76273 17.55252 58.95757 1.000 13.44134 297 LEU B O 1
ATOM 8774 N N . ASN B 1 304 ? 27.48903 18.15301 57.63498 1.000 12.46174 298 ASN B N 1
ATOM 8775 C CA . ASN B 1 304 ? 26.96260 19.47146 57.28801 1.000 12.44590 298 ASN B CA 1
ATOM 8776 C C . ASN B 1 304 ? 25.79369 19.24954 56.32017 1.000 12.43716 298 ASN B C 1
ATOM 8777 O O . ASN B 1 304 ? 25.51918 18.12248 55.90711 1.000 12.51123 298 ASN B O 1
ATOM 8788 N N . PRO B 1 305 ? 25.08035 20.30118 55.94375 1.000 11.75513 299 PRO B N 1
ATOM 8789 C CA . PRO B 1 305 ? 23.80995 20.08070 55.22071 1.000 12.09892 299 PRO B CA 1
ATOM 8790 C C . PRO B 1 305 ? 23.98874 19.32539 53.92269 1.000 12.67938 299 PRO B C 1
ATOM 8791 O O . PRO B 1 305 ? 23.21084 18.41298 53.61749 1.000 13.16462 299 PRO B O 1
ATOM 8802 N N . GLN B 1 306 ? 25.00364 19.69277 53.13745 1.000 12.29153 300 GLN B N 1
ATOM 8803 C CA . GLN B 1 306 ? 25.20835 19.06761 51.84583 1.000 13.28825 300 GLN B CA 1
ATOM 8804 C C . GLN B 1 306 ? 25.68030 17.62800 51.99429 1.000 14.43648 300 GLN B C 1
ATOM 8805 O O . GLN B 1 306 ? 25.33999 16.78139 51.16387 1.000 13.53823 300 GLN B O 1
ATOM 8819 N N . LYS B 1 307 ? 26.44936 17.32087 53.03421 1.000 12.63150 301 LYS B N 1
ATOM 8820 C CA . LYS B 1 307 ? 26.83913 15.92496 53.27099 1.000 12.97994 301 LYS B CA 1
ATOM 8821 C C . LYS B 1 307 ? 25.66435 15.11486 53.80410 1.000 12.34428 301 LYS B C 1
ATOM 8822 O O . LYS B 1 307 ? 25.49479 13.91483 53.47593 1.000 12.75209 301 LYS B O 1
ATOM 8841 N N . ALA B 1 308 ? 24.87452 15.73344 54.67711 1.000 13.22581 302 ALA B N 1
ATOM 8842 C CA . ALA B 1 308 ? 23.69181 15.05579 55.19808 1.000 12.51091 302 ALA B CA 1
ATOM 8843 C C . ALA B 1 308 ? 22.72504 14.74833 54.07473 1.000 13.40835 302 ALA B C 1
ATOM 8844 O O . ALA B 1 308 ? 22.05594 13.70919 54.09933 1.000 13.89017 302 ALA B O 1
ATOM 8851 N N . ARG B 1 309 ? 22.64086 15.61076 53.07815 1.000 13.12229 303 ARG B N 1
ATOM 8852 C CA . ARG B 1 309 ? 21.80856 15.29845 51.91950 1.000 13.62752 303 ARG B CA 1
ATOM 8853 C C . ARG B 1 309 ? 22.28116 14.02583 51.23764 1.000 15.28143 303 ARG B C 1
ATOM 8854 O O . ARG B 1 309 ? 21.45875 13.18418 50.86281 1.000 15.61100 303 ARG B O 1
ATOM 8875 N N . VAL B 1 310 ? 23.59373 13.87457 51.03472 1.000 14.06098 304 VAL B N 1
ATOM 8876 C CA . VAL B 1 310 ? 24.12681 12.67711 50.38525 1.000 13.35264 304 VAL B CA 1
ATOM 8877 C C . VAL B 1 310 ? 23.66761 11.44421 51.13502 1.000 14.01935 304 VAL B C 1
ATOM 8878 O O . VAL B 1 310 ? 23.17045 10.45922 50.54468 1.000 14.89004 304 VAL B O 1
ATOM 8891 N N . LEU B 1 311 ? 23.86660 11.43436 52.45294 1.000 13.99981 305 LEU B N 1
ATOM 8892 C CA . LEU B 1 311 ? 23.53027 10.22561 53.21114 1.000 12.88636 305 LEU B CA 1
ATOM 8893 C C . LEU B 1 311 ? 22.02520 10.00527 53.25422 1.000 16.76792 305 LEU B C 1
ATOM 8894 O O . LEU B 1 311 ? 21.56085 8.85552 53.22319 1.000 15.17330 305 LEU B O 1
ATOM 8910 N N . LEU B 1 312 ? 21.24605 11.07869 53.33261 1.000 15.49638 306 LEU B N 1
ATOM 8911 C CA . LEU B 1 312 ? 19.79917 10.89954 53.37405 1.000 14.11746 306 LEU B CA 1
ATOM 8912 C C . LEU B 1 312 ? 19.27496 10.33603 52.05924 1.000 16.48370 306 LEU B C 1
ATOM 8913 O O . LEU B 1 312 ? 18.40383 9.44625 52.07180 1.000 15.61784 306 LEU B O 1
ATOM 8929 N N . GLN B 1 313 ? 19.79468 10.80275 50.91856 1.000 14.36955 307 GLN B N 1
ATOM 8930 C CA . GLN B 1 313 ? 19.37291 10.23837 49.63946 1.000 15.92992 307 GLN B CA 1
ATOM 8931 C C . GLN B 1 313 ? 19.62428 8.74352 49.62547 1.000 16.24006 307 GLN B C 1
ATOM 8932 O O . GLN B 1 313 ? 18.76983 7.94849 49.20708 1.000 17.61014 307 GLN B O 1
ATOM 8946 N N . LEU B 1 314 ? 20.81327 8.33629 50.04323 1.000 14.38318 308 LEU B N 1
ATOM 8947 C CA . LEU B 1 314 ? 21.16377 6.91577 50.04300 1.000 15.35456 308 LEU B CA 1
ATOM 8948 C C . LEU B 1 314 ? 20.35677 6.14360 51.08971 1.000 17.63444 308 LEU B C 1
ATOM 8949 O O . LEU B 1 314 ? 19.89020 5.02342 50.81673 1.000 16.44932 308 LEU B O 1
ATOM 8965 N N . ALA B 1 315 ? 20.14746 6.71321 52.27955 1.000 17.01993 309 ALA B N 1
ATOM 8966 C CA . ALA B 1 315 ? 19.27836 6.05797 53.25596 1.000 15.30690 309 ALA B CA 1
ATOM 8967 C C . ALA B 1 315 ? 17.90537 5.76370 52.65259 1.000 17.81431 309 ALA B C 1
ATOM 8968 O O . ALA B 1 315 ? 17.34881 4.66125 52.83523 1.000 18.77270 309 ALA B O 1
ATOM 8975 N N . LEU B 1 316 ? 17.36781 6.72028 51.89350 1.000 16.27915 310 LEU B N 1
ATOM 8976 C CA . LEU B 1 316 ? 16.03446 6.61823 51.30045 1.000 17.46094 310 LEU B CA 1
ATOM 8977 C C . LEU B 1 316 ? 15.96368 5.56146 50.21382 1.000 20.19559 310 LEU B C 1
ATOM 8978 O O . LEU B 1 316 ? 14.84445 5.18199 49.83763 1.000 21.41556 310 LEU B O 1
ATOM 8994 N N . THR B 1 317 ? 17.10161 5.07723 49.70127 1.000 18.61652 311 THR B N 1
ATOM 8995 C CA . THR B 1 317 ? 17.05831 3.91569 48.81566 1.000 20.64768 311 THR B CA 1
ATOM 8996 C C . THR B 1 317 ? 16.79699 2.63463 49.58817 1.000 21.41506 311 THR B C 1
ATOM 8997 O O . THR B 1 317 ? 16.44154 1.62359 48.95502 1.000 26.37258 311 THR B O 1
ATOM 9008 N N . GLN B 1 318 ? 16.95392 2.64884 50.91475 1.000 21.44153 312 GLN B N 1
ATOM 9009 C CA . GLN B 1 318 ? 16.81263 1.47081 51.77066 1.000 25.04504 312 GLN B CA 1
ATOM 9010 C C . GLN B 1 318 ? 15.58542 1.51678 52.66302 1.000 27.39308 312 GLN B C 1
ATOM 9011 O O . GLN B 1 318 ? 15.01529 0.46323 52.96238 1.000 29.78223 312 GLN B O 1
ATOM 9025 N N . THR B 1 319 ? 15.19190 2.69874 53.13490 1.000 21.52050 313 THR B N 1
ATOM 9026 C CA . THR B 1 319 ? 14.17079 2.79618 54.16252 1.000 23.07208 313 THR B CA 1
ATOM 9027 C C . THR B 1 319 ? 13.63996 4.21948 54.19356 1.000 24.83045 313 THR B C 1
ATOM 9028 O O . THR B 1 319 ? 14.33891 5.16144 53.80240 1.000 22.43154 313 THR B O 1
ATOM 9039 N N . LYS B 1 320 ? 12.38451 4.35040 54.63859 1.000 26.53510 314 LYS B N 1
ATOM 9040 C CA . LYS B 1 320 ? 11.75014 5.62771 54.92423 1.000 27.64658 314 LYS B CA 1
ATOM 9041 C C . LYS B 1 320 ? 11.49636 5.82022 56.41096 1.000 24.40060 314 LYS B C 1
ATOM 9042 O O . LYS B 1 320 ? 10.92737 6.84544 56.80236 1.000 28.40222 314 LYS B O 1
ATOM 9061 N N . ASP B 1 321 ? 11.89480 4.86216 57.24450 1.000 24.19857 315 ASP B N 1
ATOM 9062 C CA . ASP B 1 321 ? 11.58020 4.88413 58.65694 1.000 21.59739 315 ASP B CA 1
ATOM 9063 C C . ASP B 1 321 ? 12.56634 5.78159 59.40060 1.000 24.43521 315 ASP B C 1
ATOM 9064 O O . ASP B 1 321 ? 13.77316 5.53652 59.34562 1.000 23.89333 315 ASP B O 1
ATOM 9073 N N . PRO B 1 322 ? 12.08900 6.77145 60.16593 1.000 23.34103 316 PRO B N 1
ATOM 9074 C CA . PRO B 1 322 ? 13.03476 7.70193 60.80983 1.000 22.17193 316 PRO B CA 1
ATOM 9075 C C . PRO B 1 322 ? 13.98180 7.04078 61.78215 1.000 23.63401 316 PRO B C 1
ATOM 9076 O O . PRO B 1 322 ? 15.14954 7.43608 61.86624 1.000 20.10579 316 PRO B O 1
ATOM 9087 N N . GLN B 1 323 ? 13.53274 6.03573 62.54112 1.000 22.22530 317 GLN B N 1
ATOM 9088 C CA . GLN B 1 323 ? 14.46371 5.39981 63.46040 1.000 23.55410 317 GLN B CA 1
ATOM 9089 C C . GLN B 1 323 ? 15.56817 4.68119 62.70215 1.000 20.20874 317 GLN B C 1
ATOM 9090 O O . GLN B 1 323 ? 16.73805 4.72043 63.11152 1.000 21.68671 317 GLN B O 1
ATOM 9104 N N . GLN B 1 324 ? 15.23277 4.04555 61.57671 1.000 20.33396 318 GLN B N 1
ATOM 9105 C CA . GLN B 1 324 ? 16.26312 3.36172 60.80525 1.000 21.30328 318 GLN B CA 1
ATOM 9106 C C . GLN B 1 324 ? 17.18553 4.34959 60.11817 1.000 20.08668 318 GLN B C 1
ATOM 9107 O O . GLN B 1 324 ? 18.38035 4.07837 59.98094 1.000 19.79959 318 GLN B O 1
ATOM 9121 N N . ILE B 1 325 ? 16.65284 5.50063 59.70166 1.000 18.40114 319 ILE B N 1
ATOM 9122 C CA . ILE B 1 325 ? 17.48995 6.55173 59.12130 1.000 18.53608 319 ILE B CA 1
ATOM 9123 C C . ILE B 1 325 ? 18.43174 7.11734 60.17740 1.000 17.01192 319 ILE B C 1
ATOM 9124 O O . ILE B 1 325 ? 19.62884 7.35017 59.91155 1.000 16.67473 319 ILE B O 1
ATOM 9140 N N . GLN B 1 326 ? 17.94096 7.29695 61.41204 1.000 17.03829 320 GLN B N 1
ATOM 9141 C CA . GLN B 1 326 ? 18.83926 7.73506 62.47666 1.000 16.23543 320 GLN B CA 1
ATOM 9142 C C . GLN B 1 326 ? 19.96731 6.73161 62.69869 1.000 18.05235 320 GLN B C 1
ATOM 9143 O O . GLN B 1 326 ? 21.11705 7.11647 62.90936 1.000 19.25435 320 GLN B O 1
ATOM 9157 N N . GLN B 1 327 ? 19.66724 5.43451 62.66736 1.000 17.55592 321 GLN B N 1
ATOM 9158 C CA . GLN B 1 327 ? 20.73602 4.45440 62.83437 1.000 21.31912 321 GLN B CA 1
ATOM 9159 C C . GLN B 1 327 ? 21.76740 4.58319 61.72001 1.000 17.25793 321 GLN B C 1
ATOM 9160 O O . GLN B 1 327 ? 22.97692 4.51486 61.96445 1.000 18.06907 321 GLN B O 1
ATOM 9174 N N . ILE B 1 328 ? 21.31033 4.78543 60.49075 1.000 17.40651 322 ILE B N 1
ATOM 9175 C CA . ILE B 1 328 ? 22.21430 5.03521 59.37520 1.000 16.95524 322 ILE B CA 1
ATOM 9176 C C . ILE B 1 328 ? 23.08707 6.25490 59.65959 1.000 16.20986 322 ILE B C 1
ATOM 9177 O O . ILE B 1 328 ? 24.30933 6.23156 59.45501 1.000 14.84048 322 ILE B O 1
ATOM 9193 N N . PHE B 1 329 ? 22.48596 7.33269 60.14410 1.000 17.89586 323 PHE B N 1
ATOM 9194 C CA . PHE B 1 329 ? 23.26871 8.52752 60.45970 1.000 15.24628 323 PHE B CA 1
ATOM 9195 C C . PHE B 1 329 ? 24.19251 8.32326 61.64799 1.000 17.77696 323 PHE B C 1
ATOM 9196 O O . PHE B 1 329 ? 25.09913 9.14549 61.85197 1.000 16.84841 323 PHE B O 1
ATOM 9213 N N . ASN B 1 330 ? 24.01983 7.24964 62.41771 1.000 17.01420 324 ASN B N 1
ATOM 9214 C CA . ASN B 1 330 ? 24.92895 6.93467 63.50379 1.000 17.30461 324 ASN B CA 1
ATOM 9215 C C . ASN B 1 330 ? 26.04751 5.96859 63.11378 1.000 17.80617 324 ASN B C 1
ATOM 9216 O O . ASN B 1 330 ? 26.95347 5.75539 63.92247 1.000 18.11229 324 ASN B O 1
ATOM 9227 N N . GLN B 1 331 ? 26.02269 5.40518 61.90609 1.000 14.85243 325 GLN B N 1
ATOM 9228 C CA . GLN B 1 331 ? 26.97841 4.38603 61.49644 1.000 17.19382 325 GLN B CA 1
ATOM 9229 C C . GLN B 1 331 ? 27.83095 4.75564 60.29680 1.000 16.06261 325 GLN B C 1
ATOM 9230 O O . GLN B 1 331 ? 28.92408 4.20439 60.14570 1.000 16.12601 325 GLN B O 1
ATOM 9244 N N . TYR B 1 332 ? 27.35651 5.63973 59.41791 1.000 14.74103 326 TYR B N 1
ATOM 9245 C CA . TYR B 1 332 ? 28.04803 6.00088 58.19455 1.000 12.42635 326 TYR B CA 1
ATOM 9246 C C . TYR B 1 332 ? 28.33102 7.50516 58.19122 1.000 16.78381 326 TYR B C 1
ATOM 9247 O O . TYR B 1 332 ? 27.84111 8.21069 59.07498 1.000 17.53937 326 TYR B O 1
ATOM 9266 N N . LEU C 1 7 ? 15.58293 85.59434 -24.04052 1.000 43.98238 1 LEU C N 1
ATOM 9267 C CA . LEU C 1 7 ? 15.52597 84.44106 -23.08730 1.000 43.70437 1 LEU C CA 1
ATOM 9268 C C . LEU C 1 7 ? 16.31283 84.73712 -21.81533 1.000 42.79120 1 LEU C C 1
ATOM 9269 O O . LEU C 1 7 ? 17.38098 85.34658 -21.87326 1.000 43.73212 1 LEU C O 1
ATOM 9285 N N . PRO C 1 8 ? 15.80852 84.27259 -20.67136 1.000 40.70415 2 PRO C N 1
ATOM 9286 C CA . PRO C 1 8 ? 16.49571 84.54962 -19.40670 1.000 37.57342 2 PRO C CA 1
ATOM 9287 C C . PRO C 1 8 ? 17.86455 83.90037 -19.34325 1.000 35.14209 2 PRO C C 1
ATOM 9288 O O . PRO C 1 8 ? 18.12213 82.86737 -19.96737 1.000 34.42609 2 PRO C O 1
ATOM 9299 N N . ASN C 1 9 ? 18.74195 84.52470 -18.56676 1.000 34.25900 3 ASN C N 1
ATOM 9300 C CA . ASN C 1 9 ? 20.05250 83.97182 -18.25802 1.000 37.20422 3 ASN C CA 1
ATOM 9301 C C . ASN C 1 9 ? 19.92703 83.11289 -17.00840 1.000 36.34078 3 ASN C C 1
ATOM 9302 O O . ASN C 1 9 ? 19.55632 83.61278 -15.94014 1.000 29.98006 3 ASN C O 1
ATOM 9313 N N . ILE C 1 10 ? 20.23867 81.82978 -17.14102 1.000 35.46739 4 ILE C N 1
ATOM 9314 C CA . ILE C 1 10 ? 20.13915 80.87936 -16.04241 1.000 33.51737 4 ILE C CA 1
ATOM 9315 C C . ILE C 1 10 ? 21.52240 80.29964 -15.80205 1.000 33.84737 4 ILE C C 1
ATOM 9316 O O . ILE C 1 10 ? 22.18318 79.84295 -16.74274 1.000 34.72955 4 ILE C O 1
ATOM 9332 N N . THR C 1 11 ? 21.95795 80.32398 -14.55003 1.000 30.35217 5 THR C N 1
ATOM 9333 C CA . THR C 1 11 ? 23.23965 79.77011 -14.14817 1.000 33.42217 5 THR C CA 1
ATOM 9334 C C . THR C 1 11 ? 23.00125 78.41779 -13.49968 1.000 37.32910 5 THR C C 1
ATOM 9335 O O . THR C 1 11 ? 22.16515 78.30035 -12.59988 1.000 29.12452 5 THR C O 1
ATOM 9346 N N . ILE C 1 12 ? 23.71956 77.40965 -13.97124 1.000 32.05645 6 ILE C N 1
ATOM 9347 C CA . ILE C 1 12 ? 23.67334 76.06858 -13.39981 1.000 35.38233 6 ILE C CA 1
ATOM 9348 C C . ILE C 1 12 ? 24.92260 75.88848 -12.54699 1.000 37.03907 6 ILE C C 1
ATOM 9349 O O . ILE C 1 12 ? 26.04194 75.87321 -13.06724 1.000 37.00723 6 ILE C O 1
ATOM 9365 N N . LEU C 1 13 ? 24.74283 75.74698 -11.23389 1.000 31.80406 7 LEU C N 1
ATOM 9366 C CA . LEU C 1 13 ? 25.83745 75.44081 -10.32064 1.000 31.46887 7 LEU C CA 1
ATOM 9367 C C . LEU C 1 13 ? 25.82053 73.94369 -10.03107 1.000 35.60597 7 LEU C C 1
ATOM 9368 O O . LEU C 1 13 ? 24.85281 73.43325 -9.45656 1.000 32.80864 7 LEU C O 1
ATOM 9384 N N . ALA C 1 14 ? 26.88965 73.24846 -10.40756 1.000 30.02617 8 ALA C N 1
ATOM 9385 C CA . ALA C 1 14 ? 26.98305 71.80818 -10.21316 1.000 32.14307 8 ALA C CA 1
ATOM 9386 C C . ALA C 1 14 ? 27.72251 71.48273 -8.92375 1.000 34.50792 8 ALA C C 1
ATOM 9387 O O . ALA C 1 14 ? 28.73706 72.10910 -8.60368 1.000 33.97320 8 ALA C O 1
ATOM 9394 N N . THR C 1 15 ? 27.22214 70.47644 -8.19186 1.000 29.58741 9 THR C N 1
ATOM 9395 C CA . THR C 1 15 ? 27.88447 70.00947 -6.97995 1.000 33.12178 9 THR C CA 1
ATOM 9396 C C . THR C 1 15 ? 28.38265 68.57255 -7.07360 1.000 35.97945 9 THR C C 1
ATOM 9397 O O . THR C 1 15 ? 29.03113 68.09524 -6.13752 1.000 32.31863 9 THR C O 1
ATOM 9407 N N . GLY C 1 16 ? 28.10203 67.87098 -8.15274 1.000 37.13659 10 GLY C N 1
ATOM 9408 C CA . GLY C 1 16 ? 28.53984 66.49553 -8.31246 1.000 38.72696 10 GLY C CA 1
ATOM 9409 C C . GLY C 1 16 ? 28.68076 66.14641 -9.77200 1.000 44.52064 10 GLY C C 1
ATOM 9410 O O . GLY C 1 16 ? 28.99209 67.00332 -10.60780 1.000 42.14945 10 GLY C O 1
ATOM 9414 N N . GLY C 1 17 ? 28.44471 64.87766 -10.08106 1.000 43.44940 11 GLY C N 1
ATOM 9415 C CA . GLY C 1 17 ? 28.51075 64.41078 -11.44339 1.000 46.12610 11 GLY C CA 1
ATOM 9416 C C . GLY C 1 17 ? 27.35472 64.93265 -12.26844 1.000 43.40069 11 GLY C C 1
ATOM 9417 O O . GLY C 1 17 ? 26.46785 65.64500 -11.79993 1.000 42.26788 11 GLY C O 1
ATOM 9421 N N . THR C 1 18 ? 27.37609 64.55940 -13.54070 1.000 48.96505 12 THR C N 1
ATOM 9422 C CA . THR C 1 18 ? 26.31740 64.95272 -14.45444 1.000 49.58617 12 THR C CA 1
ATOM 9423 C C . THR C 1 18 ? 25.05512 64.14677 -14.17531 1.000 48.73267 12 THR C C 1
ATOM 9424 O O . THR C 1 18 ? 25.11731 62.95949 -13.84985 1.000 49.21091 12 THR C O 1
ATOM 9435 N N . ILE C 1 19 ? 23.89864 64.80250 -14.30355 1.000 49.29254 13 ILE C N 1
ATOM 9436 C CA . ILE C 1 19 ? 22.61796 64.09981 -14.24650 1.000 47.87048 13 ILE C CA 1
ATOM 9437 C C . ILE C 1 19 ? 22.01061 63.88226 -15.63018 1.000 44.89832 13 ILE C C 1
ATOM 9438 O O . ILE C 1 19 ? 21.04505 63.11219 -15.75457 1.000 40.26268 13 ILE C O 1
ATOM 9454 N N . ALA C 1 20 ? 22.55103 64.51827 -16.67011 1.000 45.86699 14 ALA C N 1
ATOM 9455 C CA . ALA C 1 20 ? 22.15031 64.27758 -18.05029 1.000 46.60950 14 ALA C CA 1
ATOM 9456 C C . ALA C 1 20 ? 23.40023 64.04972 -18.89206 1.000 52.60498 14 ALA C C 1
ATOM 9457 O O . ALA C 1 20 ? 24.43734 64.67707 -18.65889 1.000 57.25651 14 ALA C O 1
ATOM 9464 N N . GLY C 1 21 ? 23.30118 63.14802 -19.86443 1.000 57.26119 15 GLY C N 1
ATOM 9465 C CA . GLY C 1 21 ? 24.44062 62.80575 -20.69744 1.000 53.07716 15 GLY C CA 1
ATOM 9466 C C . GLY C 1 21 ? 25.45171 61.94040 -19.96866 1.000 53.60100 15 GLY C C 1
ATOM 9467 O O . GLY C 1 21 ? 25.25552 60.73322 -19.81002 1.000 61.44837 15 GLY C O 1
ATOM 9471 N N . GLU C 1 39 ? 29.47478 70.86475 -16.39310 1.000 62.08703 33 GLU C N 1
ATOM 9472 C CA . GLU C 1 39 ? 28.67661 72.05059 -16.10386 1.000 63.13452 33 GLU C CA 1
ATOM 9473 C C . GLU C 1 39 ? 28.24923 72.74274 -17.39626 1.000 74.89862 33 GLU C C 1
ATOM 9474 O O . GLU C 1 39 ? 27.06593 73.01441 -17.59779 1.000 79.12129 33 GLU C O 1
ATOM 9477 N N . ASN C 1 40 ? 29.21144 73.03609 -18.27240 1.000 70.49891 34 ASN C N 1
ATOM 9478 C CA . ASN C 1 40 ? 28.91925 73.68161 -19.54652 1.000 70.49113 34 ASN C CA 1
ATOM 9479 C C . ASN C 1 40 ? 28.77391 72.67298 -20.67928 1.000 76.63557 34 ASN C C 1
ATOM 9480 O O . ASN C 1 40 ? 28.87696 73.03921 -21.85454 1.000 80.30983 34 ASN C O 1
ATOM 9491 N N . LEU C 1 41 ? 28.52348 71.41014 -20.33791 1.000 74.12700 35 LEU C N 1
ATOM 9492 C CA . LEU C 1 41 ? 28.24179 70.35567 -21.29816 1.000 72.11278 35 LEU C CA 1
ATOM 9493 C C . LEU C 1 41 ? 26.75105 70.04472 -21.38565 1.000 72.05503 35 LEU C C 1
ATOM 9494 O O . LEU C 1 41 ? 26.37649 68.93835 -21.79029 1.000 72.09852 35 LEU C O 1
ATOM 9510 N N . VAL C 1 42 ? 25.89179 71.00025 -21.02327 1.000 70.88408 36 VAL C N 1
ATOM 9511 C CA . VAL C 1 42 ? 24.45281 70.75859 -20.98865 1.000 60.68315 36 VAL C CA 1
ATOM 9512 C C . VAL C 1 42 ? 23.89474 70.58348 -22.39689 1.000 61.04585 36 VAL C C 1
ATOM 9513 O O . VAL C 1 42 ? 22.68230 70.40359 -22.56937 1.000 56.92114 36 VAL C O 1
ATOM 9526 N N . ASN C 1 43 ? 24.77561 70.61680 -23.41125 1.000 67.46130 37 ASN C N 1
ATOM 9527 C CA . ASN C 1 43 ? 24.40145 70.16102 -24.74755 1.000 63.59757 37 ASN C CA 1
ATOM 9528 C C . ASN C 1 43 ? 23.78566 68.76779 -24.71311 1.000 61.07853 37 ASN C C 1
ATOM 9529 O O . ASN C 1 43 ? 23.11941 68.36473 -25.67383 1.000 59.56973 37 ASN C O 1
ATOM 9540 N N . ALA C 1 44 ? 24.02109 68.01239 -23.63701 1.000 54.33703 38 ALA C N 1
ATOM 9541 C CA . ALA C 1 44 ? 23.31156 66.75862 -23.43306 1.000 48.26863 38 ALA C CA 1
ATOM 9542 C C . ALA C 1 44 ? 21.80308 66.95574 -23.44349 1.000 49.94297 38 ALA C C 1
ATOM 9543 O O . ALA C 1 44 ? 21.06026 65.98110 -23.60105 1.000 50.30724 38 ALA C O 1
ATOM 9550 N N . VAL C 1 45 ? 21.33647 68.18890 -23.27472 1.000 48.78140 39 VAL C N 1
ATOM 9551 C CA . VAL C 1 45 ? 19.91445 68.51393 -23.32470 1.000 45.26093 39 VAL C CA 1
ATOM 9552 C C . VAL C 1 45 ? 19.75774 69.71528 -24.25381 1.000 45.82415 39 VAL C C 1
ATOM 9553 O O . VAL C 1 45 ? 19.50948 70.83113 -23.77334 1.000 40.71304 39 VAL C O 1
ATOM 9566 N N . PRO C 1 46 ? 19.89063 69.54725 -25.57324 1.000 46.36502 40 PRO C N 1
ATOM 9567 C CA . PRO C 1 46 ? 19.89937 70.72865 -26.46290 1.000 43.51999 40 PRO C CA 1
ATOM 9568 C C . PRO C 1 46 ? 18.65028 71.57335 -26.34252 1.000 43.05590 40 PRO C C 1
ATOM 9569 O O . PRO C 1 46 ? 18.67308 72.75994 -26.71050 1.000 45.26797 40 PRO C O 1
ATOM 9580 N N . GLN C 1 47 ? 17.55690 71.00572 -25.83591 1.000 40.82154 41 GLN C N 1
ATOM 9581 C CA . GLN C 1 47 ? 16.31896 71.75556 -25.70267 1.000 41.09708 41 GLN C CA 1
ATOM 9582 C C . GLN C 1 47 ? 16.44395 72.91161 -24.72122 1.000 38.31648 41 GLN C C 1
ATOM 9583 O O . GLN C 1 47 ? 15.61733 73.82954 -24.76056 1.000 38.20079 41 GLN C O 1
ATOM 9597 N N . LEU C 1 48 ? 17.43513 72.87763 -23.82835 1.000 37.51250 42 LEU C N 1
ATOM 9598 C CA . LEU C 1 48 ? 17.63303 73.99694 -22.91602 1.000 35.29673 42 LEU C CA 1
ATOM 9599 C C . LEU C 1 48 ? 17.83922 75.28886 -23.68876 1.000 41.17225 42 LEU C C 1
ATOM 9600 O O . LEU C 1 48 ? 17.38453 76.35524 -23.26445 1.000 34.63107 42 LEU C O 1
ATOM 9616 N N . LYS C 1 49 ? 18.53080 75.20829 -24.82828 1.000 42.88463 43 LYS C N 1
ATOM 9617 C CA . LYS C 1 49 ? 18.79966 76.40482 -25.61683 1.000 43.46751 43 LYS C CA 1
ATOM 9618 C C . LYS C 1 49 ? 17.51469 77.14377 -25.95939 1.000 40.61223 43 LYS C C 1
ATOM 9619 O O . LYS C 1 49 ? 17.51815 78.37591 -26.06211 1.000 42.99659 43 LYS C O 1
ATOM 9638 N N . ASP C 1 50 ? 16.40700 76.41556 -26.12677 1.000 43.31014 44 ASP C N 1
ATOM 9639 C CA . ASP C 1 50 ? 15.14972 77.01877 -26.54719 1.000 45.65499 44 ASP C CA 1
ATOM 9640 C C . ASP C 1 50 ? 14.45049 77.79762 -25.43909 1.000 41.21404 44 ASP C C 1
ATOM 9641 O O . ASP C 1 50 ? 13.52236 78.55883 -25.73912 1.000 39.03570 44 ASP C O 1
ATOM 9650 N N . ILE C 1 51 ? 14.85114 77.62692 -24.18105 1.000 35.61717 45 ILE C N 1
ATOM 9651 C CA . ILE C 1 51 ? 14.15120 78.26642 -23.07430 1.000 36.62701 45 ILE C CA 1
ATOM 9652 C C . ILE C 1 51 ? 15.03088 79.19254 -22.24610 1.000 36.64625 45 ILE C C 1
ATOM 9653 O O . ILE C 1 51 ? 14.49081 80.02424 -21.49298 1.000 32.24631 45 ILE C O 1
ATOM 9669 N N . ALA C 1 52 ? 16.35211 79.09938 -22.34400 1.000 33.08921 46 ALA C N 1
ATOM 9670 C CA . ALA C 1 52 ? 17.21720 79.94214 -21.53595 1.000 35.55373 46 ALA C CA 1
ATOM 9671 C C . ALA C 1 52 ? 18.59313 80.01404 -22.17618 1.000 37.63121 46 ALA C C 1
ATOM 9672 O O . ALA C 1 52 ? 18.96633 79.16667 -22.99124 1.000 36.91224 46 ALA C O 1
ATOM 9679 N N . ASN C 1 53 ? 19.33038 81.06060 -21.80964 1.000 37.47603 47 ASN C N 1
ATOM 9680 C CA . ASN C 1 53 ? 20.76689 81.13981 -22.05429 1.000 39.69446 47 ASN C CA 1
ATOM 9681 C C . ASN C 1 53 ? 21.46030 80.57330 -20.82021 1.000 37.72947 47 ASN C C 1
ATOM 9682 O O . ASN C 1 53 ? 21.50054 81.22282 -19.76727 1.000 35.37047 47 ASN C O 1
ATOM 9693 N N . VAL C 1 54 ? 22.01659 79.37279 -20.95151 1.000 42.06057 48 VAL C N 1
ATOM 9694 C CA . VAL C 1 54 ? 22.53922 78.61244 -19.82197 1.000 43.24373 48 VAL C CA 1
ATOM 9695 C C . VAL C 1 54 ? 24.04932 78.77891 -19.75129 1.000 49.04263 48 VAL C C 1
ATOM 9696 O O . VAL C 1 54 ? 24.75146 78.58376 -20.75030 1.000 53.70228 48 VAL C O 1
ATOM 9709 N N . LYS C 1 55 ? 24.54896 79.12742 -18.56855 1.000 47.30690 49 LYS C N 1
ATOM 9710 C CA . LYS C 1 55 ? 25.96895 79.07364 -18.25146 1.000 51.51468 49 LYS C CA 1
ATOM 9711 C C . LYS C 1 55 ? 26.14018 78.21578 -17.00523 1.000 49.25087 49 LYS C C 1
ATOM 9712 O O . LYS C 1 55 ? 25.33687 78.30263 -16.07376 1.000 41.95279 49 LYS C O 1
ATOM 9716 N N . GLY C 1 56 ? 27.18110 77.39662 -16.98253 1.000 54.56758 50 GLY C N 1
ATOM 9717 C CA . GLY C 1 56 ? 27.39227 76.43943 -15.90484 1.000 53.04670 50 GLY C CA 1
ATOM 9718 C C . GLY C 1 56 ? 28.74290 76.60475 -15.23811 1.000 50.31980 50 GLY C C 1
ATOM 9719 O O . GLY C 1 56 ? 29.74628 76.85651 -15.90777 1.000 48.10419 50 GLY C O 1
ATOM 9723 N N . GLU C 1 57 ? 28.75762 76.45751 -13.91113 1.000 45.17221 51 GLU C N 1
ATOM 9724 C CA . GLU C 1 57 ? 29.98252 76.45505 -13.12823 1.000 44.80099 51 GLU C CA 1
ATOM 9725 C C . GLU C 1 57 ? 29.98636 75.24297 -12.20860 1.000 45.70073 51 GLU C C 1
ATOM 9726 O O . GLU C 1 57 ? 28.97787 74.94550 -11.56066 1.000 41.95032 51 GLU C O 1
ATOM 9738 N N . GLN C 1 58 ? 31.12413 74.56009 -12.13221 1.000 38.55717 52 GLN C N 1
ATOM 9739 C CA . GLN C 1 58 ? 31.30216 73.46720 -11.18277 1.000 38.07813 52 GLN C CA 1
ATOM 9740 C C . GLN C 1 58 ? 31.76569 74.06478 -9.85950 1.000 37.61645 52 GLN C C 1
ATOM 9741 O O . GLN C 1 58 ? 32.90122 74.53984 -9.74308 1.000 43.86103 52 GLN C O 1
ATOM 9755 N N . VAL C 1 59 ? 30.88590 74.04931 -8.86246 1.000 42.22229 53 VAL C N 1
ATOM 9756 C CA . VAL C 1 59 ? 31.22476 74.59965 -7.55677 1.000 33.75431 53 VAL C CA 1
ATOM 9757 C C . VAL C 1 59 ? 32.06619 73.61186 -6.76923 1.000 35.29423 53 VAL C C 1
ATOM 9758 O O . VAL C 1 59 ? 33.09294 73.97301 -6.18301 1.000 40.95131 53 VAL C O 1
ATOM 9771 N N . VAL C 1 60 ? 31.62980 72.35506 -6.73538 1.000 38.07982 54 VAL C N 1
ATOM 9772 C CA . VAL C 1 60 ? 32.35586 71.25872 -6.10899 1.000 35.23309 54 VAL C CA 1
ATOM 9773 C C . VAL C 1 60 ? 31.95079 70.00980 -6.87208 1.000 36.88669 54 VAL C C 1
ATOM 9774 O O . VAL C 1 60 ? 31.08731 70.06357 -7.75831 1.000 36.91091 54 VAL C O 1
ATOM 9787 N N . ASN C 1 61 ? 32.54224 68.87470 -6.51923 1.000 37.12442 55 ASN C N 1
ATOM 9788 C CA . ASN C 1 61 ? 32.19040 67.60589 -7.14824 1.000 37.34280 55 ASN C CA 1
ATOM 9789 C C . ASN C 1 61 ? 32.28762 66.52864 -6.07500 1.000 42.31380 55 ASN C C 1
ATOM 9790 O O . ASN C 1 61 ? 33.37369 66.00646 -5.80931 1.000 42.34859 55 ASN C O 1
ATOM 9801 N N . ILE C 1 62 ? 31.15362 66.20921 -5.45213 1.000 37.10983 56 ILE C N 1
ATOM 9802 C CA . ILE C 1 62 ? 31.12090 65.20704 -4.39573 1.000 38.89697 56 ILE C CA 1
ATOM 9803 C C . ILE C 1 62 ? 29.79821 64.45889 -4.46038 1.000 37.24680 56 ILE C C 1
ATOM 9804 O O . ILE C 1 62 ? 28.79381 64.97307 -4.96131 1.000 35.94549 56 ILE C O 1
ATOM 9820 N N . GLY C 1 63 ? 29.80144 63.23142 -3.94985 1.000 32.77215 57 GLY C N 1
ATOM 9821 C CA . GLY C 1 63 ? 28.54939 62.55781 -3.68510 1.000 31.61853 57 GLY C CA 1
ATOM 9822 C C . GLY C 1 63 ? 27.83099 63.25274 -2.54611 1.000 28.52934 57 GLY C C 1
ATOM 9823 O O . GLY C 1 63 ? 28.44566 63.69265 -1.57326 1.000 27.59274 57 GLY C O 1
ATOM 9827 N N . SER C 1 64 ? 26.51305 63.38197 -2.67926 1.000 27.72845 58 SER C N 1
ATOM 9828 C CA . SER C 1 64 ? 25.80132 64.18164 -1.69240 1.000 23.48250 58 SER C CA 1
ATOM 9829 C C . SER C 1 64 ? 25.73345 63.50050 -0.33392 1.000 24.84088 58 SER C C 1
ATOM 9830 O O . SER C 1 64 ? 25.42624 64.17288 0.65557 1.000 24.11790 58 SER C O 1
ATOM 9838 N N . GLN C 1 65 ? 26.02486 62.20181 -0.25148 1.000 25.20054 59 GLN C N 1
ATOM 9839 C CA . GLN C 1 65 ? 26.14899 61.58740 1.06180 1.000 23.63138 59 GLN C CA 1
ATOM 9840 C C . GLN C 1 65 ? 27.33026 62.15441 1.84405 1.000 24.68151 59 GLN C C 1
ATOM 9841 O O . GLN C 1 65 ? 27.37870 61.97949 3.06366 1.000 24.70878 59 GLN C O 1
ATOM 9855 N N . ASP C 1 66 ? 28.26366 62.84907 1.18019 1.000 26.17891 60 ASP C N 1
ATOM 9856 C CA . ASP C 1 66 ? 29.38352 63.50705 1.84373 1.000 24.88227 60 ASP C CA 1
ATOM 9857 C C . ASP C 1 66 ? 29.19225 65.01792 1.93834 1.000 29.38671 60 ASP C C 1
ATOM 9858 O O . ASP C 1 66 ? 30.14564 65.74446 2.24130 1.000 29.33430 60 ASP C O 1
ATOM 9867 N N . MET C 1 67 ? 27.98698 65.50548 1.66268 1.000 25.2690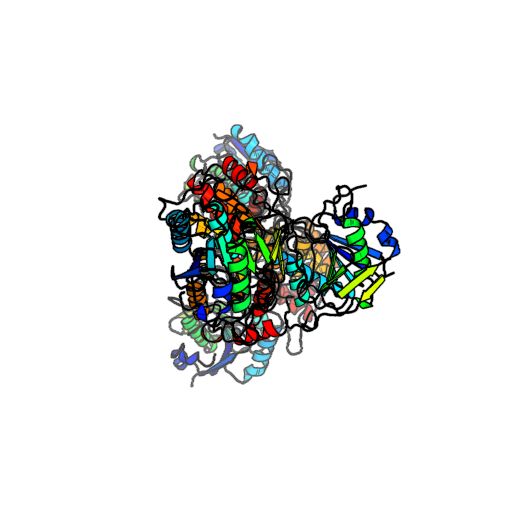0 61 MET C N 1
ATOM 9868 C CA . MET C 1 67 ? 27.69986 66.92877 1.78102 1.000 28.20196 61 MET C CA 1
ATOM 9869 C C . MET C 1 67 ? 28.06574 67.42440 3.17733 1.000 27.26395 61 MET C C 1
ATOM 9870 O O . MET C 1 67 ? 28.03028 66.66939 4.14935 1.000 25.57100 61 MET C O 1
ATOM 9884 N N . ASN C 1 68 ? 28.44482 68.70455 3.27952 1.000 26.53815 62 ASN C N 1
ATOM 9885 C CA . ASN C 1 68 ? 29.00473 69.22336 4.52515 1.000 28.43549 62 ASN C CA 1
ATOM 9886 C C . ASN C 1 68 ? 28.81552 70.73691 4.63237 1.000 28.54783 62 ASN C C 1
ATOM 9887 O O . ASN C 1 68 ? 28.37816 71.40703 3.69390 1.000 25.71484 62 ASN C O 1
ATOM 9898 N N . ASP C 1 69 ? 29.16141 71.26528 5.81326 1.000 28.01608 63 ASP C N 1
ATOM 9899 C CA . ASP C 1 69 ? 28.97965 72.68642 6.09652 1.000 29.54328 63 ASP C CA 1
ATOM 9900 C C . ASP C 1 69 ? 29.72445 73.56915 5.09468 1.000 28.99376 63 ASP C C 1
ATOM 9901 O O . ASP C 1 69 ? 29.23675 74.64086 4.71931 1.000 27.46005 63 ASP C O 1
ATOM 9910 N N . ASN C 1 70 ? 30.93688 73.16578 4.69960 1.000 29.72197 64 ASN C N 1
ATOM 9911 C CA . ASN C 1 70 ? 31.75349 74.02822 3.84299 1.000 35.16773 64 ASN C CA 1
ATOM 9912 C C . ASN C 1 70 ? 31.10260 74.24030 2.48183 1.000 29.53585 64 ASN C C 1
ATOM 9913 O O . ASN C 1 70 ? 31.11593 75.35240 1.93637 1.000 28.82881 64 ASN C O 1
ATOM 9924 N N . VAL C 1 71 ? 30.56406 73.17026 1.89732 1.000 29.92422 65 VAL C N 1
ATOM 9925 C CA . VAL C 1 71 ? 29.83341 73.29461 0.64337 1.000 28.30982 65 VAL C CA 1
ATOM 9926 C C . VAL C 1 71 ? 28.64021 74.22230 0.81216 1.000 30.92135 65 VAL C C 1
ATOM 9927 O O . VAL C 1 71 ? 28.36943 75.08359 -0.04200 1.000 28.41833 65 VAL C O 1
ATOM 9940 N N . TRP C 1 72 ? 27.89855 74.05904 1.90905 1.000 28.71111 66 TRP C N 1
ATOM 9941 C CA . TRP C 1 72 ? 26.73284 74.89919 2.14403 1.000 24.71494 66 TRP C CA 1
ATOM 9942 C C . TRP C 1 72 ? 27.11645 76.37686 2.15492 1.000 26.87564 66 TRP C C 1
ATOM 9943 O O . TRP C 1 72 ? 26.47154 77.20022 1.49817 1.000 27.18357 66 TRP C O 1
ATOM 9964 N N . LEU C 1 73 ? 28.16398 76.72709 2.90420 1.000 27.62049 67 LEU C N 1
ATOM 9965 C CA . LEU C 1 73 ? 28.57831 78.12625 2.98573 1.000 29.00744 67 LEU C CA 1
ATOM 9966 C C . LEU C 1 73 ? 29.03263 78.63604 1.62687 1.000 28.98402 67 LEU C C 1
ATOM 9967 O O . LEU C 1 73 ? 28.68229 79.75084 1.22371 1.000 30.71922 67 LEU C O 1
ATOM 9983 N N . THR C 1 74 ? 29.80214 77.82886 0.89958 1.000 28.71879 68 THR C N 1
ATOM 9984 C CA . THR C 1 74 ? 30.21366 78.20587 -0.45029 1.000 30.82468 68 THR C CA 1
ATOM 9985 C C . THR C 1 74 ? 29.01458 78.53592 -1.32697 1.000 34.85912 68 THR C C 1
ATOM 9986 O O . THR C 1 74 ? 28.99414 79.56380 -2.01908 1.000 30.26527 68 THR C O 1
ATOM 9997 N N . LEU C 1 75 ? 28.00955 77.65340 -1.32773 1.000 30.62181 69 LEU C N 1
ATOM 9998 C CA . LEU C 1 75 ? 26.85409 77.84053 -2.19521 1.000 30.86120 69 LEU C CA 1
ATOM 9999 C C . LEU C 1 75 ? 26.09256 79.11785 -1.85702 1.000 30.56950 69 LEU C C 1
ATOM 10000 O O . LEU C 1 75 ? 25.72192 79.88668 -2.74982 1.000 29.93942 69 LEU C O 1
ATOM 10016 N N . ALA C 1 76 ? 25.82118 79.35235 -0.57459 1.000 26.28529 70 ALA C N 1
ATOM 10017 C CA . ALA C 1 76 ? 25.04993 80.53308 -0.20927 1.000 33.23131 70 ALA C CA 1
ATOM 10018 C C . ALA C 1 76 ? 25.80078 81.79843 -0.59940 1.000 31.59390 70 ALA C C 1
ATOM 10019 O O . ALA C 1 76 ? 25.21684 82.73029 -1.16571 1.000 30.71504 70 ALA C O 1
ATOM 10026 N N . LYS C 1 77 ? 27.10164 81.83791 -0.31555 1.000 31.29952 71 LYS C N 1
ATOM 10027 C CA . LYS C 1 77 ? 27.89275 83.01906 -0.65381 1.000 33.51556 71 LYS C CA 1
ATOM 10028 C C . LYS C 1 77 ? 27.92839 83.23755 -2.15896 1.000 35.43458 71 LYS C C 1
ATOM 10029 O O . LYS C 1 77 ? 27.80937 84.37388 -2.63319 1.000 31.49081 71 LYS C O 1
ATOM 10048 N N . LYS C 1 78 ? 28.07804 82.15775 -2.92720 1.000 34.36258 72 LYS C N 1
ATOM 10049 C CA . LYS C 1 78 ? 28.14308 82.27964 -4.38048 1.000 32.40863 72 LYS C CA 1
ATOM 10050 C C . LYS C 1 78 ? 26.84146 82.83699 -4.94141 1.000 38.91541 72 LYS C C 1
ATOM 10051 O O . LYS C 1 78 ? 26.84929 83.75101 -5.77392 1.000 33.21462 72 LYS C O 1
ATOM 10070 N N . ILE C 1 79 ? 25.70737 82.29736 -4.49139 1.000 30.31178 73 ILE C N 1
ATOM 10071 C CA . ILE C 1 79 ? 24.40884 82.75557 -4.97301 1.000 30.71268 73 ILE C CA 1
ATOM 10072 C C . ILE C 1 79 ? 24.17395 84.20673 -4.58755 1.000 33.63426 73 ILE C C 1
ATOM 10073 O O . ILE C 1 79 ? 23.69453 85.01438 -5.39855 1.000 32.83271 73 ILE C O 1
ATOM 10089 N N . ASN C 1 80 ? 24.50203 84.56248 -3.34577 1.000 29.61340 74 ASN C N 1
ATOM 10090 C CA . ASN C 1 80 ? 24.26902 85.92720 -2.89071 1.000 36.23095 74 ASN C CA 1
ATOM 10091 C C . ASN C 1 80 ? 25.16356 86.90901 -3.63409 1.000 34.48895 74 ASN C C 1
ATOM 10092 O O . ASN C 1 80 ? 24.72668 88.01429 -3.97784 1.000 34.73314 74 ASN C O 1
ATOM 10103 N N . THR C 1 81 ? 26.39615 86.49963 -3.93251 1.000 36.07063 75 THR C N 1
ATOM 10104 C CA . THR C 1 81 ? 27.33713 87.38028 -4.62022 1.000 39.66493 75 THR C CA 1
ATOM 10105 C C . THR C 1 81 ? 26.97784 87.54927 -6.09225 1.000 41.97938 75 THR C C 1
ATOM 10106 O O . THR C 1 81 ? 27.12767 88.64399 -6.65304 1.000 38.22247 75 THR C O 1
ATOM 10117 N N . ASP C 1 82 ? 26.50920 86.48129 -6.73666 1.000 32.89638 76 ASP C N 1
ATOM 10118 C CA . ASP C 1 82 ? 26.24914 86.48438 -8.16882 1.000 36.65701 76 ASP C CA 1
ATOM 10119 C C . ASP C 1 82 ? 24.79663 86.78146 -8.51323 1.000 36.22861 76 ASP C C 1
ATOM 10120 O O . ASP C 1 82 ? 24.43637 86.74987 -9.69124 1.000 34.83861 76 ASP C O 1
ATOM 10129 N N . CYS C 1 83 ? 23.96741 87.10578 -7.51908 1.000 37.01438 77 CYS C N 1
ATOM 10130 C CA . CYS C 1 83 ? 22.55007 87.34901 -7.76052 1.000 37.85036 77 CYS C CA 1
ATOM 10131 C C . CYS C 1 83 ? 22.32958 88.33508 -8.90363 1.000 40.90761 77 CYS C C 1
ATOM 10132 O O . CYS C 1 83 ? 21.51215 88.09596 -9.80017 1.000 37.19958 77 CYS C O 1
ATOM 10139 N N . ASP C 1 84 ? 23.04227 89.46110 -8.88028 1.000 40.30903 78 ASP C N 1
ATOM 10140 C CA . ASP C 1 84 ? 22.82202 90.49770 -9.88524 1.000 41.34832 78 ASP C CA 1
ATOM 10141 C C . ASP C 1 84 ? 23.40026 90.13739 -11.25048 1.000 40.89302 78 ASP C C 1
ATOM 10142 O O . ASP C 1 84 ? 23.16087 90.87064 -12.21685 1.000 43.01856 78 ASP C O 1
ATOM 10151 N N . LYS C 1 85 ? 24.13414 89.03426 -11.36172 1.000 37.53784 79 LYS C N 1
ATOM 10152 C CA . LYS C 1 85 ? 24.75525 88.63877 -12.61591 1.000 37.62120 79 LYS C CA 1
ATOM 10153 C C . LYS C 1 85 ? 23.91656 87.66716 -13.43880 1.000 41.29515 79 LYS C C 1
ATOM 10154 O O . LYS C 1 85 ? 24.37680 87.22643 -14.49803 1.000 38.81402 79 LYS C O 1
ATOM 10173 N N . THR C 1 86 ? 22.71870 87.30319 -12.98740 1.000 40.25760 80 THR C N 1
ATOM 10174 C CA . THR C 1 86 ? 21.94504 86.28013 -13.68040 1.000 40.16031 80 THR C CA 1
ATOM 10175 C C . THR C 1 86 ? 20.47471 86.47559 -13.34851 1.000 32.83799 80 THR C C 1
ATOM 10176 O O . THR C 1 86 ? 20.11717 87.27838 -12.48767 1.000 35.42745 80 THR C O 1
ATOM 10187 N N . ASP C 1 87 ? 19.61804 85.73108 -14.05458 1.000 32.06079 81 ASP C N 1
ATOM 10188 C CA . ASP C 1 87 ? 18.18006 85.80479 -13.82553 1.000 34.00703 81 ASP C CA 1
ATOM 10189 C C . ASP C 1 87 ? 17.64710 84.65747 -12.97515 1.000 33.55280 81 ASP C C 1
ATOM 10190 O O . ASP C 1 87 ? 16.51605 84.74921 -12.48479 1.000 28.98527 81 ASP C O 1
ATOM 10199 N N . GLY C 1 88 ? 18.42362 83.59963 -12.80090 1.000 27.44038 82 GLY C N 1
ATOM 10200 C CA . GLY C 1 88 ? 17.99817 82.47897 -11.96592 1.000 33.56251 82 GLY C CA 1
ATOM 10201 C C . GLY C 1 88 ? 19.10881 81.45841 -11.85192 1.000 30.66893 82 GLY C C 1
ATOM 10202 O O . GLY C 1 88 ? 20.04755 81.43066 -12.65505 1.000 27.94076 82 GLY C O 1
ATOM 10206 N N . PHE C 1 89 ? 18.97095 80.59150 -10.84606 1.000 27.69245 83 PHE C N 1
ATOM 10207 C CA . PHE C 1 89 ? 19.97622 79.58095 -10.56984 1.000 27.34336 83 PHE C CA 1
ATOM 10208 C C . PHE C 1 89 ? 19.34293 78.19344 -10.55790 1.000 28.94474 83 PHE C C 1
ATOM 10209 O O . PHE C 1 89 ? 18.23893 78.01030 -10.04069 1.000 25.91700 83 PHE C O 1
ATOM 10226 N N . VAL C 1 90 ? 20.06110 77.22766 -11.11049 1.000 27.46731 84 VAL C N 1
ATOM 10227 C CA . VAL C 1 90 ? 19.75252 75.81004 -10.95911 1.000 23.31989 84 VAL C CA 1
ATOM 10228 C C . VAL C 1 90 ? 20.96403 75.14659 -10.32673 1.000 30.50661 84 VAL C C 1
ATOM 10229 O O . VAL C 1 90 ? 22.09295 75.32599 -10.79516 1.000 29.24920 84 VAL C O 1
ATOM 10242 N N . ILE C 1 91 ? 20.73879 74.37280 -9.26855 1.000 24.49277 85 ILE C N 1
ATOM 10243 C CA . ILE C 1 91 ? 21.81505 73.66671 -8.59313 1.000 26.70276 85 ILE C CA 1
ATOM 10244 C C . ILE C 1 91 ? 21.58272 72.18325 -8.80947 1.000 28.51783 85 ILE C C 1
ATOM 10245 O O . ILE C 1 91 ? 20.54117 71.65558 -8.40957 1.000 25.97419 85 ILE C O 1
ATOM 10261 N N . THR C 1 92 ? 22.53339 71.51043 -9.44820 1.000 26.90320 86 THR C N 1
ATOM 10262 C CA . THR C 1 92 ? 22.46838 70.06565 -9.58551 1.000 26.42570 86 THR C CA 1
ATOM 10263 C C . THR C 1 92 ? 23.17443 69.44799 -8.38551 1.000 23.13652 86 THR C C 1
ATOM 10264 O O . THR C 1 92 ? 24.22806 69.92008 -7.96347 1.000 23.94590 86 THR C O 1
ATOM 10275 N N . HIS C 1 93 ? 22.58001 68.38882 -7.83280 1.000 24.28756 87 HIS C N 1
ATOM 10276 C CA . HIS C 1 93 ? 22.92052 67.92647 -6.49121 1.000 22.22910 87 HIS C CA 1
ATOM 10277 C C . HIS C 1 93 ? 22.47129 66.47892 -6.38778 1.000 21.46283 87 HIS C C 1
ATOM 10278 O O . HIS C 1 93 ? 21.49073 66.07927 -7.02235 1.000 23.65844 87 HIS C O 1
ATOM 10292 N N . GLY C 1 94 ? 23.20697 65.69680 -5.61032 1.000 23.36012 88 GLY C N 1
ATOM 10293 C CA . GLY C 1 94 ? 22.79037 64.33293 -5.33748 1.000 25.56675 88 GLY C CA 1
ATOM 10294 C C . GLY C 1 94 ? 21.49206 64.30799 -4.54938 1.000 23.22075 88 GLY C C 1
ATOM 10295 O O . GLY C 1 94 ? 21.15682 65.24478 -3.83088 1.000 24.37513 88 GLY C O 1
ATOM 10299 N N . THR C 1 95 ? 20.73031 63.21966 -4.70532 1.000 22.93667 89 THR C N 1
ATOM 10300 C CA . THR C 1 95 ? 19.41650 63.17833 -4.07290 1.000 22.39341 89 THR C CA 1
ATOM 10301 C C . THR C 1 95 ? 19.47843 62.89305 -2.57412 1.000 21.07602 89 THR C C 1
ATOM 10302 O O . THR C 1 95 ? 18.55657 63.28553 -1.85387 1.000 22.64149 89 THR C O 1
ATOM 10313 N N . ASP C 1 96 ? 20.54324 62.24500 -2.08728 1.000 21.32962 90 ASP C N 1
ATOM 10314 C CA . ASP C 1 96 ? 20.55646 61.74369 -0.71219 1.000 22.10811 90 ASP C CA 1
ATOM 10315 C C . ASP C 1 96 ? 20.36049 62.85136 0.32139 1.000 22.44570 90 ASP C C 1
ATOM 10316 O O . ASP C 1 96 ? 19.63718 62.66486 1.30519 1.000 22.02117 90 ASP C O 1
ATOM 10325 N N . THR C 1 97 ? 20.99131 64.01319 0.12433 1.000 20.42879 91 THR C N 1
ATOM 10326 C CA . THR C 1 97 ? 20.90941 65.10607 1.08783 1.000 20.62595 91 THR C CA 1
ATOM 10327 C C . THR C 1 97 ? 20.38412 66.39417 0.45292 1.000 21.95528 91 THR C C 1
ATOM 10328 O O . THR C 1 97 ? 20.51157 67.47440 1.04520 1.000 21.88394 91 THR C O 1
ATOM 10339 N N . MET C 1 98 ? 19.77093 66.30026 -0.72888 1.000 21.27603 92 MET C N 1
ATOM 10340 C CA . MET C 1 98 ? 19.24238 67.49450 -1.38186 1.000 22.31785 92 MET C CA 1
ATOM 10341 C C . MET C 1 98 ? 18.26992 68.24460 -0.47674 1.000 21.10983 92 MET C C 1
ATOM 10342 O O . MET C 1 98 ? 18.21277 69.47849 -0.50507 1.000 21.02237 92 MET C O 1
ATOM 10356 N N . GLU C 1 99 ? 17.47888 67.51636 0.32660 1.000 20.80439 93 GLU C N 1
ATOM 10357 C CA . GLU C 1 99 ? 16.49559 68.15715 1.19583 1.000 19.47681 93 GLU C CA 1
ATOM 10358 C C . GLU C 1 99 ? 17.14303 68.96346 2.31119 1.000 21.01649 93 GLU C C 1
ATOM 10359 O O . GLU C 1 99 ? 16.50604 69.87709 2.84866 1.000 22.39166 93 GLU C O 1
ATOM 10371 N N . GLU C 1 100 ? 18.37801 68.62839 2.67875 1.000 19.68006 94 GLU C N 1
ATOM 10372 C CA . GLU C 1 100 ? 19.09173 69.39449 3.69351 1.000 21.29764 94 GLU C CA 1
ATOM 10373 C C . GLU C 1 100 ? 19.66398 70.67231 3.08542 1.000 20.39220 94 GLU C C 1
ATOM 10374 O O . GLU C 1 100 ? 19.42988 71.77654 3.59582 1.000 22.18988 94 GLU C O 1
ATOM 10386 N N . THR C 1 101 ? 20.40186 70.52901 1.97886 1.000 20.76051 95 THR C N 1
ATOM 10387 C CA . THR C 1 101 ? 20.95573 71.69486 1.29925 1.000 20.56370 95 THR C CA 1
ATOM 10388 C C . THR C 1 101 ? 19.85518 72.66353 0.88949 1.000 22.63787 95 THR C C 1
ATOM 10389 O O . THR C 1 101 ? 20.00857 73.89057 1.01037 1.000 20.79065 95 THR C O 1
ATOM 10400 N N . ALA C 1 102 ? 18.73085 72.14229 0.39264 1.000 21.42166 96 ALA C N 1
ATOM 10401 C CA . ALA C 1 102 ? 17.65397 73.02293 -0.04593 1.000 20.43161 96 ALA C CA 1
ATOM 10402 C C . ALA C 1 102 ? 17.16140 73.90591 1.09441 1.000 20.78176 96 ALA C C 1
ATOM 10403 O O . ALA C 1 102 ? 16.91102 75.10194 0.90161 1.000 21.08300 96 ALA C O 1
ATOM 10410 N N . TYR C 1 103 ? 16.99089 73.33164 2.28272 1.000 19.46409 97 TYR C N 1
ATOM 10411 C CA . TYR C 1 103 ? 16.51805 74.11928 3.41397 1.000 18.94375 97 TYR C CA 1
ATOM 10412 C C . TYR C 1 103 ? 17.60424 75.06524 3.93114 1.000 19.86629 97 TYR C C 1
ATOM 10413 O O . TYR C 1 103 ? 17.29701 76.19748 4.31301 1.000 21.85350 97 TYR C O 1
ATOM 10431 N N . PHE C 1 104 ? 18.87373 74.63898 3.92760 1.000 19.64404 98 PHE C N 1
ATOM 10432 C CA . PHE C 1 104 ? 19.93820 75.57408 4.30763 1.000 22.77637 98 PHE C CA 1
ATOM 10433 C C . PHE C 1 104 ? 19.92815 76.80880 3.40631 1.000 22.36430 98 PHE C C 1
ATOM 10434 O O . PHE C 1 104 ? 19.95680 77.95225 3.88479 1.000 20.88184 98 PHE C O 1
ATOM 10451 N N . LEU C 1 105 ? 19.88583 76.59599 2.09163 1.000 21.90541 99 LEU C N 1
ATOM 10452 C CA . LEU C 1 105 ? 19.81780 77.72908 1.16913 1.000 19.00732 99 LEU C CA 1
ATOM 10453 C C . LEU C 1 105 ? 18.52978 78.51529 1.35082 1.000 24.29552 99 LEU C C 1
ATOM 10454 O O . LEU C 1 105 ? 18.53022 79.74729 1.24964 1.000 24.79794 99 LEU C O 1
ATOM 10470 N N . ASP C 1 106 ? 17.41643 77.82295 1.63008 1.000 20.16914 100 ASP C N 1
ATOM 10471 C CA . ASP C 1 106 ? 16.14400 78.48633 1.84952 1.000 20.60608 100 ASP C CA 1
ATOM 10472 C C . ASP C 1 106 ? 16.24526 79.52741 2.95729 1.000 19.67683 100 ASP C C 1
ATOM 10473 O O . ASP C 1 106 ? 15.48633 80.49887 2.96268 1.000 23.49295 100 ASP C O 1
ATOM 10482 N N . LEU C 1 107 ? 17.16921 79.33503 3.89227 1.000 22.10572 101 LEU C N 1
ATOM 10483 C CA . LEU C 1 107 ? 17.27094 80.19943 5.05692 1.000 22.18616 101 LEU C CA 1
ATOM 10484 C C . LEU C 1 107 ? 18.37590 81.23481 4.93552 1.000 24.21227 101 LEU C C 1
ATOM 10485 O O . LEU C 1 107 ? 18.35430 82.21694 5.68645 1.000 26.04137 101 LEU C O 1
ATOM 10501 N N . THR C 1 108 ? 19.34241 81.01943 4.04568 1.000 22.84784 102 THR C N 1
ATOM 10502 C CA . THR C 1 108 ? 20.55537 81.82784 3.98178 1.000 25.51305 102 THR C CA 1
ATOM 10503 C C . THR C 1 108 ? 20.73220 82.58434 2.67504 1.000 29.98524 102 THR C C 1
ATOM 10504 O O . THR C 1 108 ? 21.55084 83.51394 2.62929 1.000 29.42304 102 THR C O 1
ATOM 10515 N N . VAL C 1 109 ? 20.02651 82.20845 1.61869 1.000 25.36685 103 VAL C N 1
ATOM 10516 C CA . VAL C 1 109 ? 20.07995 82.94597 0.36402 1.000 27.60742 103 VAL C CA 1
ATOM 10517 C C . VAL C 1 109 ? 19.26140 84.21439 0.50527 1.000 31.33475 103 VAL C C 1
ATOM 10518 O O . VAL C 1 109 ? 18.14884 84.20501 1.03682 1.000 26.52709 103 VAL C O 1
ATOM 10531 N N . LYS C 1 110 ? 19.81697 85.32589 0.02479 1.000 29.74579 104 LYS C N 1
ATOM 10532 C CA . LYS C 1 110 ? 19.14125 86.61007 0.06640 1.000 29.48070 104 LYS C CA 1
ATOM 10533 C C . LYS C 1 110 ? 18.76530 87.10127 -1.32038 1.000 32.75687 104 LYS C C 1
ATOM 10534 O O . LYS C 1 110 ? 18.01477 88.07611 -1.43589 1.000 39.49640 104 LYS C O 1
ATOM 10553 N N . CYS C 1 111 ? 19.26626 86.44875 -2.36074 1.000 35.74172 105 CYS C N 1
ATOM 10554 C CA . CYS C 1 111 ? 18.76219 86.64496 -3.71039 1.000 40.09866 105 CYS C CA 1
ATOM 10555 C C . CYS C 1 111 ? 17.32045 86.17026 -3.77557 1.000 42.04654 105 CYS C C 1
ATOM 10556 O O . CYS C 1 111 ? 17.01374 85.04038 -3.38616 1.000 45.71857 105 CYS C O 1
ATOM 10563 N N . ASP C 1 112 ? 16.42524 87.02243 -4.26389 1.000 41.70545 106 ASP C N 1
ATOM 10564 C CA . ASP C 1 112 ? 15.02996 86.61874 -4.40070 1.000 45.77698 106 ASP C CA 1
ATOM 10565 C C . ASP C 1 112 ? 14.66163 86.21922 -5.82429 1.000 41.58841 106 ASP C C 1
ATOM 10566 O O . ASP C 1 112 ? 13.47610 86.01960 -6.11715 1.000 43.51212 106 ASP C O 1
ATOM 10575 N N . LYS C 1 113 ? 15.64949 86.06611 -6.69764 1.000 36.60507 107 LYS C N 1
ATOM 10576 C CA . LYS C 1 113 ? 15.44297 85.40703 -7.97406 1.000 37.53378 107 LYS C CA 1
ATOM 10577 C C . LYS C 1 113 ? 15.38348 83.89982 -7.76480 1.000 34.98172 107 LYS C C 1
ATOM 10578 O O . LYS C 1 113 ? 15.89745 83.38045 -6.77340 1.000 33.44261 107 LYS C O 1
ATOM 10597 N N . PRO C 1 114 ? 14.75027 83.17621 -8.68248 1.000 29.18965 108 PRO C N 1
ATOM 10598 C CA . PRO C 1 114 ? 14.52784 81.74265 -8.45312 1.000 28.89676 108 PRO C CA 1
ATOM 10599 C C . PRO C 1 114 ? 15.83018 80.99805 -8.22002 1.000 30.51833 108 PRO C C 1
ATOM 10600 O O . PRO C 1 114 ? 16.82421 81.20793 -8.91493 1.000 26.37066 108 PRO C O 1
ATOM 10611 N N . VAL C 1 115 ? 15.81482 80.11576 -7.22225 1.000 26.13276 109 VAL C N 1
ATOM 10612 C CA . VAL C 1 115 ? 16.90049 79.18734 -6.94605 1.000 24.20179 109 VAL C CA 1
ATOM 10613 C C . VAL C 1 115 ? 16.26730 77.80852 -6.87181 1.000 24.57651 109 VAL C C 1
ATOM 10614 O O . VAL C 1 115 ? 15.43166 77.55597 -5.99114 1.000 22.94605 109 VAL C O 1
ATOM 10627 N N . VAL C 1 116 ? 16.66034 76.93055 -7.79072 1.000 22.76730 110 VAL C N 1
ATOM 10628 C CA . VAL C 1 116 ? 16.00739 75.64207 -8.01042 1.000 23.71532 110 VAL C CA 1
ATOM 10629 C C . VAL C 1 116 ? 17.04929 74.53630 -7.92521 1.000 26.70808 110 VAL C C 1
ATOM 10630 O O . VAL C 1 116 ? 18.02654 74.53745 -8.67872 1.000 27.14694 110 VAL C O 1
ATOM 10643 N N . MET C 1 117 ? 16.82252 73.56529 -7.04664 1.000 22.16397 111 MET C N 1
ATOM 10644 C CA . MET C 1 117 ? 17.69728 72.40778 -6.94094 1.000 21.83111 111 MET C CA 1
ATOM 10645 C C . MET C 1 117 ? 17.08128 71.23321 -7.69400 1.000 19.19216 111 MET C C 1
ATOM 10646 O O . MET C 1 117 ? 15.85990 71.13618 -7.81775 1.000 21.16424 111 MET C O 1
ATOM 10660 N N . VAL C 1 118 ? 17.94716 70.37318 -8.23150 1.000 21.96339 112 VAL C N 1
ATOM 10661 C CA . VAL C 1 118 ? 17.50215 69.26565 -9.06522 1.000 22.34116 112 VAL C CA 1
ATOM 10662 C C . VAL C 1 118 ? 18.54024 68.16258 -9.01967 1.000 22.40237 112 VAL C C 1
ATOM 10663 O O . VAL C 1 118 ? 19.73734 68.41591 -8.85943 1.000 22.23954 112 VAL C O 1
ATOM 10676 N N . GLY C 1 119 ? 18.06998 66.92490 -9.15215 1.000 23.24526 113 GLY C N 1
ATOM 10677 C CA . GLY C 1 119 ? 18.92563 65.76607 -9.22573 1.000 24.35920 113 GLY C CA 1
ATOM 10678 C C . GLY C 1 119 ? 18.28149 64.67086 -10.05127 1.000 23.91034 113 GLY C C 1
ATOM 10679 O O . GLY C 1 119 ? 17.32668 64.91333 -10.79796 1.000 22.24693 113 GLY C O 1
ATOM 10683 N N . ALA C 1 120 ? 18.79358 63.45611 -9.92439 1.000 23.89825 114 ALA C N 1
ATOM 10684 C CA . ALA C 1 120 ? 18.27505 62.33243 -10.69007 1.000 22.39524 114 ALA C CA 1
ATOM 10685 C C . ALA C 1 120 ? 18.37808 61.07366 -9.85003 1.000 20.26067 114 ALA C C 1
ATOM 10686 O O . ALA C 1 120 ? 19.38284 60.85543 -9.16852 1.000 23.07869 114 ALA C O 1
ATOM 10693 N N . MET C 1 121 ? 17.33746 60.25326 -9.91465 1.000 22.52134 115 MET C N 1
ATOM 10694 C CA . MET C 1 121 ? 17.30570 58.97616 -9.21187 1.000 22.29150 115 MET C CA 1
ATOM 10695 C C . MET C 1 121 ? 17.86405 57.82414 -10.03223 1.000 24.35934 115 MET C C 1
ATOM 10696 O O . MET C 1 121 ? 18.17535 56.76659 -9.45838 1.000 26.36853 115 MET C O 1
ATOM 10710 N N . ARG C 1 122 ? 18.00986 57.99966 -11.34502 1.000 22.74978 116 ARG C N 1
ATOM 10711 C CA . ARG C 1 122 ? 18.61790 57.00445 -12.20836 1.000 22.79405 116 ARG C CA 1
ATOM 10712 C C . ARG C 1 122 ? 19.90519 57.56087 -12.80507 1.000 26.27944 116 ARG C C 1
ATOM 10713 O O . ARG C 1 122 ? 19.99952 58.76149 -13.07593 1.000 26.38155 116 ARG C O 1
ATOM 10734 N N . PRO C 1 123 ? 20.91811 56.71603 -13.00863 1.000 29.14039 117 PRO C N 1
ATOM 10735 C CA . PRO C 1 123 ? 22.13537 57.18690 -13.68430 1.000 32.81652 117 PRO C CA 1
ATOM 10736 C C . PRO C 1 123 ? 21.83115 57.75742 -15.06103 1.000 27.25806 117 PRO C C 1
ATOM 10737 O O . PRO C 1 123 ? 20.90998 57.32518 -15.75241 1.000 27.93978 117 PRO C O 1
ATOM 10748 N N . SER C 1 124 ? 22.63114 58.75118 -15.45644 1.000 31.99941 118 SER C N 1
ATOM 10749 C CA . SER C 1 124 ? 22.41959 59.40526 -16.74120 1.000 32.14345 118 SER C CA 1
ATOM 10750 C C . SER C 1 124 ? 22.63773 58.45508 -17.90341 1.000 33.38824 118 SER C C 1
ATOM 10751 O O . SER C 1 124 ? 22.15527 58.72040 -19.00893 1.000 35.58851 118 SER C O 1
ATOM 10759 N N . THR C 1 125 ? 23.36051 57.36373 -17.67456 1.000 33.95331 119 THR C N 1
ATOM 10760 C CA . THR C 1 125 ? 23.64539 56.36490 -18.69186 1.000 38.06335 119 THR C CA 1
ATOM 10761 C C . THR C 1 125 ? 22.63547 55.22868 -18.69850 1.000 38.96407 119 THR C C 1
ATOM 10762 O O . THR C 1 125 ? 22.73566 54.33373 -19.54261 1.000 39.73158 119 THR C O 1
ATOM 10773 N N . SER C 1 126 ? 21.66430 55.23899 -17.79380 1.000 34.57164 120 SER C N 1
ATOM 10774 C CA . SER C 1 126 ? 20.74768 54.11746 -17.68467 1.000 33.41191 120 SER C CA 1
ATOM 10775 C C . SER C 1 126 ? 19.53543 54.32613 -18.58902 1.000 27.39733 120 SER C C 1
ATOM 10776 O O . SER C 1 126 ? 19.28132 55.42329 -19.10635 1.000 32.26124 120 SER C O 1
ATOM 10784 N N . MET C 1 127 ? 18.79355 53.24166 -18.80458 1.000 29.19462 121 MET C N 1
ATOM 10785 C CA . MET C 1 127 ? 17.56521 53.34360 -19.57326 1.000 29.12883 121 MET C CA 1
ATOM 10786 C C . MET C 1 127 ? 16.58212 54.24794 -18.83546 1.000 27.87359 121 MET C C 1
ATOM 10787 O O . MET C 1 127 ? 16.49005 54.22672 -17.60060 1.000 27.98687 121 MET C O 1
ATOM 10801 N N . SER C 1 128 ? 15.85084 55.03798 -19.60650 1.000 24.95791 122 SER C N 1
ATOM 10802 C CA . SER C 1 128 ? 14.81636 55.92277 -19.08541 1.000 23.51855 122 SER C CA 1
ATOM 10803 C C . SER C 1 128 ? 15.34863 56.83108 -17.97684 1.000 28.05368 122 SER C C 1
ATOM 10804 O O . SER C 1 128 ? 14.67474 57.10234 -16.97483 1.000 23.79887 122 SER C O 1
ATOM 10812 N N . ALA C 1 129 ? 16.56411 57.33610 -18.17363 1.000 23.84265 123 ALA C N 1
ATOM 10813 C CA . ALA C 1 129 ? 17.16744 58.23361 -17.20078 1.000 23.65227 123 ALA C CA 1
ATOM 10814 C C . ALA C 1 129 ? 16.29452 59.46733 -16.99444 1.000 25.37030 123 ALA C C 1
ATOM 10815 O O . ALA C 1 129 ? 15.80843 60.08140 -17.95531 1.000 22.85209 123 ALA C O 1
ATOM 10822 N N . ASP C 1 130 ? 16.11250 59.83962 -15.71830 1.000 23.29989 124 ASP C N 1
ATOM 10823 C CA . ASP C 1 130 ? 15.21442 60.93370 -15.35684 1.000 23.81130 124 ASP C CA 1
ATOM 10824 C C . ASP C 1 130 ? 15.89379 62.29938 -15.36487 1.000 21.36639 124 ASP C C 1
ATOM 10825 O O . ASP C 1 130 ? 15.19649 63.31630 -15.42418 1.000 25.11958 124 ASP C O 1
ATOM 10834 N N . GLY C 1 131 ? 17.22474 62.33430 -15.32127 1.000 23.80041 125 GLY C N 1
ATOM 10835 C CA . GLY C 1 131 ? 17.96320 63.56755 -15.21566 1.000 24.57000 125 GLY C CA 1
ATOM 10836 C C . GLY C 1 131 ? 17.64894 64.58036 -16.30415 1.000 27.51549 125 GLY C C 1
ATOM 10837 O O . GLY C 1 131 ? 17.37805 65.75028 -16.01976 1.000 26.24866 125 GLY C O 1
ATOM 10841 N N . PRO C 1 132 ? 17.68543 64.15876 -17.57456 1.000 25.23548 126 PRO C N 1
ATOM 10842 C CA . PRO C 1 132 ? 17.45698 65.13548 -18.66308 1.000 23.65418 126 PRO C CA 1
ATOM 10843 C C . PRO C 1 132 ? 16.18134 65.94345 -18.50929 1.000 23.94589 126 PRO C C 1
ATOM 10844 O O . PRO C 1 132 ? 16.21372 67.18441 -18.54701 1.000 24.55920 126 PRO C O 1
ATOM 10855 N N . PHE C 1 133 ? 15.04149 65.27874 -18.33927 1.000 22.14627 127 PHE C N 1
ATOM 10856 C CA . PHE C 1 133 ? 13.78651 66.00821 -18.21649 1.000 22.99828 127 PHE C CA 1
ATOM 10857 C C . PHE C 1 133 ? 13.70110 66.73315 -16.87870 1.000 23.30948 127 PHE C C 1
ATOM 10858 O O . PHE C 1 133 ? 13.09150 67.80582 -16.78946 1.000 23.35055 127 PHE C O 1
ATOM 10875 N N . ASN C 1 134 ? 14.30247 66.16867 -15.83269 1.000 22.87557 128 ASN C N 1
ATOM 10876 C CA . ASN C 1 134 ? 14.36792 66.88323 -14.56390 1.000 23.80631 128 ASN C CA 1
ATOM 10877 C C . ASN C 1 134 ? 15.12106 68.19697 -14.72883 1.000 23.36096 128 ASN C C 1
ATOM 10878 O O . ASN C 1 134 ? 14.67225 69.24021 -14.25196 1.000 22.77164 128 ASN C O 1
ATOM 10889 N N . LEU C 1 135 ? 16.28207 68.15080 -15.38959 1.000 26.68515 129 LEU C N 1
ATOM 10890 C CA . LEU C 1 135 ? 17.06257 69.37000 -15.59855 1.000 26.62368 129 LEU C CA 1
ATOM 10891 C C . LEU C 1 135 ? 16.28864 70.37169 -16.44040 1.000 24.17408 129 LEU C C 1
ATOM 10892 O O . LEU C 1 135 ? 16.27210 71.57689 -16.13421 1.000 23.75939 129 LEU C O 1
ATOM 10908 N N . TYR C 1 136 ? 15.64695 69.89386 -17.50969 1.000 24.66017 130 TYR C N 1
ATOM 10909 C CA . TYR C 1 136 ? 14.83344 70.76622 -18.34692 1.000 21.09345 130 TYR C CA 1
ATOM 10910 C C . TYR C 1 136 ? 13.75905 71.46431 -17.52101 1.000 25.16708 130 TYR C C 1
ATOM 10911 O O . TYR C 1 136 ? 13.60313 72.68331 -17.58822 1.000 22.47253 130 TYR C O 1
ATOM 10929 N N . ASN C 1 137 ? 13.02527 70.70559 -16.70072 1.000 23.52596 131 ASN C N 1
ATOM 10930 C CA . ASN C 1 137 ? 11.97860 71.31310 -15.88223 1.000 21.86381 131 ASN C CA 1
ATOM 10931 C C . ASN C 1 137 ? 12.53503 72.23179 -14.80443 1.000 20.22166 131 ASN C C 1
ATOM 10932 O O . ASN C 1 137 ? 11.85808 73.18397 -14.40816 1.000 22.26579 131 ASN C O 1
ATOM 10943 N N . ALA C 1 138 ? 13.74275 71.95982 -14.32008 1.000 20.91310 132 ALA C N 1
ATOM 10944 C CA . ALA C 1 138 ? 14.35071 72.83841 -13.33505 1.000 20.76698 132 ALA C CA 1
ATOM 10945 C C . ALA C 1 138 ? 14.68139 74.18561 -13.96422 1.000 23.70497 132 ALA C C 1
ATOM 10946 O O . ALA C 1 138 ? 14.46848 75.24005 -13.35191 1.000 23.48111 132 ALA C O 1
ATOM 10953 N N . VAL C 1 139 ? 15.15607 74.17137 -15.21115 1.000 23.77241 133 VAL C N 1
ATOM 10954 C CA . VAL C 1 139 ? 15.41713 75.43492 -15.90248 1.000 24.91709 133 VAL C CA 1
ATOM 10955 C C . VAL C 1 139 ? 14.11298 76.15709 -16.22985 1.000 23.27840 133 VAL C C 1
ATOM 10956 O O . VAL C 1 139 ? 14.02674 77.38566 -16.11531 1.000 24.86213 133 VAL C O 1
ATOM 10969 N N . VAL C 1 140 ? 13.08219 75.42355 -16.65502 1.000 23.14181 134 VAL C N 1
ATOM 10970 C CA . VAL C 1 140 ? 11.75906 76.02557 -16.81868 1.000 22.90474 134 VAL C CA 1
ATOM 10971 C C . VAL C 1 140 ? 11.36030 76.76109 -15.54913 1.000 22.51221 134 VAL C C 1
ATOM 10972 O O . VAL C 1 140 ? 10.83727 77.88347 -15.58399 1.000 21.40112 134 VAL C O 1
ATOM 10985 N N . THR C 1 141 ? 11.54210 76.10352 -14.40545 1.000 22.45028 135 THR C N 1
ATOM 10986 C CA . THR C 1 141 ? 11.09961 76.70022 -13.15292 1.000 21.19926 135 THR C CA 1
ATOM 10987 C C . THR C 1 141 ? 11.94253 77.92424 -12.82237 1.000 22.69490 135 THR C C 1
ATOM 10988 O O . THR C 1 141 ? 11.40779 78.96914 -12.42192 1.000 23.26956 135 THR C O 1
ATOM 10999 N N . ALA C 1 142 ? 13.25853 77.81946 -13.01398 1.000 22.46064 136 ALA C N 1
ATOM 11000 C CA . ALA C 1 142 ? 14.13144 78.94262 -12.68652 1.000 22.94863 136 ALA C CA 1
ATOM 11001 C C . ALA C 1 142 ? 13.89626 80.12840 -13.61702 1.000 25.09988 136 ALA C C 1
ATOM 11002 O O . ALA C 1 142 ? 14.15801 81.27488 -13.23630 1.000 28.04010 136 ALA C O 1
ATOM 11009 N N . ALA C 1 143 ? 13.39811 79.87691 -14.82453 1.000 23.25128 137 ALA C N 1
ATOM 11010 C CA . ALA C 1 143 ? 13.12980 80.93439 -15.79192 1.000 26.25661 137 ALA C CA 1
ATOM 11011 C C . ALA C 1 143 ? 11.75668 81.57285 -15.63084 1.000 30.30826 137 ALA C C 1
ATOM 11012 O O . ALA C 1 143 ? 11.48167 82.59415 -16.27381 1.000 29.94147 137 ALA C O 1
ATOM 11019 N N . ASP C 1 144 ? 10.86877 80.98521 -14.82648 1.000 23.61255 138 ASP C N 1
ATOM 11020 C CA . ASP C 1 144 ? 9.50203 81.46797 -14.70675 1.000 24.04552 138 ASP C CA 1
ATOM 11021 C C . ASP C 1 144 ? 9.47006 82.61076 -13.70420 1.000 27.17801 138 ASP C C 1
ATOM 11022 O O . ASP C 1 144 ? 9.89117 82.44769 -12.56223 1.000 25.51144 138 ASP C O 1
ATOM 11031 N N . LYS C 1 145 ? 8.98407 83.77778 -14.13454 1.000 29.58450 139 LYS C N 1
ATOM 11032 C CA . LYS C 1 145 ? 8.91391 84.90803 -13.21586 1.000 30.45395 139 LYS C CA 1
ATOM 11033 C C . LYS C 1 145 ? 8.03963 84.59853 -12.00478 1.000 27.61308 139 LYS C C 1
ATOM 11034 O O . LYS C 1 145 ? 8.26021 85.15415 -10.91921 1.000 26.89176 139 LYS C O 1
ATOM 11053 N N . ALA C 1 146 ? 7.04370 83.72439 -12.16841 1.000 26.07852 140 ALA C N 1
ATOM 11054 C CA . ALA C 1 146 ? 6.16480 83.35806 -11.06140 1.000 27.86289 140 ALA C CA 1
ATOM 11055 C C . ALA C 1 146 ? 6.87820 82.55894 -9.97916 1.000 28.66764 140 ALA C C 1
ATOM 11056 O O . ALA C 1 146 ? 6.34187 82.44163 -8.87068 1.000 25.70885 140 ALA C O 1
ATOM 11063 N N . SER C 1 147 ? 8.07365 82.04779 -10.25679 1.000 24.77571 141 SER C N 1
ATOM 11064 C CA . SER C 1 147 ? 8.81678 81.27451 -9.28030 1.000 26.70628 141 SER C CA 1
ATOM 11065 C C . SER C 1 147 ? 9.53971 82.13379 -8.25741 1.000 28.29085 141 SER C C 1
ATOM 11066 O O . SER C 1 147 ? 9.95034 81.61105 -7.21987 1.000 27.09360 141 SER C O 1
ATOM 11074 N N . ALA C 1 148 ? 9.72170 83.42899 -8.52084 1.000 25.33334 142 ALA C N 1
ATOM 11075 C CA . ALA C 1 148 ? 10.46011 84.26948 -7.59743 1.000 29.57773 142 ALA C CA 1
ATOM 11076 C C . ALA C 1 148 ? 9.66735 84.46091 -6.31436 1.000 25.79460 142 ALA C C 1
ATOM 11077 O O . ALA C 1 148 ? 8.43721 84.36984 -6.29664 1.000 26.20086 142 ALA C O 1
ATOM 11084 N N . ASN C 1 149 ? 10.39730 84.70369 -5.22857 1.000 28.11502 143 ASN C N 1
ATOM 11085 C CA . ASN C 1 149 ? 9.81910 85.02136 -3.92970 1.000 32.83846 143 ASN C CA 1
ATOM 11086 C C . ASN C 1 149 ? 9.05736 83.85780 -3.31344 1.000 31.73286 143 ASN C C 1
ATOM 11087 O O . ASN C 1 149 ? 8.23235 84.06260 -2.41792 1.000 28.88998 143 ASN C O 1
ATOM 11098 N N . ARG C 1 150 ? 9.32256 82.63289 -3.76177 1.000 26.19366 144 ARG C N 1
ATOM 11099 C CA . ARG C 1 150 ? 8.74083 81.44558 -3.15151 1.000 23.82549 144 ARG C CA 1
ATOM 11100 C C . ARG C 1 150 ? 9.74976 80.68151 -2.31516 1.000 21.96080 144 ARG C C 1
ATOM 11101 O O . ARG C 1 150 ? 9.44986 79.56825 -1.87402 1.000 23.64499 144 ARG C O 1
ATOM 11122 N N . GLY C 1 151 ? 10.94679 81.23218 -2.11255 1.000 22.51397 145 GLY C N 1
ATOM 11123 C CA . GLY C 1 151 ? 12.00180 80.54530 -1.40198 1.000 20.52875 145 GLY C CA 1
ATOM 11124 C C . GLY C 1 151 ? 12.75806 79.63222 -2.33812 1.000 21.27237 145 GLY C C 1
ATOM 11125 O O . GLY C 1 151 ? 12.47858 79.55967 -3.53683 1.000 22.63183 145 GLY C O 1
ATOM 11129 N N . VAL C 1 152 ? 13.72945 78.91262 -1.77683 1.000 21.69592 146 VAL C N 1
ATOM 11130 C CA . VAL C 1 152 ? 14.48822 77.94002 -2.55334 1.000 20.85502 146 VAL C CA 1
ATOM 11131 C C . VAL C 1 152 ? 13.60556 76.73897 -2.84869 1.000 23.05721 146 VAL C C 1
ATOM 11132 O O . VAL C 1 152 ? 12.83377 76.28805 -1.99187 1.000 22.61930 146 VAL C O 1
ATOM 11145 N N . LEU C 1 153 ? 13.71962 76.21341 -4.06402 1.000 21.21391 147 LEU C N 1
ATOM 11146 C CA . LEU C 1 153 ? 12.81841 75.19793 -4.58079 1.000 20.68278 147 LEU C CA 1
ATOM 11147 C C . LEU C 1 153 ? 13.60159 73.95645 -4.96716 1.000 19.44659 147 LEU C C 1
ATOM 11148 O O . LEU C 1 153 ? 14.80529 73.99683 -5.24866 1.000 20.72226 147 LEU C O 1
ATOM 11164 N N . VAL C 1 154 ? 12.88583 72.83610 -4.96546 1.000 20.99499 148 VAL C N 1
ATOM 11165 C CA . VAL C 1 154 ? 13.36759 71.57132 -5.50818 1.000 17.43650 148 VAL C CA 1
ATOM 11166 C C . VAL C 1 154 ? 12.40438 71.16020 -6.60856 1.000 18.53197 148 VAL C C 1
ATOM 11167 O O . VAL C 1 154 ? 11.18221 71.17037 -6.40845 1.000 20.41407 148 VAL C O 1
ATOM 11180 N N . VAL C 1 155 ? 12.93419 70.85053 -7.79071 1.000 20.55688 149 VAL C N 1
ATOM 11181 C CA . VAL C 1 155 ? 12.10250 70.43194 -8.92226 1.000 19.06233 149 VAL C CA 1
ATOM 11182 C C . VAL C 1 155 ? 12.47429 69.00463 -9.26998 1.000 19.44693 149 VAL C C 1
ATOM 11183 O O . VAL C 1 155 ? 13.62522 68.72615 -9.62472 1.000 20.99026 149 VAL C O 1
ATOM 11196 N N . MET C 1 156 ? 11.52006 68.09319 -9.10941 1.000 19.37813 150 MET C N 1
ATOM 11197 C CA . MET C 1 156 ? 11.73300 66.68035 -9.39428 1.000 20.92482 150 MET C CA 1
ATOM 11198 C C . MET C 1 156 ? 10.40507 66.09800 -9.84439 1.000 18.70441 150 MET C C 1
ATOM 11199 O O . MET C 1 156 ? 9.35019 66.40903 -9.27204 1.000 18.28348 150 MET C O 1
ATOM 11213 N N . ASN C 1 157 ? 10.45993 65.22374 -10.85565 1.000 20.07336 151 ASN C N 1
ATOM 11214 C CA . ASN C 1 157 ? 9.27482 64.51007 -11.33196 1.000 17.93563 151 ASN C CA 1
ATOM 11215 C C . ASN C 1 157 ? 8.10755 65.45772 -11.60672 1.000 20.75306 151 ASN C C 1
ATOM 11216 O O . ASN C 1 157 ? 6.99602 65.28928 -11.10857 1.000 18.41644 151 ASN C O 1
ATOM 11227 N N . ASP C 1 158 ? 8.36292 66.46936 -12.42829 1.000 20.06218 152 ASP C N 1
ATOM 11228 C CA . ASP C 1 158 ? 7.33470 67.36759 -12.94033 1.000 20.71227 152 ASP C CA 1
ATOM 11229 C C . ASP C 1 158 ? 6.65245 68.20294 -11.85263 1.000 19.58341 152 ASP C C 1
ATOM 11230 O O . ASP C 1 158 ? 5.51798 68.66388 -12.05278 1.000 20.19339 152 ASP C O 1
ATOM 11239 N N . THR C 1 159 ? 7.30438 68.39294 -10.70580 1.000 18.25562 153 THR C N 1
ATOM 11240 C CA . THR C 1 159 ? 6.68824 69.01600 -9.53809 1.000 19.23016 153 THR C CA 1
ATOM 11241 C C . THR C 1 159 ? 7.64605 70.01737 -8.91830 1.000 17.23536 153 THR C C 1
ATOM 11242 O O . THR C 1 159 ? 8.84379 69.74407 -8.78747 1.000 18.99461 153 THR C O 1
ATOM 11253 N N . VAL C 1 160 ? 7.10319 71.17368 -8.52368 1.000 19.92030 154 VAL C N 1
ATOM 11254 C CA . VAL C 1 160 ? 7.86013 72.20610 -7.82310 1.000 17.10188 154 VAL C CA 1
ATOM 11255 C C . VAL C 1 160 ? 7.54147 72.11323 -6.33759 1.000 17.98622 154 VAL C C 1
ATOM 11256 O O . VAL C 1 160 ? 6.37717 72.27397 -5.94666 1.000 19.09453 154 VAL C O 1
ATOM 11269 N N . LEU C 1 161 ? 8.58363 71.91879 -5.52619 1.000 18.07688 155 LEU C N 1
ATOM 11270 C CA . LEU C 1 161 ? 8.47870 71.66104 -4.08887 1.000 17.45825 155 LEU C CA 1
ATOM 11271 C C . LEU C 1 161 ? 9.28603 72.67955 -3.30126 1.000 19.63400 155 LEU C C 1
ATOM 11272 O O . LEU C 1 161 ? 10.41702 73.02469 -3.67192 1.000 20.21964 155 LEU C O 1
ATOM 11288 N N . ASP C 1 162 ? 8.70654 73.16636 -2.20292 1.000 20.05640 156 ASP C N 1
ATOM 11289 C CA . ASP C 1 162 ? 9.41993 74.12074 -1.37054 1.000 19.08868 156 ASP C CA 1
ATOM 11290 C C . ASP C 1 162 ? 10.52942 73.44535 -0.56728 1.000 20.52656 156 ASP C C 1
ATOM 11291 O O . ASP C 1 162 ? 10.41786 72.30614 -0.10927 1.000 20.07252 156 ASP C O 1
ATOM 11300 N N . GLY C 1 163 ? 11.61245 74.18724 -0.36845 1.000 18.90066 157 GLY C N 1
ATOM 11301 C CA . GLY C 1 163 ? 12.78744 73.67054 0.29319 1.000 21.53876 157 GLY C CA 1
ATOM 11302 C C . GLY C 1 163 ? 12.58809 73.26613 1.73862 1.000 19.21781 157 GLY C C 1
ATOM 11303 O O . GLY C 1 163 ? 13.33005 72.40236 2.23182 1.000 21.83779 157 GLY C O 1
ATOM 11307 N N . ARG C 1 164 ? 11.59960 73.84106 2.42348 1.000 19.42856 158 ARG C N 1
ATOM 11308 C CA . ARG C 1 164 ? 11.37509 73.49331 3.82252 1.000 19.14805 158 ARG C CA 1
ATOM 11309 C C . ARG C 1 164 ? 10.75416 72.10456 3.95327 1.000 19.58251 158 ARG C C 1
ATOM 11310 O O . ARG C 1 164 ? 11.30026 71.24389 4.65358 1.000 20.79052 158 ARG C O 1
ATOM 11331 N N . ASP C 1 165 ? 9.63474 71.84990 3.26630 1.000 18.99013 159 ASP C N 1
ATOM 11332 C CA . ASP C 1 165 ? 8.88156 70.61668 3.48938 1.000 17.67037 159 ASP C CA 1
ATOM 11333 C C . ASP C 1 165 ? 9.34164 69.44969 2.62025 1.000 19.60528 159 ASP C C 1
ATOM 11334 O O . ASP C 1 165 ? 8.99517 68.29808 2.91911 1.000 19.96686 159 ASP C O 1
ATOM 11343 N N . VAL C 1 166 ? 10.12582 69.68442 1.56726 1.000 18.47131 160 VAL C N 1
ATOM 11344 C CA . VAL C 1 166 ? 10.46452 68.60274 0.64737 1.000 17.84417 160 VAL C CA 1
ATOM 11345 C C . VAL C 1 166 ? 11.35911 67.56807 1.31624 1.000 19.80751 160 VAL C C 1
ATOM 11346 O O . VAL C 1 166 ? 12.28967 67.89592 2.05746 1.000 19.50028 160 VAL C O 1
ATOM 11359 N N . THR C 1 167 ? 11.11073 66.29264 1.02323 1.000 18.09933 161 THR C N 1
ATOM 11360 C CA . THR C 1 167 ? 11.91170 65.23024 1.61375 1.000 18.54082 161 THR C CA 1
ATOM 11361 C C . THR C 1 167 ? 11.90433 64.02778 0.67693 1.000 18.85524 161 THR C C 1
ATOM 11362 O O . THR C 1 167 ? 11.00817 63.85580 -0.14935 1.000 18.96767 161 THR C O 1
ATOM 11373 N N . LYS C 1 168 ? 12.94783 63.21875 0.79205 1.000 18.20662 162 LYS C N 1
ATOM 11374 C CA . LYS C 1 168 ? 13.09273 61.99819 0.00011 1.000 18.54056 162 LYS C CA 1
ATOM 11375 C C . LYS C 1 168 ? 12.32062 60.89045 0.70082 1.000 18.43058 162 LYS C C 1
ATOM 11376 O O . LYS C 1 168 ? 12.69988 60.47688 1.79670 1.000 20.62782 162 LYS C O 1
ATOM 11395 N N . THR C 1 169 ? 11.24391 60.40579 0.07815 1.000 17.92934 163 THR C N 1
ATOM 11396 C CA . THR C 1 169 ? 10.34539 59.46412 0.73523 1.000 17.58378 163 THR C CA 1
ATOM 11397 C C . THR C 1 169 ? 10.62357 57.99959 0.40265 1.000 19.56923 163 THR C C 1
ATOM 11398 O O . THR C 1 169 ? 10.15780 57.12388 1.13841 1.000 18.06200 163 THR C O 1
ATOM 11409 N N . ASN C 1 170 ? 11.35758 57.71175 -0.67103 1.000 18.35066 164 ASN C N 1
ATOM 11410 C CA . ASN C 1 170 ? 11.61153 56.35377 -1.12575 1.000 16.51533 164 ASN C CA 1
ATOM 11411 C C . ASN C 1 170 ? 13.05221 56.21771 -1.59383 1.000 19.13175 164 ASN C C 1
ATOM 11412 O O . ASN C 1 170 ? 13.63238 57.13995 -2.16634 1.000 19.16408 164 ASN C O 1
ATOM 11423 N N . THR C 1 171 ? 13.63468 55.04300 -1.35819 1.000 18.68995 165 THR C N 1
ATOM 11424 C CA . THR C 1 171 ? 15.05785 54.87056 -1.60598 1.000 18.24898 165 THR C CA 1
ATOM 11425 C C . THR C 1 171 ? 15.43518 54.84895 -3.08938 1.000 20.50071 165 THR C C 1
ATOM 11426 O O . THR C 1 171 ? 16.60691 55.09864 -3.39907 1.000 21.76808 165 THR C O 1
ATOM 11437 N N . THR C 1 172 ? 14.50252 54.50317 -3.99313 1.000 20.03706 166 THR C N 1
ATOM 11438 C CA . THR C 1 172 ? 14.81370 54.30109 -5.41102 1.000 21.35003 166 THR C CA 1
ATOM 11439 C C . THR C 1 172 ? 13.84487 54.94943 -6.40125 1.000 23.14866 166 THR C C 1
ATOM 11440 O O . THR C 1 172 ? 14.22864 55.14524 -7.56269 1.000 23.94449 166 THR C O 1
ATOM 11451 N N . ASP C 1 173 ? 12.63470 55.31801 -5.98747 1.000 18.55512 167 ASP C N 1
ATOM 11452 C CA . ASP C 1 173 ? 11.59076 55.74389 -6.91585 1.000 18.31170 167 ASP C CA 1
ATOM 11453 C C . ASP C 1 173 ? 11.92960 57.09340 -7.51748 1.000 17.77543 167 ASP C C 1
ATOM 11454 O O . ASP C 1 173 ? 12.33590 58.01096 -6.80879 1.000 18.25974 167 ASP C O 1
ATOM 11463 N N . VAL C 1 174 ? 11.75565 57.22667 -8.83471 1.000 19.16018 168 VAL C N 1
ATOM 11464 C CA . VAL C 1 174 ? 11.94071 58.53973 -9.45695 1.000 18.22451 168 VAL C CA 1
ATOM 11465 C C . VAL C 1 174 ? 10.99071 59.59046 -8.88946 1.000 17.89438 168 VAL C C 1
ATOM 11466 O O . VAL C 1 174 ? 11.25880 60.80078 -9.01153 1.000 19.06112 168 VAL C O 1
ATOM 11479 N N . ALA C 1 175 ? 9.86261 59.15922 -8.30874 1.000 16.82719 169 ALA C N 1
ATOM 11480 C CA . ALA C 1 175 ? 8.86618 60.04492 -7.71414 1.000 17.27994 169 ALA C CA 1
ATOM 11481 C C . ALA C 1 175 ? 9.11136 60.29888 -6.22522 1.000 17.12472 169 ALA C C 1
ATOM 11482 O O . ALA C 1 175 ? 8.21888 60.80396 -5.53871 1.000 19.42978 169 ALA C O 1
ATOM 11489 N N . THR C 1 176 ? 10.32212 60.02319 -5.74812 1.000 18.11189 170 THR C N 1
ATOM 11490 C CA . THR C 1 176 ? 10.60300 59.99590 -4.31746 1.000 16.53310 170 THR C CA 1
ATOM 11491 C C . THR C 1 176 ? 10.38619 61.33692 -3.61122 1.000 18.46364 170 THR C C 1
ATOM 11492 O O . THR C 1 176 ? 9.97286 61.35490 -2.45074 1.000 18.35708 170 THR C O 1
ATOM 11503 N N . PHE C 1 177 ? 10.67412 62.46982 -4.24998 1.000 16.21702 171 PHE C N 1
ATOM 11504 C CA . PHE C 1 177 ? 10.61128 63.74934 -3.53014 1.000 17.30971 171 PHE C CA 1
ATOM 11505 C C . PHE C 1 177 ? 9.18078 64.25740 -3.40299 1.000 18.32090 171 PHE C C 1
ATOM 11506 O O . PHE C 1 177 ? 8.47832 64.45457 -4.40301 1.000 17.48040 171 PHE C O 1
ATOM 11523 N N . LYS C 1 178 ? 8.74085 64.45897 -2.15657 1.000 17.03448 172 LYS C N 1
ATOM 11524 C CA . LYS C 1 178 ? 7.40643 64.93294 -1.86779 1.000 16.29443 172 LYS C CA 1
ATOM 11525 C C . LYS C 1 178 ? 7.48138 65.91603 -0.70751 1.000 17.56978 172 LYS C C 1
ATOM 11526 O O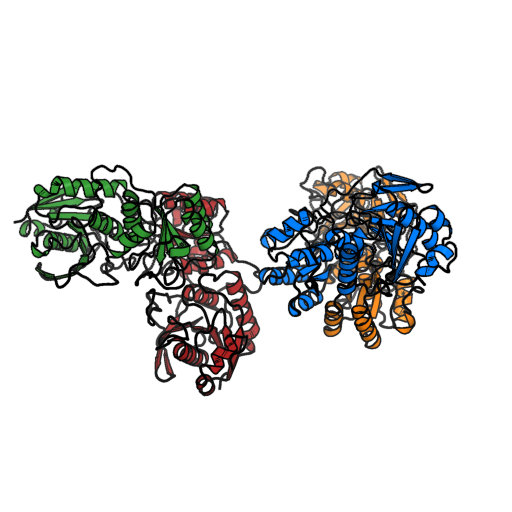 . LYS C 1 178 ? 8.35626 65.79814 0.16638 1.000 18.17667 172 LYS C O 1
ATOM 11545 N N . SER C 1 179 ? 6.54020 66.84470 -0.68524 1.000 18.22206 173 SER C N 1
ATOM 11546 C CA . SER C 1 179 ? 6.35173 67.76329 0.44568 1.000 16.81415 173 SER C CA 1
ATOM 11547 C C . SER C 1 179 ? 5.25016 67.13547 1.28097 1.000 18.11641 173 SER C C 1
ATOM 11548 O O . SER C 1 179 ? 4.05586 67.35757 1.05812 1.000 18.16666 173 SER C O 1
ATOM 11556 N N . VAL C 1 180 ? 5.68719 66.28903 2.21530 1.000 17.40837 174 VAL C N 1
ATOM 11557 C CA . VAL C 1 180 ? 4.83092 65.30287 2.83636 1.000 17.12689 174 VAL C CA 1
ATOM 11558 C C . VAL C 1 180 ? 3.83661 65.88377 3.83511 1.000 18.23350 174 VAL C C 1
ATOM 11559 O O . VAL C 1 180 ? 2.85058 65.20253 4.16669 1.000 19.51912 174 VAL C O 1
ATOM 11572 N N . ASN C 1 181 ? 4.04105 67.11219 4.31520 1.000 16.88943 175 ASN C N 1
ATOM 11573 C CA . ASN C 1 181 ? 3.10040 67.70351 5.25941 1.000 18.92415 175 ASN C CA 1
ATOM 11574 C C . ASN C 1 181 ? 2.15801 68.71213 4.62643 1.000 18.36689 175 ASN C C 1
ATOM 11575 O O . ASN C 1 181 ? 0.96107 68.71231 4.93318 1.000 19.07130 175 ASN C O 1
ATOM 11586 N N . TYR C 1 182 ? 2.64827 69.55057 3.71402 1.000 19.24721 176 TYR C N 1
ATOM 11587 C CA . TYR C 1 182 ? 1.85030 70.64344 3.18589 1.000 19.19996 176 TYR C CA 1
ATOM 11588 C C . TYR C 1 182 ? 1.70309 70.63684 1.67265 1.000 21.25630 176 TYR C C 1
ATOM 11589 O O . TYR C 1 182 ? 0.97517 71.48609 1.14195 1.000 21.60927 176 TYR C O 1
ATOM 11607 N N . GLY C 1 183 ? 2.36516 69.73206 0.96172 1.000 19.52833 177 GLY C N 1
ATOM 11608 C CA . GLY C 1 183 ? 2.10040 69.54900 -0.44482 1.000 20.46783 177 GLY C CA 1
ATOM 11609 C C . GLY C 1 183 ? 3.00799 70.38106 -1.32693 1.000 18.90063 177 GLY C C 1
ATOM 11610 O O . GLY C 1 183 ? 3.75679 71.24385 -0.86427 1.000 21.29342 177 GLY C O 1
ATOM 11614 N N . PRO C 1 184 ? 2.93644 70.13272 -2.62631 1.000 18.78513 178 PRO C N 1
ATOM 11615 C CA . PRO C 1 184 ? 3.77049 70.86563 -3.58382 1.000 19.61727 178 PRO C CA 1
ATOM 11616 C C . PRO C 1 184 ? 3.22598 72.26653 -3.83502 1.000 19.53196 178 PRO C C 1
ATOM 11617 O O . PRO C 1 184 ? 2.08153 72.59534 -3.51808 1.000 19.25999 178 PRO C O 1
ATOM 11628 N N . LEU C 1 185 ? 4.07426 73.08775 -4.44939 1.000 20.06679 179 LEU C N 1
ATOM 11629 C CA . LEU C 1 185 ? 3.66659 74.44436 -4.81196 1.000 18.88898 179 LEU C CA 1
ATOM 11630 C C . LEU C 1 185 ? 2.99170 74.50183 -6.17610 1.000 20.81862 179 LEU C C 1
ATOM 11631 O O . LEU C 1 185 ? 2.08702 75.32307 -6.38788 1.000 19.59253 179 LEU C O 1
ATOM 11647 N N . GLY C 1 186 ? 3.41269 73.65548 -7.10515 1.000 19.95097 180 GLY C N 1
ATOM 11648 C CA . GLY C 1 186 ? 2.84804 73.65562 -8.44538 1.000 21.77271 180 GLY C CA 1
ATOM 11649 C C . GLY C 1 186 ? 3.33628 72.43846 -9.19738 1.000 17.97822 180 GLY C C 1
ATOM 11650 O O . GLY C 1 186 ? 4.27452 71.75916 -8.78104 1.000 20.87923 180 GLY C O 1
ATOM 11654 N N . TYR C 1 187 ? 2.66626 72.16506 -10.31329 1.000 20.90066 181 TYR C N 1
ATOM 11655 C CA . TYR C 1 187 ? 3.00831 71.06656 -11.20536 1.000 20.77446 181 TYR C CA 1
ATOM 11656 C C . TYR C 1 187 ? 3.35512 71.62990 -12.57831 1.000 21.57372 181 TYR C C 1
ATOM 11657 O O . TYR C 1 187 ? 2.82883 72.67330 -12.99218 1.000 22.94716 181 TYR C O 1
ATOM 11675 N N . ILE C 1 188 ? 4.25342 70.93570 -13.26695 1.000 21.84394 182 ILE C N 1
ATOM 11676 C CA . ILE C 1 188 ? 4.81665 71.40285 -14.53423 1.000 21.42944 182 ILE C CA 1
ATOM 11677 C C . ILE C 1 188 ? 4.25410 70.52164 -15.63690 1.000 22.81565 182 ILE C C 1
ATOM 11678 O O . ILE C 1 188 ? 4.40565 69.29767 -15.60029 1.000 24.11179 182 ILE C O 1
ATOM 11694 N N . HIS C 1 189 ? 3.59380 71.13606 -16.61486 1.000 23.50871 183 HIS C N 1
ATOM 11695 C CA . HIS C 1 189 ? 3.12877 70.39625 -17.77672 1.000 26.08006 183 HIS C CA 1
ATOM 11696 C C . HIS C 1 189 ? 3.44693 71.19461 -19.02867 1.000 31.69872 183 HIS C C 1
ATOM 11697 O O . HIS C 1 189 ? 3.08381 72.36857 -19.11675 1.000 27.23417 183 HIS C O 1
ATOM 11711 N N . ASN C 1 190 ? 4.10176 70.55472 -19.99286 1.000 30.17597 184 ASN C N 1
ATOM 11712 C CA . ASN C 1 190 ? 4.37453 71.19616 -21.28122 1.000 34.76026 184 ASN C CA 1
ATOM 11713 C C . ASN C 1 190 ? 5.09793 72.52428 -21.07016 1.000 31.09914 184 ASN C C 1
ATOM 11714 O O . ASN C 1 190 ? 4.83634 73.51666 -21.74763 1.000 31.00372 184 ASN C O 1
ATOM 11725 N N . GLY C 1 191 ? 6.00178 72.54879 -20.09228 1.000 25.46991 185 GLY C N 1
ATOM 11726 C CA . GLY C 1 191 ? 6.81709 73.71698 -19.84792 1.000 27.24426 185 GLY C CA 1
ATOM 11727 C C . GLY C 1 191 ? 6.12191 74.88178 -19.18358 1.000 25.22962 185 GLY C C 1
ATOM 11728 O O . GLY C 1 191 ? 6.66846 75.98840 -19.19902 1.000 27.90640 185 GLY C O 1
ATOM 11732 N N . LYS C 1 192 ? 4.93230 74.67965 -18.62201 1.000 24.22928 186 LYS C N 1
ATOM 11733 C CA . LYS C 1 192 ? 4.19811 75.71039 -17.90599 1.000 28.03125 186 LYS C CA 1
ATOM 11734 C C . LYS C 1 192 ? 3.89892 75.21326 -16.49380 1.000 26.78174 186 LYS C C 1
ATOM 11735 O O . LYS C 1 192 ? 3.63518 74.02720 -16.28157 1.000 25.66436 186 LYS C O 1
ATOM 11754 N N . ILE C 1 193 ? 3.90659 76.13495 -15.53701 1.000 27.13104 187 ILE C N 1
ATOM 11755 C CA . ILE C 1 193 ? 3.66803 75.82272 -14.13348 1.000 23.13568 187 ILE C CA 1
ATOM 11756 C C . ILE C 1 193 ? 2.39408 76.51717 -13.68689 1.000 26.46856 187 ILE C C 1
ATOM 11757 O O . ILE C 1 193 ? 2.25091 77.73149 -13.87232 1.000 26.12747 187 ILE C O 1
ATOM 11773 N N . ASP C 1 194 ? 1.48638 75.76571 -13.06664 1.000 26.58707 188 ASP C N 1
ATOM 11774 C CA . ASP C 1 194 ? 0.35344 76.36772 -12.36878 1.000 28.97979 188 ASP C CA 1
ATOM 11775 C C . ASP C 1 194 ? 0.68392 76.32061 -10.87909 1.000 29.31652 188 ASP C C 1
ATOM 11776 O O . ASP C 1 194 ? 0.58045 75.26575 -10.23833 1.000 29.14175 188 ASP C O 1
ATOM 11785 N N . TYR C 1 195 ? 1.12739 77.45451 -10.34502 1.000 26.15352 189 TYR C N 1
ATOM 11786 C CA . TYR C 1 195 ? 1.40794 77.56771 -8.92497 1.000 22.88025 189 TYR C CA 1
ATOM 11787 C C . TYR C 1 195 ? 0.09285 77.82797 -8.20632 1.000 22.72141 189 TYR C C 1
ATOM 11788 O O . TYR C 1 195 ? -0.65529 78.73590 -8.57857 1.000 25.94658 189 TYR C O 1
ATOM 11806 N N . GLN C 1 196 ? -0.19932 77.03274 -7.18931 1.000 20.90002 190 GLN C N 1
ATOM 11807 C CA . GLN C 1 196 ? -1.37815 77.24622 -6.36404 1.000 21.65354 190 GLN C CA 1
ATOM 11808 C C . GLN C 1 196 ? -1.03174 77.41541 -4.89264 1.000 20.35038 190 GLN C C 1
ATOM 11809 O O . GLN C 1 196 ? -1.94350 77.56810 -4.07286 1.000 21.62744 190 GLN C O 1
ATOM 11823 N N . ARG C 1 197 ? 0.24834 77.40313 -4.54240 1.000 17.70093 191 ARG C N 1
ATOM 11824 C CA . ARG C 1 197 ? 0.68189 77.50038 -3.15447 1.000 19.20189 191 ARG C CA 1
ATOM 11825 C C . ARG C 1 197 ? 2.04693 78.16666 -3.07003 1.000 20.28490 191 ARG C C 1
ATOM 11826 O O . ARG C 1 197 ? 2.83759 78.14876 -4.01812 1.000 21.70891 191 ARG C O 1
ATOM 11847 N N . THR C 1 198 ? 2.32626 78.72962 -1.88994 1.000 20.75853 192 THR C N 1
ATOM 11848 C CA . THR C 1 198 ? 3.61743 79.30843 -1.54515 1.000 21.77561 192 THR C CA 1
ATOM 11849 C C . THR C 1 198 ? 3.83599 79.13590 -0.04594 1.000 19.97018 192 THR C C 1
ATOM 11850 O O . THR C 1 198 ? 2.86301 79.08972 0.71272 1.000 21.96513 192 THR C O 1
ATOM 11861 N N . PRO C 1 199 ? 5.07673 78.95874 0.40153 1.000 18.92050 193 PRO C N 1
ATOM 11862 C CA . PRO C 1 199 ? 5.28837 78.66730 1.82620 1.000 22.15635 193 PRO C CA 1
ATOM 11863 C C . PRO C 1 199 ? 5.07743 79.89633 2.68346 1.000 23.61091 193 PRO C C 1
ATOM 11864 O O . PRO C 1 199 ? 5.53462 80.99177 2.34826 1.000 26.55131 193 PRO C O 1
ATOM 11875 N N . ALA C 1 200 ? 4.37192 79.70414 3.79812 1.000 23.54596 194 ALA C N 1
ATOM 11876 C CA . ALA C 1 200 ? 4.11542 80.80901 4.71281 1.000 22.43233 194 ALA C CA 1
ATOM 11877 C C . ALA C 1 200 ? 5.28694 81.04722 5.64381 1.000 23.22808 194 ALA C C 1
ATOM 11878 O O . ALA C 1 200 ? 5.48392 82.18550 6.10088 1.000 24.26028 194 ALA C O 1
ATOM 11885 N N . ARG C 1 201 ? 6.05570 80.00732 5.95861 1.000 22.40666 195 ARG C N 1
ATOM 11886 C CA . ARG C 1 201 ? 7.19798 80.18511 6.84317 1.000 20.21798 195 ARG C CA 1
ATOM 11887 C C . ARG C 1 201 ? 8.20716 81.12098 6.19073 1.000 25.23536 195 ARG C C 1
ATOM 11888 O O . ARG C 1 201 ? 8.41388 81.09052 4.97355 1.000 22.22540 195 ARG C O 1
ATOM 11909 N N . LYS C 1 202 ? 8.85296 81.94611 7.00894 1.000 24.84697 196 LYS C N 1
ATOM 11910 C CA . LYS C 1 202 ? 9.74348 82.96154 6.47053 1.000 26.84191 196 LYS C CA 1
ATOM 11911 C C . LYS C 1 202 ? 10.98806 82.32673 5.86698 1.000 23.65154 196 LYS C C 1
ATOM 11912 O O . LYS C 1 202 ? 11.58331 81.40453 6.43316 1.000 23.10308 196 LYS C O 1
ATOM 11931 N N . HIS C 1 203 ? 11.38452 82.82807 4.70017 1.000 20.56384 197 HIS C N 1
ATOM 11932 C CA . HIS C 1 203 ? 12.52930 82.29216 3.99156 1.000 20.18402 197 HIS C CA 1
ATOM 11933 C C . HIS C 1 203 ? 13.34042 83.43291 3.41175 1.000 23.34792 197 HIS C C 1
ATOM 11934 O O . HIS C 1 203 ? 12.94424 84.60086 3.46804 1.000 25.19423 197 HIS C O 1
ATOM 11948 N N . THR C 1 204 ? 14.49768 83.05720 2.88208 1.000 21.68400 198 THR C N 1
ATOM 11949 C CA . THR C 1 204 ? 15.44290 83.92045 2.18141 1.000 23.52182 198 THR C CA 1
ATOM 11950 C C . THR C 1 204 ? 15.60679 85.28026 2.84204 1.000 27.69253 198 THR C C 1
ATOM 11951 O O . THR C 1 204 ? 16.12032 85.36033 3.96361 1.000 25.75281 198 THR C O 1
ATOM 11962 N N . SER C 1 205 ? 15.20289 86.34555 2.15514 1.000 29.24327 199 SER C N 1
ATOM 11963 C CA . SER C 1 205 ? 15.46046 87.69424 2.65432 1.000 34.66279 199 SER C CA 1
ATOM 11964 C C . SER C 1 205 ? 14.58231 88.07293 3.83993 1.000 34.89975 199 SER C C 1
ATOM 11965 O O . SER C 1 205 ? 14.76430 89.16571 4.40028 1.000 27.14915 199 SER C O 1
ATOM 11973 N N . ASP C 1 206 ? 13.64334 87.21892 4.24558 1.000 27.30217 200 ASP C N 1
ATOM 11974 C CA . ASP C 1 206 ? 12.84479 87.44337 5.43967 1.000 27.63949 200 ASP C CA 1
ATOM 11975 C C . ASP C 1 206 ? 13.39198 86.73079 6.67655 1.000 27.03228 200 ASP C C 1
ATOM 11976 O O . ASP C 1 206 ? 12.71828 86.72162 7.71425 1.000 29.45938 200 ASP C O 1
ATOM 11985 N N . THR C 1 207 ? 14.57078 86.12833 6.59375 1.000 23.93432 201 THR C N 1
ATOM 11986 C CA . THR C 1 207 ? 15.20108 85.55677 7.77220 1.000 26.83238 201 THR C CA 1
ATOM 11987 C C . THR C 1 207 ? 16.38433 86.41685 8.18478 1.000 31.19631 201 THR C C 1
ATOM 11988 O O . THR C 1 207 ? 16.96692 87.12521 7.35599 1.000 28.34764 201 THR C O 1
ATOM 11999 N N . PRO C 1 208 ? 16.78991 86.35441 9.45307 1.000 29.52448 202 PRO C N 1
ATOM 12000 C CA . PRO C 1 208 ? 17.96678 87.10130 9.92075 1.000 28.83774 202 PRO C CA 1
ATOM 12001 C C . PRO C 1 208 ? 19.28099 86.36007 9.75352 1.000 35.11872 202 PRO C C 1
ATOM 12002 O O . PRO C 1 208 ? 20.32596 86.87292 10.17017 1.000 31.23996 202 PRO C O 1
ATOM 12013 N N . PHE C 1 209 ? 19.26531 85.16705 9.17664 1.000 29.85512 203 PHE C N 1
ATOM 12014 C CA . PHE C 1 209 ? 20.47384 84.36568 9.08121 1.000 29.25185 203 PHE C CA 1
ATOM 12015 C C . PHE C 1 209 ? 21.33567 84.89631 7.94985 1.000 35.29130 203 PHE C C 1
ATOM 12016 O O . PHE C 1 209 ? 20.89509 84.96581 6.79709 1.000 35.66209 203 PHE C O 1
ATOM 12033 N N . ASP C 1 210 ? 22.55756 85.28851 8.29491 1.000 36.23737 204 ASP C N 1
ATOM 12034 C CA . ASP C 1 210 ? 23.50553 85.89794 7.37066 1.000 35.31600 204 ASP C CA 1
ATOM 12035 C C . ASP C 1 210 ? 24.81463 85.14304 7.53059 1.000 37.36745 204 ASP C C 1
ATOM 12036 O O . ASP C 1 210 ? 25.46743 85.24782 8.57360 1.000 34.35523 204 ASP C O 1
ATOM 12045 N N . VAL C 1 211 ? 25.18755 84.36543 6.51305 1.000 33.58948 205 VAL C N 1
ATOM 12046 C CA . VAL C 1 211 ? 26.40380 83.56350 6.55980 1.000 36.62213 205 VAL C CA 1
ATOM 12047 C C . VAL C 1 211 ? 27.52838 84.18347 5.74172 1.000 36.53681 205 VAL C C 1
ATOM 12048 O O . VAL C 1 211 ? 28.57049 83.54779 5.54955 1.000 35.02938 205 VAL C O 1
ATOM 12061 N N . SER C 1 212 ? 27.34544 85.41892 5.26528 1.000 36.58048 206 SER C N 1
ATOM 12062 C CA . SER C 1 212 ? 28.30876 86.01454 4.34259 1.000 38.95668 206 SER C CA 1
ATOM 12063 C C . SER C 1 212 ? 29.72079 86.01949 4.91423 1.000 37.43393 206 SER C C 1
ATOM 12064 O O . SER C 1 212 ? 30.69091 85.88784 4.15972 1.000 38.55972 206 SER C O 1
ATOM 12072 N N . LYS C 1 213 ? 29.86103 86.13669 6.23497 1.000 35.32025 207 LYS C N 1
ATOM 12073 C CA . LYS C 1 213 ? 31.17111 86.24836 6.86579 1.000 38.02153 207 LYS C CA 1
ATOM 12074 C C . LYS C 1 213 ? 31.52805 85.06410 7.75724 1.000 36.21163 207 LYS C C 1
ATOM 12075 O O . LYS C 1 213 ? 32.53239 85.12367 8.47039 1.000 36.40561 207 LYS C O 1
ATOM 12094 N N . LEU C 1 214 ? 30.75241 83.98145 7.72232 1.000 36.08474 208 LEU C N 1
ATOM 12095 C CA . LEU C 1 214 ? 31.05894 82.79764 8.51176 1.000 36.32710 208 LEU C CA 1
ATOM 12096 C C . LEU C 1 214 ? 31.85490 81.79074 7.69326 1.000 33.92055 208 LEU C C 1
ATOM 12097 O O . LEU C 1 214 ? 31.55996 81.54994 6.51791 1.000 35.54280 208 LEU C O 1
ATOM 12113 N N . ASN C 1 215 ? 32.85346 81.18297 8.33169 1.000 33.53430 209 ASN C N 1
ATOM 12114 C CA . ASN C 1 215 ? 33.62934 80.11589 7.72231 1.000 34.41231 209 ASN C CA 1
ATOM 12115 C C . ASN C 1 215 ? 33.37600 78.76775 8.37425 1.000 31.38137 209 ASN C C 1
ATOM 12116 O O . ASN C 1 215 ? 33.89765 77.75628 7.89378 1.000 36.44025 209 ASN C O 1
ATOM 12127 N N . GLU C 1 216 ? 32.61157 78.73680 9.46001 1.000 35.14581 210 GLU C N 1
ATOM 12128 C CA . GLU C 1 216 ? 32.18036 77.48903 10.06211 1.000 34.26912 210 GLU C CA 1
ATOM 12129 C C . GLU C 1 216 ? 30.79358 77.70003 10.64521 1.000 38.21133 210 GLU C C 1
ATOM 12130 O O . GLU C 1 216 ? 30.32811 78.83166 10.80608 1.000 35.85720 210 GLU C O 1
ATOM 12142 N N . LEU C 1 217 ? 30.13145 76.58704 10.96003 1.000 32.45545 211 LEU C N 1
ATOM 12143 C CA . LEU C 1 217 ? 28.81316 76.62549 11.55844 1.000 32.13661 211 LEU C CA 1
ATOM 12144 C C . LEU C 1 217 ? 28.83402 75.91612 12.90300 1.000 27.27278 211 LEU C C 1
ATOM 12145 O O . LEU C 1 217 ? 29.64355 75.00909 13.11569 1.000 32.07163 211 LEU C O 1
ATOM 12161 N N . PRO C 1 218 ? 27.93836 76.28480 13.81430 1.000 26.09733 212 PRO C N 1
ATOM 12162 C CA . PRO C 1 218 ? 27.85950 75.57775 15.09814 1.000 26.93684 212 PRO C CA 1
ATOM 12163 C C . PRO C 1 218 ? 27.69607 74.07848 14.88929 1.000 29.56880 212 PRO C C 1
ATOM 12164 O O . PRO C 1 218 ? 27.08972 73.62959 13.91228 1.000 27.35670 212 PRO C O 1
ATOM 12175 N N . LYS C 1 219 ? 28.25937 73.31005 15.81809 1.000 27.23718 213 LYS C N 1
ATOM 12176 C CA . LYS C 1 219 ? 28.28378 71.85329 15.72061 1.000 27.61407 213 LYS C CA 1
ATOM 12177 C C . LYS C 1 219 ? 26.97393 71.30188 16.25798 1.000 27.37196 213 LYS C C 1
ATOM 12178 O O . LYS C 1 219 ? 26.63602 71.51512 17.42532 1.000 25.85638 213 LYS C O 1
ATOM 12197 N N . VAL C 1 220 ? 26.23492 70.58326 15.40667 1.000 25.02857 214 VAL C N 1
ATOM 12198 C CA . VAL C 1 220 ? 24.94105 70.01823 15.77369 1.000 25.97952 214 VAL C CA 1
ATOM 12199 C C . VAL C 1 220 ? 24.90731 68.58167 15.26332 1.000 23.76281 214 VAL C C 1
ATOM 12200 O O . VAL C 1 220 ? 25.13827 68.33290 14.07250 1.000 23.85210 214 VAL C O 1
ATOM 12213 N N . GLY C 1 221 ? 24.64660 67.63629 16.16158 1.000 24.27695 215 GLY C N 1
ATOM 12214 C CA . GLY C 1 221 ? 24.58053 66.23298 15.82510 1.000 25.11602 215 GLY C CA 1
ATOM 12215 C C . GLY C 1 221 ? 23.16988 65.69346 16.02278 1.000 21.38366 215 GLY C C 1
ATOM 12216 O O . GLY C 1 221 ? 22.31478 66.33006 16.61902 1.000 21.57766 215 GLY C O 1
ATOM 12220 N N . ILE C 1 222 ? 22.94177 64.49149 15.49551 1.000 21.80387 216 ILE C N 1
ATOM 12221 C CA . ILE C 1 222 ? 21.62234 63.86557 15.54341 1.000 19.91401 216 ILE C CA 1
ATOM 12222 C C . ILE C 1 222 ? 21.73871 62.48829 16.17788 1.000 18.12351 216 ILE C C 1
ATOM 12223 O O . ILE C 1 222 ? 22.62024 61.70659 15.81294 1.000 20.40186 216 ILE C O 1
ATOM 12239 N N . VAL C 1 223 ? 20.85709 62.20042 17.13231 1.000 19.47327 217 VAL C N 1
ATOM 12240 C CA . VAL C 1 223 ? 20.79927 60.89934 17.78394 1.000 21.12510 217 VAL C CA 1
ATOM 12241 C C . VAL C 1 223 ? 19.42419 60.26436 17.57800 1.000 19.34976 217 VAL C C 1
ATOM 12242 O O . VAL C 1 223 ? 18.39829 60.95064 17.56708 1.000 19.47030 217 VAL C O 1
ATOM 12255 N N . TYR C 1 224 ? 19.40528 58.94232 17.42880 1.000 20.59747 218 TYR C N 1
ATOM 12256 C CA . TYR C 1 224 ? 18.18887 58.20894 17.11427 1.000 19.37378 218 TYR C CA 1
ATOM 12257 C C . TYR C 1 224 ? 17.63080 57.55397 18.36983 1.000 20.63188 218 TYR C C 1
ATOM 12258 O O . TYR C 1 224 ? 18.38546 57.12816 19.24621 1.000 22.85762 218 TYR C O 1
ATOM 12276 N N . ASN C 1 225 ? 16.30318 57.48720 18.45973 1.000 19.45103 219 ASN C N 1
ATOM 12277 C CA . ASN C 1 225 ? 15.62783 56.79252 19.54879 1.000 19.72679 219 ASN C CA 1
ATOM 12278 C C . ASN C 1 225 ? 14.93056 55.55990 18.99818 1.000 19.08320 219 ASN C C 1
ATOM 12279 O O . ASN C 1 225 ? 14.50332 55.53688 17.83259 1.000 18.64644 219 ASN C O 1
ATOM 12290 N N . TYR C 1 226 ? 14.80985 54.55189 19.85673 1.000 19.71941 220 TYR C N 1
ATOM 12291 C CA . TYR C 1 226 ? 14.34863 53.20519 19.54570 1.000 17.89328 220 TYR C CA 1
ATOM 12292 C C . TYR C 1 226 ? 14.35279 52.45589 20.88110 1.000 20.70647 220 TYR C C 1
ATOM 12293 O O . TYR C 1 226 ? 14.84509 52.96405 21.89423 1.000 20.48971 220 TYR C O 1
ATOM 12311 N N . ALA C 1 227 ? 13.77684 51.27043 20.88948 1.000 17.91248 221 ALA C N 1
ATOM 12312 C CA . ALA C 1 227 ? 13.73848 50.48102 22.12351 1.000 19.04956 221 ALA C CA 1
ATOM 12313 C C . ALA C 1 227 ? 15.15696 50.16533 22.59884 1.000 23.36723 221 ALA C C 1
ATOM 12314 O O . ALA C 1 227 ? 16.04572 49.83716 21.80524 1.000 20.23518 221 ALA C O 1
ATOM 12321 N N . ASN C 1 228 ? 15.37186 50.27853 23.92030 1.000 20.96540 222 ASN C N 1
ATOM 12322 C CA . ASN C 1 228 ? 16.65748 49.94504 24.53384 1.000 22.62406 222 ASN C CA 1
ATOM 12323 C C . ASN C 1 228 ? 17.78661 50.83800 24.02630 1.000 20.07117 222 ASN C C 1
ATOM 12324 O O . ASN C 1 228 ? 18.95323 50.44124 24.02275 1.000 23.38951 222 ASN C O 1
ATOM 12335 N N . ALA C 1 229 ? 17.47301 52.05344 23.59009 1.000 20.18316 223 ALA C N 1
ATOM 12336 C CA . ALA C 1 229 ? 18.49095 52.87961 22.95362 1.000 20.85515 223 ALA C CA 1
ATOM 12337 C C . ALA C 1 229 ? 19.64009 53.19631 23.91166 1.000 22.64361 223 ALA C C 1
ATOM 12338 O O . ALA C 1 229 ? 19.42202 53.57445 25.06481 1.000 25.63629 223 ALA C O 1
ATOM 12345 N N . SER C 1 230 ? 20.86697 53.07439 23.40780 1.000 22.70356 224 SER C N 1
ATOM 12346 C CA . SER C 1 230 ? 22.04352 53.45109 24.17713 1.000 23.42353 224 SER C CA 1
ATOM 12347 C C . SER C 1 230 ? 22.11236 54.96089 24.34493 1.000 25.45639 224 SER C C 1
ATOM 12348 O O . SER C 1 230 ? 21.84769 55.71728 23.40617 1.000 24.21195 224 SER C O 1
ATOM 12356 N N . ASP C 1 231 ? 22.52862 55.40622 25.53588 1.000 25.12713 225 ASP C N 1
ATOM 12357 C CA . ASP C 1 231 ? 22.84245 56.82448 25.70895 1.000 25.21805 225 ASP C CA 1
ATOM 12358 C C . ASP C 1 231 ? 24.22498 57.19980 25.18366 1.000 23.62514 225 ASP C C 1
ATOM 12359 O O . ASP C 1 231 ? 24.58720 58.38657 25.23485 1.000 24.94957 225 ASP C O 1
ATOM 12368 N N . LEU C 1 232 ? 24.99871 56.24616 24.66794 1.000 24.47058 226 LEU C N 1
ATOM 12369 C CA . LEU C 1 232 ? 26.37785 56.53804 24.30434 1.000 27.60976 226 LEU C CA 1
ATOM 12370 C C . LEU C 1 232 ? 26.50728 57.54891 23.15922 1.000 28.36823 226 LEU C C 1
ATOM 12371 O O . LEU C 1 232 ? 27.36176 58.43420 23.23113 1.000 29.19746 226 LEU C O 1
ATOM 12387 N N . PRO C 1 233 ? 25.69952 57.45484 22.09524 1.000 24.17124 227 PRO C N 1
ATOM 12388 C CA . PRO C 1 233 ? 25.77189 58.50072 21.05557 1.000 25.07147 227 PRO C CA 1
ATOM 12389 C C . PRO C 1 233 ? 25.56409 59.90576 21.60172 1.000 25.46616 227 PRO C C 1
ATOM 12390 O O . PRO C 1 233 ? 26.33833 60.82259 21.29642 1.000 26.37278 227 PRO C O 1
ATOM 12401 N N . ALA C 1 234 ? 24.52793 60.09838 22.41545 1.000 22.92060 228 ALA C N 1
ATOM 12402 C CA . ALA C 1 234 ? 24.27296 61.41233 22.98778 1.000 21.96297 228 ALA C CA 1
ATOM 12403 C C . ALA C 1 234 ? 25.42251 61.84266 23.88708 1.000 27.22487 228 ALA C C 1
ATOM 12404 O O . ALA C 1 234 ? 25.84903 63.00127 23.84277 1.000 27.23352 228 ALA C O 1
ATOM 12411 N N . LYS C 1 235 ? 25.94012 60.92173 24.69973 1.000 25.50878 229 LYS C N 1
ATOM 12412 C CA . LYS C 1 235 ? 27.04301 61.27087 25.59068 1.000 28.45240 229 LYS C CA 1
ATOM 12413 C C . LYS C 1 235 ? 28.27232 61.68863 24.80414 1.000 30.31277 229 LYS C C 1
ATOM 12414 O O . LYS C 1 235 ? 28.98858 62.60880 25.20900 1.000 26.64695 229 LYS C O 1
ATOM 12433 N N . ALA C 1 236 ? 28.55238 61.00480 23.69245 1.000 26.96226 230 ALA C N 1
ATOM 12434 C CA . ALA C 1 236 ? 29.73592 61.33890 22.90437 1.000 27.91090 230 ALA C CA 1
ATOM 12435 C C . ALA C 1 236 ? 29.65818 62.76166 22.37131 1.000 30.17543 230 ALA C C 1
ATOM 12436 O O . ALA C 1 236 ? 30.66067 63.48342 22.35862 1.000 30.25651 230 ALA C O 1
ATOM 12443 N N . LEU C 1 237 ? 28.48085 63.17866 21.90832 1.000 29.22736 231 LEU C N 1
ATOM 12444 C CA . LEU C 1 237 ? 28.34298 64.53204 21.38966 1.000 28.32959 231 LEU C CA 1
ATOM 12445 C C . LEU C 1 237 ? 28.49091 65.55825 22.50331 1.000 30.29035 231 LEU C C 1
ATOM 12446 O O . LEU C 1 237 ? 29.09621 66.61991 22.30112 1.000 28.26296 231 LEU C O 1
ATOM 12462 N N . VAL C 1 238 ? 27.92678 65.26512 23.67663 1.000 29.67736 232 VAL C N 1
ATOM 12463 C CA . VAL C 1 238 ? 28.08089 66.14606 24.83067 1.000 28.18950 232 VAL C CA 1
ATOM 12464 C C . VAL C 1 238 ? 29.54755 66.25530 25.22138 1.000 32.26264 232 VAL C C 1
ATOM 12465 O O . VAL C 1 238 ? 30.06129 67.35408 25.46490 1.000 29.19791 232 VAL C O 1
ATOM 12478 N N . ASP C 1 239 ? 30.22930 65.11134 25.32211 1.000 30.57477 233 ASP C N 1
ATOM 12479 C CA . ASP C 1 239 ? 31.63475 65.11231 25.71667 1.000 31.91170 233 ASP C CA 1
ATOM 12480 C C . ASP C 1 239 ? 32.47807 65.91211 24.73450 1.000 34.00838 233 ASP C C 1
ATOM 12481 O O . ASP C 1 239 ? 33.50884 66.48068 25.11658 1.000 32.50738 233 ASP C O 1
ATOM 12490 N N . ALA C 1 240 ? 32.05816 65.97148 23.46870 1.000 31.86375 234 ALA C N 1
ATOM 12491 C CA . ALA C 1 240 ? 32.75812 66.74184 22.44995 1.000 30.74133 234 ALA C CA 1
ATOM 12492 C C . ALA C 1 240 ? 32.37802 68.21704 22.45451 1.000 31.42442 234 ALA C C 1
ATOM 12493 O O . ALA C 1 240 ? 32.84758 68.96450 21.58508 1.000 31.29918 234 ALA C O 1
ATOM 12500 N N . GLY C 1 241 ? 31.54365 68.65011 23.39744 1.000 27.34171 235 GLY C N 1
ATOM 12501 C CA . GLY C 1 241 ? 31.14298 70.04085 23.46973 1.000 31.35682 235 GLY C CA 1
ATOM 12502 C C . GLY C 1 241 ? 30.29272 70.51375 22.31114 1.000 35.25481 235 GLY C C 1
ATOM 12503 O O . GLY C 1 241 ? 30.40396 71.66900 21.89422 1.000 30.58796 235 GLY C O 1
ATOM 12507 N N . TYR C 1 242 ? 29.43591 69.65102 21.77462 1.000 32.80117 236 TYR C N 1
ATOM 12508 C CA . TYR C 1 242 ? 28.58733 70.06350 20.66679 1.000 31.69065 236 TYR C CA 1
ATOM 12509 C C . TYR C 1 242 ? 27.69741 71.22698 21.07736 1.000 28.35354 236 TYR C C 1
ATOM 12510 O O . TYR C 1 242 ? 27.22079 71.29465 22.21326 1.000 27.91626 236 TYR C O 1
ATOM 12528 N N . ASP C 1 243 ? 27.47691 72.15509 20.13780 1.000 25.62968 237 ASP C N 1
ATOM 12529 C CA . ASP C 1 243 ? 26.60937 73.29521 20.41145 1.000 25.85919 237 ASP C CA 1
ATOM 12530 C C . ASP C 1 243 ? 25.14506 72.88836 20.47330 1.000 26.62618 237 ASP C C 1
ATOM 12531 O O . ASP C 1 243 ? 24.36213 73.49600 21.20918 1.000 26.32918 237 ASP C O 1
ATOM 12540 N N . GLY C 1 244 ? 24.75680 71.86769 19.71940 1.000 27.07025 238 GLY C N 1
ATOM 12541 C CA . GLY C 1 244 ? 23.36790 71.45048 19.69088 1.000 23.95699 238 GLY C CA 1
ATOM 12542 C C . GLY C 1 244 ? 23.25064 69.97549 19.38240 1.000 21.83153 238 GLY C C 1
ATOM 12543 O O . GLY C 1 244 ? 24.12115 69.38114 18.73461 1.000 23.59104 238 GLY C O 1
ATOM 12547 N N . ILE C 1 245 ? 22.16556 69.37798 19.86083 1.000 22.54702 239 ILE C N 1
ATOM 12548 C CA . ILE C 1 245 ? 21.83407 67.99373 19.53992 1.000 21.31040 239 ILE C CA 1
ATOM 12549 C C . ILE C 1 245 ? 20.37029 67.95367 19.12435 1.000 21.92004 239 ILE C C 1
ATOM 12550 O O . ILE C 1 245 ? 19.50656 68.49661 19.81582 1.000 21.41669 239 ILE C O 1
ATOM 12566 N N . VAL C 1 246 ? 20.08690 67.28779 18.00208 1.000 22.75138 240 VAL C N 1
ATOM 12567 C CA . VAL C 1 246 ? 18.72146 67.01322 17.57206 1.000 18.91562 240 VAL C CA 1
ATOM 12568 C C . VAL C 1 246 ? 18.42212 65.55777 17.89832 1.000 19.13503 240 VAL C C 1
ATOM 12569 O O . VAL C 1 246 ? 19.19213 64.66255 17.53801 1.000 21.14419 240 VAL C O 1
ATOM 12582 N N . SER C 1 247 ? 17.30196 65.33117 18.56860 1.000 18.71348 241 SER C N 1
ATOM 12583 C CA . SER C 1 247 ? 16.82903 63.98329 18.84674 1.000 18.39745 241 SER C CA 1
ATOM 12584 C C . SER C 1 247 ? 15.83379 63.53636 17.78149 1.000 17.85009 241 SER C C 1
ATOM 12585 O O . SER C 1 247 ? 14.79843 64.17549 17.58561 1.000 18.32758 241 SER C O 1
ATOM 12593 N N . ALA C 1 248 ? 16.14323 62.42980 17.10668 1.000 19.26052 242 ALA C N 1
ATOM 12594 C CA . ALA C 1 248 ? 15.16946 61.74083 16.25917 1.000 18.26085 242 ALA C CA 1
ATOM 12595 C C . ALA C 1 248 ? 14.33894 60.86304 17.18007 1.000 16.42481 242 ALA C C 1
ATOM 12596 O O . ALA C 1 248 ? 14.64937 59.69124 17.40450 1.000 20.59621 242 ALA C O 1
ATOM 12603 N N . GLY C 1 249 ? 13.28594 61.45773 17.73348 1.000 18.05459 243 GLY C N 1
ATOM 12604 C CA . GLY C 1 249 ? 12.52463 60.81245 18.77611 1.000 17.63131 243 GLY C CA 1
ATOM 12605 C C . GLY C 1 249 ? 11.59677 59.75444 18.22066 1.000 18.40907 243 GLY C C 1
ATOM 12606 O O . GLY C 1 249 ? 11.41401 59.59908 17.01281 1.000 20.68661 243 GLY C O 1
ATOM 12610 N N . VAL C 1 250 ? 10.98223 59.00852 19.11759 1.000 18.02264 244 VAL C N 1
ATOM 12611 C CA . VAL C 1 250 ? 9.91372 58.08520 18.74058 1.000 18.29706 244 VAL C CA 1
ATOM 12612 C C . VAL C 1 250 ? 8.57830 58.80237 18.88926 1.000 17.58222 244 VAL C C 1
ATOM 12613 O O . VAL C 1 250 ? 8.37030 59.62764 19.77993 1.000 18.42781 244 VAL C O 1
ATOM 12626 N N . GLY C 1 251 ? 7.63896 58.47882 18.00609 1.000 18.48834 245 GLY C N 1
ATOM 12627 C CA . GLY C 1 251 ? 6.34516 59.11405 18.07757 1.000 17.59716 245 GLY C CA 1
ATOM 12628 C C . GLY C 1 251 ? 6.44346 60.62629 18.02350 1.000 17.32516 245 GLY C C 1
ATOM 12629 O O . GLY C 1 251 ? 7.20272 61.20324 17.22971 1.000 18.82935 245 GLY C O 1
ATOM 12633 N N . ASN C 1 252 ? 5.68393 61.29576 18.89843 1.000 18.36033 246 ASN C N 1
ATOM 12634 C CA . ASN C 1 252 ? 5.66782 62.75735 18.95650 1.000 19.48183 246 ASN C CA 1
ATOM 12635 C C . ASN C 1 252 ? 6.87643 63.26664 19.76281 1.000 21.47100 246 ASN C C 1
ATOM 12636 O O . ASN C 1 252 ? 6.76896 63.85601 20.84504 1.000 20.60128 246 ASN C O 1
ATOM 12647 N N . GLY C 1 253 ? 8.06327 63.00001 19.21617 1.000 18.29421 247 GLY C N 1
ATOM 12648 C CA . GLY C 1 253 ? 9.32065 63.47981 19.75496 1.000 19.94268 247 GLY C CA 1
ATOM 12649 C C . GLY C 1 253 ? 9.73676 62.90397 21.09136 1.000 20.29793 247 GLY C C 1
ATOM 12650 O O . GLY C 1 253 ? 10.52142 63.55557 21.80803 1.000 19.09751 247 GLY C O 1
ATOM 12654 N N . ASN C 1 254 ? 9.25220 61.72326 21.45622 1.000 18.70617 248 ASN C N 1
ATOM 12655 C CA . ASN C 1 254 ? 9.59458 61.14377 22.75180 1.000 18.49723 248 ASN C CA 1
ATOM 12656 C C . ASN C 1 254 ? 10.98778 60.54809 22.72798 1.000 20.19417 248 ASN C C 1
ATOM 12657 O O . ASN C 1 254 ? 11.56183 60.26093 21.67881 1.000 19.45847 248 ASN C O 1
ATOM 12668 N N . LEU C 1 255 ? 11.53616 60.34614 23.93108 1.000 19.86758 249 LEU C N 1
ATOM 12669 C CA . LEU C 1 255 ? 12.91855 59.93416 24.10651 1.000 20.20238 249 LEU C CA 1
ATOM 12670 C C . LEU C 1 255 ? 13.00315 58.70605 25.00384 1.000 20.64696 249 LEU C C 1
ATOM 12671 O O . LEU C 1 255 ? 12.29184 58.60078 26.00830 1.000 22.89938 249 LEU C O 1
ATOM 12687 N N . TYR C 1 256 ? 13.85488 57.76340 24.62487 1.000 19.35168 250 TYR C N 1
ATOM 12688 C CA . TYR C 1 256 ? 14.13750 56.63095 25.49039 1.000 20.39970 250 TYR C CA 1
ATOM 12689 C C . TYR C 1 256 ? 14.76245 57.15161 26.78069 1.000 20.87962 250 TYR C C 1
ATOM 12690 O O . TYR C 1 256 ? 15.50446 58.13513 26.77412 1.000 21.80651 250 TYR C O 1
ATOM 12708 N N . LYS C 1 257 ? 14.45132 56.48964 27.90098 1.000 22.21350 251 LYS C N 1
ATOM 12709 C CA . LYS C 1 257 ? 14.81534 57.04467 29.21157 1.000 22.27913 251 LYS C CA 1
ATOM 12710 C C . LYS C 1 257 ? 16.29218 57.43330 29.31269 1.000 24.33811 251 LYS C C 1
ATOM 12711 O O . LYS C 1 257 ? 16.62050 58.52355 29.79616 1.000 25.60778 251 LYS C O 1
ATOM 12730 N N . SER C 1 258 ? 17.20027 56.55313 28.88899 1.000 24.79484 252 SER C N 1
ATOM 12731 C CA . SER C 1 258 ? 18.62665 56.85266 28.99834 1.000 25.36384 252 SER C CA 1
ATOM 12732 C C . SER C 1 258 ? 18.99948 58.08303 28.18868 1.000 25.00753 252 SER C C 1
ATOM 12733 O O . SER C 1 258 ? 19.82215 58.90306 28.62204 1.000 23.78801 252 SER C O 1
ATOM 12741 N N . VAL C 1 259 ? 18.44016 58.19944 26.98337 1.000 24.92564 253 VAL C N 1
ATOM 12742 C CA . VAL C 1 259 ? 18.70528 59.34665 26.12759 1.000 20.68453 253 VAL C CA 1
ATOM 12743 C C . VAL C 1 259 ? 18.12291 60.61308 26.73585 1.000 22.04035 253 VAL C C 1
ATOM 12744 O O . VAL C 1 259 ? 18.78464 61.65637 26.77612 1.000 23.76819 253 VAL C O 1
ATOM 12757 N N . PHE C 1 260 ? 16.88455 60.53618 27.23160 1.000 23.24501 254 PHE C N 1
ATOM 12758 C CA . PHE C 1 260 ? 16.27074 61.65183 27.94547 1.000 23.52478 254 PHE C CA 1
ATOM 12759 C C . PHE C 1 260 ? 17.18095 62.13204 29.07035 1.000 24.63601 254 PHE C C 1
ATOM 12760 O O . PHE C 1 260 ? 17.40906 63.33531 29.23089 1.000 24.69505 254 PHE C O 1
ATOM 12777 N N . ASP C 1 261 ? 17.73408 61.20164 29.84620 1.000 24.65468 255 ASP C N 1
ATOM 12778 C CA . ASP C 1 261 ? 18.56579 61.61640 30.97705 1.000 26.64098 255 ASP C CA 1
ATOM 12779 C C . ASP C 1 261 ? 19.78726 62.39843 30.50452 1.000 28.01245 255 ASP C C 1
ATOM 12780 O O . ASP C 1 261 ? 20.15338 63.42099 31.10270 1.000 28.22295 255 ASP C O 1
ATOM 12789 N N . THR C 1 262 ? 20.44596 61.92580 29.44574 1.000 25.35645 256 THR C N 1
ATOM 12790 C CA . THR C 1 262 ? 21.63335 62.60191 28.94048 1.000 22.89545 256 THR C CA 1
ATOM 12791 C C . THR C 1 262 ? 21.29088 63.95455 28.32601 1.000 28.78497 256 THR C C 1
ATOM 12792 O O . THR C 1 262 ? 22.03384 64.93271 28.50302 1.000 26.54786 256 THR C O 1
ATOM 12803 N N . LEU C 1 263 ? 20.17695 64.03990 27.59638 1.000 27.66737 257 LEU C N 1
ATOM 12804 C CA . LEU C 1 263 ? 19.83174 65.30745 26.95536 1.000 25.75738 257 LEU C CA 1
ATOM 12805 C C . LEU C 1 263 ? 19.34284 66.33423 27.96641 1.000 26.09055 257 LEU C C 1
ATOM 12806 O O . LEU C 1 263 ? 19.59101 67.53356 27.78905 1.000 25.77077 257 LEU C O 1
ATOM 12822 N N . ALA C 1 264 ? 18.64283 65.89101 29.01953 1.000 24.94249 258 ALA C N 1
ATOM 12823 C CA . ALA C 1 264 ? 18.24733 66.82144 30.08103 1.000 27.57140 258 ALA C CA 1
ATOM 12824 C C . ALA C 1 264 ? 19.47468 67.46979 30.70819 1.000 32.30545 258 ALA C C 1
ATOM 12825 O O . ALA C 1 264 ? 19.49133 68.68464 30.96579 1.000 29.61371 258 ALA C O 1
ATOM 12832 N N . THR C 1 265 ? 20.52377 66.67920 30.93843 1.000 29.43782 259 THR C N 1
ATOM 12833 C CA . THR C 1 265 ? 21.76619 67.23160 31.46776 1.000 31.85311 259 THR C CA 1
ATOM 12834 C C . THR C 1 265 ? 22.43954 68.14608 30.45136 1.000 38.09016 259 THR C C 1
ATOM 12835 O O . THR C 1 265 ? 22.90814 69.23563 30.80376 1.000 35.47052 259 THR C O 1
ATOM 12846 N N . ALA C 1 266 ? 22.46233 67.74907 29.17806 1.000 36.12473 260 ALA C N 1
ATOM 12847 C CA . ALA C 1 266 ? 23.09106 68.58207 28.15711 1.000 36.59531 260 ALA C CA 1
ATOM 12848 C C . ALA C 1 266 ? 22.45732 69.96742 28.09825 1.000 36.50149 260 ALA C C 1
ATOM 12849 O O . ALA C 1 266 ? 23.16231 70.97712 27.95753 1.000 33.39366 260 ALA C O 1
ATOM 12856 N N . ALA C 1 267 ? 21.12902 70.03943 28.19594 1.000 31.50038 261 ALA C N 1
ATOM 12857 C CA . ALA C 1 267 ? 20.44273 71.31619 28.06099 1.000 34.86870 261 ALA C CA 1
ATOM 12858 C C . ALA C 1 267 ? 20.78876 72.26314 29.19990 1.000 39.71284 261 ALA C C 1
ATOM 12859 O O . ALA C 1 267 ? 20.69655 73.48398 29.02529 1.000 33.99097 261 ALA C O 1
ATOM 12866 N N . LYS C 1 268 ? 21.19101 71.72338 30.34844 1.000 36.98966 262 LYS C N 1
ATOM 12867 C CA . LYS C 1 268 ? 21.56220 72.52729 31.50537 1.000 36.83895 262 LYS C CA 1
ATOM 12868 C C . LYS C 1 268 ? 23.03717 72.89701 31.52292 1.000 38.88851 262 LYS C C 1
ATOM 12869 O O . LYS C 1 268 ? 23.43348 73.74721 32.32581 1.000 40.27876 262 LYS C O 1
ATOM 12888 N N . THR C 1 269 ? 23.85822 72.27241 30.67946 1.000 37.80081 263 THR C N 1
ATOM 12889 C CA . THR C 1 269 ? 25.29077 72.52956 30.64241 1.000 38.92416 263 THR C CA 1
ATOM 12890 C C . THR C 1 269 ? 25.71107 73.29012 29.38799 1.000 39.58172 263 THR C C 1
ATOM 12891 O O . THR C 1 269 ? 26.90296 73.32015 29.06351 1.000 43.64319 263 THR C O 1
ATOM 12902 N N . GLY C 1 270 ? 24.75883 73.87845 28.66033 1.000 37.27750 264 GLY C N 1
ATOM 12903 C CA . GLY C 1 270 ? 25.07681 74.72345 27.52506 1.000 42.54369 264 GLY C CA 1
ATOM 12904 C C . GLY C 1 270 ? 24.86277 74.12728 26.14794 1.000 41.67478 264 GLY C C 1
ATOM 12905 O O . GLY C 1 270 ? 25.28419 74.74157 25.15627 1.000 40.50991 264 GLY C O 1
ATOM 12909 N N . THR C 1 271 ? 24.23550 72.95993 26.05065 1.000 38.05701 265 THR C N 1
ATOM 12910 C CA . THR C 1 271 ? 23.96112 72.32307 24.76993 1.000 34.01327 265 THR C CA 1
ATOM 12911 C C . THR C 1 271 ? 22.49515 72.52324 24.42447 1.000 28.76414 265 THR C C 1
ATOM 12912 O O . THR C 1 271 ? 21.61999 72.17428 25.21824 1.000 34.22915 265 THR C O 1
ATOM 12923 N N . ALA C 1 272 ? 22.23043 73.08049 23.24846 1.000 26.01266 266 ALA C N 1
ATOM 12924 C CA . ALA C 1 272 ? 20.85522 73.22977 22.79099 1.000 25.33642 266 ALA C CA 1
ATOM 12925 C C . ALA C 1 272 ? 20.31832 71.87867 22.34302 1.000 26.24589 266 ALA C C 1
ATOM 12926 O O . ALA C 1 272 ? 21.02368 71.10279 21.69160 1.000 25.04385 266 ALA C O 1
ATOM 12933 N N . VAL C 1 273 ? 19.08136 71.58820 22.73247 1.000 22.65296 267 VAL C N 1
ATOM 12934 C CA . VAL C 1 273 ? 18.45572 70.29293 22.46122 1.000 21.24885 267 VAL C CA 1
ATOM 12935 C C . VAL C 1 273 ? 17.13785 70.53598 21.74471 1.000 23.99094 267 VAL C C 1
ATOM 12936 O O . VAL C 1 273 ? 16.25150 71.21529 22.27353 1.000 24.95358 267 VAL C O 1
ATOM 12949 N N . VAL C 1 274 ? 17.00520 69.97318 20.54488 1.000 22.46870 268 VAL C N 1
ATOM 12950 C CA . VAL C 1 274 ? 15.77040 70.04779 19.77060 1.000 21.76531 268 VAL C CA 1
ATOM 12951 C C . VAL C 1 274 ? 15.19507 68.64472 19.66330 1.000 19.36113 268 VAL C C 1
ATOM 12952 O O . VAL C 1 274 ? 15.91019 67.70787 19.27645 1.000 20.43163 268 VAL C O 1
ATOM 12965 N N . ARG C 1 275 ? 13.93436 68.49673 20.07362 1.000 19.33768 269 ARG C N 1
ATOM 12966 C CA . ARG C 1 275 ? 13.18577 67.26266 19.87869 1.000 19.90372 269 ARG C CA 1
ATOM 12967 C C . ARG C 1 275 ? 12.52823 67.26647 18.49682 1.000 18.21475 269 ARG C C 1
ATOM 12968 O O . ARG C 1 275 ? 11.65492 68.09934 18.22318 1.000 19.56333 269 ARG C O 1
ATOM 12989 N N . SER C 1 276 ? 12.96236 66.33660 17.63888 1.000 20.08940 270 SER C N 1
ATOM 12990 C CA . SER C 1 276 ? 12.30686 66.02851 16.36987 1.000 17.16088 270 SER C CA 1
ATOM 12991 C C . SER C 1 276 ? 11.81145 64.59068 16.45382 1.000 19.28266 270 SER C C 1
ATOM 12992 O O . SER C 1 276 ? 11.69445 64.01206 17.54607 1.000 18.37067 270 SER C O 1
ATOM 13000 N N . SER C 1 277 ? 11.51083 63.98648 15.30587 1.000 19.36333 271 SER C N 1
ATOM 13001 C CA . SER C 1 277 ? 10.99141 62.63463 15.31595 1.000 18.31581 271 SER C CA 1
ATOM 13002 C C . SER C 1 277 ? 11.51854 61.83777 14.13543 1.000 19.50799 271 SER C C 1
ATOM 13003 O O . SER C 1 277 ? 11.64069 62.37180 13.02496 1.000 19.51683 271 SER C O 1
ATOM 13011 N N . ARG C 1 278 ? 11.80052 60.55032 14.38626 1.000 17.47354 272 ARG C N 1
ATOM 13012 C CA . ARG C 1 278 ? 12.07939 59.59842 13.30733 1.000 17.56053 272 ARG C CA 1
ATOM 13013 C C . ARG C 1 278 ? 10.83994 59.32468 12.44982 1.000 18.70688 272 ARG C C 1
ATOM 13014 O O . ARG C 1 278 ? 10.96204 58.71846 11.37578 1.000 19.91566 272 ARG C O 1
ATOM 13035 N N . VAL C 1 279 ? 9.66344 59.68979 12.93085 1.000 16.24299 273 VAL C N 1
ATOM 13036 C CA . VAL C 1 279 ? 8.41100 59.46150 12.20424 1.000 15.97781 273 VAL C CA 1
ATOM 13037 C C . VAL C 1 279 ? 8.36274 60.39773 11.00323 1.000 17.19358 273 VAL C C 1
ATOM 13038 O O . VAL C 1 279 ? 8.65471 61.60660 11.14861 1.000 17.96890 273 VAL C O 1
ATOM 13051 N N . PRO C 1 280 ? 8.03588 59.89357 9.80523 1.000 16.49773 274 PRO C N 1
ATOM 13052 C CA . PRO C 1 280 ? 8.35305 60.65340 8.58532 1.000 17.18931 274 PRO C CA 1
ATOM 13053 C C . PRO C 1 280 ? 7.42051 61.78820 8.24717 1.000 17.95259 274 PRO C C 1
ATOM 13054 O O . PRO C 1 280 ? 7.78571 62.60884 7.39044 1.000 19.41414 274 PRO C O 1
ATOM 13065 N N . THR C 1 281 ? 6.25837 61.89559 8.87525 1.000 15.25607 275 THR C N 1
ATOM 13066 C CA . THR C 1 281 ? 5.34337 62.99489 8.65843 1.000 16.59833 275 THR C CA 1
ATOM 13067 C C . THR C 1 281 ? 4.76468 63.43530 10.00321 1.000 17.35973 275 THR C C 1
ATOM 13068 O O . THR C 1 281 ? 4.74389 62.66862 10.98079 1.000 17.53069 275 THR C O 1
ATOM 13079 N N . GLY C 1 282 ? 4.27896 64.66472 10.03751 1.000 17.95996 276 GLY C N 1
ATOM 13080 C CA . GLY C 1 282 ? 3.68925 65.23181 11.22465 1.000 18.53903 276 GLY C CA 1
ATOM 13081 C C . GLY C 1 282 ? 4.67047 66.03847 12.05478 1.000 17.37314 276 GLY C C 1
ATOM 13082 O O . GLY C 1 282 ? 5.88655 65.89742 11.95573 1.000 18.57991 276 GLY C O 1
ATOM 13086 N N . ALA C 1 283 ? 4.09460 66.88926 12.89955 1.000 20.25835 277 ALA C N 1
ATOM 13087 C CA . ALA C 1 283 ? 4.87576 67.75259 13.77868 1.000 18.73154 277 ALA C CA 1
ATOM 13088 C C . ALA C 1 283 ? 5.26527 67.06140 15.08007 1.000 18.66674 277 ALA C C 1
ATOM 13089 O O . ALA C 1 283 ? 4.50966 66.26036 15.63501 1.000 20.06514 277 ALA C O 1
ATOM 13096 N N . THR C 1 284 ? 6.45537 67.39460 15.57036 1.000 18.21686 278 THR C N 1
ATOM 13097 C CA . THR C 1 284 ? 6.80523 67.19671 16.97197 1.000 17.44314 278 THR C CA 1
ATOM 13098 C C . THR C 1 284 ? 6.30663 68.45149 17.67366 1.000 19.73868 278 THR C C 1
ATOM 13099 O O . THR C 1 284 ? 6.82062 69.54746 17.42633 1.000 22.18999 278 THR C O 1
ATOM 13110 N N . THR C 1 285 ? 5.29175 68.30377 18.50187 1.000 19.87162 279 THR C N 1
ATOM 13111 C CA . THR C 1 285 ? 4.55001 69.43792 19.02136 1.000 22.64569 279 THR C CA 1
ATOM 13112 C C . THR C 1 285 ? 5.04516 69.82836 20.40659 1.000 24.50015 279 THR C C 1
ATOM 13113 O O . THR C 1 285 ? 5.71000 69.06378 21.10805 1.000 25.70956 279 THR C O 1
ATOM 13124 N N . GLN C 1 286 ? 4.71346 71.05721 20.78144 1.000 30.31523 280 GLN C N 1
ATOM 13125 C CA . GLN C 1 286 ? 4.64842 71.42851 22.18076 1.000 34.45508 280 GLN C CA 1
ATOM 13126 C C . GLN C 1 286 ? 3.35986 70.84360 22.76972 1.000 36.28133 280 GLN C C 1
ATOM 13127 O O . GLN C 1 286 ? 2.41770 70.50573 22.04881 1.000 42.35080 280 GLN C O 1
ATOM 13141 N N . ASP C 1 287 ? 3.33638 70.68030 24.09017 1.000 40.49365 281 ASP C N 1
ATOM 13142 C CA . ASP C 1 287 ? 2.12447 70.23515 24.79232 1.000 39.76569 281 ASP C CA 1
ATOM 13143 C C . ASP C 1 287 ? 1.79036 68.76568 24.50488 1.000 38.22727 281 ASP C C 1
ATOM 13144 O O . ASP C 1 287 ? 0.64690 68.41401 24.21751 1.000 40.25290 281 ASP C O 1
ATOM 13153 N N . ALA C 1 288 ? 2.80196 67.90571 24.57788 1.000 31.22059 282 ALA C N 1
ATOM 13154 C CA . ALA C 1 288 ? 2.58180 66.46471 24.55971 1.000 34.22094 282 ALA C CA 1
ATOM 13155 C C . ALA C 1 288 ? 3.18271 65.87928 25.83464 1.000 34.98647 282 ALA C C 1
ATOM 13156 O O . ALA C 1 288 ? 2.88140 66.35994 26.93063 1.000 33.62974 282 ALA C O 1
ATOM 13163 N N . GLU C 1 289 ? 4.05131 64.87426 25.72363 1.000 30.85245 283 GLU C N 1
ATOM 13164 C CA . GLU C 1 289 ? 4.52112 64.18549 26.92137 1.000 32.46906 283 GLU C CA 1
ATOM 13165 C C . GLU C 1 289 ? 5.79581 64.77038 27.51905 1.000 32.16166 283 GLU C C 1
ATOM 13166 O O . GLU C 1 289 ? 6.19527 64.33195 28.60532 1.000 35.46783 283 GLU C O 1
ATOM 13178 N N . VAL C 1 290 ? 6.44279 65.73409 26.86358 1.000 29.36335 284 VAL C N 1
ATOM 13179 C CA . VAL C 1 290 ? 7.71057 66.28144 27.32901 1.000 27.20360 284 VAL C CA 1
ATOM 13180 C C . VAL C 1 290 ? 7.50243 67.73333 27.74241 1.000 30.20372 284 VAL C C 1
ATOM 13181 O O . VAL C 1 290 ? 7.01651 68.55245 26.95004 1.000 29.48244 284 VAL C O 1
ATOM 13194 N N . ASP C 1 291 ? 7.87925 68.04580 28.97957 1.000 32.21078 285 ASP C N 1
ATOM 13195 C CA . ASP C 1 291 ? 7.81651 69.40723 29.51029 1.000 37.14282 285 ASP C CA 1
ATOM 13196 C C . ASP C 1 291 ? 9.03608 70.15780 28.99799 1.000 31.90210 285 ASP C C 1
ATOM 13197 O O . ASP C 1 291 ? 10.07485 70.22429 29.65709 1.000 31.60245 285 ASP C O 1
ATOM 13206 N N . ASP C 1 292 ? 8.91222 70.73862 27.80214 1.000 28.84911 286 ASP C N 1
ATOM 13207 C CA . ASP C 1 292 ? 10.06980 71.36015 27.17308 1.000 26.26662 286 ASP C CA 1
ATOM 13208 C C . ASP C 1 292 ? 10.60804 72.50521 28.01798 1.000 27.74621 286 ASP C C 1
ATOM 13209 O O . ASP C 1 292 ? 11.82487 72.70070 28.10136 1.000 27.79868 286 ASP C O 1
ATOM 13218 N N . ALA C 1 293 ? 9.71406 73.27633 28.62974 1.000 28.61827 287 ALA C N 1
ATOM 13219 C CA . ALA C 1 293 ? 10.14257 74.43724 29.40430 1.000 30.87749 287 ALA C CA 1
ATOM 13220 C C . ALA C 1 293 ? 10.96595 74.01167 30.60909 1.000 31.26500 287 ALA C C 1
ATOM 13221 O O . ALA C 1 293 ? 11.98684 74.63339 30.92304 1.000 33.70928 287 ALA C O 1
ATOM 13228 N N . LYS C 1 294 ? 10.53263 72.95435 31.30383 1.000 30.68651 288 LYS C N 1
ATOM 13229 C CA . LYS C 1 294 ? 11.26836 72.46477 32.46532 1.000 30.73572 288 LYS C CA 1
ATOM 13230 C C . LYS C 1 294 ? 12.67014 72.01504 32.07897 1.000 36.79147 288 LYS C C 1
ATOM 13231 O O . LYS C 1 294 ? 13.63423 72.25566 32.81330 1.000 34.73787 288 LYS C O 1
ATOM 13250 N N . TYR C 1 295 ? 12.81089 71.37017 30.92033 1.000 29.57501 289 TYR C N 1
ATOM 13251 C CA . TYR C 1 295 ? 14.08714 70.79722 30.52592 1.000 30.32310 289 TYR C CA 1
ATOM 13252 C C . TYR C 1 295 ? 14.92446 71.71138 29.65075 1.000 27.73798 289 TYR C C 1
ATOM 13253 O O . TYR C 1 295 ? 16.09749 71.40939 29.42423 1.000 28.77600 289 TYR C O 1
ATOM 13271 N N . GLY C 1 296 ? 14.37259 72.82931 29.18896 1.000 30.07381 290 GLY C N 1
ATOM 13272 C CA . GLY C 1 296 ? 15.09581 73.68294 28.27131 1.000 27.40586 290 GLY C CA 1
ATOM 13273 C C . GLY C 1 296 ? 15.17950 73.13576 26.86357 1.000 28.51154 290 GLY C C 1
ATOM 13274 O O . GLY C 1 296 ? 16.14310 73.42807 26.15129 1.000 27.18177 290 GLY C O 1
ATOM 13278 N N . PHE C 1 297 ? 14.19355 72.34456 26.45258 1.000 28.93171 291 PHE C N 1
ATOM 13279 C CA . PHE C 1 297 ? 14.15862 71.71085 25.14650 1.000 29.18452 291 PHE C CA 1
ATOM 13280 C C . PHE C 1 297 ? 13.33480 72.55572 24.17925 1.000 24.99852 291 PHE C C 1
ATOM 13281 O O . PHE C 1 297 ? 12.47510 73.34303 24.58038 1.000 26.57163 291 PHE C O 1
ATOM 13298 N N . VAL C 1 298 ? 13.56228 72.32314 22.88585 1.000 22.55757 292 VAL C N 1
ATOM 13299 C CA . VAL C 1 298 ? 12.80997 72.95741 21.81005 1.000 22.06164 292 VAL C CA 1
ATOM 13300 C C . VAL C 1 298 ? 12.14810 71.87162 20.97457 1.000 22.51864 292 VAL C C 1
ATOM 13301 O O . VAL C 1 298 ? 12.77083 70.84360 20.69118 1.000 23.52336 292 VAL C O 1
ATOM 13314 N N . ALA C 1 299 ? 10.88591 72.09303 20.60409 1.000 20.10691 293 ALA C N 1
ATOM 13315 C CA . ALA C 1 299 ? 10.15322 71.17677 19.72694 1.000 19.45315 293 ALA C CA 1
ATOM 13316 C C . ALA C 1 299 ? 10.31711 71.60595 18.27164 1.000 22.34645 293 ALA C C 1
ATOM 13317 O O . ALA C 1 299 ? 10.14739 72.78142 17.94115 1.000 22.04720 293 ALA C O 1
ATOM 13324 N N . SER C 1 300 ? 10.59274 70.63589 17.38678 1.000 20.68466 294 SER C N 1
ATOM 13325 C CA . SER C 1 300 ? 10.93674 70.96881 16.00430 1.000 20.21521 294 SER C CA 1
ATOM 13326 C C . SER C 1 300 ? 9.74587 71.22082 15.07106 1.000 20.34425 294 SER C C 1
ATOM 13327 O O . SER C 1 300 ? 9.97212 71.66050 13.93653 1.000 21.13756 294 SER C O 1
ATOM 13335 N N . GLY C 1 301 ? 8.50503 70.97750 15.48090 1.000 18.18839 295 GLY C N 1
ATOM 13336 C CA . GLY C 1 301 ? 7.41006 71.12683 14.52964 1.000 18.38143 295 GLY C CA 1
ATOM 13337 C C . GLY C 1 301 ? 7.55248 70.07634 13.43821 1.000 20.02178 295 GLY C C 1
ATOM 13338 O O . GLY C 1 301 ? 7.98021 68.95007 13.70210 1.000 20.00377 295 GLY C O 1
ATOM 13342 N N . THR C 1 302 ? 7.19580 70.44356 12.20150 1.000 19.89362 296 THR C N 1
ATOM 13343 C CA . THR C 1 302 ? 7.24550 69.46207 11.11429 1.000 17.10040 296 THR C CA 1
ATOM 13344 C C . THR C 1 302 ? 8.65963 69.22371 10.58736 1.000 20.54264 296 THR C C 1
ATOM 13345 O O . THR C 1 302 ? 8.83555 68.35784 9.71960 1.000 20.87878 296 THR C O 1
ATOM 13356 N N . LEU C 1 303 ? 9.67068 69.92622 11.09621 1.000 18.02429 297 LEU C N 1
ATOM 13357 C CA . LEU C 1 303 ? 11.03939 69.71033 10.65897 1.000 18.89025 297 LEU C CA 1
ATOM 13358 C C . LEU C 1 303 ? 11.52643 68.33977 11.11708 1.000 19.21535 297 LEU C C 1
ATOM 13359 O O . LEU C 1 303 ? 11.57082 68.05795 12.32109 1.000 19.10793 297 LEU C O 1
ATOM 13375 N N . ASN C 1 304 ? 11.90971 67.48442 10.16677 1.000 18.27396 298 ASN C N 1
ATOM 13376 C CA . ASN C 1 304 ? 12.46313 66.16888 10.48668 1.000 16.95379 298 ASN C CA 1
ATOM 13377 C C . ASN C 1 304 ? 13.86716 66.36611 11.05618 1.000 18.81608 298 ASN C C 1
ATOM 13378 O O . ASN C 1 304 ? 14.34955 67.50870 11.12092 1.000 18.36513 298 ASN C O 1
ATOM 13389 N N . PRO C 1 305 ? 14.54686 65.30999 11.50827 1.000 19.20360 299 PRO C N 1
ATOM 13390 C CA . PRO C 1 305 ? 15.78955 65.53525 12.27211 1.000 18.18446 299 PRO C CA 1
ATOM 13391 C C . PRO C 1 305 ? 16.85478 66.29375 11.50173 1.000 19.51007 299 PRO C C 1
ATOM 13392 O O . PRO C 1 305 ? 17.50175 67.19520 12.05213 1.000 20.26634 299 PRO C O 1
ATOM 13403 N N . GLN C 1 306 ? 17.05287 65.95604 10.22694 1.000 19.00868 300 GLN C N 1
ATOM 13404 C CA . GLN C 1 306 ? 18.10952 66.58417 9.44448 1.000 19.63784 300 GLN C CA 1
ATOM 13405 C C . GLN C 1 306 ? 17.75511 68.01575 9.06657 1.000 20.39094 300 GLN C C 1
ATOM 13406 O O . GLN C 1 306 ? 18.65720 68.85833 8.93950 1.000 20.89860 300 GLN C O 1
ATOM 13420 N N . LYS C 1 307 ? 16.46502 68.31391 8.88133 1.000 17.91108 301 LYS C N 1
ATOM 13421 C CA . LYS C 1 307 ? 16.04471 69.69851 8.65904 1.000 20.36989 301 LYS C CA 1
ATOM 13422 C C . LYS C 1 307 ? 16.14570 70.50701 9.94873 1.000 20.02872 301 LYS C C 1
ATOM 13423 O O . LYS C 1 307 ? 16.55351 71.68888 9.94207 1.000 20.22702 301 LYS C O 1
ATOM 13442 N N . ALA C 1 308 ? 15.76009 69.89283 11.07114 1.000 21.27084 302 ALA C N 1
ATOM 13443 C CA . ALA C 1 308 ? 15.87079 70.58872 12.34682 1.000 18.60733 302 ALA C CA 1
ATOM 13444 C C . ALA C 1 308 ? 17.32229 70.92379 12.63855 1.000 21.86174 302 ALA C C 1
ATOM 13445 O O . ALA C 1 308 ? 17.61749 71.97880 13.22014 1.000 21.46341 302 ALA C O 1
ATOM 13452 N N . ARG C 1 309 ? 18.24728 70.03945 12.25156 1.000 21.26787 303 ARG C N 1
ATOM 13453 C CA . ARG C 1 309 ? 19.66602 70.33425 12.42243 1.000 20.60243 303 ARG C CA 1
ATOM 13454 C C . ARG C 1 309 ? 20.02487 71.61651 11.68673 1.000 22.77892 303 ARG C C 1
ATOM 13455 O O . ARG C 1 309 ? 20.73145 72.47379 12.22677 1.000 23.33882 303 ARG C O 1
ATOM 13476 N N . VAL C 1 310 ? 19.56303 71.75767 10.43638 1.000 21.95714 304 VAL C N 1
ATOM 13477 C CA . VAL C 1 310 ? 19.90706 72.94618 9.65495 1.000 22.51338 304 VAL C CA 1
ATOM 13478 C C . VAL C 1 310 ? 19.47749 74.20355 10.40273 1.000 25.06630 304 VAL C C 1
ATOM 13479 O O . VAL C 1 310 ? 20.25570 75.15783 10.56631 1.000 23.63347 304 VAL C O 1
ATOM 13492 N N . LEU C 1 311 ? 18.23047 74.23302 10.86186 1.000 21.47137 305 LEU C N 1
ATOM 13493 C CA . LEU C 1 311 ? 17.73147 75.43410 11.51348 1.000 22.03454 305 LEU C CA 1
ATOM 13494 C C . LEU C 1 311 ? 18.37664 75.62688 12.87546 1.000 20.81190 305 LEU C C 1
ATOM 13495 O O . LEU C 1 311 ? 18.57264 76.77071 13.31041 1.000 23.32205 305 LEU C O 1
ATOM 13511 N N . LEU C 1 312 ? 18.69934 74.54700 13.57539 1.000 21.15642 306 LEU C N 1
ATOM 13512 C CA . LEU C 1 312 ? 19.35604 74.70614 14.86886 1.000 20.17775 306 LEU C CA 1
ATOM 13513 C C . LEU C 1 312 ? 20.74686 75.30519 14.70014 1.000 26.79745 306 LEU C C 1
ATOM 13514 O O . LEU C 1 312 ? 21.12478 76.21609 15.44711 1.000 25.43028 306 LEU C O 1
ATOM 13530 N N . GLN C 1 313 ? 21.51973 74.82121 13.72348 1.000 25.03304 307 GLN C N 1
ATOM 13531 C CA . GLN C 1 313 ? 22.83430 75.39744 13.46452 1.000 23.41210 307 GLN C CA 1
ATOM 13532 C C . GLN C 1 313 ? 22.72999 76.89714 13.25986 1.000 28.36560 307 GLN C C 1
ATOM 13533 O O . GLN C 1 313 ? 23.49458 77.67963 13.83903 1.000 26.90483 307 GLN C O 1
ATOM 13547 N N . LEU C 1 314 ? 21.79603 77.31258 12.41078 1.000 24.86040 308 LEU C N 1
ATOM 13548 C CA . LEU C 1 314 ? 21.62961 78.73288 12.10874 1.000 26.48977 308 LEU C CA 1
ATOM 13549 C C . LEU C 1 314 ? 21.10028 79.50877 13.31206 1.000 28.03997 308 LEU C C 1
ATOM 13550 O O . LEU C 1 314 ? 21.56642 80.62439 13.58343 1.000 27.33410 308 LEU C O 1
ATOM 13566 N N . ALA C 1 315 ? 20.12946 78.95229 14.04682 1.000 24.80477 309 ALA C N 1
ATOM 13567 C CA . ALA C 1 315 ? 19.69289 79.59928 15.28359 1.000 25.23323 309 ALA C CA 1
ATOM 13568 C C . ALA C 1 315 ? 20.88403 79.87952 16.19468 1.000 28.61384 309 ALA C C 1
ATOM 13569 O O . ALA C 1 315 ? 20.98708 80.96480 16.78638 1.000 27.71528 309 ALA C O 1
ATOM 13576 N N . LEU C 1 316 ? 21.80388 78.91598 16.30045 1.000 23.47240 310 LEU C N 1
ATOM 13577 C CA . LEU C 1 316 ? 22.93614 79.01297 17.21045 1.000 30.71959 310 LEU C CA 1
ATOM 13578 C C . LEU C 1 316 ? 23.93868 80.07646 16.78025 1.000 31.93634 310 LEU C C 1
ATOM 13579 O O . LEU C 1 316 ? 24.76249 80.48563 17.60354 1.000 31.83826 310 LEU C O 1
ATOM 13595 N N . THR C 1 317 ? 23.90041 80.52677 15.52074 1.000 26.03710 311 THR C N 1
ATOM 13596 C CA . THR C 1 317 ? 24.70517 81.68632 15.13766 1.000 31.79482 311 THR C CA 1
ATOM 13597 C C . THR C 1 317 ? 24.15766 82.98179 15.71202 1.000 35.39826 311 THR C C 1
ATOM 13598 O O . THR C 1 317 ? 24.84069 84.00835 15.63719 1.000 38.72239 311 THR C O 1
ATOM 13609 N N . GLN C 1 318 ? 22.94918 82.96609 16.25791 1.000 32.41534 312 GLN C N 1
ATOM 13610 C CA . GLN C 1 318 ? 22.32157 84.15889 16.79753 1.000 36.80048 312 GLN C CA 1
ATOM 13611 C C . GLN C 1 318 ? 22.03168 84.07602 18.28440 1.000 38.27317 312 GLN C C 1
ATOM 13612 O O . GLN C 1 318 ? 22.00819 85.11572 18.95080 1.000 37.61544 312 GLN C O 1
ATOM 13626 N N . THR C 1 319 ? 21.80316 82.88111 18.82419 1.000 32.99870 313 THR C N 1
ATOM 13627 C CA . THR C 1 319 ? 21.36462 82.77104 20.20409 1.000 31.08799 313 THR C CA 1
ATOM 13628 C C . THR C 1 319 ? 21.57638 81.35010 20.69248 1.000 39.34204 313 THR C C 1
ATOM 13629 O O . THR C 1 319 ? 21.62359 80.40071 19.90392 1.000 33.03577 313 THR C O 1
ATOM 13640 N N . LYS C 1 320 ? 21.69219 81.22577 22.01424 1.000 36.81990 314 LYS C N 1
ATOM 13641 C CA . LYS C 1 320 ? 21.74088 79.94310 22.69482 1.000 34.59508 314 LYS C CA 1
ATOM 13642 C C . LYS C 1 320 ? 20.58644 79.78279 23.67152 1.000 30.83009 314 LYS C C 1
ATOM 13643 O O . LYS C 1 320 ? 20.53465 78.77652 24.38648 1.000 35.00701 314 LYS C O 1
ATOM 13662 N N . ASP C 1 321 ? 19.66503 80.73815 23.72223 1.000 31.80352 315 ASP C N 1
ATOM 13663 C CA . ASP C 1 321 ? 18.57686 80.70155 24.68990 1.000 33.06569 315 ASP C CA 1
ATOM 13664 C C . ASP C 1 321 ? 17.45202 79.80925 24.18301 1.000 35.69966 315 ASP C C 1
ATOM 13665 O O . ASP C 1 321 ? 16.89458 80.08657 23.11309 1.000 31.04146 315 ASP C O 1
ATOM 13674 N N . PRO C 1 322 ? 17.05736 78.76810 24.92935 1.000 33.19490 316 PRO C N 1
ATOM 13675 C CA . PRO C 1 322 ? 15.99379 77.87301 24.43271 1.000 31.45948 316 PRO C CA 1
ATOM 13676 C C . PRO C 1 322 ? 14.71105 78.58478 24.03584 1.000 33.80870 316 PRO C C 1
ATOM 13677 O O . PRO C 1 322 ? 14.08478 78.21226 23.03768 1.000 28.75870 316 PRO C O 1
ATOM 13688 N N . GLN C 1 323 ? 14.28219 79.59023 24.80324 1.000 28.50946 317 GLN C N 1
ATOM 13689 C CA . GLN C 1 323 ? 13.04985 80.28865 24.46834 1.000 31.13352 317 GLN C CA 1
ATOM 13690 C C . GLN C 1 323 ? 13.16779 80.97137 23.11249 1.000 29.98211 317 GLN C C 1
ATOM 13691 O O . GLN C 1 323 ? 12.22661 80.94354 22.30976 1.000 28.57649 317 GLN C O 1
ATOM 13695 N N . GLN C 1 324 ? 14.32235 81.58102 22.82813 1.000 29.88426 318 GLN C N 1
ATOM 13696 C CA . GLN C 1 324 ? 14.48099 82.25562 21.54476 1.000 29.54837 318 GLN C CA 1
ATOM 13697 C C . GLN C 1 324 ? 14.68143 81.27693 20.40043 1.000 30.71598 318 GLN C C 1
ATOM 13698 O O . GLN C 1 324 ? 14.21836 81.54521 19.28848 1.000 26.45200 318 GLN C O 1
ATOM 13712 N N . ILE C 1 325 ? 15.36044 80.15384 20.65469 1.000 28.10371 319 ILE C N 1
ATOM 13713 C CA . ILE C 1 325 ? 15.45662 79.09740 19.64544 1.000 29.18214 319 ILE C CA 1
ATOM 13714 C C . ILE C 1 325 ? 14.07705 78.54211 19.32369 1.000 27.64265 319 ILE C C 1
ATOM 13715 O O . ILE C 1 325 ? 13.75422 78.29063 18.15911 1.000 24.10577 319 ILE C O 1
ATOM 13731 N N . GLN C 1 326 ? 13.23710 78.33968 20.34133 1.000 26.69908 320 GLN C N 1
ATOM 13732 C CA . GLN C 1 326 ? 11.87851 77.88771 20.07548 1.000 28.32840 320 GLN C CA 1
ATOM 13733 C C . GLN C 1 326 ? 11.12665 78.88715 19.20492 1.000 29.80556 320 GLN C C 1
ATOM 13734 O O . GLN C 1 326 ? 10.36311 78.49788 18.31352 1.000 25.54051 320 GLN C O 1
ATOM 13748 N N . GLN C 1 327 ? 11.31373 80.18607 19.44842 1.000 26.10403 321 GLN C N 1
ATOM 13749 C CA . GLN C 1 327 ? 10.63038 81.16476 18.61377 1.000 30.25210 321 GLN C CA 1
ATOM 13750 C C . GLN C 1 327 ? 11.10342 81.05536 17.17179 1.000 26.75653 321 GLN C C 1
ATOM 13751 O O . GLN C 1 327 ? 10.30496 81.16664 16.23229 1.000 27.66352 321 GLN C O 1
ATOM 13765 N N . ILE C 1 328 ? 12.40494 80.85425 16.98222 1.000 27.23475 322 ILE C N 1
ATOM 13766 C CA . ILE C 1 328 ? 12.93880 80.61995 15.64488 1.000 26.28080 322 ILE C CA 1
ATOM 13767 C C . ILE C 1 328 ? 12.29347 79.38593 15.01757 1.000 26.27555 322 ILE C C 1
ATOM 13768 O O . ILE C 1 328 ? 11.88642 79.40347 13.84850 1.000 24.52192 322 ILE C O 1
ATOM 13784 N N . PHE C 1 329 ? 12.16872 78.30693 15.78364 1.000 26.41546 323 PHE C N 1
ATOM 13785 C CA . PHE C 1 329 ? 11.50558 77.11220 15.26113 1.000 23.31710 323 PHE C CA 1
ATOM 13786 C C . PHE C 1 329 ? 10.01888 77.32380 15.00757 1.000 24.25929 323 PHE C C 1
ATOM 13787 O O . PHE C 1 329 ? 9.40103 76.49883 14.31257 1.000 25.50508 323 PHE C O 1
ATOM 13804 N N . ASN C 1 330 ? 9.42753 78.40345 15.51482 1.000 25.35025 324 ASN C N 1
ATOM 13805 C CA . ASN C 1 330 ? 8.03405 78.70849 15.25184 1.000 25.52784 324 ASN C CA 1
ATOM 13806 C C . ASN C 1 330 ? 7.83320 79.65321 14.07073 1.000 22.72358 324 ASN C C 1
ATOM 13807 O O . ASN C 1 330 ? 6.68689 79.87064 13.66608 1.000 23.87696 324 ASN C O 1
ATOM 13818 N N . GLN C 1 331 ? 8.90414 80.22723 13.52166 1.000 23.90436 325 GLN C N 1
ATOM 13819 C CA . GLN C 1 331 ? 8.78160 81.22386 12.46582 1.000 25.11242 325 GLN C CA 1
ATOM 13820 C C . GLN C 1 331 ? 9.44018 80.84884 11.15064 1.000 23.60363 325 GLN C C 1
ATOM 13821 O O . GLN C 1 331 ? 9.04541 81.40245 10.12154 1.000 24.19408 325 GLN C O 1
ATOM 13835 N N . TYR C 1 332 ? 10.43878 79.96461 11.15739 1.000 23.05096 326 TYR C N 1
ATOM 13836 C CA . TYR C 1 332 ? 11.18644 79.61479 9.95267 1.000 23.99908 326 TYR C CA 1
ATOM 13837 C C . TYR C 1 332 ? 11.05011 78.12302 9.69763 1.000 25.83046 326 TYR C C 1
ATOM 13838 O O . TYR C 1 332 ? 10.51598 77.40810 10.54582 1.000 25.21098 326 TYR C O 1
ATOM 13857 N N . LEU D 1 7 ? -17.99218 31.29905 22.22387 1.000 34.66727 1 LEU D N 1
ATOM 13858 C CA . LEU D 1 7 ? -17.06039 32.42185 21.90043 1.000 34.86695 1 LEU D CA 1
ATOM 13859 C C . LEU D 1 7 ? -15.61240 32.07792 22.26678 1.000 31.51115 1 LEU D C 1
ATOM 13860 O O . LEU D 1 7 ? -15.35561 31.35135 23.22062 1.000 30.84003 1 LEU D O 1
ATOM 13876 N N . PRO D 1 8 ? -14.65650 32.60626 21.51166 1.000 29.49258 2 PRO D N 1
ATOM 13877 C CA . PRO D 1 8 ? -13.25492 32.27922 21.78370 1.000 28.84439 2 PRO D CA 1
ATOM 13878 C C . PRO D 1 8 ? -12.75378 32.90728 23.07291 1.000 28.01111 2 PRO D C 1
ATOM 13879 O O . PRO D 1 8 ? -13.23200 33.95290 23.51910 1.000 29.05513 2 PRO D O 1
ATOM 13890 N N . ASN D 1 9 ? -11.77001 32.24992 23.67027 1.000 25.54602 3 ASN D N 1
ATOM 13891 C CA . ASN D 1 9 ? -11.06496 32.79198 24.82353 1.000 27.60856 3 ASN D CA 1
ATOM 13892 C C . ASN D 1 9 ? -9.90061 33.62992 24.31125 1.000 23.52138 3 ASN D C 1
ATOM 13893 O O . ASN D 1 9 ? -9.05315 33.12671 23.56834 1.000 25.00576 3 ASN D O 1
ATOM 13904 N N . ILE D 1 10 ? -9.87561 34.90684 24.67685 1.000 23.38119 4 ILE D N 1
ATOM 13905 C CA . ILE D 1 10 ? -8.83110 35.82543 24.23648 1.000 26.15338 4 ILE D CA 1
ATOM 13906 C C . ILE D 1 10 ? -8.17094 36.41853 25.47101 1.000 21.78314 4 ILE D C 1
ATOM 13907 O O . ILE D 1 10 ? -8.85943 36.87980 26.39218 1.000 24.74413 4 ILE D O 1
ATOM 13923 N N . THR D 1 11 ? -6.85136 36.38391 25.49485 1.000 21.75061 5 THR D N 1
ATOM 13924 C CA . THR D 1 11 ? -6.06231 36.95096 26.57717 1.000 20.78903 5 THR D CA 1
ATOM 13925 C C . THR D 1 11 ? -5.51487 38.29374 26.13480 1.000 23.41837 5 THR D C 1
ATOM 13926 O O . THR D 1 11 ? -4.89167 38.38949 25.06920 1.000 23.37109 5 THR D O 1
ATOM 13937 N N . ILE D 1 12 ? -5.74386 39.32026 26.94040 1.000 21.75547 6 ILE D N 1
ATOM 13938 C CA . ILE D 1 12 ? -5.14804 40.63276 26.71955 1.000 22.20721 6 ILE D CA 1
ATOM 13939 C C . ILE D 1 12 ? -3.94164 40.75014 27.63213 1.000 24.77052 6 ILE D C 1
ATOM 13940 O O . ILE D 1 12 ? -4.06369 40.63633 28.86006 1.000 26.07976 6 ILE D O 1
ATOM 13956 N N . LEU D 1 13 ? -2.77118 40.93598 27.04080 1.000 20.81221 7 LEU D N 1
ATOM 13957 C CA . LEU D 1 13 ? -1.54896 41.21657 27.77572 1.000 21.29629 7 LEU D CA 1
ATOM 13958 C C . LEU D 1 13 ? -1.28685 42.71074 27.67843 1.000 25.22697 7 LEU D C 1
ATOM 13959 O O . LEU D 1 13 ? -1.08029 43.22694 26.57798 1.000 22.22902 7 LEU D O 1
ATOM 13975 N N . ALA D 1 14 ? -1.30654 43.40685 28.80991 1.000 20.77072 8 ALA D N 1
ATOM 13976 C CA . ALA D 1 14 ? -1.08852 44.85315 28.82360 1.000 20.46110 8 ALA D CA 1
ATOM 13977 C C . ALA D 1 14 ? 0.36212 45.18364 29.15909 1.000 24.16085 8 ALA D C 1
ATOM 13978 O O . ALA D 1 14 ? 0.96257 44.56578 30.04608 1.000 22.03541 8 ALA D O 1
ATOM 13985 N N . THR D 1 15 ? 0.92348 46.19117 28.46862 1.000 23.41692 9 THR D N 1
ATOM 13986 C CA . THR D 1 15 ? 2.29107 46.61912 28.71567 1.000 21.62898 9 THR D CA 1
ATOM 13987 C C . THR D 1 15 ? 2.39895 48.04244 29.22889 1.000 22.81223 9 THR D C 1
ATOM 13988 O O . THR D 1 15 ? 3.51176 48.48862 29.53938 1.000 26.55592 9 THR D O 1
ATOM 13999 N N . GLY D 1 16 ? 1.29514 48.74600 29.34034 1.000 23.71254 10 GLY D N 1
ATOM 14000 C CA . GLY D 1 16 ? 1.31705 50.12238 29.79378 1.000 28.67638 10 GLY D CA 1
ATOM 14001 C C . GLY D 1 16 ? -0.03575 50.54715 30.28492 1.000 38.04326 10 GLY D C 1
ATOM 14002 O O . GLY D 1 16 ? -0.79830 49.74944 30.82820 1.000 34.89440 10 GLY D O 1
ATOM 14006 N N . GLY D 1 17 ? -0.32387 51.82783 30.09075 1.000 37.10567 11 GLY D N 1
ATOM 14007 C CA . GLY D 1 17 ? -1.58807 52.37633 30.50912 1.000 40.19969 11 GLY D CA 1
ATOM 14008 C C . GLY D 1 17 ? -2.74479 51.78455 29.73686 1.000 40.17307 11 GLY D C 1
ATOM 14009 O O . GLY D 1 17 ? -2.59772 51.01393 28.78809 1.000 37.25482 11 GLY D O 1
ATOM 14013 N N . THR D 1 18 ? -3.93512 52.14743 30.17851 1.000 39.94125 12 THR D N 1
ATOM 14014 C CA . THR D 1 18 ? -5.13705 51.73571 29.48498 1.000 48.36033 12 THR D CA 1
ATOM 14015 C C . THR D 1 18 ? -5.30136 52.58444 28.23327 1.000 46.53744 12 THR D C 1
ATOM 14016 O O . THR D 1 18 ? -4.89731 53.74833 28.18941 1.000 45.88613 12 THR D O 1
ATOM 14027 N N . ILE D 1 19 ? -5.87217 51.98177 27.19628 1.000 40.72987 13 ILE D N 1
ATOM 14028 C CA . ILE D 1 19 ? -6.18470 52.71828 25.97624 1.000 42.62276 13 ILE D CA 1
ATOM 14029 C C . ILE D 1 19 ? -7.67004 53.00293 25.83581 1.000 38.87344 13 ILE D C 1
ATOM 14030 O O . ILE D 1 19 ? -8.05813 53.73485 24.91195 1.000 32.39403 13 ILE D O 1
ATOM 14046 N N . ALA D 1 20 ? -8.50709 52.48207 26.72922 1.000 38.43079 14 ALA D N 1
ATOM 14047 C CA . ALA D 1 20 ? -9.93179 52.77263 26.72625 1.000 41.81776 14 ALA D CA 1
ATOM 14048 C C . ALA D 1 20 ? -10.37422 53.03310 28.15835 1.000 43.20853 14 ALA D C 1
ATOM 14049 O O . ALA D 1 20 ? -9.85443 52.43018 29.09991 1.000 44.54993 14 ALA D O 1
ATOM 14056 N N . GLY D 1 21 ? -11.33002 53.94241 28.31488 1.000 42.23473 15 GLY D N 1
ATOM 14057 C CA . GLY D 1 21 ? -11.88598 54.24379 29.62123 1.000 47.07589 15 GLY D CA 1
ATOM 14058 C C . GLY D 1 21 ? -11.85068 55.71840 29.96442 1.000 57.45562 15 GLY D C 1
ATOM 14059 O O . GLY D 1 21 ? -10.82216 56.23499 30.40451 1.000 60.44095 15 GLY D O 1
ATOM 14063 N N . THR D 1 32 ? -16.47884 50.66003 38.82205 1.000 33.99507 26 THR D N 1
ATOM 14064 C CA . THR D 1 32 ? -15.52245 51.24589 39.75083 1.000 36.04200 26 THR D CA 1
ATOM 14065 C C . THR D 1 32 ? -14.07667 50.95741 39.33773 1.000 49.75967 26 THR D C 1
ATOM 14066 O O . THR D 1 32 ? -13.70063 49.80565 39.11316 1.000 49.96434 26 THR D O 1
ATOM 14076 N N . VAL D 1 33 ? -13.26377 52.01251 39.25624 1.000 48.67166 27 VAL D N 1
ATOM 14077 C CA . VAL D 1 33 ? -11.88415 51.86482 38.80332 1.000 53.55260 27 VAL D CA 1
ATOM 14078 C C . VAL D 1 33 ? -11.06197 51.18496 39.88954 1.000 54.83985 27 VAL D C 1
ATOM 14079 O O . VAL D 1 33 ? -11.11599 51.56641 41.06761 1.000 54.77099 27 VAL D O 1
ATOM 14092 N N . GLY D 1 34 ? -10.29376 50.16893 39.49436 1.000 56.41049 28 GLY D N 1
ATOM 14093 C CA . GLY D 1 34 ? -9.39404 49.47396 40.38260 1.000 54.13573 28 GLY D CA 1
ATOM 14094 C C . GLY D 1 34 ? -7.93131 49.78056 40.09145 1.000 61.81639 28 GLY D C 1
ATOM 14095 O O . GLY D 1 34 ? -7.58270 50.56729 39.21323 1.000 62.70326 28 GLY D O 1
ATOM 14099 N N . LYS D 1 35 ? -7.06630 49.11579 40.86571 1.000 70.04694 29 LYS D N 1
ATOM 14100 C CA . LYS D 1 35 ? -5.62582 49.32923 40.75791 1.000 74.25418 29 LYS D CA 1
ATOM 14101 C C . LYS D 1 35 ? -5.02357 48.73552 39.48309 1.000 78.62528 29 LYS D C 1
ATOM 14102 O O . LYS D 1 35 ? -3.96212 49.19854 39.04855 1.000 73.83672 29 LYS D O 1
ATOM 14121 N N . VAL D 1 36 ? -5.66149 47.73073 38.87809 1.000 72.75033 30 VAL D N 1
ATOM 14122 C CA . VAL D 1 36 ? -5.12844 47.04928 37.69849 1.000 70.11021 30 VAL D CA 1
ATOM 14123 C C . VAL D 1 36 ? -5.74783 47.67526 36.45343 1.000 68.28619 30 VAL D C 1
ATOM 14124 O O . VAL D 1 36 ? -6.96911 47.61568 36.25922 1.000 68.65137 30 VAL D O 1
ATOM 14137 N N . GLY D 1 37 ? -4.90121 48.25650 35.59886 1.000 65.01621 31 GLY D N 1
ATOM 14138 C CA . GLY D 1 37 ? -5.40625 48.96381 34.43167 1.000 64.86669 31 GLY D CA 1
ATOM 14139 C C . GLY D 1 37 ? -6.10398 48.06107 33.42913 1.000 65.10041 31 GLY D C 1
ATOM 14140 O O . GLY D 1 37 ? -7.07812 48.47009 32.78878 1.000 61.31719 31 GLY D O 1
ATOM 14144 N N . VAL D 1 38 ? -5.61532 46.82736 33.26952 1.000 61.20086 32 VAL D N 1
ATOM 14145 C CA . VAL D 1 38 ? -6.19733 45.92284 32.28027 1.000 56.66086 32 VAL D CA 1
ATOM 14146 C C . VAL D 1 38 ? -7.63595 45.56778 32.64365 1.000 57.57253 32 VAL D C 1
ATOM 14147 O O . VAL D 1 38 ? -8.45682 45.28473 31.76061 1.000 55.24588 32 VAL D O 1
ATOM 14160 N N . GLU D 1 39 ? -7.97329 45.59010 33.93554 1.000 58.49513 33 GLU D N 1
ATOM 14161 C CA . GLU D 1 39 ? -9.34724 45.32376 34.34959 1.000 57.19172 33 GLU D CA 1
ATOM 14162 C C . GLU D 1 39 ? -10.26086 46.51589 34.07273 1.000 56.19175 33 GLU D C 1
ATOM 14163 O O . GLU D 1 39 ? -11.41237 46.33434 33.66363 1.000 45.92004 33 GLU D O 1
ATOM 14175 N N . ASN D 1 40 ? -9.77778 47.74123 34.30261 1.000 60.83644 34 ASN D N 1
ATOM 14176 C CA . ASN D 1 40 ? -10.56039 48.91316 33.92149 1.000 60.32560 34 ASN D CA 1
ATOM 14177 C C . ASN D 1 40 ? -10.81378 48.90906 32.42532 1.000 57.13826 34 ASN D C 1
ATOM 14178 O O . ASN D 1 40 ? -11.91113 49.23675 31.96286 1.000 54.46816 34 ASN D O 1
ATOM 14189 N N . LEU D 1 41 ? -9.78863 48.54487 31.65815 1.000 60.53599 35 LEU D N 1
ATOM 14190 C CA . LEU D 1 41 ? -9.88819 48.47251 30.20800 1.000 62.42116 35 LEU D CA 1
ATOM 14191 C C . LEU D 1 41 ? -11.06625 47.61986 29.76212 1.000 62.76300 35 LEU D C 1
ATOM 14192 O O . LEU D 1 41 ? -11.87520 48.04108 28.92615 1.000 55.81468 35 LEU D O 1
ATOM 14208 N N . VAL D 1 42 ? -11.15584 46.39731 30.28333 1.000 51.36011 36 VAL D N 1
ATOM 14209 C CA . VAL D 1 42 ? -12.22451 45.49355 29.86948 1.000 53.05184 36 VAL D CA 1
ATOM 14210 C C . VAL D 1 42 ? -13.58553 46.08219 30.21144 1.000 49.72667 36 VAL D C 1
ATOM 14211 O O . VAL D 1 42 ? -14.52570 46.01937 29.41039 1.000 40.59519 36 VAL D O 1
ATOM 14224 N N . ASN D 1 43 ? -13.71454 46.67198 31.40069 1.000 46.63255 37 ASN D N 1
ATOM 14225 C CA . ASN D 1 43 ? -14.97669 47.30136 31.77447 1.000 42.25109 37 ASN D CA 1
ATOM 14226 C C . ASN D 1 43 ? -15.29094 48.51780 30.91605 1.000 38.54193 37 ASN D C 1
ATOM 14227 O O . ASN D 1 43 ? -16.46737 48.88066 30.78235 1.000 34.80950 37 ASN D O 1
ATOM 14238 N N . ALA D 1 44 ? -14.27185 49.14703 30.32860 1.000 39.55243 38 ALA D N 1
ATOM 14239 C CA . ALA D 1 44 ? -14.48755 50.31384 29.48540 1.000 37.74250 38 ALA D CA 1
ATOM 14240 C C . ALA D 1 44 ? -15.01694 49.95020 28.10654 1.000 34.83467 38 ALA D C 1
ATOM 14241 O O . ALA D 1 44 ? -15.54268 50.82265 27.41063 1.000 31.44984 38 ALA D O 1
ATOM 14248 N N . VAL D 1 45 ? -14.88506 48.69539 27.69263 1.000 30.69237 39 VAL D N 1
ATOM 14249 C CA . VAL D 1 45 ? -15.37062 48.26312 26.38588 1.000 32.28184 39 VAL D CA 1
ATOM 14250 C C . VAL D 1 45 ? -16.24741 47.03826 26.60883 1.000 33.15154 39 VAL D C 1
ATOM 1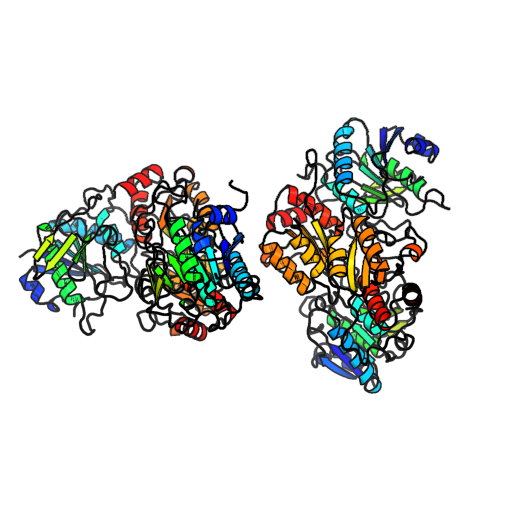4251 O O . VAL D 1 45 ? -15.86033 45.91378 26.25525 1.000 26.98620 39 VAL D O 1
ATOM 14264 N N . PRO D 1 46 ? -17.42316 47.21123 27.20833 1.000 30.51194 40 PRO D N 1
ATOM 14265 C CA . PRO D 1 46 ? -18.27122 46.04850 27.51265 1.000 34.74543 40 PRO D CA 1
ATOM 14266 C C . PRO D 1 46 ? -18.71311 45.28466 26.28482 1.000 32.19007 40 PRO D C 1
ATOM 14267 O O . PRO D 1 46 ? -19.05103 44.10284 26.40233 1.000 29.38082 40 PRO D O 1
ATOM 14278 N N . GLN D 1 47 ? -18.72066 45.91953 25.11078 1.000 31.90405 41 GLN D N 1
ATOM 14279 C CA . GLN D 1 47 ? -19.08599 45.21267 23.89126 1.000 30.43984 41 GLN D CA 1
ATOM 14280 C C . GLN D 1 47 ? -18.15650 44.04188 23.61647 1.000 32.29542 41 GLN D C 1
ATOM 14281 O O . GLN D 1 47 ? -18.51766 43.14842 22.84764 1.000 28.34470 41 GLN D O 1
ATOM 14295 N N . LEU D 1 48 ? -16.96843 44.01206 24.23095 1.000 27.47880 42 LEU D N 1
ATOM 14296 C CA . LEU D 1 48 ? -16.08653 42.86479 24.04009 1.000 23.32126 42 LEU D CA 1
ATOM 14297 C C . LEU D 1 48 ? -16.77947 41.56325 24.41246 1.000 27.89448 42 LEU D C 1
ATOM 14298 O O . LEU D 1 48 ? -16.46577 40.51755 23.84303 1.000 29.33437 42 LEU D O 1
ATOM 14314 N N . LYS D 1 49 ? -17.72293 41.60441 25.35964 1.000 29.90265 43 LYS D N 1
ATOM 14315 C CA . LYS D 1 49 ? -18.43470 40.39230 25.74726 1.000 30.88459 43 LYS D CA 1
ATOM 14316 C C . LYS D 1 49 ? -19.19612 39.78274 24.57718 1.000 31.24037 43 LYS D C 1
ATOM 14317 O O . LYS D 1 49 ? -19.48311 38.58092 24.58942 1.000 33.16105 43 LYS D O 1
ATOM 14321 N N . ASP D 1 50 ? -19.54222 40.58772 23.57244 1.000 30.02180 44 ASP D N 1
ATOM 14322 C CA . ASP D 1 50 ? -20.32020 40.07743 22.45538 1.000 33.96279 44 ASP D CA 1
ATOM 14323 C C . ASP D 1 50 ? -19.48968 39.20652 21.52272 1.000 33.23917 44 ASP D C 1
ATOM 14324 O O . ASP D 1 50 ? -20.06713 38.46141 20.72038 1.000 33.60196 44 ASP D O 1
ATOM 14333 N N . ILE D 1 51 ? -18.16118 39.29414 21.59453 1.000 29.74050 45 ILE D N 1
ATOM 14334 C CA . ILE D 1 51 ? -17.30256 38.63977 20.61542 1.000 29.45543 45 ILE D CA 1
ATOM 14335 C C . ILE D 1 51 ? -16.27844 37.69914 21.22665 1.000 27.39611 45 ILE D C 1
ATOM 14336 O O . ILE D 1 51 ? -15.73383 36.85276 20.50194 1.000 27.92346 45 ILE D O 1
ATOM 14352 N N . ALA D 1 52 ? -16.00242 37.77323 22.52290 1.000 24.99128 46 ALA D N 1
ATOM 14353 C CA . ALA D 1 52 ? -14.96631 36.93583 23.09901 1.000 26.59778 46 ALA D CA 1
ATOM 14354 C C . ALA D 1 52 ? -15.17151 36.85099 24.60124 1.000 31.07778 46 ALA D C 1
ATOM 14355 O O . ALA D 1 52 ? -15.85020 37.68727 25.20377 1.000 28.76070 46 ALA D O 1
ATOM 14362 N N . ASN D 1 53 ? -14.58188 35.81359 25.18489 1.000 28.53030 47 ASN D N 1
ATOM 14363 C CA . ASN D 1 53 ? -14.41819 35.67976 26.62522 1.000 29.61854 47 ASN D CA 1
ATOM 14364 C C . ASN D 1 53 ? -13.01973 36.19777 26.93009 1.000 24.77864 47 ASN D C 1
ATOM 14365 O O . ASN D 1 53 ? -12.01881 35.55167 26.60537 1.000 25.53782 47 ASN D O 1
ATOM 14376 N N . VAL D 1 54 ? -12.94554 37.36664 27.52566 1.000 26.84930 48 VAL D N 1
ATOM 14377 C CA . VAL D 1 54 ? -11.68464 38.08570 27.62937 1.000 26.35164 48 VAL D CA 1
ATOM 14378 C C . VAL D 1 54 ? -11.13420 37.95101 29.03481 1.000 32.07041 48 VAL D C 1
ATOM 14379 O O . VAL D 1 54 ? -11.86597 38.09329 30.02143 1.000 31.85194 48 VAL D O 1
ATOM 14392 N N . LYS D 1 55 ? -9.83956 37.68768 29.12367 1.000 27.60969 49 LYS D N 1
ATOM 14393 C CA . LYS D 1 55 ? -9.10857 37.72165 30.37938 1.000 34.59420 49 LYS D CA 1
ATOM 14394 C C . LYS D 1 55 ? -7.85877 38.56075 30.17533 1.000 33.54537 49 LYS D C 1
ATOM 14395 O O . LYS D 1 55 ? -7.22974 38.50348 29.11717 1.000 28.42445 49 LYS D O 1
ATOM 14414 N N . GLY D 1 56 ? -7.52132 39.36051 31.17888 1.000 28.24484 50 GLY D N 1
ATOM 14415 C CA . GLY D 1 56 ? -6.44078 40.32024 31.06795 1.000 34.95153 50 GLY D CA 1
ATOM 14416 C C . GLY D 1 56 ? -5.36159 40.06261 32.09847 1.000 36.92721 50 GLY D C 1
ATOM 14417 O O . GLY D 1 56 ? -5.63832 39.61353 33.21114 1.000 28.41538 50 GLY D O 1
ATOM 14421 N N . GLU D 1 57 ? -4.12031 40.32635 31.70380 1.000 26.14769 51 GLU D N 1
ATOM 14422 C CA . GLU D 1 57 ? -2.96851 40.24985 32.58610 1.000 27.96212 51 GLU D CA 1
ATOM 14423 C C . GLU D 1 57 ? -2.10211 41.47002 32.32270 1.000 29.07472 51 GLU D C 1
ATOM 14424 O O . GLU D 1 57 ? -1.82270 41.78990 31.16560 1.000 26.09558 51 GLU D O 1
ATOM 14436 N N . GLN D 1 58 ? -1.69607 42.16526 33.37761 1.000 27.13813 52 GLN D N 1
ATOM 14437 C CA . GLN D 1 58 ? -0.77594 43.29044 33.25353 1.000 26.43387 52 GLN D CA 1
ATOM 14438 C C . GLN D 1 58 ? 0.64125 42.73902 33.33770 1.000 31.21063 52 GLN D C 1
ATOM 14439 O O . GLN D 1 58 ? 1.07488 42.28913 34.40255 1.000 34.64155 52 GLN D O 1
ATOM 14453 N N . VAL D 1 59 ? 1.35610 42.74794 32.21240 1.000 24.62284 53 VAL D N 1
ATOM 14454 C CA . VAL D 1 59 ? 2.69184 42.16606 32.14756 1.000 26.62366 53 VAL D CA 1
ATOM 14455 C C . VAL D 1 59 ? 3.73351 43.13640 32.67461 1.000 31.69517 53 VAL D C 1
ATOM 14456 O O . VAL D 1 59 ? 4.61917 42.76434 33.45730 1.000 31.36484 53 VAL D O 1
ATOM 14469 N N . VAL D 1 60 ? 3.66954 44.37896 32.20636 1.000 26.85969 54 VAL D N 1
ATOM 14470 C CA . VAL D 1 60 ? 4.47966 45.47929 32.70514 1.000 28.43866 54 VAL D CA 1
ATOM 14471 C C . VAL D 1 60 ? 3.63230 46.72945 32.57283 1.000 24.09924 54 VAL D C 1
ATOM 14472 O O . VAL D 1 60 ? 2.51309 46.69698 32.04401 1.000 26.18105 54 VAL D O 1
ATOM 14485 N N . ASN D 1 61 ? 4.15785 47.85111 33.04024 1.000 29.43899 55 ASN D N 1
ATOM 14486 C CA . ASN D 1 61 ? 3.44008 49.11103 32.93663 1.000 30.27102 55 ASN D CA 1
ATOM 14487 C C . ASN D 1 61 ? 4.48501 50.18229 32.64488 1.000 36.76258 55 ASN D C 1
ATOM 14488 O O . ASN D 1 61 ? 5.05439 50.78514 33.56050 1.000 37.74505 55 ASN D O 1
ATOM 14499 N N . ILE D 1 62 ? 4.74179 50.40563 31.36119 1.000 27.78610 56 ILE D N 1
ATOM 14500 C CA . ILE D 1 62 ? 5.72197 51.39679 30.93754 1.000 27.84371 56 ILE D CA 1
ATOM 14501 C C . ILE D 1 62 ? 5.20593 52.12516 29.70794 1.000 31.72469 56 ILE D C 1
ATOM 14502 O O . ILE D 1 62 ? 4.39210 51.60120 28.93868 1.000 30.31655 56 ILE D O 1
ATOM 14518 N N . GLY D 1 63 ? 5.69048 53.34657 29.51842 1.000 27.41740 57 GLY D N 1
ATOM 14519 C CA . GLY D 1 63 ? 5.49067 54.00736 28.24558 1.000 28.53300 57 GLY D CA 1
ATOM 14520 C C . GLY D 1 63 ? 6.34109 53.32789 27.18926 1.000 21.78063 57 GLY D C 1
ATOM 14521 O O . GLY D 1 63 ? 7.46687 52.90848 27.44492 1.000 21.08532 57 GLY D O 1
ATOM 14525 N N . SER D 1 64 ? 5.79149 53.20363 25.97629 1.000 21.83989 58 SER D N 1
ATOM 14526 C CA . SER D 1 64 ? 6.55139 52.41986 25.01424 1.000 20.84601 58 SER D CA 1
ATOM 14527 C C . SER D 1 64 ? 7.80886 53.13263 24.53757 1.000 18.57956 58 SER D C 1
ATOM 14528 O O . SER D 1 64 ? 8.66158 52.49515 23.91933 1.000 18.33584 58 SER D O 1
ATOM 14536 N N . GLN D 1 65 ? 7.97058 54.43829 24.82001 1.000 18.79015 59 GLN D N 1
ATOM 14537 C CA . GLN D 1 65 ? 9.24822 55.06993 24.51178 1.000 19.14291 59 GLN D CA 1
ATOM 14538 C C . GLN D 1 65 ? 10.37158 54.49507 25.36161 1.000 20.40787 59 GLN D C 1
ATOM 14539 O O . GLN D 1 65 ? 11.54441 54.65259 25.01073 1.000 19.39465 59 GLN D O 1
ATOM 14553 N N . ASP D 1 66 ? 10.01611 53.78701 26.43943 1.000 20.51603 60 ASP D N 1
ATOM 14554 C CA . ASP D 1 66 ? 10.97225 53.11730 27.31175 1.000 19.67641 60 ASP D CA 1
ATOM 14555 C C . ASP D 1 66 ? 10.98003 51.60868 27.09927 1.000 22.18071 60 ASP D C 1
ATOM 14556 O O . ASP D 1 66 ? 11.53452 50.88075 27.92069 1.000 22.28962 60 ASP D O 1
ATOM 14565 N N . MET D 1 67 ? 10.37313 51.11808 26.01490 1.000 20.29358 61 MET D N 1
ATOM 14566 C CA . MET D 1 67 ? 10.41785 49.69910 25.70060 1.000 19.30542 61 MET D CA 1
ATOM 14567 C C . MET D 1 67 ? 11.85741 49.20702 25.61667 1.000 17.96438 61 MET D C 1
ATOM 14568 O O . MET D 1 67 ? 12.78150 49.95594 25.28629 1.000 19.45970 61 MET D O 1
ATOM 14582 N N . ASN D 1 68 ? 12.06784 47.93559 25.96191 1.000 18.01884 62 ASN D N 1
ATOM 14583 C CA . ASN D 1 68 ? 13.43039 47.42883 26.07534 1.000 19.01560 62 ASN D CA 1
ATOM 14584 C C . ASN D 1 68 ? 13.46062 45.91628 25.87696 1.000 19.09304 62 ASN D C 1
ATOM 14585 O O . ASN D 1 68 ? 12.41820 45.25533 25.78500 1.000 19.49327 62 ASN D O 1
ATOM 14596 N N . ASP D 1 69 ? 14.69044 45.37115 25.81874 1.000 19.90082 63 ASP D N 1
ATOM 14597 C CA . ASP D 1 69 ? 14.89199 43.95423 25.52111 1.000 20.61266 63 ASP D CA 1
ATOM 14598 C C . ASP D 1 69 ? 14.17617 43.06890 26.53191 1.000 21.81443 63 ASP D C 1
ATOM 14599 O O . ASP D 1 69 ? 13.69394 41.98255 26.19186 1.000 20.18156 63 ASP D O 1
ATOM 14608 N N . ASN D 1 70 ? 14.18625 43.45993 27.80814 1.000 23.10385 64 ASN D N 1
ATOM 14609 C CA . ASN D 1 70 ? 13.64825 42.53467 28.79856 1.000 23.10111 64 ASN D CA 1
ATOM 14610 C C . ASN D 1 70 ? 12.14435 42.35349 28.63660 1.000 21.51285 64 ASN D C 1
ATOM 14611 O O . ASN D 1 70 ? 11.61709 41.25816 28.84607 1.000 20.66241 64 ASN D O 1
ATOM 14622 N N . VAL D 1 71 ? 11.42576 43.42508 28.28970 1.000 20.44857 65 VAL D N 1
ATOM 14623 C CA . VAL D 1 71 ? 9.99391 43.29869 28.03886 1.000 19.47818 65 VAL D CA 1
ATOM 14624 C C . VAL D 1 71 ? 9.76497 42.38990 26.84288 1.000 20.12635 65 VAL D C 1
ATOM 14625 O O . VAL D 1 71 ? 8.86706 41.54147 26.85103 1.000 21.07707 65 VAL D O 1
ATOM 14638 N N . TRP D 1 72 ? 10.58940 42.54863 25.80392 1.000 20.10014 66 TRP D N 1
ATOM 14639 C CA . TRP D 1 72 ? 10.44721 41.70930 24.62088 1.000 18.26189 66 TRP D CA 1
ATOM 14640 C C . TRP D 1 72 ? 10.58855 40.23793 24.99098 1.000 20.67849 66 TRP D C 1
ATOM 14641 O O . TRP D 1 72 ? 9.75221 39.41295 24.61596 1.000 19.43098 66 TRP D O 1
ATOM 14662 N N . LEU D 1 73 ? 11.64352 39.88762 25.73721 1.000 20.30378 67 LEU D N 1
ATOM 14663 C CA . LEU D 1 73 ? 11.83623 38.49191 26.13736 1.000 19.90422 67 LEU D CA 1
ATOM 14664 C C . LEU D 1 73 ? 10.69366 38.00659 27.01838 1.000 20.83841 67 LEU D C 1
ATOM 14665 O O . LEU D 1 73 ? 10.21769 36.87421 26.86061 1.000 22.15330 67 LEU D O 1
ATOM 14681 N N . THR D 1 74 ? 10.23522 38.85071 27.94201 1.000 19.64691 68 THR D N 1
ATOM 14682 C CA . THR D 1 74 ? 9.12906 38.47572 28.81662 1.000 21.77916 68 THR D CA 1
ATOM 14683 C C . THR D 1 74 ? 7.87251 38.15544 28.00581 1.000 22.60054 68 THR D C 1
ATOM 14684 O O . THR D 1 74 ? 7.20570 37.13987 28.23869 1.000 21.35269 68 THR D O 1
ATOM 14695 N N . LEU D 1 75 ? 7.54842 39.00204 27.02240 1.000 20.71915 69 LEU D N 1
ATOM 14696 C CA . LEU D 1 75 ? 6.34575 38.79448 26.22359 1.000 19.64318 69 LEU D CA 1
ATOM 14697 C C . LEU D 1 75 ? 6.45012 37.53424 25.37891 1.000 18.74486 69 LEU D C 1
ATOM 14698 O O . LEU D 1 75 ? 5.50355 36.74179 25.32004 1.000 20.37297 69 LEU D O 1
ATOM 14714 N N . ALA D 1 76 ? 7.57980 37.34015 24.70297 1.000 19.04275 70 ALA D N 1
ATOM 14715 C CA . ALA D 1 76 ? 7.73650 36.16721 23.85027 1.000 20.20156 70 ALA D CA 1
ATOM 14716 C C . ALA D 1 76 ? 7.62056 34.87808 24.66007 1.000 20.68353 70 ALA D C 1
ATOM 14717 O O . ALA D 1 76 ? 6.94819 33.92155 24.24876 1.000 22.59411 70 ALA D O 1
ATOM 14724 N N . LYS D 1 77 ? 8.29804 34.82300 25.80954 1.000 22.32029 71 LYS D N 1
ATOM 14725 C CA . LYS D 1 77 ? 8.25153 33.60589 26.61603 1.000 20.41226 71 LYS D CA 1
ATOM 14726 C C . LYS D 1 77 ? 6.85800 33.38166 27.17115 1.000 20.39864 71 LYS D C 1
ATOM 14727 O O . LYS D 1 77 ? 6.38507 32.24312 27.25125 1.000 23.91550 71 LYS D O 1
ATOM 14746 N N . LYS D 1 78 ? 6.17355 34.45453 27.54693 1.000 20.82283 72 LYS D N 1
ATOM 14747 C CA . LYS D 1 78 ? 4.82376 34.30926 28.08143 1.000 22.23003 72 LYS D CA 1
ATOM 14748 C C . LYS D 1 78 ? 3.86579 33.75512 27.03319 1.000 23.08141 72 LYS D C 1
ATOM 14749 O O . LYS D 1 78 ? 3.09097 32.83050 27.29986 1.000 23.58407 72 LYS D O 1
ATOM 14768 N N . ILE D 1 79 ? 3.84787 34.36932 25.85293 1.000 20.95326 73 ILE D N 1
ATOM 14769 C CA . ILE D 1 79 ? 2.98258 33.87809 24.78502 1.000 21.93995 73 ILE D CA 1
ATOM 14770 C C . ILE D 1 79 ? 3.29585 32.42659 24.46550 1.000 22.44524 73 ILE D C 1
ATOM 14771 O O . ILE D 1 79 ? 2.38916 31.60422 24.27771 1.000 23.27206 73 ILE D O 1
ATOM 14787 N N . ASN D 1 80 ? 4.57639 32.08255 24.38244 1.000 20.99246 74 ASN D N 1
ATOM 14788 C CA . ASN D 1 80 ? 4.92734 30.72318 24.00458 1.000 22.88131 74 ASN D CA 1
ATOM 14789 C C . ASN D 1 80 ? 4.53121 29.74659 25.09483 1.000 25.23276 74 ASN D C 1
ATOM 14790 O O . ASN D 1 80 ? 4.09648 28.62558 24.79689 1.000 26.18941 74 ASN D O 1
ATOM 14801 N N . THR D 1 81 ? 4.62210 30.18092 26.34797 1.000 25.27660 75 THR D N 1
ATOM 14802 C CA . THR D 1 81 ? 4.25372 29.32184 27.46714 1.000 28.64476 75 THR D CA 1
ATOM 14803 C C . THR D 1 81 ? 2.74566 29.15471 27.57255 1.000 30.41289 75 THR D C 1
ATOM 14804 O O . THR D 1 81 ? 2.25513 28.05493 27.85280 1.000 29.57964 75 THR D O 1
ATOM 14815 N N . ASP D 1 82 ? 1.99397 30.22905 27.36983 1.000 24.67592 76 ASP D N 1
ATOM 14816 C CA . ASP D 1 82 ? 0.55088 30.21176 27.57650 1.000 26.39549 76 ASP D CA 1
ATOM 14817 C C . ASP D 1 82 ? -0.23680 29.88974 26.31356 1.000 25.07312 76 ASP D C 1
ATOM 14818 O O . ASP D 1 82 ? -1.47019 29.88805 26.36327 1.000 28.13037 76 ASP D O 1
ATOM 14827 N N . CYS D 1 83 ? 0.43750 29.56710 25.20524 1.000 27.52753 77 CYS D N 1
ATOM 14828 C CA . CYS D 1 83 ? -0.25805 29.31244 23.94367 1.000 32.08080 77 CYS D CA 1
ATOM 14829 C C . CYS D 1 83 ? -1.42090 28.34084 24.12579 1.000 36.26506 77 CYS D C 1
ATOM 14830 O O . CYS D 1 83 ? -2.52974 28.57956 23.63561 1.000 27.85173 77 CYS D O 1
ATOM 14837 N N . ASP D 1 84 ? -1.19125 27.24618 24.85544 1.000 30.76479 78 ASP D N 1
ATOM 14838 C CA . ASP D 1 84 ? -2.19186 26.19128 24.98179 1.000 38.36607 78 ASP D CA 1
ATOM 14839 C C . ASP D 1 84 ? -3.38245 26.59894 25.83384 1.000 35.88962 78 ASP D C 1
ATOM 14840 O O . ASP D 1 84 ? -4.40333 25.90033 25.81209 1.000 39.20431 78 ASP D O 1
ATOM 14849 N N . LYS D 1 85 ? -3.28385 27.70107 26.57084 1.000 30.06150 79 LYS D N 1
ATOM 14850 C CA . LYS D 1 85 ? -4.29305 28.09896 27.54108 1.000 33.76978 79 LYS D CA 1
ATOM 14851 C C . LYS D 1 85 ? -5.32983 29.06539 26.98600 1.000 33.34771 79 LYS D C 1
ATOM 14852 O O . LYS D 1 85 ? -6.24659 29.44933 27.71888 1.000 33.93233 79 LYS D O 1
ATOM 14871 N N . THR D 1 86 ? -5.22091 29.46569 25.71942 1.000 28.97459 80 THR D N 1
ATOM 14872 C CA . THR D 1 86 ? -6.08327 30.50295 25.17601 1.000 29.32681 80 THR D CA 1
ATOM 14873 C C . THR D 1 86 ? -6.24025 30.27343 23.67966 1.000 24.87599 80 THR D C 1
ATOM 14874 O O . THR D 1 86 ? -5.55106 29.44323 23.08683 1.000 24.81367 80 THR D O 1
ATOM 14885 N N . ASP D 1 87 ? -7.17727 31.00898 23.07556 1.000 21.81545 81 ASP D N 1
ATOM 14886 C CA . ASP D 1 87 ? -7.41980 30.92403 21.63971 1.000 22.95469 81 ASP D CA 1
ATOM 14887 C C . ASP D 1 87 ? -6.74098 32.04084 20.84603 1.000 27.08208 81 ASP D C 1
ATOM 14888 O O . ASP D 1 87 ? -6.66090 31.94988 19.61370 1.000 23.29248 81 ASP D O 1
ATOM 14897 N N . GLY D 1 88 ? -6.24689 33.07527 21.51416 1.000 21.65398 82 GLY D N 1
ATOM 14898 C CA . GLY D 1 88 ? -5.57696 34.15836 20.83363 1.000 19.93042 82 GLY D CA 1
ATOM 14899 C C . GLY D 1 88 ? -5.18042 35.20270 21.84962 1.000 21.15056 82 GLY D C 1
ATOM 14900 O O . GLY D 1 88 ? -5.67701 35.21237 22.98701 1.000 22.55898 82 GLY D O 1
ATOM 14904 N N . PHE D 1 89 ? -4.26812 36.08786 21.41668 1.000 19.30316 83 PHE D N 1
ATOM 14905 C CA . PHE D 1 89 ? -3.68948 37.10047 22.27825 1.000 18.90145 83 PHE D CA 1
ATOM 14906 C C . PHE D 1 89 ? -3.87345 38.47415 21.66168 1.000 20.20106 83 PHE D C 1
ATOM 14907 O O . PHE D 1 89 ? -3.75319 38.64319 20.44068 1.000 20.50504 83 PHE D O 1
ATOM 14924 N N . VAL D 1 90 ? -4.14736 39.45124 22.51797 1.000 20.37185 84 VAL D N 1
ATOM 14925 C CA . VAL D 1 90 ? -4.10528 40.86580 22.16757 1.000 18.18018 84 VAL D CA 1
ATOM 14926 C C . VAL D 1 90 ? -3.13386 41.53879 23.12967 1.000 20.44022 84 VAL D C 1
ATOM 14927 O O . VAL D 1 90 ? -3.21696 41.34694 24.34753 1.000 20.35013 84 VAL D O 1
ATOM 14940 N N . ILE D 1 91 ? -2.21770 42.33352 22.60450 1.000 18.21934 85 ILE D N 1
ATOM 14941 C CA . ILE D 1 91 ? -1.22834 43.02047 23.42938 1.000 17.68119 85 ILE D CA 1
ATOM 14942 C C . ILE D 1 91 ? -1.47303 44.50849 23.31307 1.000 21.16187 85 ILE D C 1
ATOM 14943 O O . ILE D 1 91 ? -1.34913 45.07306 22.22461 1.000 18.77318 85 ILE D O 1
ATOM 14959 N N . THR D 1 92 ? -1.81768 45.15616 24.41767 1.000 19.28659 86 THR D N 1
ATOM 14960 C CA . THR D 1 92 ? -1.93292 46.60932 24.42113 1.000 18.61002 86 THR D CA 1
ATOM 14961 C C . THR D 1 92 ? -0.56046 47.22486 24.66182 1.000 18.11134 86 THR D C 1
ATOM 14962 O O . THR D 1 92 ? 0.20262 46.75519 25.51253 1.000 20.17762 86 THR D O 1
ATOM 14973 N N . HIS D 1 93 ? -0.23872 48.27468 23.90303 1.000 18.63616 87 HIS D N 1
ATOM 14974 C CA . HIS D 1 93 ? 1.13796 48.73193 23.77668 1.000 17.67118 87 HIS D CA 1
ATOM 14975 C C . HIS D 1 93 ? 1.09637 50.18583 23.32355 1.000 19.47924 87 HIS D C 1
ATOM 14976 O O . HIS D 1 93 ? 0.17998 50.60397 22.60065 1.000 19.70685 87 HIS D O 1
ATOM 14990 N N . GLY D 1 94 ? 2.06743 50.96557 23.78567 1.000 18.62719 88 GLY D N 1
ATOM 14991 C CA . GLY D 1 94 ? 2.18537 52.32602 23.29410 1.000 18.18403 88 GLY D CA 1
ATOM 14992 C C . GLY D 1 94 ? 2.51715 52.34619 21.81460 1.000 20.08799 88 GLY D C 1
ATOM 14993 O O . GLY D 1 94 ? 3.10765 51.40750 21.28114 1.000 18.70260 88 GLY D O 1
ATOM 14997 N N . THR D 1 95 ? 2.12821 53.42480 21.14219 1.000 17.74450 89 THR D N 1
ATOM 14998 C CA . THR D 1 95 ? 2.31349 53.43633 19.69089 1.000 18.50472 89 THR D CA 1
ATOM 14999 C C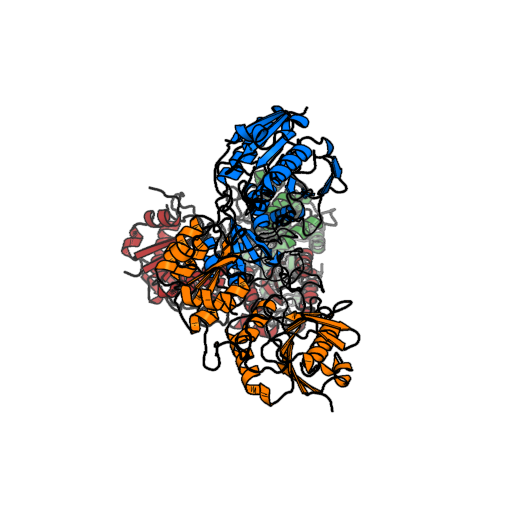 . THR D 1 95 ? 3.75264 53.71516 19.27763 1.000 17.89537 89 THR D C 1
ATOM 15000 O O . THR D 1 95 ? 4.14986 53.32983 18.16915 1.000 19.06209 89 THR D O 1
ATOM 15011 N N . ASP D 1 96 ? 4.53810 54.38878 20.12368 1.000 18.09028 90 ASP D N 1
ATOM 15012 C CA . ASP D 1 96 ? 5.85116 54.87962 19.71060 1.000 18.01741 90 ASP D CA 1
ATOM 15013 C C . ASP D 1 96 ? 6.76723 53.77284 19.20260 1.000 17.68882 90 ASP D C 1
ATOM 15014 O O . ASP D 1 96 ? 7.50688 53.96881 18.22964 1.000 18.68395 90 ASP D O 1
ATOM 15023 N N . THR D 1 97 ? 6.79850 52.62272 19.87730 1.000 17.08737 91 THR D N 1
ATOM 15024 C CA . THR D 1 97 ? 7.69367 51.53660 19.49184 1.000 15.80808 91 THR D CA 1
ATOM 15025 C C . THR D 1 97 ? 6.93549 50.25515 19.16321 1.000 16.47300 91 THR D C 1
ATOM 15026 O O . THR D 1 97 ? 7.54336 49.18293 19.07560 1.000 17.10546 91 THR D O 1
ATOM 15037 N N . MET D 1 98 ? 5.61824 50.34933 18.99705 1.000 16.91998 92 MET D N 1
ATOM 15038 C CA . MET D 1 98 ? 4.83122 49.17066 18.66843 1.000 16.57176 92 MET D CA 1
ATOM 15039 C C . MET D 1 98 ? 5.37942 48.42864 17.45555 1.000 16.70052 92 MET D C 1
ATOM 15040 O O . MET D 1 98 ? 5.34757 47.19671 17.41826 1.000 17.44636 92 MET D O 1
ATOM 15054 N N . GLU D 1 99 ? 5.87022 49.16236 16.44730 1.000 14.73859 93 GLU D N 1
ATOM 15055 C CA . GLU D 1 99 ? 6.38435 48.50756 15.24616 1.000 15.65889 93 GLU D CA 1
ATOM 15056 C C . GLU D 1 99 ? 7.61386 47.66405 15.52734 1.000 18.09900 93 GLU D C 1
ATOM 15057 O O . GLU D 1 99 ? 7.92725 46.74274 14.76669 1.000 18.25238 93 GLU D O 1
ATOM 15069 N N . GLU D 1 100 ? 8.36785 48.00276 16.58237 1.000 17.15505 94 GLU D N 1
ATOM 15070 C CA . GLU D 1 100 ? 9.56291 47.24714 16.92632 1.000 17.19513 94 GLU D CA 1
ATOM 15071 C C . GLU D 1 100 ? 9.17967 45.98179 17.67744 1.000 15.47189 94 GLU D C 1
ATOM 15072 O O . GLU D 1 100 ? 9.57772 44.87377 17.30529 1.000 17.14901 94 GLU D O 1
ATOM 15084 N N . THR D 1 101 ? 8.35403 46.13259 18.71204 1.000 16.40141 95 THR D N 1
ATOM 15085 C CA . THR D 1 101 ? 7.89936 44.95301 19.44787 1.000 15.52228 95 THR D CA 1
ATOM 15086 C C . THR D 1 101 ? 7.16711 43.97106 18.53866 1.000 17.68785 95 THR D C 1
ATOM 15087 O O . THR D 1 101 ? 7.32480 42.74594 18.66121 1.000 17.34173 95 THR D O 1
ATOM 15098 N N . ALA D 1 102 ? 6.32638 44.49364 17.64024 1.000 16.17469 96 ALA D N 1
ATOM 15099 C CA . ALA D 1 102 ? 5.55671 43.61435 16.75889 1.000 17.58845 96 ALA D CA 1
ATOM 15100 C C . ALA D 1 102 ? 6.46909 42.73177 15.91720 1.000 16.22651 96 ALA D C 1
ATOM 15101 O O . ALA D 1 102 ? 6.20558 41.53503 15.73436 1.000 17.13842 96 ALA D O 1
ATOM 15108 N N . TYR D 1 103 ? 7.55324 43.30206 15.40134 1.000 15.18415 97 TYR D N 1
ATOM 15109 C CA . TYR D 1 103 ? 8.48626 42.52158 14.59805 1.000 16.29501 97 TYR D CA 1
ATOM 15110 C C . TYR D 1 103 ? 9.28657 41.54976 15.45518 1.000 17.01142 97 TYR D C 1
ATOM 15111 O O . TYR D 1 103 ? 9.55356 40.42718 15.03551 1.000 16.00145 97 TYR D O 1
ATOM 15129 N N . PHE D 1 104 ? 9.70058 41.97642 16.65529 1.000 16.17405 98 PHE D N 1
ATOM 15130 C CA . PHE D 1 104 ? 10.38714 41.03992 17.54098 1.000 16.33627 98 PHE D CA 1
ATOM 15131 C C . PHE D 1 104 ? 9.52405 39.81466 17.79693 1.000 16.61705 98 PHE D C 1
ATOM 15132 O O . PHE D 1 104 ? 9.97970 38.66705 17.66639 1.000 16.23273 98 PHE D O 1
ATOM 15149 N N . LEU D 1 105 ? 8.26532 40.03884 18.15100 1.000 17.88615 99 LEU D N 1
ATOM 15150 C CA . LEU D 1 105 ? 7.38314 38.91266 18.40513 1.000 17.62533 99 LEU D CA 1
ATOM 15151 C C . LEU D 1 105 ? 7.10509 38.12824 17.12769 1.000 18.78815 99 LEU D C 1
ATOM 15152 O O . LEU D 1 105 ? 6.97904 36.90146 17.16682 1.000 19.11388 99 LEU D O 1
ATOM 15168 N N . ASP D 1 106 ? 7.02128 38.82130 15.98933 1.000 17.98004 100 ASP D N 1
ATOM 15169 C CA . ASP D 1 106 ? 6.83604 38.15019 14.70378 1.000 17.57914 100 ASP D CA 1
ATOM 15170 C C . ASP D 1 106 ? 7.92668 37.12492 14.43774 1.000 19.03308 100 ASP D C 1
ATOM 15171 O O . ASP D 1 106 ? 7.68733 36.13809 13.72423 1.000 20.57193 100 ASP D O 1
ATOM 15180 N N . LEU D 1 107 ? 9.12823 37.32473 14.99455 1.000 18.10807 101 LEU D N 1
ATOM 15181 C CA . LEU D 1 107 ? 10.26726 36.45805 14.73244 1.000 17.10415 101 LEU D CA 1
ATOM 15182 C C . LEU D 1 107 ? 10.48719 35.40466 15.81270 1.000 18.83838 101 LEU D C 1
ATOM 15183 O O . LEU D 1 107 ? 11.18438 34.41561 15.55398 1.000 20.76841 101 LEU D O 1
ATOM 15199 N N . THR D 1 108 ? 9.88940 35.59081 16.99680 1.000 18.60722 102 THR D N 1
ATOM 15200 C CA . THR D 1 108 ? 10.18631 34.75621 18.16280 1.000 18.33803 102 THR D CA 1
ATOM 15201 C C . THR D 1 108 ? 8.98985 34.02809 18.74608 1.000 20.90025 102 THR D C 1
ATOM 15202 O O . THR D 1 108 ? 9.18961 33.05951 19.50220 1.000 21.65669 102 THR D O 1
ATOM 15213 N N . VAL D 1 109 ? 7.76412 34.43992 18.44085 1.000 18.47381 103 VAL D N 1
ATOM 15214 C CA . VAL D 1 109 ? 6.59217 33.72159 18.91043 1.000 21.44017 103 VAL D CA 1
ATOM 15215 C C . VAL D 1 109 ? 6.46094 32.42743 18.12479 1.000 21.67073 103 VAL D C 1
ATOM 15216 O O . VAL D 1 109 ? 6.58256 32.41430 16.89525 1.000 22.62699 103 VAL D O 1
ATOM 15229 N N . LYS D 1 110 ? 6.23058 31.32590 18.83078 1.000 20.98687 104 LYS D N 1
ATOM 15230 C CA . LYS D 1 110 ? 6.07080 30.02517 18.19017 1.000 24.42922 104 LYS D CA 1
ATOM 15231 C C . LYS D 1 110 ? 4.63654 29.53656 18.26653 1.000 29.40536 104 LYS D C 1
ATOM 15232 O O . LYS D 1 110 ? 4.32610 28.46387 17.73684 1.000 30.19262 104 LYS D O 1
ATOM 15251 N N . CYS D 1 111 ? 3.76403 30.30768 18.90118 1.000 25.62795 105 CYS D N 1
ATOM 15252 C CA . CYS D 1 111 ? 2.32883 30.05841 18.92194 1.000 34.30567 105 CYS D CA 1
ATOM 15253 C C . CYS D 1 111 ? 1.74912 30.55315 17.60733 1.000 36.61962 105 CYS D C 1
ATOM 15254 O O . CYS D 1 111 ? 1.90110 31.72842 17.26936 1.000 38.82634 105 CYS D O 1
ATOM 15261 N N . ASP D 1 112 ? 1.09105 29.68303 16.85759 1.000 39.42292 106 ASP D N 1
ATOM 15262 C CA . ASP D 1 112 ? 0.54414 30.13220 15.57928 1.000 43.78424 106 ASP D CA 1
ATOM 15263 C C . ASP D 1 112 ? -0.90820 30.57416 15.67819 1.000 42.21272 106 ASP D C 1
ATOM 15264 O O . ASP D 1 112 ? -1.50715 30.94002 14.65478 1.000 41.30919 106 ASP D O 1
ATOM 15273 N N . LYS D 1 113 ? -1.46432 30.58600 16.88720 1.000 34.20942 107 LYS D N 1
ATOM 15274 C CA . LYS D 1 113 ? -2.70673 31.27814 17.13435 1.000 31.91156 107 LYS D CA 1
ATOM 15275 C C . LYS D 1 113 ? -2.48638 32.77917 16.99442 1.000 29.92704 107 LYS D C 1
ATOM 15276 O O . LYS D 1 113 ? -1.35938 33.26949 17.09502 1.000 32.89038 107 LYS D O 1
ATOM 15295 N N . PRO D 1 114 ? -3.55052 33.53029 16.76064 1.000 22.43777 108 PRO D N 1
ATOM 15296 C CA . PRO D 1 114 ? -3.37086 34.95681 16.45854 1.000 23.33675 108 PRO D CA 1
ATOM 15297 C C . PRO D 1 114 ? -2.79646 35.72448 17.63721 1.000 25.34264 108 PRO D C 1
ATOM 15298 O O . PRO D 1 114 ? -3.25369 35.58581 18.77251 1.000 22.51880 108 PRO D O 1
ATOM 15309 N N . VAL D 1 115 ? -1.79674 36.55188 17.34786 1.000 22.53662 109 VAL D N 1
ATOM 15310 C CA . VAL D 1 115 ? -1.21252 37.49140 18.28588 1.000 21.70198 109 VAL D CA 1
ATOM 15311 C C . VAL D 1 115 ? -1.33539 38.87312 17.65525 1.000 18.95148 109 VAL D C 1
ATOM 15312 O O . VAL D 1 115 ? -0.76014 39.12907 16.58706 1.000 19.50455 109 VAL D O 1
ATOM 15325 N N . VAL D 1 116 ? -2.08066 39.74502 18.30967 1.000 19.12958 110 VAL D N 1
ATOM 15326 C CA . VAL D 1 116 ? -2.48682 41.03093 17.74872 1.000 18.04178 110 VAL D CA 1
ATOM 15327 C C . VAL D 1 116 ? -2.07628 42.13443 18.70467 1.000 20.95743 110 VAL D C 1
ATOM 15328 O O . VAL D 1 116 ? -2.47815 42.13202 19.87019 1.000 21.88771 110 VAL D O 1
ATOM 15341 N N . MET D 1 117 ? -1.34757 43.11636 18.19795 1.000 17.11120 111 MET D N 1
ATOM 15342 C CA . MET D 1 117 ? -0.97161 44.29183 18.97317 1.000 17.40047 111 MET D CA 1
ATOM 15343 C C . MET D 1 117 ? -1.89327 45.45905 18.65886 1.000 17.20542 111 MET D C 1
ATOM 15344 O O . MET D 1 117 ? -2.36908 45.61034 17.53228 1.000 18.55318 111 MET D O 1
ATOM 15358 N N . VAL D 1 118 ? -2.15284 46.29156 19.66901 1.000 18.41587 112 VAL D N 1
ATOM 15359 C CA . VAL D 1 118 ? -3.07828 47.40568 19.51878 1.000 17.85386 112 VAL D CA 1
ATOM 15360 C C . VAL D 1 118 ? -2.68161 48.52077 20.47122 1.000 18.70537 112 VAL D C 1
ATOM 15361 O O . VAL D 1 118 ? -2.17585 48.28079 21.56881 1.000 19.28969 112 VAL D O 1
ATOM 15374 N N . GLY D 1 119 ? -2.92669 49.75507 20.03672 1.000 16.29223 113 GLY D N 1
ATOM 15375 C CA . GLY D 1 119 ? -2.68983 50.92905 20.85011 1.000 19.05344 113 GLY D CA 1
ATOM 15376 C C . GLY D 1 119 ? -3.69629 52.01897 20.53015 1.000 18.64147 113 GLY D C 1
ATOM 15377 O O . GLY D 1 119 ? -4.73576 51.76834 19.89652 1.000 19.88717 113 GLY D O 1
ATOM 15381 N N . ALA D 1 120 ? -3.41101 53.24040 20.98828 1.000 18.08909 114 ALA D N 1
ATOM 15382 C CA . ALA D 1 120 ? -4.28774 54.36963 20.72720 1.000 18.69466 114 ALA D CA 1
ATOM 15383 C C . ALA D 1 120 ? -3.43458 55.61956 20.57482 1.000 19.86035 114 ALA D C 1
ATOM 15384 O O . ALA D 1 120 ? -2.48790 55.82891 21.33758 1.000 19.86123 114 ALA D O 1
ATOM 15391 N N . MET D 1 121 ? -3.75787 56.43107 19.57757 1.000 20.51666 115 MET D N 1
ATOM 15392 C CA . MET D 1 121 ? -3.04994 57.68230 19.33840 1.000 20.50686 115 MET D CA 1
ATOM 15393 C C . MET D 1 121 ? -3.62708 58.83557 20.13511 1.000 19.98199 115 MET D C 1
ATOM 15394 O O . MET D 1 121 ? -2.93517 59.84726 20.30878 1.000 23.09924 115 MET D O 1
ATOM 15408 N N . ARG D 1 122 ? -4.86805 58.71761 20.61063 1.000 22.37021 116 ARG D N 1
ATOM 15409 C CA . ARG D 1 122 ? -5.45058 59.71073 21.49783 1.000 22.52910 116 ARG D CA 1
ATOM 15410 C C . ARG D 1 122 ? -5.60817 59.11420 22.88875 1.000 27.40082 116 ARG D C 1
ATOM 15411 O O . ARG D 1 122 ? -5.85797 57.91665 23.03700 1.000 23.13838 116 ARG D O 1
ATOM 15432 N N . PRO D 1 123 ? -5.46498 59.91239 23.93176 1.000 27.93505 117 PRO D N 1
ATOM 15433 C CA . PRO D 1 123 ? -5.65273 59.36845 25.27749 1.000 26.11305 117 PRO D CA 1
ATOM 15434 C C . PRO D 1 123 ? -7.08985 58.92269 25.50041 1.000 25.43149 117 PRO D C 1
ATOM 15435 O O . PRO D 1 123 ? -8.03937 59.45680 24.92226 1.000 24.65264 117 PRO D O 1
ATOM 15446 N N . SER D 1 124 ? -7.24581 57.91236 26.36103 1.000 25.00487 118 SER D N 1
ATOM 15447 C CA . SER D 1 124 ? -8.56898 57.34774 26.58012 1.000 33.35737 118 SER D CA 1
ATOM 15448 C C . SER D 1 124 ? -9.56140 58.38848 27.07505 1.000 28.88198 118 SER D C 1
ATOM 15449 O O . SER D 1 124 ? -10.76678 58.20086 26.89896 1.000 30.14030 118 SER D O 1
ATOM 15457 N N . THR D 1 125 ? -9.07744 59.47837 27.68245 1.000 32.71200 119 THR D N 1
ATOM 15458 C CA . THR D 1 125 ? -9.94421 60.54081 28.16767 1.000 35.43830 119 THR D CA 1
ATOM 15459 C C . THR D 1 125 ? -10.34039 61.51678 27.07888 1.000 36.44216 119 THR D C 1
ATOM 15460 O O . THR D 1 125 ? -11.21999 62.35778 27.30297 1.000 36.11556 119 THR D O 1
ATOM 15471 N N . SER D 1 126 ? -9.70194 61.44877 25.92199 1.000 33.01336 120 SER D N 1
ATOM 15472 C CA . SER D 1 126 ? -9.94028 62.47223 24.93239 1.000 32.59762 120 SER D CA 1
ATOM 15473 C C . SER D 1 126 ? -11.32267 62.29451 24.33858 1.000 32.03558 120 SER D C 1
ATOM 15474 O O . SER D 1 126 ? -11.88405 61.19298 24.28276 1.000 33.29759 120 SER D O 1
ATOM 15482 N N . MET D 1 127 ? -11.88658 63.40806 23.92563 1.000 31.37624 121 MET D N 1
ATOM 15483 C CA . MET D 1 127 ? -12.98687 63.36089 22.99880 1.000 32.44080 121 MET D CA 1
ATOM 15484 C C . MET D 1 127 ? -12.56438 62.51614 21.80007 1.000 36.16181 121 MET D C 1
ATOM 15485 O O . MET D 1 127 ? -11.42345 62.58995 21.33133 1.000 37.41166 121 MET D O 1
ATOM 15499 N N . SER D 1 128 ? -13.47137 61.66289 21.35476 1.000 29.00876 122 SER D N 1
ATOM 15500 C CA . SER D 1 128 ? -13.23987 60.80648 20.18837 1.000 25.72197 122 SER D CA 1
ATOM 15501 C C . SER D 1 128 ? -12.00203 59.92125 20.35164 1.000 27.26812 122 SER D C 1
ATOM 15502 O O . SER D 1 128 ? -11.23332 59.71329 19.40642 1.000 24.89307 122 SER D O 1
ATOM 15510 N N . ALA D 1 129 ? -11.82262 59.35171 21.54532 1.000 23.74723 123 ALA D N 1
ATOM 15511 C CA . ALA D 1 129 ? -10.69698 58.46009 21.78873 1.000 21.58142 123 ALA D CA 1
ATOM 15512 C C . ALA D 1 129 ? -10.76328 57.27652 20.83491 1.000 20.03387 123 ALA D C 1
ATOM 15513 O O . ALA D 1 129 ? -11.83147 56.70553 20.61360 1.000 23.25433 123 ALA D O 1
ATOM 15520 N N . ASP D 1 130 ? -9.60852 56.91180 20.26433 1.000 21.40460 124 ASP D N 1
ATOM 15521 C CA . ASP D 1 130 ? -9.57510 55.81172 19.30676 1.000 21.11391 124 ASP D CA 1
ATOM 15522 C C . ASP D 1 130 ? -9.37354 54.45540 19.96628 1.000 21.90592 124 ASP D C 1
ATOM 15523 O O . ASP D 1 130 ? -9.64545 53.42932 19.33901 1.000 21.82543 124 ASP D O 1
ATOM 15532 N N . GLY D 1 131 ? -8.92724 54.42017 21.21668 1.000 22.73856 125 GLY D N 1
ATOM 15533 C CA . GLY D 1 131 ? -8.60419 53.16278 21.86382 1.000 22.94615 125 GLY D CA 1
ATOM 15534 C C . GLY D 1 131 ? -9.74043 52.15605 21.94519 1.000 21.50175 125 GLY D C 1
ATOM 15535 O O . GLY D 1 131 ? -9.54877 50.96394 21.67118 1.000 22.05813 125 GLY D O 1
ATOM 15539 N N . PRO D 1 132 ? -10.95332 52.60155 22.33682 1.000 22.21898 126 PRO D N 1
ATOM 15540 C CA . PRO D 1 132 ? -12.05356 51.64611 22.50749 1.000 23.87333 126 PRO D CA 1
ATOM 15541 C C . PRO D 1 132 ? -12.32695 50.80831 21.26271 1.000 22.22249 126 PRO D C 1
ATOM 15542 O O . PRO D 1 132 ? -12.30522 49.57803 21.32356 1.000 20.67015 126 PRO D O 1
ATOM 15553 N N . PHE D 1 133 ? -12.57472 51.46127 20.12298 1.000 21.42617 127 PHE D N 1
ATOM 15554 C CA . PHE D 1 133 ? -12.82038 50.71630 18.88601 1.000 20.62210 127 PHE D CA 1
ATOM 15555 C C . PHE D 1 133 ? -11.56908 49.98695 18.39913 1.000 19.66634 127 PHE D C 1
ATOM 15556 O O . PHE D 1 133 ? -11.68063 48.89237 17.83114 1.000 20.11128 127 PHE D O 1
ATOM 15573 N N . ASN D 1 134 ? -10.38177 50.56556 18.58341 1.000 19.99897 128 ASN D N 1
ATOM 15574 C CA . ASN D 1 134 ? -9.17406 49.82756 18.22643 1.000 18.79621 128 ASN D CA 1
ATOM 15575 C C . ASN D 1 134 ? -9.10338 48.51239 18.99731 1.000 19.90796 128 ASN D C 1
ATOM 15576 O O . ASN D 1 134 ? -8.77639 47.46541 18.43878 1.000 20.13028 128 ASN D O 1
ATOM 15587 N N . LEU D 1 135 ? -9.37684 48.56022 20.30251 1.000 21.46987 129 LEU D N 1
ATOM 15588 C CA . LEU D 1 135 ? -9.31691 47.33973 21.10491 1.000 21.61301 129 LEU D CA 1
ATOM 15589 C C . LEU D 1 135 ? -10.36808 46.33425 20.65440 1.000 18.83987 129 LEU D C 1
ATOM 15590 O O . LEU D 1 135 ? -10.08261 45.12913 20.52337 1.000 20.71170 129 LEU D O 1
ATOM 15606 N N . TYR D 1 136 ? -11.58297 46.81101 20.40306 1.000 17.92947 130 TYR D N 1
ATOM 15607 C CA . TYR D 1 136 ? -12.63363 45.94664 19.89433 1.000 20.30637 130 TYR D CA 1
ATOM 15608 C C . TYR D 1 136 ? -12.19062 45.25086 18.61615 1.000 20.05162 130 TYR D C 1
ATOM 15609 O O . TYR D 1 136 ? -12.34486 44.04121 18.47640 1.000 19.89738 130 TYR D O 1
ATOM 15627 N N . ASN D 1 137 ? -11.64439 46.02052 17.65789 1.000 18.49738 131 ASN D N 1
ATOM 15628 C CA . ASN D 1 137 ? -11.21097 45.41466 16.39935 1.000 18.70494 131 ASN D CA 1
ATOM 15629 C C . ASN D 1 137 ? -10.00876 44.50047 16.57158 1.000 19.60046 131 ASN D C 1
ATOM 15630 O O . ASN D 1 137 ? -9.85439 43.52944 15.81057 1.000 19.15622 131 ASN D O 1
ATOM 15641 N N . ALA D 1 138 ? -9.14402 44.78339 17.55470 1.000 18.67820 132 ALA D N 1
ATOM 15642 C CA . ALA D 1 138 ? -8.03656 43.88913 17.83923 1.000 17.21806 132 ALA D CA 1
ATOM 15643 C C . ALA D 1 138 ? -8.53786 42.54150 18.34162 1.000 18.57273 132 ALA D C 1
ATOM 15644 O O . ALA D 1 138 ? -8.03438 41.48521 17.93924 1.000 18.78503 132 ALA D O 1
ATOM 15651 N N . VAL D 1 139 ? -9.57517 42.56610 19.18126 1.000 19.16588 133 VAL D N 1
ATOM 15652 C CA . VAL D 1 139 ? -10.18264 41.32436 19.66204 1.000 19.55867 133 VAL D CA 1
ATOM 15653 C C . VAL D 1 139 ? -10.89791 40.58086 18.53543 1.000 20.36940 133 VAL D C 1
ATOM 15654 O O . VAL D 1 139 ? -10.78567 39.34895 18.42141 1.000 20.49834 133 VAL D O 1
ATOM 15667 N N . VAL D 1 140 ? -11.63842 41.30413 17.68082 1.000 19.09306 134 VAL D N 1
ATOM 15668 C CA . VAL D 1 140 ? -12.21763 40.69225 16.48464 1.000 20.15393 134 VAL D CA 1
ATOM 15669 C C . VAL D 1 140 ? -11.13860 39.94541 15.72144 1.000 18.62700 134 VAL D C 1
ATOM 15670 O O . VAL D 1 140 ? -11.32121 38.79747 15.29570 1.000 18.66243 134 VAL D O 1
ATOM 15683 N N . THR D 1 141 ? -9.99146 40.60758 15.51797 1.000 18.17131 135 THR D N 1
ATOM 15684 C CA . THR D 1 141 ? -8.93246 40.01681 14.71471 1.000 17.36768 135 THR D CA 1
ATOM 15685 C C . THR D 1 141 ? -8.35324 38.78092 15.39242 1.000 19.13506 135 THR D C 1
ATOM 15686 O O . THR D 1 141 ? -8.11083 37.75159 14.74211 1.000 19.99349 135 THR D O 1
ATOM 15697 N N . ALA D 1 142 ? -8.10751 38.87034 16.69582 1.000 19.52114 136 ALA D N 1
ATOM 15698 C CA . ALA D 1 142 ? -7.55691 37.73173 17.41862 1.000 17.02510 136 ALA D CA 1
ATOM 15699 C C . ALA D 1 142 ? -8.53494 36.56483 17.48361 1.000 19.71349 136 ALA D C 1
ATOM 15700 O O . ALA D 1 142 ? -8.10155 35.40844 17.59708 1.000 21.89024 136 ALA D O 1
ATOM 15707 N N . ALA D 1 143 ? -9.83354 36.84296 17.41410 1.000 20.24137 137 ALA D N 1
ATOM 15708 C CA . ALA D 1 143 ? -10.86407 35.81600 17.45709 1.000 22.68688 137 ALA D CA 1
ATOM 15709 C C . ALA D 1 143 ? -11.16090 35.18465 16.10242 1.000 24.24008 137 ALA D C 1
ATOM 15710 O O . ALA D 1 143 ? -11.86559 34.16576 16.05024 1.000 26.46561 137 ALA D O 1
ATOM 15717 N N . ASP D 1 144 ? -10.66782 35.76446 15.01223 1.000 22.01784 138 ASP D N 1
ATOM 15718 C CA . ASP D 1 144 ? -10.96681 35.26322 13.67191 1.000 20.59040 138 ASP D CA 1
ATOM 15719 C C . ASP D 1 144 ? -10.02178 34.11993 13.34330 1.000 22.15932 138 ASP D C 1
ATOM 15720 O O . ASP D 1 144 ? -8.79838 34.29517 13.35869 1.000 22.42300 138 ASP D O 1
ATOM 15729 N N . LYS D 1 145 ? -10.57902 32.93295 13.06460 1.000 22.95943 139 LYS D N 1
ATOM 15730 C CA . LYS D 1 145 ? -9.73004 31.79635 12.74050 1.000 24.29350 139 LYS D CA 1
ATOM 15731 C C . LYS D 1 145 ? -8.83911 32.08553 11.53420 1.000 22.30746 139 LYS D C 1
ATOM 15732 O O . LYS D 1 145 ? -7.72673 31.54906 11.43917 1.000 23.68564 139 LYS D O 1
ATOM 15751 N N . ALA D 1 146 ? -9.29372 32.95967 10.62666 1.000 22.15034 140 ALA D N 1
ATOM 15752 C CA . ALA D 1 146 ? -8.49889 33.29465 9.45681 1.000 21.60310 140 ALA D CA 1
ATOM 15753 C C . ALA D 1 146 ? -7.27890 34.14060 9.79309 1.000 22.62426 140 ALA D C 1
ATOM 15754 O O . ALA D 1 146 ? -6.39818 34.29317 8.94264 1.000 20.75803 140 ALA D O 1
ATOM 15761 N N . SER D 1 147 ? -7.20358 34.70413 10.99579 1.000 20.61968 141 SER D N 1
ATOM 15762 C CA . SER D 1 147 ? -6.02396 35.46914 11.36316 1.000 21.80466 141 SER D CA 1
ATOM 15763 C C . SER D 1 147 ? -4.81267 34.60133 11.68598 1.000 23.45762 141 SER D C 1
ATOM 15764 O O . SER D 1 147 ? -3.69619 35.12020 11.73705 1.000 23.57858 141 SER D O 1
ATOM 15772 N N . ALA D 1 148 ? -4.99383 33.29942 11.91863 1.000 21.72705 142 ALA D N 1
ATOM 15773 C CA . ALA D 1 148 ? -3.86674 32.46410 12.30141 1.000 23.59286 142 ALA D CA 1
ATOM 15774 C C . ALA D 1 148 ? -2.91672 32.25592 11.12897 1.000 20.69630 142 ALA D C 1
ATOM 15775 O O . ALA D 1 148 ? -3.30349 32.35657 9.96354 1.000 23.22316 142 ALA D O 1
ATOM 15782 N N . ASN D 1 149 ? -1.65410 31.99173 11.45443 1.000 21.83787 143 ASN D N 1
ATOM 15783 C CA . ASN D 1 149 ? -0.60265 31.65205 10.50014 1.000 19.95995 143 ASN D CA 1
ATOM 15784 C C . ASN D 1 149 ? -0.21376 32.81160 9.60354 1.000 22.54957 143 ASN D C 1
ATOM 15785 O O . ASN D 1 149 ? 0.45176 32.61829 8.59033 1.000 25.88712 143 ASN D O 1
ATOM 15796 N N . ARG D 1 150 ? -0.57199 34.02620 9.99936 1.000 20.99006 144 ARG D N 1
ATOM 15797 C CA . ARG D 1 150 ? -0.20252 35.23144 9.27205 1.000 21.32859 144 ARG D CA 1
ATOM 15798 C C . ARG D 1 150 ? 0.88555 36.01986 9.98541 1.000 20.26926 144 ARG D C 1
ATOM 15799 O O . ARG D 1 150 ? 1.18402 37.14443 9.57705 1.000 20.01276 144 ARG D O 1
ATOM 15820 N N . GLY D 1 151 ? 1.47984 35.45620 11.03267 1.000 19.25194 145 GLY D N 1
ATOM 15821 C CA . GLY D 1 151 ? 2.47280 36.14265 11.82509 1.000 19.86388 145 GLY D CA 1
ATOM 15822 C C . GLY D 1 151 ? 1.82565 37.04835 12.85099 1.000 17.27689 145 GLY D C 1
ATOM 15823 O O . GLY D 1 151 ? 0.60004 37.08609 13.01947 1.000 19.83181 145 GLY D O 1
ATOM 15827 N N . VAL D 1 152 ? 2.67525 37.80413 13.54785 1.000 17.97499 146 VAL D N 1
ATOM 15828 C CA . VAL D 1 152 ? 2.18523 38.75335 14.54018 1.000 16.35840 146 VAL D CA 1
ATOM 15829 C C . VAL D 1 152 ? 1.63439 39.97027 13.81391 1.000 17.23087 146 VAL D C 1
ATOM 15830 O O . VAL D 1 152 ? 2.22541 40.44977 12.83405 1.000 19.78419 146 VAL D O 1
ATOM 15843 N N . LEU D 1 153 ? 0.49718 40.45705 14.28371 1.000 17.17773 147 LEU D N 1
ATOM 15844 C CA . LEU D 1 153 ? -0.29214 41.47976 13.61996 1.000 16.75192 147 LEU D CA 1
ATOM 15845 C C . LEU D 1 153 ? -0.40413 42.72857 14.48049 1.000 18.53761 147 LEU D C 1
ATOM 15846 O O . LEU D 1 153 ? -0.31807 42.66842 15.71698 1.000 17.50242 147 LEU D O 1
ATOM 15862 N N . VAL D 1 154 ? -0.60490 43.86083 13.81075 1.000 18.12648 148 VAL D N 1
ATOM 15863 C CA . VAL D 1 154 ? -0.96744 45.12951 14.42954 1.000 15.65728 148 VAL D CA 1
ATOM 15864 C C . VAL D 1 154 ? -2.32899 45.50913 13.86648 1.000 17.51128 148 VAL D C 1
ATOM 15865 O O . VAL D 1 154 ? -2.52729 45.47291 12.64040 1.000 17.40466 148 VAL D O 1
ATOM 15878 N N . VAL D 1 155 ? -3.28097 45.84411 14.73779 1.000 14.67612 149 VAL D N 1
ATOM 15879 C CA . VAL D 1 155 ? -4.60610 46.27314 14.32099 1.000 16.22403 149 VAL D CA 1
ATOM 15880 C C . VAL D 1 155 ? -4.80578 47.69691 14.78482 1.000 18.65344 149 VAL D C 1
ATOM 15881 O O . VAL D 1 155 ? -4.78563 47.98290 15.99049 1.000 18.90974 149 VAL D O 1
ATOM 15894 N N . MET D 1 156 ? -4.94967 48.60435 13.82885 1.000 16.85840 150 MET D N 1
ATOM 15895 C CA . MET D 1 156 ? -5.12563 50.01770 14.11779 1.000 16.91403 150 MET D CA 1
ATOM 15896 C C . MET D 1 156 ? -5.96619 50.62603 13.01003 1.000 17.89077 150 MET D C 1
ATOM 15897 O O . MET D 1 156 ? -5.79413 50.29147 11.83209 1.000 19.19406 150 MET D O 1
ATOM 15911 N N . ASN D 1 157 ? -6.89729 51.48991 13.38346 1.000 17.22173 151 ASN D N 1
ATOM 15912 C CA . ASN D 1 157 ? -7.71134 52.20660 12.40326 1.000 16.14730 151 ASN D CA 1
ATOM 15913 C C . ASN D 1 157 ? -8.36193 51.27771 11.37410 1.000 18.65955 151 ASN D C 1
ATOM 15914 O O . ASN D 1 157 ? -8.25644 51.47627 10.15672 1.000 19.76847 151 ASN D O 1
ATOM 15925 N N . ASP D 1 158 ? -9.05510 50.25015 11.87339 1.000 18.31726 152 ASP D N 1
ATOM 15926 C CA . ASP D 1 158 ? -9.89322 49.36759 11.06312 1.000 18.89528 152 ASP D CA 1
ATOM 15927 C C . ASP D 1 158 ? -9.09541 48.50381 10.09422 1.000 17.67016 152 ASP D C 1
ATOM 15928 O O . ASP D 1 158 ? -9.67146 47.97360 9.13705 1.000 20.48293 152 ASP D O 1
ATOM 15937 N N . THR D 1 159 ? -7.79416 48.34739 10.31454 1.000 18.08431 153 THR D N 1
ATOM 15938 C CA . THR D 1 159 ? -6.88389 47.70411 9.37325 1.000 15.53386 153 THR D CA 1
ATOM 15939 C C . THR D 1 159 ? -6.00381 46.68458 10.08404 1.000 19.16451 153 THR D C 1
ATOM 15940 O O . THR D 1 159 ? -5.52972 46.93667 11.19701 1.000 17.29811 153 THR D O 1
ATOM 15951 N N . VAL D 1 160 ? -5.80913 45.52231 9.45271 1.000 16.45452 154 VAL D N 1
ATOM 15952 C CA . VAL D 1 160 ? -4.91159 44.48859 9.94212 1.000 14.80305 154 VAL D CA 1
ATOM 15953 C C . VAL D 1 160 ? -3.59881 44.59648 9.18638 1.000 16.80990 154 VAL D C 1
ATOM 15954 O O . VAL D 1 160 ? -3.57276 44.43368 7.96275 1.000 16.42755 154 VAL D O 1
ATOM 15967 N N . LEU D 1 161 ? -2.50971 44.79744 9.91295 1.000 16.79129 155 LEU D N 1
ATOM 15968 C CA . LEU D 1 161 ? -1.18827 45.03026 9.35170 1.000 16.11913 155 LEU D CA 1
ATOM 15969 C C . LEU D 1 161 ? -0.21777 43.96769 9.84344 1.000 18.14845 155 LEU D C 1
ATOM 15970 O O . LEU D 1 161 ? -0.24887 43.57593 11.02047 1.000 20.14932 155 LEU D O 1
ATOM 15986 N N . ASP D 1 162 ? 0.67371 43.51217 8.96375 1.000 16.50244 156 ASP D N 1
ATOM 15987 C CA . ASP D 1 162 ? 1.66904 42.53513 9.36192 1.000 15.53913 156 ASP D CA 1
ATOM 15988 C C . ASP D 1 162 ? 2.78513 43.20837 10.15377 1.000 18.22660 156 ASP D C 1
ATOM 15989 O O . ASP D 1 162 ? 3.19575 44.33361 9.86327 1.000 17.53666 156 ASP D O 1
ATOM 15998 N N . GLY D 1 163 ? 3.30527 42.48044 11.14235 1.000 18.17040 157 GLY D N 1
ATOM 15999 C CA . GLY D 1 163 ? 4.31808 43.02818 12.02590 1.000 17.81795 157 GLY D CA 1
ATOM 16000 C C . GLY D 1 163 ? 5.63250 43.40226 11.37295 1.000 17.36499 157 GLY D C 1
ATOM 16001 O O . GLY D 1 163 ? 6.37390 44.22355 11.91559 1.000 19.06340 157 GLY D O 1
ATOM 16005 N N . ARG D 1 164 ? 5.96677 42.81605 10.22193 1.000 17.50406 158 ARG D N 1
ATOM 16006 C CA . ARG D 1 164 ? 7.21885 43.17570 9.56060 1.000 15.28266 158 ARG D CA 1
ATOM 16007 C C . ARG D 1 164 ? 7.14134 44.55961 8.91844 1.000 17.48696 158 ARG D C 1
ATOM 16008 O O . ARG D 1 164 ? 7.96841 45.42794 9.20564 1.000 19.50408 158 ARG D O 1
ATOM 16029 N N . ASP D 1 165 ? 6.14006 44.80382 8.07753 1.000 16.78076 159 ASP D N 1
ATOM 16030 C CA . ASP D 1 165 ? 6.10832 46.04435 7.29860 1.000 16.79696 159 ASP D CA 1
ATOM 16031 C C . ASP D 1 165 ? 5.46197 47.21372 8.02960 1.000 18.74415 159 ASP D C 1
ATOM 16032 O O . ASP D 1 165 ? 5.63316 48.35973 7.60388 1.000 18.76594 159 ASP D O 1
ATOM 16041 N N . VAL D 1 166 ? 4.69671 46.97003 9.09388 1.000 16.01821 160 VAL D N 1
ATOM 16042 C CA . VAL D 1 166 ? 3.92640 48.05828 9.69996 1.000 17.32028 160 VAL D CA 1
ATOM 16043 C C . VAL D 1 166 ? 4.85923 49.07922 10.34217 1.000 17.58486 160 VAL D C 1
ATOM 16044 O O . VAL D 1 166 ? 5.83524 48.72844 11.01426 1.000 16.81928 160 VAL D O 1
ATOM 16057 N N . THR D 1 167 ? 4.53538 50.35620 10.18649 1.000 14.87377 161 THR D N 1
ATOM 16058 C CA . THR D 1 167 ? 5.35817 51.40917 10.76632 1.000 15.55321 161 THR D CA 1
ATOM 16059 C C . THR D 1 167 ? 4.48089 52.60734 11.07833 1.000 16.10236 161 THR D C 1
ATOM 16060 O O . THR D 1 167 ? 3.41493 52.79241 10.49704 1.000 16.12992 161 THR D O 1
ATOM 16071 N N . LYS D 1 168 ? 4.92267 53.42687 12.04428 1.000 17.10536 162 LYS D N 1
ATOM 16072 C CA . LYS D 1 168 ? 4.21377 54.65461 12.41318 1.000 16.83001 162 LYS D CA 1
ATOM 16073 C C . LYS D 1 168 ? 4.63222 55.76949 11.46285 1.000 17.79711 162 LYS D C 1
ATOM 16074 O O . LYS D 1 168 ? 5.79337 56.17391 11.45537 1.000 18.66708 162 LYS D O 1
ATOM 16093 N N . THR D 1 169 ? 3.69095 56.25215 10.64192 1.000 17.45946 163 THR D N 1
ATOM 16094 C CA . THR D 1 169 ? 4.03137 57.19598 9.59127 1.000 15.20377 163 THR D CA 1
ATOM 16095 C C . THR D 1 169 ? 3.81296 58.63708 9.97340 1.000 17.10233 163 THR D C 1
ATOM 16096 O O . THR D 1 169 ? 4.35174 59.51092 9.28454 1.000 17.16516 163 THR D O 1
ATOM 16107 N N . ASN D 1 170 ? 2.97917 58.89942 10.98441 1.000 15.28389 164 ASN D N 1
ATOM 16108 C CA . ASN D 1 170 ? 2.65288 60.27785 11.35275 1.000 17.51624 164 ASN D CA 1
ATOM 16109 C C . ASN D 1 170 ? 2.70748 60.42666 12.86797 1.000 18.55293 164 ASN D C 1
ATOM 16110 O O . ASN D 1 170 ? 2.36149 59.51616 13.60771 1.000 18.20076 164 ASN D O 1
ATOM 16121 N N . THR D 1 171 ? 3.11856 61.60402 13.33436 1.000 16.76462 165 THR D N 1
ATOM 16122 C CA . THR D 1 171 ? 3.32007 61.75506 14.76983 1.000 17.04301 165 THR D CA 1
ATOM 16123 C C . THR D 1 171 ? 2.03004 61.81739 15.58864 1.000 19.79893 165 THR D C 1
ATOM 16124 O O . THR D 1 171 ? 2.08090 61.54866 16.80343 1.000 21.33116 165 THR D O 1
ATOM 16135 N N . THR D 1 172 ? 0.89675 62.19395 14.99092 1.000 17.93001 166 THR D N 1
ATOM 16136 C CA . THR D 1 172 ? -0.33466 62.48924 15.72454 1.000 19.53034 166 THR D CA 1
ATOM 16137 C C . THR D 1 172 ? -1.58905 61.84083 15.16395 1.000 22.88725 166 THR D C 1
ATOM 16138 O O . THR D 1 172 ? -2.56563 61.70156 15.90329 1.000 23.15476 166 THR D O 1
ATOM 16149 N N . ASP D 1 173 ? -1.59536 61.41855 13.90406 1.000 18.69492 167 ASP D N 1
ATOM 16150 C CA . ASP D 1 173 ? -2.81019 60.97122 13.24144 1.000 20.86111 167 ASP D CA 1
ATOM 16151 C C . ASP D 1 173 ? -3.25925 59.59645 13.73860 1.000 16.95557 167 ASP D C 1
ATOM 16152 O O . ASP D 1 173 ? -2.46404 58.65876 13.83995 1.000 19.12221 167 ASP D O 1
ATOM 16161 N N . VAL D 1 174 ? -4.56297 59.45382 13.98678 1.000 17.78450 168 VAL D N 1
ATOM 16162 C CA . VAL D 1 174 ? -5.10844 58.14568 14.34927 1.000 17.08724 168 VAL D CA 1
ATOM 16163 C C . VAL D 1 174 ? -4.87846 57.09525 13.25325 1.000 18.11295 168 VAL D C 1
ATOM 16164 O O . VAL D 1 174 ? -4.85328 55.88447 13.53611 1.000 17.26694 168 VAL D O 1
ATOM 16177 N N . ALA D 1 175 ? -4.69997 57.54220 12.00445 1.000 17.27861 169 ALA D N 1
ATOM 16178 C CA . ALA D 1 175 ? -4.46292 56.64179 10.87486 1.000 16.38676 169 ALA D CA 1
ATOM 16179 C C . ALA D 1 175 ? -2.98414 56.40939 10.59754 1.000 18.19228 169 ALA D C 1
ATOM 16180 O O . ALA D 1 175 ? -2.62403 55.92286 9.52241 1.000 19.52959 169 ALA D O 1
ATOM 16187 N N . THR D 1 176 ? -2.12361 56.71881 11.56192 1.000 15.66588 170 THR D N 1
ATOM 16188 C CA . THR D 1 176 ? -0.67717 56.70967 11.37874 1.000 14.41011 170 THR D CA 1
ATOM 16189 C C . THR D 1 176 ? -0.09144 55.35465 10.94242 1.000 16.43627 170 THR D C 1
ATOM 16190 O O . THR D 1 176 ? 0.89271 55.32968 10.19739 1.000 16.53746 170 THR D O 1
ATOM 16201 N N . PHE D 1 177 ? -0.63158 54.22387 11.39777 1.000 16.18058 171 PHE D N 1
ATOM 16202 C CA . PHE D 1 177 ? 0.02914 52.94463 11.12576 1.000 16.34866 171 PHE D CA 1
ATOM 16203 C C . PHE D 1 177 ? -0.28844 52.42548 9.72773 1.000 16.50709 171 PHE D C 1
ATOM 16204 O O . PHE D 1 177 ? -1.45174 52.19724 9.38924 1.000 16.01778 171 PHE D O 1
ATOM 16221 N N . LYS D 1 178 ? 0.76904 52.22843 8.93842 1.000 15.44015 172 LYS D N 1
ATOM 16222 C CA . LYS D 1 178 ? 0.64485 51.77473 7.56406 1.000 15.58069 172 LYS D CA 1
ATOM 16223 C C . LYS D 1 178 ? 1.76223 50.78316 7.28802 1.000 17.07195 172 LYS D C 1
ATOM 16224 O O . LYS D 1 178 ? 2.87348 50.87988 7.83806 1.000 16.69264 172 LYS D O 1
ATOM 16243 N N . SER D 1 179 ? 1.45818 49.82208 6.42038 1.000 18.14975 173 SER D N 1
ATOM 16244 C CA . SER D 1 179 ? 2.45737 48.92178 5.84550 1.000 17.19812 173 SER D CA 1
ATOM 16245 C C . SER D 1 179 ? 2.89235 49.57307 4.54631 1.000 17.19057 173 SER D C 1
ATOM 16246 O O . SER D 1 179 ? 2.30113 49.35036 3.47788 1.000 17.59312 173 SER D O 1
ATOM 16254 N N . VAL D 1 180 ? 3.93171 50.39618 4.65495 1.000 16.42642 174 VAL D N 1
ATOM 16255 C CA . VAL D 1 180 ? 4.23194 51.38679 3.63418 1.000 17.02134 174 VAL D CA 1
ATOM 16256 C C . VAL D 1 180 ? 4.82657 50.79289 2.36615 1.000 18.68573 174 VAL D C 1
ATOM 16257 O O . VAL D 1 180 ? 4.84770 51.49695 1.33609 1.000 19.44957 174 VAL D O 1
ATOM 16270 N N . ASN D 1 181 ? 5.33243 49.55118 2.40331 1.000 15.69390 175 ASN D N 1
ATOM 16271 C CA . ASN D 1 181 ? 5.95437 48.96461 1.21908 1.000 16.59874 175 ASN D CA 1
ATOM 16272 C C . ASN D 1 181 ? 5.06126 47.96021 0.53151 1.000 19.58886 175 ASN D C 1
ATOM 16273 O O . ASN D 1 181 ? 4.94681 47.98346 -0.70014 1.000 18.69727 175 ASN D O 1
ATOM 16284 N N . TYR D 1 182 ? 4.42016 47.08489 1.30449 1.000 17.05124 176 TYR D N 1
ATOM 16285 C CA . TYR D 1 182 ? 3.62862 46.00176 0.74585 1.000 17.75711 176 TYR D CA 1
ATOM 16286 C C . TYR D 1 182 ? 2.14503 46.03867 1.10292 1.000 18.17636 176 TYR D C 1
ATOM 16287 O O . TYR D 1 182 ? 1.38841 45.21825 0.57177 1.000 19.66234 176 TYR D O 1
ATOM 16305 N N . GLY D 1 183 ? 1.69050 46.95779 1.93657 1.000 18.14979 177 GLY D N 1
ATOM 16306 C CA . GLY D 1 183 ? 0.27262 47.14280 2.17987 1.000 16.72672 177 GLY D CA 1
ATOM 16307 C C . GLY D 1 183 ? -0.29101 46.27740 3.29481 1.000 16.04487 177 GLY D C 1
ATOM 16308 O O . GLY D 1 183 ? 0.36232 45.35629 3.80066 1.000 18.87544 177 GLY D O 1
ATOM 16312 N N . PRO D 1 184 ? -1.55186 46.53726 3.63877 1.000 16.12965 178 PRO D N 1
ATOM 16313 C CA . PRO D 1 184 ? -2.20343 45.80252 4.72552 1.000 16.47987 178 PRO D CA 1
ATOM 16314 C C . PRO D 1 184 ? -2.62247 44.41644 4.29383 1.000 18.24906 178 PRO D C 1
ATOM 16315 O O . PRO D 1 184 ? -2.68851 44.08157 3.10502 1.000 18.77866 178 PRO D O 1
ATOM 16326 N N . LEU D 1 185 ? -2.92732 43.59555 5.29129 1.000 16.08201 179 LEU D N 1
ATOM 16327 C CA . LEU D 1 185 ? -3.41384 42.24337 5.03138 1.000 16.18599 179 LEU D CA 1
ATOM 16328 C C . LEU D 1 185 ? -4.92255 42.18228 4.84216 1.000 17.24657 179 LEU D C 1
ATOM 16329 O O . LEU D 1 185 ? -5.41368 41.34204 4.08092 1.000 17.29609 179 LEU D O 1
ATOM 16345 N N . GLY D 1 186 ? -5.67078 43.03851 5.52768 1.000 15.83932 180 GLY D N 1
ATOM 16346 C CA . GLY D 1 186 ? -7.12167 43.00547 5.47822 1.000 18.84172 180 GLY D CA 1
ATOM 16347 C C . GLY D 1 186 ? -7.68620 44.24490 6.13859 1.000 17.46155 180 GLY D C 1
ATOM 16348 O O . GLY D 1 186 ? -7.01110 44.90838 6.92697 1.000 19.13036 180 GLY D O 1
ATOM 16352 N N . TYR D 1 187 ? -8.92319 44.55876 5.79185 1.000 19.15527 181 TYR D N 1
ATOM 16353 C CA . TYR D 1 187 ? -9.68498 45.63133 6.40413 1.000 17.83935 181 TYR D CA 1
ATOM 16354 C C . TYR D 1 187 ? -10.83609 45.04291 7.20577 1.000 18.62236 181 TYR D C 1
ATOM 16355 O O . TYR D 1 187 ? -11.36345 43.97206 6.89007 1.000 19.47482 181 TYR D O 1
ATOM 16373 N N . ILE D 1 188 ? -11.20169 45.74383 8.26745 1.000 18.36579 182 ILE D N 1
ATOM 16374 C CA . ILE D 1 188 ? -12.21167 45.29253 9.20680 1.000 21.63084 182 ILE D CA 1
ATOM 16375 C C . ILE D 1 188 ? -13.42093 46.17766 9.00601 1.000 20.53665 182 ILE D C 1
ATOM 16376 O O . ILE D 1 188 ? -13.31503 47.40690 9.07649 1.000 22.24855 182 ILE D O 1
ATOM 16392 N N . HIS D 1 189 ? -14.56805 45.56627 8.73534 1.000 19.15205 183 HIS D N 1
ATOM 16393 C CA . HIS D 1 189 ? -15.81706 46.30598 8.65307 1.000 19.50674 183 HIS D CA 1
ATOM 16394 C C . HIS D 1 189 ? -16.89008 45.49761 9.35823 1.000 23.69132 183 HIS D C 1
ATOM 16395 O O . HIS D 1 189 ? -17.05516 44.31456 9.07140 1.000 21.80330 183 HIS D O 1
ATOM 16409 N N . ASN D 1 190 ? -17.61577 46.14116 10.26723 1.000 25.21618 184 ASN D N 1
ATOM 16410 C CA . ASN D 1 190 ? -18.74335 45.49805 10.93649 1.000 28.81663 184 ASN D CA 1
ATOM 16411 C C . ASN D 1 190 ? -18.32265 44.17271 11.56244 1.000 27.81780 184 ASN D C 1
ATOM 16412 O O . ASN D 1 190 ? -19.05337 43.18094 11.52793 1.000 26.62572 184 ASN D O 1
ATOM 16423 N N . GLY D 1 191 ? -17.12031 44.15394 12.13087 1.000 23.27994 185 GLY D N 1
ATOM 16424 C CA . GLY D 1 191 ? -16.63711 42.99203 12.84816 1.000 24.83368 185 GLY D CA 1
ATOM 16425 C C . GLY D 1 191 ? -16.20893 41.83080 11.98482 1.000 26.27091 185 GLY D C 1
ATOM 16426 O O . GLY D 1 191 ? -16.05326 40.71714 12.49827 1.000 24.42100 185 GLY D O 1
ATOM 16430 N N . LYS D 1 192 ? -16.01820 42.05121 10.68409 1.000 21.71765 186 LYS D N 1
ATOM 16431 C CA . LYS D 1 192 ? -15.59794 41.01335 9.75389 1.000 21.70413 186 LYS D CA 1
ATOM 16432 C C . LYS D 1 192 ? -14.38057 41.51108 8.99525 1.000 21.89330 186 LYS D C 1
ATOM 16433 O O . LYS D 1 192 ? -14.26213 42.70938 8.72343 1.000 21.32905 186 LYS D O 1
ATOM 16452 N N . ILE D 1 193 ? -13.48754 40.59176 8.64685 1.000 21.33423 187 ILE D N 1
ATOM 16453 C CA . ILE D 1 193 ? -12.23065 40.91587 7.97328 1.000 19.59316 187 ILE D CA 1
ATOM 16454 C C . ILE D 1 193 ? -12.22409 40.22862 6.62130 1.000 21.72660 187 ILE D C 1
ATOM 16455 O O . ILE D 1 193 ? -12.44180 39.01759 6.54336 1.000 22.56190 187 ILE D O 1
ATOM 16471 N N . ASP D 1 194 ? -11.93353 40.98294 5.56339 1.000 22.45756 188 ASP D N 1
ATOM 16472 C CA . ASP D 1 194 ? -11.63411 40.37714 4.26979 1.000 26.86577 188 ASP D CA 1
ATOM 16473 C C . ASP D 1 194 ? -10.12288 40.38617 4.08397 1.000 20.48376 188 ASP D C 1
ATOM 16474 O O . ASP D 1 194 ? -9.53180 41.42346 3.76808 1.000 26.61237 188 ASP D O 1
ATOM 16483 N N . TYR D 1 195 ? -9.49868 39.24272 4.34557 1.000 19.98576 189 TYR D N 1
ATOM 16484 C CA . TYR D 1 195 ? -8.05963 39.10352 4.17150 1.000 17.95455 189 TYR D CA 1
ATOM 16485 C C . TYR D 1 195 ? -7.76430 38.84358 2.69999 1.000 18.72796 189 TYR D C 1
ATOM 16486 O O . TYR D 1 195 ? -8.30285 37.89814 2.11134 1.000 20.86047 189 TYR D O 1
ATOM 16504 N N . GLN D 1 196 ? -6.89219 39.65450 2.11641 1.000 19.04351 190 GLN D N 1
ATOM 16505 C CA . GLN D 1 196 ? -6.47675 39.43707 0.73708 1.000 18.71782 190 GLN D CA 1
ATOM 16506 C C . GLN D 1 196 ? -4.97809 39.26036 0.57162 1.000 19.41089 190 GLN D C 1
ATOM 16507 O O . GLN D 1 196 ? -4.51290 39.06365 -0.56584 1.000 18.45325 190 GLN D O 1
ATOM 16521 N N . ARG D 1 197 ? -4.21347 39.26656 1.66578 1.000 17.63200 191 ARG D N 1
ATOM 16522 C CA . ARG D 1 197 ? -2.76790 39.17809 1.61644 1.000 17.63860 191 ARG D CA 1
ATOM 16523 C C . ARG D 1 197 ? -2.24873 38.50910 2.88607 1.000 18.91214 191 ARG D C 1
ATOM 16524 O O . ARG D 1 197 ? -2.90359 38.51442 3.93237 1.000 17.73767 191 ARG D O 1
ATOM 16545 N N . THR D 1 198 ? -1.04853 37.95397 2.78083 1.000 16.90468 192 THR D N 1
ATOM 16546 C CA . THR D 1 198 ? -0.34014 37.38898 3.93365 1.000 18.64701 192 THR D CA 1
ATOM 16547 C C . THR D 1 198 ? 1.14953 37.57832 3.69503 1.000 18.54757 192 THR D C 1
ATOM 16548 O O . THR D 1 198 ? 1.58687 37.59963 2.54033 1.000 18.69408 192 THR D O 1
ATOM 16559 N N . PRO D 1 199 ? 1.95457 37.75788 4.73846 1.000 18.93195 193 PRO D N 1
ATOM 16560 C CA . PRO D 1 199 ? 3.37348 38.03214 4.48361 1.000 17.95745 193 PRO D CA 1
ATOM 16561 C C . PRO D 1 199 ? 4.09463 36.80742 3.95574 1.000 21.18039 193 PRO D C 1
ATOM 16562 O O . PRO D 1 199 ? 3.90715 35.69887 4.46198 1.000 23.91130 193 PRO D O 1
ATOM 16573 N N . ALA D 1 200 ? 4.93045 37.00661 2.92438 1.000 20.16421 194 ALA D N 1
ATOM 16574 C CA . ALA D 1 200 ? 5.71778 35.88743 2.40959 1.000 17.72149 194 ALA D CA 1
ATOM 16575 C C . ALA D 1 200 ? 7.01567 35.64563 3.18516 1.000 18.84849 194 ALA D C 1
ATOM 16576 O O . ALA D 1 200 ? 7.52077 34.51030 3.19226 1.000 20.73530 194 ALA D O 1
ATOM 16583 N N . ARG D 1 201 ? 7.56384 36.67069 3.83455 1.000 19.03690 195 ARG D N 1
ATOM 16584 C CA . ARG D 1 201 ? 8.76713 36.48427 4.63346 1.000 17.44470 195 ARG D CA 1
ATOM 16585 C C . ARG D 1 201 ? 8.46924 35.54376 5.79057 1.000 17.95846 195 ARG D C 1
ATOM 16586 O O . ARG D 1 201 ? 7.38230 35.56761 6.36537 1.000 19.16399 195 ARG D O 1
ATOM 16607 N N . LYS D 1 202 ? 9.44717 34.71734 6.13639 1.000 20.82618 196 LYS D N 1
ATOM 16608 C CA . LYS D 1 202 ? 9.21312 33.70081 7.15544 1.000 19.47585 196 LYS D CA 1
ATOM 16609 C C . LYS D 1 202 ? 9.05704 34.34947 8.52254 1.000 18.34687 196 LYS D C 1
ATOM 16610 O O . LYS D 1 202 ? 9.78883 35.27161 8.87128 1.000 18.95688 196 LYS D O 1
ATOM 16629 N N . HIS D 1 203 ? 8.07992 33.85843 9.27861 1.000 18.49352 197 HIS D N 1
ATOM 16630 C CA . HIS D 1 203 ? 7.75707 34.37340 10.59338 1.000 17.90235 197 HIS D CA 1
ATOM 16631 C C . HIS D 1 203 ? 7.47961 33.22858 11.55356 1.000 20.42116 197 HIS D C 1
ATOM 16632 O O . HIS D 1 203 ? 7.40522 32.04810 11.16487 1.000 20.45874 197 HIS D O 1
ATOM 16646 N N . THR D 1 204 ? 7.33148 33.61050 12.82625 1.000 19.97007 198 THR D N 1
ATOM 16647 C CA . THR D 1 204 ? 6.92894 32.72626 13.92058 1.000 19.48225 198 THR D CA 1
ATOM 16648 C C . THR D 1 204 ? 7.60234 31.35394 13.87854 1.000 21.93128 198 THR D C 1
ATOM 16649 O O . THR D 1 204 ? 8.83107 31.26044 14.01669 1.000 20.87453 198 THR D O 1
ATOM 16660 N N . SER D 1 205 ? 6.81482 30.29225 13.72233 1.000 22.18238 199 SER D N 1
ATOM 16661 C CA . SER D 1 205 ? 7.36301 28.94080 13.79498 1.000 24.57801 199 SER D CA 1
ATOM 16662 C C . SER D 1 205 ? 8.22401 28.57549 12.59286 1.000 24.65186 199 SER D C 1
ATOM 16663 O O . SER D 1 205 ? 8.83555 27.50016 12.59075 1.000 23.80508 199 SER D O 1
ATOM 16671 N N . ASP D 1 206 ? 8.30559 29.44012 11.58232 1.000 21.97770 200 ASP D N 1
ATOM 16672 C CA . ASP D 1 206 ? 9.19343 29.23003 10.45418 1.000 23.01971 200 ASP D CA 1
ATOM 16673 C C . ASP D 1 206 ? 10.53865 29.92690 10.61042 1.000 24.14757 200 ASP D C 1
ATOM 16674 O O . ASP D 1 206 ? 11.33728 29.89711 9.66984 1.000 25.99090 200 ASP D O 1
ATOM 16683 N N . THR D 1 207 ? 10.82295 30.54628 11.75576 1.000 22.52688 201 THR D N 1
ATOM 16684 C CA . THR D 1 207 ? 12.14982 31.08761 11.98241 1.000 21.37806 201 THR D CA 1
ATOM 16685 C C . THR D 1 207 ? 12.92224 30.21124 12.95865 1.000 22.87483 201 THR D C 1
ATOM 16686 O O . THR D 1 207 ? 12.33183 29.45890 13.74501 1.000 23.37458 201 THR D O 1
ATOM 16697 N N . PRO D 1 208 ? 14.25191 30.28391 12.93439 1.000 22.84520 202 PRO D N 1
ATOM 16698 C CA . PRO D 1 208 ? 15.06696 29.51559 13.88323 1.000 27.58832 202 PRO D CA 1
ATOM 16699 C C . PRO D 1 208 ? 15.30833 30.23423 15.19835 1.000 27.15124 202 PRO D C 1
ATOM 16700 O O . PRO D 1 208 ? 16.02663 29.71412 16.05509 1.000 25.78273 202 PRO D O 1
ATOM 16711 N N . PHE D 1 209 ? 14.75517 31.42068 15.38030 1.000 23.28736 203 PHE D N 1
ATOM 16712 C CA . PHE D 1 209 ? 15.04456 32.20714 16.56508 1.000 23.50041 203 PHE D CA 1
ATOM 16713 C C . PHE D 1 209 ? 14.24570 31.65946 17.73036 1.000 26.65603 203 PHE D C 1
ATOM 16714 O O . PHE D 1 209 ? 13.01738 31.59887 17.68039 1.000 28.64054 203 PHE D O 1
ATOM 16731 N N . ASP D 1 210 ? 14.95272 31.25080 18.77694 1.000 30.33120 204 ASP D N 1
ATOM 16732 C CA . ASP D 1 210 ? 14.35116 30.61778 19.94369 1.000 31.14040 204 ASP D CA 1
ATOM 16733 C C . ASP D 1 210 ? 14.88769 31.36309 21.15184 1.000 27.56391 204 ASP D C 1
ATOM 16734 O O . ASP D 1 210 ? 16.07396 31.24163 21.47765 1.000 31.47221 204 ASP D O 1
ATOM 16743 N N . VAL D 1 211 ? 14.02981 32.15283 21.79705 1.000 24.99509 205 VAL D N 1
ATOM 16744 C CA . VAL D 1 211 ? 14.45272 32.99972 22.90512 1.000 29.71992 205 VAL D CA 1
ATOM 16745 C C . VAL D 1 211 ? 14.09595 32.39702 24.26212 1.000 29.65840 205 VAL D C 1
ATOM 16746 O O . VAL D 1 211 ? 14.31909 33.03919 25.29368 1.000 24.46863 205 VAL D O 1
ATOM 16759 N N . SER D 1 212 ? 13.58782 31.16042 24.28470 1.000 26.37856 206 SER D N 1
ATOM 16760 C CA . SER D 1 212 ? 13.05334 30.59195 25.51984 1.000 29.47447 206 SER D CA 1
ATOM 16761 C C . SER D 1 212 ? 14.10333 30.52990 26.62093 1.000 33.64086 206 SER D C 1
ATOM 16762 O O . SER D 1 212 ? 13.75929 30.62460 27.80262 1.000 32.71809 206 SER D O 1
ATOM 16770 N N . LYS D 1 213 ? 15.37769 30.38047 26.25796 1.000 27.39217 207 LYS D N 1
ATOM 16771 C CA . LYS D 1 213 ? 16.46141 30.23769 27.22359 1.000 35.66867 207 LYS D CA 1
ATOM 16772 C C . LYS D 1 213 ? 17.36981 31.46089 27.26933 1.000 39.99302 207 LYS D C 1
ATOM 16773 O O . LYS D 1 213 ? 18.47584 31.38347 27.81039 1.000 37.45646 207 LYS D O 1
ATOM 16792 N N . LEU D 1 214 ? 16.93270 32.58835 26.71145 1.000 25.10054 208 LEU D N 1
ATOM 16793 C CA . LEU D 1 214 ? 17.75232 33.78909 26.69423 1.000 28.85886 208 LEU D CA 1
ATOM 16794 C C . LEU D 1 214 ? 17.40733 34.68599 27.87304 1.000 27.46554 208 LEU D C 1
ATOM 16795 O O . LEU D 1 214 ? 16.23453 34.88535 28.20471 1.000 28.82546 208 LEU D O 1
ATOM 16811 N N . ASN D 1 215 ? 18.44837 35.22284 28.50612 1.000 26.73034 209 ASN D N 1
ATOM 16812 C CA . ASN D 1 215 ? 18.30964 36.19215 29.57899 1.000 30.76790 209 ASN D CA 1
ATOM 16813 C C . ASN D 1 215 ? 18.53946 37.61657 29.08992 1.000 26.97450 209 ASN D C 1
ATOM 16814 O O . ASN D 1 215 ? 18.11955 38.56457 29.76011 1.000 27.12499 209 ASN D O 1
ATOM 16825 N N . GLU D 1 216 ? 19.17977 37.77487 27.93436 1.000 23.62955 210 GLU D N 1
ATOM 16826 C CA . GLU D 1 216 ? 19.45074 39.08154 27.35771 1.000 25.73976 210 GLU D CA 1
ATOM 16827 C C . GLU D 1 216 ? 19.59415 38.91623 25.84863 1.000 26.99422 210 GLU D C 1
ATOM 16828 O O . GLU D 1 216 ? 19.60183 37.79962 25.32502 1.000 25.99076 210 GLU D O 1
ATOM 16840 N N . LEU D 1 217 ? 19.73253 40.04504 25.15522 1.000 24.31761 211 LEU D N 1
ATOM 16841 C CA . LEU D 1 217 ? 19.91926 40.05046 23.71295 1.000 23.88816 211 LEU D CA 1
ATOM 16842 C C . LEU D 1 217 ? 21.21732 40.75481 23.33626 1.000 24.76269 211 LEU D C 1
ATOM 16843 O O . LEU D 1 217 ? 21.67776 41.65208 24.04814 1.000 24.94830 211 LEU D O 1
ATOM 16859 N N . PRO D 1 218 ? 21.82711 40.36615 22.22272 1.000 23.85773 212 PRO D N 1
ATOM 16860 C CA . PRO D 1 218 ? 23.02997 41.05731 21.74313 1.000 25.37662 212 PRO D CA 1
ATOM 16861 C C . PRO D 1 218 ? 22.83190 42.56570 21.65353 1.000 23.65995 212 PRO D C 1
ATOM 16862 O O . PRO D 1 218 ? 21.73927 43.05464 21.36451 1.000 24.41730 212 PRO D O 1
ATOM 16873 N N . LYS D 1 219 ? 23.91163 43.30950 21.87814 1.000 24.90803 213 LYS D N 1
ATOM 16874 C CA . LYS D 1 219 ? 23.85028 44.76761 21.89225 1.000 24.53984 213 LYS D CA 1
ATOM 16875 C C . LYS D 1 219 ? 23.95115 45.29975 20.46664 1.000 21.34735 213 LYS D C 1
ATOM 16876 O O . LYS D 1 219 ? 24.94909 45.06042 19.77415 1.000 23.31291 213 LYS D O 1
ATOM 16895 N N . VAL D 1 220 ? 22.91652 46.02585 20.04020 1.000 23.32796 214 VAL D N 1
ATOM 16896 C CA . VAL D 1 220 ? 22.84304 46.61168 18.70414 1.000 20.83710 214 VAL D CA 1
ATOM 16897 C C . VAL D 1 220 ? 22.34143 48.04243 18.84233 1.000 19.62231 214 VAL D C 1
ATOM 16898 O O . VAL D 1 220 ? 21.28782 48.28775 19.44142 1.000 22.77538 214 VAL D O 1
ATOM 16911 N N . GLY D 1 221 ? 23.11065 48.99287 18.31088 1.000 22.15170 215 GLY D N 1
ATOM 16912 C CA . GLY D 1 221 ? 22.78219 50.39264 18.37891 1.000 19.96427 215 GLY D CA 1
ATOM 16913 C C . GLY D 1 221 ? 22.51777 50.91707 16.97611 1.000 23.27439 215 GLY D C 1
ATOM 16914 O O . GLY D 1 221 ? 22.82068 50.25424 15.98296 1.000 22.65479 215 GLY D O 1
ATOM 16918 N N . ILE D 1 222 ? 21.95059 52.12310 16.91076 1.000 21.47592 216 ILE D N 1
ATOM 16919 C CA . ILE D 1 222 ? 21.59833 52.75596 15.64069 1.000 20.79657 216 ILE D CA 1
ATOM 16920 C C . ILE D 1 222 ? 22.24667 54.12972 15.56590 1.000 22.70716 216 ILE D C 1
ATOM 16921 O O . ILE D 1 222 ? 22.12215 54.92804 16.50458 1.000 21.03149 216 ILE D O 1
ATOM 16937 N N . VAL D 1 223 ? 22.88832 54.42434 14.43225 1.000 20.67729 217 VAL D N 1
ATOM 16938 C CA . VAL D 1 223 ? 23.46494 55.74049 14.16635 1.000 21.32603 217 VAL D CA 1
ATOM 16939 C C . VAL D 1 223 ? 22.80018 56.36672 12.94466 1.000 20.44326 217 VAL D C 1
ATOM 16940 O O . VAL D 1 223 ? 22.46124 55.66904 11.98167 1.000 23.21115 217 VAL D O 1
ATOM 16953 N N . TYR D 1 224 ? 22.63572 57.68747 12.97452 1.000 20.92451 218 TYR D N 1
ATOM 16954 C CA . TYR D 1 224 ? 21.97896 58.44020 11.91169 1.000 20.31525 218 TYR D CA 1
ATOM 16955 C C . TYR D 1 224 ? 23.00847 59.05809 10.97288 1.000 22.17156 218 TYR D C 1
ATOM 16956 O O . TYR D 1 224 ? 24.11090 59.42465 11.38903 1.000 23.50319 218 TYR D O 1
ATOM 16974 N N . ASN D 1 225 ? 22.63082 59.19593 9.70438 1.000 21.01203 219 ASN D N 1
ATOM 16975 C CA . ASN D 1 225 ? 23.45791 59.85302 8.69964 1.000 22.89809 219 ASN D CA 1
ATOM 16976 C C . ASN D 1 225 ? 22.74771 61.09500 8.17173 1.000 21.09890 219 ASN D C 1
ATOM 16977 O O . ASN D 1 225 ? 21.51544 61.13996 8.06639 1.000 21.16646 219 ASN D O 1
ATOM 16988 N N . TYR D 1 226 ? 23.54854 62.10259 7.83344 1.000 21.80991 220 TYR D N 1
ATOM 16989 C CA . TYR D 1 226 ? 23.10486 63.43111 7.43509 1.000 21.57374 220 TYR D CA 1
ATOM 16990 C C . TYR D 1 226 ? 24.36420 64.17354 7.00998 1.000 21.16677 220 TYR D C 1
ATOM 16991 O O . TYR D 1 226 ? 25.47234 63.64177 7.10923 1.000 23.07836 220 TYR D O 1
ATOM 17009 N N . ALA D 1 227 ? 24.17976 65.38304 6.47687 1.000 22.21803 221 ALA D N 1
ATOM 17010 C CA . ALA D 1 227 ? 25.33027 66.17578 6.05985 1.000 22.60698 221 ALA D CA 1
ATOM 17011 C C . ALA D 1 227 ? 26.23477 66.48084 7.25350 1.000 24.24322 221 ALA D C 1
ATOM 17012 O O . ALA D 1 227 ? 25.77009 66.79587 8.35508 1.000 22.41170 221 ALA D O 1
ATOM 17019 N N . ASN D 1 228 ? 27.53829 66.35492 7.03688 1.000 25.91348 222 ASN D N 1
ATOM 17020 C CA . ASN D 1 228 ? 28.52636 66.69414 8.05971 1.000 25.52239 222 ASN D CA 1
ATOM 17021 C C . ASN D 1 228 ? 28.39646 65.82180 9.30837 1.000 23.70351 222 ASN D C 1
ATOM 17022 O O . ASN D 1 228 ? 28.72040 66.25737 10.41402 1.000 25.14109 222 ASN D O 1
ATOM 17033 N N . ALA D 1 229 ? 27.93804 64.58229 9.15654 1.000 25.07519 223 ALA D N 1
ATOM 17034 C CA . ALA D 1 229 ? 27.62667 63.75289 10.31226 1.000 25.40370 223 ALA D CA 1
ATOM 17035 C C . ALA D 1 229 ? 28.88457 63.38877 11.09003 1.000 24.60462 223 ALA D C 1
ATOM 17036 O O . ALA D 1 229 ? 29.89696 62.98823 10.50757 1.000 28.78279 223 ALA D O 1
ATOM 17043 N N . SER D 1 230 ? 28.80818 63.51553 12.41203 1.000 27.51748 224 SER D N 1
ATOM 17044 C CA . SER D 1 230 ? 29.92461 63.14547 13.26610 1.000 26.77751 224 SER D CA 1
ATOM 17045 C C . SER D 1 230 ? 30.09800 61.63321 13.31107 1.000 30.56841 224 SER D C 1
ATOM 17046 O O . SER D 1 230 ? 29.12216 60.87481 13.32372 1.000 25.51493 224 SER D O 1
ATOM 17054 N N . ASP D 1 231 ? 31.35377 61.18828 13.36069 1.000 29.48848 225 ASP D N 1
ATOM 17055 C CA . ASP D 1 231 ? 31.62965 59.77774 13.60067 1.000 27.04334 225 ASP D CA 1
ATOM 17056 C C . ASP D 1 231 ? 31.60854 59.40931 15.08155 1.000 30.20543 225 ASP D C 1
ATOM 17057 O O . ASP D 1 231 ? 31.77989 58.23209 15.41053 1.000 27.63982 225 ASP D O 1
ATOM 17066 N N . LEU D 1 232 ? 31.36446 60.36314 15.97226 1.000 28.64569 226 LEU D N 1
ATOM 17067 C CA . LEU D 1 232 ? 31.47789 60.08607 17.39838 1.000 28.84785 226 LEU D CA 1
ATOM 17068 C C . LEU D 1 232 ? 30.42870 59.08947 17.88149 1.000 27.16706 226 LEU D C 1
ATOM 17069 O O . LEU D 1 232 ? 30.76103 58.20311 18.68428 1.000 27.29064 226 LEU D O 1
ATOM 17085 N N . PRO D 1 233 ? 29.16275 59.18726 17.44417 1.000 25.14175 227 PRO D N 1
ATOM 17086 C CA . PRO D 1 233 ? 28.18936 58.15703 17.86184 1.000 25.38960 227 PRO D CA 1
ATOM 17087 C C . PRO D 1 233 ? 28.62322 56.74496 17.49598 1.000 27.48313 227 PRO D C 1
ATOM 17088 O O . PRO D 1 233 ? 28.57974 55.83284 18.33839 1.000 27.57606 227 PRO D O 1
ATOM 17099 N N . ALA D 1 234 ? 29.06095 56.53875 16.25664 1.000 25.44488 228 ALA D N 1
ATOM 17100 C CA . ALA D 1 234 ? 29.50616 55.21781 15.83572 1.000 28.43261 228 ALA D CA 1
ATOM 17101 C C . ALA D 1 234 ? 30.71544 54.77089 16.64399 1.000 28.72976 228 ALA D C 1
ATOM 17102 O O . ALA D 1 234 ? 30.76956 53.63340 17.11786 1.000 25.37387 228 ALA D O 1
ATOM 17109 N N . LYS D 1 235 ? 31.69474 55.65723 16.81963 1.000 28.16078 229 LYS D N 1
ATOM 17110 C CA . LYS D 1 235 ? 32.87372 55.28911 17.59658 1.000 28.95610 229 LYS D CA 1
ATOM 17111 C C . LYS D 1 235 ? 32.49724 54.91883 19.02381 1.000 28.75040 229 LYS D C 1
ATOM 17112 O O . LYS D 1 235 ? 33.08407 54.00390 19.61281 1.000 29.00827 229 LYS D O 1
ATOM 17131 N N . ALA D 1 236 ? 31.52695 55.62704 19.60167 1.000 26.50092 230 ALA D N 1
ATOM 17132 C CA . ALA D 1 236 ? 31.11761 55.32416 20.96677 1.000 27.81618 230 ALA D CA 1
ATOM 17133 C C . ALA D 1 236 ? 30.58898 53.90081 21.07559 1.000 31.78571 230 ALA D C 1
ATOM 17134 O O . ALA D 1 236 ? 30.90148 53.19067 22.03530 1.000 29.43771 230 ALA D O 1
ATOM 17141 N N . LEU D 1 237 ? 29.77867 53.46626 20.10320 1.000 27.38277 231 LEU D N 1
ATOM 17142 C CA . LEU D 1 237 ? 29.24779 52.10629 20.15249 1.000 27.82345 231 LEU D CA 1
ATOM 17143 C C . LEU D 1 237 ? 30.35223 51.07731 19.94614 1.000 27.57552 231 LEU D C 1
ATOM 17144 O O . LEU D 1 237 ? 30.35049 50.01612 20.58384 1.000 26.77293 231 LEU D O 1
ATOM 17160 N N . VAL D 1 238 ? 31.29690 51.36694 19.05287 1.000 29.73505 232 VAL D N 1
ATOM 17161 C CA . VAL D 1 238 ? 32.43554 50.47354 18.85701 1.000 32.10782 232 VAL D CA 1
ATOM 17162 C C . VAL D 1 238 ? 33.26285 50.38524 20.13388 1.000 32.59012 232 VAL D C 1
ATOM 17163 O O . VAL D 1 238 ? 33.59594 49.28999 20.60344 1.000 31.84553 232 VAL D O 1
ATOM 17176 N N . ASP D 1 239 ? 33.58739 51.53940 20.72863 1.000 29.68461 233 ASP D N 1
ATOM 17177 C CA . ASP D 1 239 ? 34.40584 51.53652 21.93961 1.000 33.20215 233 ASP D CA 1
ATOM 17178 C C . ASP D 1 239 ? 33.74013 50.75278 23.06535 1.000 36.58554 233 ASP D C 1
ATOM 17179 O O . ASP D 1 239 ? 34.43199 50.14405 23.89167 1.000 34.71521 233 ASP D O 1
ATOM 17188 N N . ALA D 1 240 ? 32.40898 50.74706 23.11494 1.000 29.21948 234 ALA D N 1
ATOM 17189 C CA . ALA D 1 240 ? 31.67568 49.97654 24.10667 1.000 31.87819 234 ALA D CA 1
ATOM 17190 C C . ALA D 1 240 ? 31.52951 48.50687 23.73417 1.000 28.52146 234 ALA D C 1
ATOM 17191 O O . ALA D 1 240 ? 30.87643 47.76191 24.47395 1.000 31.40364 234 ALA D O 1
ATOM 17198 N N . GLY D 1 241 ? 32.11307 48.07224 22.62550 1.000 29.29807 235 GLY D N 1
ATOM 17199 C CA . GLY D 1 241 ? 32.04814 46.67574 22.24013 1.000 31.68156 235 GLY D CA 1
ATOM 17200 C C . GLY D 1 241 ? 30.67918 46.20129 21.79963 1.000 34.20223 235 GLY D C 1
ATOM 17201 O O . GLY D 1 241 ? 30.31238 45.05063 22.06649 1.000 29.31836 235 GLY D O 1
ATOM 17205 N N . TYR D 1 242 ? 29.91263 47.05290 21.12977 1.000 31.63917 236 TYR D N 1
ATOM 17206 C CA . TYR D 1 242 ? 28.60430 46.62061 20.64744 1.000 28.50876 236 TYR D CA 1
ATOM 17207 C C . TYR D 1 242 ? 28.74746 45.46323 19.66563 1.000 26.79917 236 TYR D C 1
ATOM 17208 O O . TYR D 1 242 ? 29.69119 45.40636 18.87117 1.000 28.27609 236 TYR D O 1
ATOM 17226 N N . ASP D 1 243 ? 27.81148 44.51438 19.74572 1.000 24.76351 237 ASP D N 1
ATOM 17227 C CA . ASP D 1 243 ? 27.83996 43.37244 18.83837 1.000 26.56705 237 ASP D CA 1
ATOM 17228 C C . ASP D 1 243 ? 27.43928 43.76116 17.41836 1.000 27.01777 237 ASP D C 1
ATOM 17229 O O . ASP D 1 243 ? 27.91882 43.15827 16.45217 1.000 26.55439 237 ASP D O 1
ATOM 17238 N N . GLY D 1 244 ? 26.56985 44.75269 17.26261 1.000 23.64142 238 GLY D N 1
ATOM 17239 C CA . GLY D 1 244 ? 26.18781 45.19031 15.93011 1.000 23.96737 238 GLY D CA 1
ATOM 17240 C C . GLY D 1 244 ? 25.79463 46.64980 15.92764 1.000 22.85846 238 GLY D C 1
ATOM 17241 O O . GLY D 1 244 ? 25.41310 47.21779 16.95312 1.000 21.42765 238 GLY D O 1
ATOM 17245 N N . ILE D 1 245 ? 25.88792 47.25607 14.75057 1.000 22.66171 239 ILE D N 1
ATOM 17246 C CA . ILE D 1 245 ? 25.44587 48.62829 14.54804 1.000 21.42069 239 ILE D CA 1
ATOM 17247 C C . ILE D 1 245 ? 24.59750 48.67640 13.28326 1.000 20.88889 239 ILE D C 1
ATOM 17248 O O . ILE D 1 245 ? 25.00327 48.15716 12.23614 1.000 21.96429 239 ILE D O 1
ATOM 17264 N N . VAL D 1 246 ? 23.42925 49.31161 13.38166 1.000 20.78059 240 VAL D N 1
ATOM 17265 C CA . VAL D 1 246 ? 22.59725 49.62669 12.22598 1.000 20.03847 240 VAL D CA 1
ATOM 17266 C C . VAL D 1 246 ? 22.81724 51.08158 11.84271 1.000 20.52968 240 VAL D C 1
ATOM 17267 O O . VAL D 1 246 ? 22.72489 51.97838 12.68920 1.000 20.82679 240 VAL D O 1
ATOM 17280 N N . SER D 1 247 ? 23.08720 51.32567 10.56720 1.000 19.82042 241 SER D N 1
ATOM 17281 C CA . SER D 1 247 ? 23.20399 52.67483 10.03410 1.000 20.27905 241 SER D CA 1
ATOM 17282 C C . SER D 1 247 ? 21.87601 53.09964 9.41802 1.000 18.54126 241 SER D C 1
ATOM 17283 O O . SER D 1 247 ? 21.37399 52.43460 8.50298 1.000 18.65772 241 SER D O 1
ATOM 17291 N N . ALA D 1 248 ? 21.32589 54.21242 9.89602 1.000 19.88109 242 ALA D N 1
ATOM 17292 C CA . ALA D 1 248 ? 20.21300 54.89525 9.24149 1.000 18.84085 242 ALA D CA 1
ATOM 17293 C C . ALA D 1 248 ? 20.82518 55.79431 8.17360 1.000 19.50355 242 ALA D C 1
ATOM 17294 O O . ALA D 1 248 ? 21.13720 56.96250 8.40665 1.000 21.52832 242 ALA D O 1
ATOM 17301 N N . GLY D 1 249 ? 21.04482 55.21407 6.99287 1.000 19.15995 243 GLY D N 1
ATOM 17302 C CA . GLY D 1 249 ? 21.75811 55.88472 5.93594 1.000 20.73986 243 GLY D CA 1
ATOM 17303 C C . GLY D 1 249 ? 20.91647 56.91522 5.21850 1.000 21.66068 243 GLY D C 1
ATOM 17304 O O . GLY D 1 249 ? 19.72943 57.11556 5.48356 1.000 22.14567 243 GLY D O 1
ATOM 17308 N N . VAL D 1 250 ? 21.56958 57.60484 4.29152 1.000 20.54576 244 VAL D N 1
ATOM 17309 C CA . VAL D 1 250 ? 20.88927 58.53666 3.40433 1.000 20.95380 244 VAL D CA 1
ATOM 17310 C C . VAL D 1 250 ? 20.61294 57.82342 2.08952 1.000 20.71612 244 VAL D C 1
ATOM 17311 O O . VAL D 1 250 ? 21.40129 56.99089 1.63007 1.000 21.68801 244 VAL D O 1
ATOM 17324 N N . GLY D 1 251 ? 19.46915 58.12488 1.49683 1.000 21.18127 245 GLY D N 1
ATOM 17325 C CA . GLY D 1 251 ? 19.13435 57.49884 0.23228 1.000 21.81559 245 GLY D CA 1
ATOM 17326 C C . GLY D 1 251 ? 19.11231 55.99182 0.35582 1.000 23.48222 245 GLY D C 1
ATOM 17327 O O . GLY D 1 251 ? 18.60242 55.42405 1.32556 1.000 22.57104 245 GLY D O 1
ATOM 17331 N N . ASN D 1 252 ? 19.68384 55.31860 -0.64288 1.000 21.29426 246 ASN D N 1
ATOM 17332 C CA . ASN D 1 252 ? 19.74439 53.85390 -0.65202 1.000 21.33256 246 ASN D CA 1
ATOM 17333 C C . ASN D 1 252 ? 20.86792 53.34967 0.26171 1.000 24.84171 246 ASN D C 1
ATOM 17334 O O . ASN D 1 252 ? 21.83268 52.71639 -0.16290 1.000 24.35583 246 ASN D O 1
ATOM 17345 N N . GLY D 1 253 ? 20.72473 53.63921 1.55519 1.000 21.43681 247 GLY D N 1
ATOM 17346 C CA . GLY D 1 253 ? 21.64435 53.10155 2.53489 1.000 20.43110 247 GLY D CA 1
ATOM 17347 C C . GLY D 1 253 ? 23.04033 53.68692 2.54451 1.000 22.93184 247 GLY D C 1
ATOM 17348 O O . GLY D 1 253 ? 23.95580 53.05225 3.07295 1.000 22.10695 247 GLY D O 1
ATOM 17352 N N . ASN D 1 254 ? 23.24105 54.88387 2.00509 1.000 21.60628 248 ASN D N 1
ATOM 17353 C CA . ASN D 1 254 ? 24.59198 55.43470 1.93979 1.000 21.85428 248 ASN D CA 1
ATOM 17354 C C . ASN D 1 254 ? 25.00255 56.07452 3.26311 1.000 22.51948 248 ASN D C 1
ATOM 17355 O O . ASN D 1 254 ? 24.17811 56.44179 4.10280 1.000 22.28932 248 ASN D O 1
ATOM 17366 N N . LEU D 1 255 ? 26.30896 56.23802 3.42487 1.000 24.66268 249 LEU D N 1
ATOM 17367 C CA . LEU D 1 255 ? 26.88439 56.69952 4.67388 1.000 24.05598 249 LEU D CA 1
ATOM 17368 C C . LEU D 1 255 ? 27.76907 57.91037 4.43561 1.000 26.35478 249 LEU D C 1
ATOM 17369 O O . LEU D 1 255 ? 28.46000 58.00930 3.41406 1.000 27.08120 249 LEU D O 1
ATOM 17385 N N . TYR D 1 256 ? 27.72834 58.83799 5.38473 1.000 26.66618 250 TYR D N 1
ATOM 17386 C CA . TYR D 1 256 ? 28.66951 59.94384 5.36925 1.000 26.36890 250 TYR D CA 1
ATOM 17387 C C . TYR D 1 256 ? 30.08003 59.39472 5.54323 1.000 25.60042 250 TYR D C 1
ATOM 17388 O O . TYR D 1 256 ? 30.30123 58.41442 6.26021 1.000 29.12998 250 TYR D O 1
ATOM 17406 N N . LYS D 1 257 ? 31.04290 60.04584 4.87317 1.000 27.49932 251 LYS D N 1
ATOM 17407 C CA . LYS D 1 257 ? 32.41151 59.52719 4.79143 1.000 28.59428 251 LYS D CA 1
ATOM 17408 C C . LYS D 1 257 ? 32.94423 59.07145 6.15037 1.000 28.14529 251 LYS D C 1
ATOM 17409 O O . LYS D 1 257 ? 33.46194 57.95726 6.28685 1.000 29.94209 251 LYS D O 1
ATOM 17428 N N . SER D 1 258 ? 32.83171 59.91782 7.17050 1.000 30.16443 252 SER D N 1
ATOM 17429 C CA . SER D 1 258 ? 33.46413 59.58442 8.44629 1.000 33.58125 252 SER D CA 1
ATOM 17430 C C . SER D 1 258 ? 32.73927 58.44706 9.16142 1.000 33.23121 252 SER D C 1
ATOM 17431 O O . SER D 1 258 ? 33.38194 57.63025 9.83829 1.000 28.19074 252 SER D O 1
ATOM 17439 N N . VAL D 1 259 ? 31.41366 58.37092 9.01640 1.000 26.48902 253 VAL D N 1
ATOM 17440 C CA . VAL D 1 259 ? 30.66355 57.23602 9.54737 1.000 27.76317 253 VAL D CA 1
ATOM 17441 C C . VAL D 1 259 ? 31.06559 55.95838 8.82462 1.000 27.87801 253 VAL D C 1
ATOM 17442 O O . VAL D 1 259 ? 31.32484 54.92170 9.45063 1.000 28.84332 253 VAL D O 1
ATOM 17455 N N . PHE D 1 260 ? 31.12112 56.01941 7.49167 1.000 25.81672 254 PHE D N 1
ATOM 17456 C CA . PHE D 1 260 ? 31.59547 54.89878 6.68614 1.000 31.18736 254 PHE D CA 1
ATOM 17457 C C . PHE D 1 260 ? 32.92734 54.37570 7.21100 1.000 30.46128 254 PHE D C 1
ATOM 17458 O O . PHE D 1 260 ? 33.09187 53.17052 7.45158 1.000 30.74711 254 PHE D O 1
ATOM 17475 N N . ASP D 1 261 ? 33.89337 55.27552 7.39374 1.000 31.30275 255 ASP D N 1
ATOM 17476 C CA . ASP D 1 261 ? 35.23029 54.83409 7.77862 1.000 33.37308 255 ASP D CA 1
ATOM 17477 C C . ASP D 1 261 ? 35.19597 54.09244 9.10522 1.000 31.43402 255 ASP D C 1
ATOM 17478 O O . ASP D 1 261 ? 35.80060 53.02353 9.23966 1.000 30.85938 255 ASP D O 1
ATOM 17487 N N . THR D 1 262 ? 34.45380 54.62023 10.07795 1.000 28.73725 256 THR D N 1
ATOM 17488 C CA . THR D 1 262 ? 34.38329 53.98512 11.39153 1.000 32.03348 256 THR D CA 1
ATOM 17489 C C . THR D 1 262 ? 33.67935 52.63654 11.32573 1.000 33.25391 256 THR D C 1
ATOM 17490 O O . THR D 1 262 ? 34.11419 51.67057 11.96749 1.000 31.47911 256 THR D O 1
ATOM 17501 N N . LEU D 1 263 ? 32.59229 52.54234 10.56115 1.000 28.68259 257 LEU D N 1
ATOM 17502 C CA . LEU D 1 263 ? 31.87998 51.27283 10.47880 1.000 29.24210 257 LEU D CA 1
ATOM 17503 C C . LEU D 1 263 ? 32.65849 50.25782 9.65178 1.000 27.73176 257 LEU D C 1
ATOM 17504 O O . LEU D 1 263 ? 32.61792 49.05699 9.94050 1.000 28.78987 257 LEU D O 1
ATOM 17520 N N . ALA D 1 264 ? 33.38114 50.71026 8.63237 1.000 29.53624 258 ALA D N 1
ATOM 17521 C CA . ALA D 1 264 ? 34.23049 49.78814 7.88411 1.000 34.32157 258 ALA D CA 1
ATOM 17522 C C . ALA D 1 264 ? 35.29548 49.17565 8.79045 1.000 33.38977 258 ALA D C 1
ATOM 17523 O O . ALA D 1 264 ? 35.53349 47.95909 8.76711 1.000 35.04579 258 ALA D O 1
ATOM 17530 N N . THR D 1 265 ? 35.93786 50.00277 9.61389 1.000 31.76796 259 THR D N 1
ATOM 17531 C CA . THR D 1 265 ? 36.93743 49.47845 10.53917 1.000 33.30087 259 THR D CA 1
ATOM 17532 C C . THR D 1 265 ? 36.31049 48.51932 11.54094 1.000 38.52277 259 THR D C 1
ATOM 17533 O O . THR D 1 265 ? 36.88310 47.46613 11.84820 1.000 36.05042 259 THR D O 1
ATOM 17544 N N . ALA D 1 266 ? 35.14188 48.87589 12.07831 1.000 35.26573 260 ALA D N 1
ATOM 17545 C CA . ALA D 1 266 ? 34.48585 48.01062 13.05075 1.000 37.27379 260 ALA D CA 1
ATOM 17546 C C . ALA D 1 266 ? 34.16819 46.65210 12.44451 1.000 37.23559 260 ALA D C 1
ATOM 17547 O O . ALA D 1 266 ? 34.36550 45.61272 13.08758 1.000 34.60903 260 ALA D O 1
ATOM 17554 N N . ALA D 1 267 ? 33.65991 46.64027 11.20977 1.000 35.16410 261 ALA D N 1
ATOM 17555 C CA . ALA D 1 267 ? 33.34016 45.37291 10.56152 1.000 36.19509 261 ALA D CA 1
ATOM 17556 C C . ALA D 1 267 ? 34.56744 44.46980 10.48155 1.000 38.64292 261 ALA D C 1
ATOM 17557 O O . ALA D 1 267 ? 34.46175 43.25639 10.68809 1.000 39.01369 261 ALA D O 1
ATOM 17564 N N . LYS D 1 268 ? 35.74594 45.04429 10.21519 1.000 38.61536 262 LYS D N 1
ATOM 17565 C CA . LYS D 1 268 ? 36.94463 44.21864 10.10845 1.000 39.13936 262 LYS D CA 1
ATOM 17566 C C . LYS D 1 268 ? 37.26015 43.52083 11.42175 1.000 40.95554 262 LYS D C 1
ATOM 17567 O O . LYS D 1 268 ? 37.81692 42.41767 11.42288 1.000 43.81381 262 LYS D O 1
ATOM 17586 N N . THR D 1 269 ? 36.93818 44.15131 12.54625 1.000 39.66886 263 THR D N 1
ATOM 17587 C CA . THR D 1 269 ? 37.23746 43.59419 13.85494 1.000 39.15452 263 THR D CA 1
ATOM 17588 C C . THR D 1 269 ? 36.06554 42.82556 14.44816 1.000 40.04662 263 THR D C 1
ATOM 17589 O O . THR D 1 269 ? 36.08582 42.51781 15.64283 1.000 43.45973 263 THR D O 1
ATOM 17600 N N . GLY D 1 270 ? 35.04131 42.52358 13.64697 1.000 39.65769 264 GLY D N 1
ATOM 17601 C CA . GLY D 1 270 ? 33.98529 41.61235 14.04785 1.000 40.18194 264 GLY D CA 1
ATOM 17602 C C . GLY D 1 270 ? 32.63726 42.22933 14.37907 1.000 36.98844 264 GLY D C 1
ATOM 17603 O O . GLY D 1 270 ? 31.69578 41.47478 14.65591 1.000 37.04422 264 GLY D O 1
ATOM 17607 N N . THR D 1 271 ? 32.50412 43.55725 14.38494 1.000 32.29052 265 THR D N 1
ATOM 17608 C CA . THR D 1 271 ? 31.20113 44.17325 14.60781 1.000 30.54919 265 THR D CA 1
ATOM 17609 C C . THR D 1 271 ? 30.30465 43.91641 13.40031 1.000 27.47859 265 THR D C 1
ATOM 17610 O O . THR D 1 271 ? 30.72138 44.11470 12.25747 1.000 29.16094 265 THR D O 1
ATOM 17621 N N . ALA D 1 272 ? 29.07632 43.47220 13.64761 1.000 27.59120 266 ALA D N 1
ATOM 17622 C CA . ALA D 1 272 ? 28.11446 43.31606 12.56175 1.000 25.26819 266 ALA D CA 1
ATOM 17623 C C . ALA D 1 272 ? 27.58207 44.69586 12.19560 1.000 26.28030 266 ALA D C 1
ATOM 17624 O O . ALA D 1 272 ? 27.23408 45.47879 13.07769 1.000 28.17841 266 ALA D O 1
ATOM 17631 N N . VAL D 1 273 ? 27.58146 45.00965 10.90495 1.000 23.65433 267 VAL D N 1
ATOM 17632 C CA . VAL D 1 273 ? 27.15519 46.31425 10.41002 1.000 24.74168 267 VAL D CA 1
ATOM 17633 C C . VAL D 1 273 ? 26.06637 46.10979 9.37010 1.000 24.27506 267 VAL D C 1
ATOM 17634 O O . VAL D 1 273 ? 26.28746 45.43947 8.35212 1.000 24.09110 267 VAL D O 1
ATOM 17647 N N . VAL D 1 274 ? 24.89026 46.66975 9.63661 1.000 22.11190 268 VAL D N 1
ATOM 17648 C CA . VAL D 1 274 ? 23.76211 46.61741 8.72102 1.000 20.00825 268 VAL D CA 1
ATOM 17649 C C . VAL D 1 274 ? 23.48245 48.01990 8.21229 1.000 21.08631 268 VAL D C 1
ATOM 17650 O O . VAL D 1 274 ? 23.26027 48.94136 9.00351 1.000 21.99766 268 VAL D O 1
ATOM 17663 N N . ARG D 1 275 ? 23.44854 48.17074 6.88430 1.000 21.80091 269 ARG D N 1
ATOM 17664 C CA . ARG D 1 275 ? 23.01121 49.40576 6.24821 1.000 22.56682 269 ARG D CA 1
ATOM 17665 C C . ARG D 1 275 ? 21.49275 49.38357 6.08492 1.000 20.45612 269 ARG D C 1
ATOM 17666 O O . ARG D 1 275 ? 20.95442 48.54484 5.35500 1.000 19.91599 269 ARG D O 1
ATOM 17687 N N . SER D 1 276 ? 20.81326 50.30678 6.76285 1.000 19.73118 270 SER D N 1
ATOM 17688 C CA . SER D 1 276 ? 19.41749 50.62841 6.53180 1.000 17.88146 270 SER D CA 1
ATOM 17689 C C . SER D 1 276 ? 19.34734 52.05532 5.99309 1.000 18.34798 270 SER D C 1
ATOM 17690 O O . SER D 1 276 ? 20.36642 52.62689 5.55522 1.000 19.15860 270 SER D O 1
ATOM 17698 N N . SER D 1 277 ? 18.17240 52.65862 6.06794 1.000 17.47654 271 SER D N 1
ATOM 17699 C CA . SER D 1 277 ? 17.99061 53.99335 5.53110 1.000 18.68839 271 SER D CA 1
ATOM 17700 C C . SER D 1 277 ? 17.04827 54.80093 6.40074 1.000 18.54221 271 SER D C 1
ATOM 17701 O O . SER D 1 277 ? 16.03667 54.28313 6.89513 1.000 17.64266 271 SER D O 1
ATOM 17709 N N . ARG D 1 278 ? 17.38679 56.07907 6.57781 1.000 18.03797 272 ARG D N 1
ATOM 17710 C CA . ARG D 1 278 ? 16.45956 57.01981 7.18054 1.000 17.89544 272 ARG D CA 1
ATOM 17711 C C . ARG D 1 278 ? 15.27099 57.31694 6.27417 1.000 17.80068 272 ARG D C 1
ATOM 17712 O O . ARG D 1 278 ? 14.29289 57.91254 6.72972 1.000 19.93271 272 ARG D O 1
ATOM 17733 N N . VAL D 1 279 ? 15.34534 56.93329 5.00774 1.000 17.33857 273 VAL D N 1
ATOM 17734 C CA . VAL D 1 279 ? 14.25169 57.16564 4.06347 1.000 17.52442 273 VAL D CA 1
ATOM 17735 C C . VAL D 1 279 ? 13.10088 56.23055 4.40922 1.000 18.25330 273 VAL D C 1
ATOM 17736 O O . VAL D 1 279 ? 13.33347 55.02700 4.65516 1.000 17.51675 273 VAL D O 1
ATOM 17749 N N . PRO D 1 280 ? 11.86603 56.72456 4.48276 1.000 17.36928 274 PRO D N 1
ATOM 17750 C CA . PRO D 1 280 ? 10.82435 55.96651 5.18695 1.000 19.83224 274 PRO D CA 1
ATOM 17751 C C . PRO D 1 280 ? 10.19427 54.85648 4.38877 1.000 18.75031 274 PRO D C 1
ATOM 17752 O O . PRO D 1 280 ? 9.46842 54.04882 4.98313 1.000 19.68374 274 PRO D O 1
ATOM 17763 N N . THR D 1 281 ? 10.43929 54.76399 3.08431 1.000 17.57155 275 THR D N 1
ATOM 17764 C CA . THR D 1 281 ? 9.90516 53.66420 2.30165 1.000 17.50920 275 THR D CA 1
ATOM 17765 C C . THR D 1 281 ? 10.98243 53.19355 1.34278 1.000 19.09586 275 THR D C 1
ATOM 17766 O O . THR D 1 281 ? 11.89312 53.94522 0.99306 1.000 17.24358 275 THR D O 1
ATOM 17777 N N . GLY D 1 282 ? 10.85096 51.95374 0.89834 1.000 16.47537 276 GLY D N 1
ATOM 17778 C CA . GLY D 1 282 ? 11.77002 51.39434 -0.06676 1.000 17.89423 276 GLY D CA 1
ATOM 17779 C C . GLY D 1 282 ? 12.91843 50.61835 0.56250 1.000 19.81119 276 GLY D C 1
ATOM 17780 O O . GLY D 1 282 ? 13.28053 50.80083 1.72292 1.000 20.95248 276 GLY D O 1
ATOM 17784 N N . ALA D 1 283 ? 13.52671 49.74936 -0.24469 1.000 21.01749 277 ALA D N 1
ATOM 17785 C CA . ALA D 1 283 ? 14.58916 48.88443 0.24110 1.000 19.04204 277 ALA D CA 1
ATOM 17786 C C . ALA D 1 283 ? 15.95051 49.56607 0.20343 1.000 19.37274 277 ALA D C 1
ATOM 17787 O O . ALA D 1 283 ? 16.25277 50.37536 -0.68196 1.000 20.58592 277 ALA D O 1
ATOM 17794 N N . THR D 1 284 ? 16.79464 49.21151 1.17075 1.000 19.25201 278 THR D N 1
ATOM 17795 C CA . THR D 1 284 ? 18.23461 49.42305 1.05869 1.000 18.65842 278 THR D CA 1
ATOM 17796 C C . THR D 1 284 ? 18.76397 48.17027 0.37808 1.000 21.96976 278 THR D C 1
ATOM 17797 O O . THR D 1 284 ? 18.74040 47.08489 0.96745 1.000 21.92750 278 THR D O 1
ATOM 17808 N N . THR D 1 285 ? 19.20456 48.30817 -0.86888 1.000 23.52400 279 THR D N 1
ATOM 17809 C CA . THR D 1 285 ? 19.47074 47.15731 -1.71449 1.000 24.65231 279 THR D CA 1
ATOM 17810 C C . THR D 1 285 ? 20.94227 46.76390 -1.69346 1.000 28.98130 279 THR D C 1
ATOM 17811 O O . THR D 1 285 ? 21.82416 47.54900 -1.34810 1.000 26.89118 279 THR D O 1
ATOM 17822 N N . GLN D 1 286 ? 21.19163 45.51088 -2.06589 1.000 31.73945 280 GLN D N 1
ATOM 17823 C CA . GLN D 1 286 ? 22.52757 45.09304 -2.45940 1.000 39.93458 280 GLN D CA 1
ATOM 17824 C C . GLN D 1 286 ? 22.80026 45.59672 -3.87721 1.000 41.60394 280 GLN D C 1
ATOM 17825 O O . GLN D 1 286 ? 21.87998 45.94774 -4.62678 1.000 40.27259 280 GLN D O 1
ATOM 17839 N N . ASP D 1 287 ? 24.08262 45.65430 -4.23634 1.000 48.69194 281 ASP D N 1
ATOM 17840 C CA . ASP D 1 287 ? 24.49707 45.99016 -5.60289 1.000 48.49615 281 ASP D CA 1
ATOM 17841 C C . ASP D 1 287 ? 24.12295 47.42318 -5.98212 1.000 47.25784 281 ASP D C 1
ATOM 17842 O O . ASP D 1 287 ? 23.67965 47.68556 -7.10240 1.000 48.73146 281 ASP D O 1
ATOM 17851 N N . ALA D 1 288 ? 24.29957 48.34965 -5.04992 1.000 43.52190 282 ALA D N 1
ATOM 17852 C CA . ALA D 1 288 ? 24.07529 49.76732 -5.29297 1.000 42.77555 282 ALA D CA 1
ATOM 17853 C C . ALA D 1 288 ? 25.43493 50.49739 -5.16691 1.000 39.54048 282 ALA D C 1
ATOM 17854 O O . ALA D 1 288 ? 26.39599 50.02460 -5.77033 1.000 44.06644 282 ALA D O 1
ATOM 17861 N N . GLU D 1 289 ? 25.53227 51.58521 -4.41205 1.000 40.87870 283 GLU D N 1
ATOM 17862 C CA . GLU D 1 289 ? 26.77495 52.34080 -4.33776 1.000 38.73936 283 GLU D CA 1
ATOM 17863 C C . GLU D 1 289 ? 27.75308 51.81097 -3.29467 1.000 41.65824 283 GLU D C 1
ATOM 17864 O O . GLU D 1 289 ? 28.89322 52.28777 -3.25058 1.000 44.93995 283 GLU D O 1
ATOM 17876 N N . VAL D 1 290 ? 27.35995 50.84691 -2.46005 1.000 37.95141 284 VAL D N 1
ATOM 17877 C CA . VAL D 1 290 ? 28.23335 50.31870 -1.41520 1.000 35.44226 284 VAL D CA 1
ATOM 17878 C C . VAL D 1 290 ? 28.60439 48.87618 -1.73444 1.000 39.58086 284 VAL D C 1
ATOM 17879 O O . VAL D 1 290 ? 27.72810 48.02771 -1.94506 1.000 35.70102 284 VAL D O 1
ATOM 17892 N N . ASP D 1 291 ? 29.90945 48.59876 -1.74268 1.000 35.24467 285 ASP D N 1
ATOM 17893 C CA . ASP D 1 291 ? 30.42932 47.25315 -1.97114 1.000 38.30600 285 ASP D CA 1
ATOM 17894 C C . ASP D 1 291 ? 30.37579 46.50660 -0.64260 1.000 40.41264 285 ASP D C 1
ATOM 17895 O O . ASP D 1 291 ? 31.34517 46.43795 0.11290 1.000 36.01060 285 ASP D O 1
ATOM 17904 N N . ASP D 1 292 ? 29.20396 45.93358 -0.35592 1.000 34.63193 286 ASP D N 1
ATOM 17905 C CA . ASP D 1 292 ? 28.99665 45.29542 0.94135 1.000 34.41379 286 ASP D CA 1
ATOM 17906 C C . ASP D 1 292 ? 29.94807 44.12281 1.15091 1.000 37.61759 286 ASP D C 1
ATOM 17907 O O . ASP D 1 292 ? 30.49852 43.95451 2.24425 1.000 33.41214 286 ASP D O 1
ATOM 17916 N N . ALA D 1 293 ? 30.15490 43.30233 0.11841 1.000 38.25252 287 ALA D N 1
ATOM 17917 C CA . ALA D 1 293 ? 30.99987 42.12179 0.28399 1.000 38.21140 287 ALA D CA 1
ATOM 17918 C C . ALA D 1 293 ? 32.42331 42.51609 0.65656 1.000 39.06993 287 ALA D C 1
ATOM 17919 O O . ALA D 1 293 ? 33.05023 41.88439 1.51687 1.000 40.33564 287 ALA D O 1
ATOM 17926 N N . LYS D 1 294 ? 32.94394 43.56659 0.02683 1.000 35.31151 288 LYS D N 1
ATOM 17927 C CA . LYS D 1 294 ? 34.27485 44.05882 0.36149 1.000 36.20259 288 LYS D CA 1
ATOM 17928 C C . LYS D 1 294 ? 34.37438 44.44197 1.83385 1.000 39.97609 288 LYS D C 1
ATOM 17929 O O . LYS D 1 294 ? 35.32340 44.05436 2.52197 1.000 39.93356 288 LYS D O 1
ATOM 17948 N N . TYR D 1 295 ? 33.40973 45.21395 2.33635 1.000 38.47455 289 TYR D N 1
ATOM 17949 C CA . TYR D 1 295 ? 33.50914 45.77674 3.67936 1.000 37.39579 289 TYR D CA 1
ATOM 17950 C C . TYR D 1 295 ? 32.90824 44.89934 4.76761 1.000 33.31734 289 TYR D C 1
ATOM 17951 O O . TYR D 1 295 ? 33.03450 45.23906 5.95185 1.000 33.81386 289 TYR D O 1
ATOM 17969 N N . GLY D 1 296 ? 32.25061 43.80184 4.40775 1.000 32.07575 290 GLY D N 1
ATOM 17970 C CA . GLY D 1 296 ? 31.58816 42.98071 5.39657 1.000 32.58922 290 GLY D CA 1
ATOM 17971 C C . GLY D 1 296 ? 30.25957 43.51484 5.87976 1.000 33.75704 290 GLY D C 1
ATOM 17972 O O . GLY D 1 296 ? 29.82378 43.15336 6.97962 1.000 32.41594 290 GLY D O 1
ATOM 17976 N N . PHE D 1 297 ? 29.59794 44.36118 5.09219 1.000 32.01062 291 PHE D N 1
ATOM 17977 C CA . PHE D 1 297 ? 28.33283 44.96868 5.48140 1.000 31.20651 291 PHE D CA 1
ATOM 17978 C C . PHE D 1 297 ? 27.15100 44.10171 5.02884 1.000 30.41328 291 PHE D C 1
ATOM 17979 O O . PHE D 1 297 ? 27.27065 43.25131 4.13757 1.000 27.83005 291 PHE D O 1
ATOM 17996 N N . VAL D 1 298 ? 25.98611 44.35685 5.63805 1.000 25.63687 292 VAL D N 1
ATOM 17997 C CA . VAL D 1 298 ? 24.72717 43.69996 5.29820 1.000 23.88854 292 VAL D CA 1
ATOM 17998 C C . VAL D 1 298 ? 23.72308 44.77718 4.91565 1.000 21.61782 292 VAL D C 1
ATOM 17999 O O . VAL D 1 298 ? 23.62729 45.80515 5.59144 1.000 23.93361 292 VAL D O 1
ATOM 18012 N N . ALA D 1 299 ? 22.98325 44.54606 3.83216 1.000 20.73749 293 ALA D N 1
ATOM 18013 C CA . ALA D 1 299 ? 21.93084 45.46470 3.40990 1.000 20.90710 293 ALA D CA 1
ATOM 18014 C C . ALA D 1 299 ? 20.60188 45.03376 4.01428 1.000 20.74062 293 ALA D C 1
ATOM 18015 O O . ALA D 1 299 ? 20.24068 43.85337 3.97343 1.000 22.03352 293 ALA D O 1
ATOM 18022 N N . SER D 1 300 ? 19.84040 46.01531 4.52629 1.000 21.02813 294 SER D N 1
ATOM 18023 C CA . SER D 1 300 ? 18.64857 45.70894 5.30925 1.000 18.98619 294 SER D CA 1
ATOM 18024 C C . SER D 1 300 ? 17.38023 45.45381 4.49190 1.000 18.26312 294 SER D C 1
ATOM 18025 O O . SER D 1 300 ? 16.38249 44.99729 5.06637 1.000 19.74673 294 SER D O 1
ATOM 18033 N N . GLY D 1 301 ? 17.36629 45.70763 3.18713 1.000 18.43991 295 GLY D N 1
ATOM 18034 C CA . GLY D 1 301 ? 16.11119 45.54118 2.46928 1.000 18.41888 295 GLY D CA 1
ATOM 18035 C C . GLY D 1 301 ? 15.12203 46.59812 2.90244 1.000 17.75544 295 GLY D C 1
ATOM 18036 O O . GLY D 1 301 ? 15.50103 47.73229 3.20110 1.000 19.08875 295 GLY D O 1
ATOM 18040 N N . THR D 1 302 ? 13.84799 46.22318 2.97251 1.000 17.37641 296 THR D N 1
ATOM 18041 C CA . THR D 1 302 ? 12.83452 47.19121 3.36495 1.000 19.61040 296 THR D CA 1
ATOM 18042 C C . THR D 1 302 ? 12.76897 47.41401 4.87617 1.000 18.55212 296 THR D C 1
ATOM 18043 O O . THR D 1 302 ? 11.95864 48.23671 5.32649 1.000 17.66459 296 THR D O 1
ATOM 18054 N N . LEU D 1 303 ? 13.59108 46.72576 5.66206 1.000 18.51262 297 LEU D N 1
ATOM 18055 C CA . LEU D 1 303 ? 13.60296 46.93561 7.10996 1.000 18.17972 297 LEU D CA 1
ATOM 18056 C C . LEU D 1 303 ? 14.21426 48.29920 7.43031 1.000 16.56497 297 LEU D C 1
ATOM 18057 O O . LEU D 1 303 ? 15.37272 48.56335 7.08959 1.000 18.85709 297 LEU D O 1
ATOM 18073 N N . ASN D 1 304 ? 13.42786 49.17180 8.06220 1.000 17.65783 298 ASN D N 1
ATOM 18074 C CA . ASN D 1 304 ? 13.89681 50.47845 8.52248 1.000 16.24884 298 ASN D CA 1
ATOM 18075 C C . ASN D 1 304 ? 14.86805 50.26074 9.67780 1.000 16.72261 298 ASN D C 1
ATOM 18076 O O . ASN D 1 304 ? 15.09857 49.12379 10.10400 1.000 17.93513 298 ASN D O 1
ATOM 18087 N N . PRO D 1 305 ? 15.46787 51.32506 10.19815 1.000 16.81518 299 PRO D N 1
ATOM 18088 C CA . PRO D 1 305 ? 16.60003 51.10520 11.11216 1.000 17.87813 299 PRO D CA 1
ATOM 18089 C C . PRO D 1 305 ? 16.20724 50.36099 12.38069 1.000 17.54420 299 PRO D C 1
ATOM 18090 O O . PRO D 1 305 ? 16.90822 49.42889 12.79721 1.000 18.91786 299 PRO D O 1
ATOM 18101 N N . GLN D 1 306 ? 15.07239 50.71795 12.98484 1.000 16.76060 300 GLN D N 1
ATOM 18102 C CA . GLN D 1 306 ? 14.68830 50.06852 14.23128 1.000 18.22151 300 GLN D CA 1
ATOM 18103 C C . GLN D 1 306 ? 14.23904 48.63515 13.99969 1.000 18.88561 300 GLN D C 1
ATOM 18104 O O . GLN D 1 306 ? 14.41072 47.77673 14.88356 1.000 17.26961 300 GLN D O 1
ATOM 18118 N N . LYS D 1 307 ? 13.67636 48.33690 12.82154 1.000 17.53887 301 LYS D N 1
ATOM 18119 C CA . LYS D 1 307 ? 13.32648 46.95160 12.49431 1.000 17.11507 301 LYS D CA 1
ATOM 18120 C C . LYS D 1 307 ? 14.57019 46.12912 12.17033 1.000 18.02802 301 LYS D C 1
ATOM 18121 O O . LYS D 1 307 ? 14.66047 44.94317 12.51588 1.000 17.22056 301 LYS D O 1
ATOM 18140 N N . ALA D 1 308 ? 15.53227 46.73916 11.47338 1.000 18.04943 302 ALA D N 1
ATOM 18141 C CA . ALA D 1 308 ? 16.78097 46.04714 11.18239 1.000 18.99585 302 ALA D CA 1
ATOM 18142 C C . ALA D 1 308 ? 17.53614 45.72877 12.46166 1.000 19.88385 302 ALA D C 1
ATOM 18143 O O . ALA D 1 308 ? 18.18912 44.68337 12.55440 1.000 18.48117 302 ALA D O 1
ATOM 18150 N N . ARG D 1 309 ? 17.43163 46.59602 13.46730 1.000 17.42539 303 ARG D N 1
ATOM 18151 C CA . ARG D 1 309 ? 18.04055 46.27601 14.75742 1.000 19.79635 303 ARG D CA 1
ATOM 18152 C C . ARG D 1 309 ? 17.42455 45.01587 15.34683 1.000 18.97844 303 ARG D C 1
ATOM 18153 O O . ARG D 1 309 ? 18.13347 44.15273 15.87583 1.000 19.62393 303 ARG D O 1
ATOM 18174 N N . VAL D 1 310 ? 16.10286 44.90188 15.28793 1.000 19.09431 304 VAL D N 1
ATOM 18175 C CA . VAL D 1 310 ? 15.43854 43.71651 15.82493 1.000 17.08990 304 VAL D CA 1
ATOM 18176 C C . VAL D 1 310 ? 16.01598 42.46402 15.19170 1.000 18.80060 304 VAL D C 1
ATOM 18177 O O . VAL D 1 310 ? 16.40069 41.50109 15.87815 1.000 19.90244 304 VAL D O 1
ATOM 18190 N N . LEU D 1 311 ? 16.08278 42.44931 13.85627 1.000 19.54675 305 LEU D N 1
ATOM 18191 C CA . LEU D 1 311 ? 16.52596 41.23807 13.18410 1.000 19.11743 305 LEU D CA 1
ATOM 18192 C C . LEU D 1 311 ? 18.01298 41.00622 13.40756 1.000 20.21413 305 LEU D C 1
ATOM 18193 O O . LEU D 1 311 ? 18.46663 39.85630 13.48805 1.000 21.31585 305 LEU D O 1
ATOM 18209 N N . LEU D 1 312 ? 18.79395 42.08073 13.46285 1.000 17.69017 306 LEU D N 1
ATOM 18210 C CA . LEU D 1 312 ? 20.22727 41.91205 13.69330 1.000 18.89033 306 LEU D CA 1
ATOM 18211 C C . LEU D 1 312 ? 20.50897 41.34861 15.08080 1.000 19.82287 306 LEU D C 1
ATOM 18212 O O . LEU D 1 312 ? 21.34325 40.45318 15.22696 1.000 20.98064 306 LEU D O 1
ATOM 18228 N N . GLN D 1 313 ? 19.81578 41.83857 16.10710 1.000 20.17275 307 GLN D N 1
ATOM 18229 C CA . GLN D 1 313 ? 19.98404 41.24295 17.43209 1.000 20.71490 307 GLN D CA 1
ATOM 18230 C C . GLN D 1 313 ? 19.73526 39.74113 17.39542 1.000 21.84558 307 GLN D C 1
ATOM 18231 O O . GLN D 1 313 ? 20.51654 38.94455 17.93808 1.000 22.51913 307 GLN D O 1
ATOM 18245 N N . LEU D 1 314 ? 18.63689 39.32988 16.77198 1.000 20.73307 308 LEU D N 1
ATOM 18246 C CA . LEU D 1 314 ? 18.30097 37.91425 16.73756 1.000 20.74858 308 LEU D CA 1
ATOM 18247 C C . LEU D 1 314 ? 19.28068 37.13181 15.86620 1.000 22.00807 308 LEU D C 1
ATOM 18248 O O . LEU D 1 314 ? 19.65820 35.99945 16.21283 1.000 23.01553 308 LEU D O 1
ATOM 18264 N N . ALA D 1 315 ? 19.69793 37.70034 14.73323 1.000 22.80374 309 ALA D N 1
ATOM 18265 C CA . ALA D 1 315 ? 20.72714 37.05196 13.92458 1.000 22.41564 309 ALA D CA 1
ATOM 18266 C C . ALA D 1 315 ? 21.96468 36.75976 14.76697 1.000 24.91442 309 ALA D C 1
ATOM 18267 O O . ALA D 1 315 ? 22.54714 35.66939 14.68434 1.000 25.14628 309 ALA D O 1
ATOM 18274 N N . LEU D 1 316 ? 22.36470 37.71416 15.60439 1.000 22.95118 310 LEU D N 1
ATOM 18275 C CA . LEU D 1 316 ? 23.58027 37.57665 16.38955 1.000 25.32237 310 LEU D CA 1
ATOM 18276 C C . LEU D 1 316 ? 23.46087 36.53386 17.49170 1.000 26.58270 310 LEU D C 1
ATOM 18277 O O . LEU D 1 316 ? 24.49264 36.15089 18.05895 1.000 28.22528 310 LEU D O 1
ATOM 18293 N N . THR D 1 317 ? 22.25086 36.06313 17.81286 1.000 23.95809 311 THR D N 1
ATOM 18294 C CA . THR D 1 317 ? 22.13459 34.88742 18.66896 1.000 24.56244 311 THR D CA 1
ATOM 18295 C C . THR D 1 317 ? 22.49804 33.60951 17.93148 1.000 32.46607 311 THR D C 1
ATOM 18296 O O . THR D 1 317 ? 22.64155 32.56289 18.58001 1.000 33.77668 311 THR D O 1
ATOM 18307 N N . GLN D 1 318 ? 22.65884 33.67656 16.60832 1.000 29.63340 312 GLN D N 1
ATOM 18308 C CA . GLN D 1 318 ? 22.90367 32.51696 15.75582 1.000 32.74928 312 GLN D CA 1
ATOM 18309 C C . GLN D 1 318 ? 24.27261 32.53666 15.10238 1.000 34.10774 312 GLN D C 1
ATOM 18310 O O . GLN D 1 318 ? 24.88627 31.48023 14.93689 1.000 39.61598 312 GLN D O 1
ATOM 18324 N N . THR D 1 319 ? 24.75577 33.70996 14.70165 1.000 31.63687 313 THR D N 1
ATOM 18325 C CA . THR D 1 319 ? 25.96864 33.80719 13.90676 1.000 32.06465 313 THR D CA 1
ATOM 18326 C C . THR D 1 319 ? 26.48346 35.23687 13.93919 1.000 33.70215 313 THR D C 1
ATOM 18327 O O . THR D 1 319 ? 25.71298 36.17859 14.15526 1.000 28.51322 313 THR D O 1
ATOM 18338 N N . LYS D 1 320 ? 27.79394 35.38357 13.72620 1.000 34.39773 314 LYS D N 1
ATOM 18339 C CA . LYS D 1 320 ? 28.42312 36.67773 13.50882 1.000 32.15036 314 LYS D CA 1
ATOM 18340 C C . LYS D 1 320 ? 28.95355 36.82953 12.08900 1.000 32.19899 314 LYS D C 1
ATOM 18341 O O . LYS D 1 320 ? 29.57016 37.85403 11.77557 1.000 31.95563 314 LYS D O 1
ATOM 18360 N N . ASP D 1 321 ? 28.71181 35.84864 11.22687 1.000 33.62419 315 ASP D N 1
ATOM 18361 C CA . ASP D 1 321 ? 29.25555 35.83081 9.86724 1.000 33.95591 315 ASP D CA 1
ATOM 18362 C C . ASP D 1 321 ? 28.43641 36.75921 8.98113 1.000 34.74289 315 ASP D C 1
ATOM 18363 O O . ASP D 1 321 ? 27.21986 36.57237 8.87235 1.000 31.98766 315 ASP D O 1
ATOM 18372 N N . PRO D 1 322 ? 29.05180 37.75397 8.32678 1.000 33.11612 316 PRO D N 1
ATOM 18373 C CA . PRO D 1 322 ? 28.24869 38.69766 7.52596 1.000 33.52423 316 PRO D CA 1
ATOM 18374 C C . PRO D 1 322 ? 27.44200 38.04660 6.41622 1.000 32.17968 316 PRO D C 1
ATOM 18375 O O . PRO D 1 322 ? 26.31514 38.47500 6.16014 1.000 27.69537 316 PRO D O 1
ATOM 18386 N N . GLN D 1 323 ? 27.97790 37.04225 5.72261 1.000 30.65056 317 GLN D N 1
ATOM 18387 C CA . GLN D 1 323 ? 27.19755 36.44686 4.64210 1.000 32.96869 317 GLN D CA 1
ATOM 18388 C C . GLN D 1 323 ? 2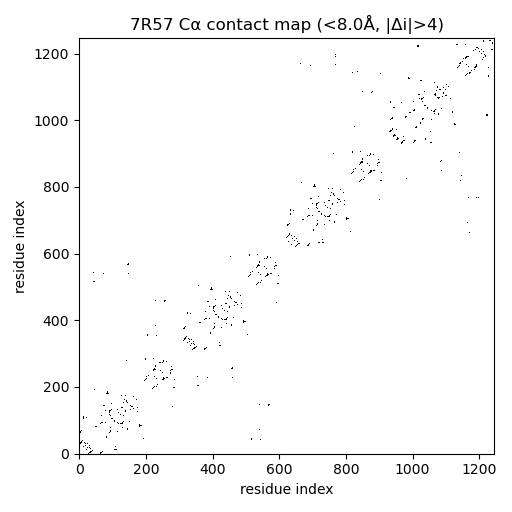6.00439 35.66717 5.18860 1.000 28.53510 317 GLN D C 1
ATOM 18389 O O . GLN D 1 323 ? 24.93004 35.66082 4.58087 1.000 26.46425 317 GLN D O 1
ATOM 18403 N N . GLN D 1 324 ? 26.15680 35.01665 6.34321 1.000 30.92816 318 GLN D N 1
ATOM 18404 C CA . GLN D 1 324 ? 25.00280 34.35648 6.93918 1.000 30.52403 318 GLN D CA 1
ATOM 18405 C C . GLN D 1 324 ? 23.99387 35.36800 7.46902 1.000 26.42911 318 GLN D C 1
ATOM 18406 O O . GLN D 1 324 ? 22.78442 35.11716 7.41573 1.000 27.56662 318 GLN D O 1
ATOM 18420 N N . ILE D 1 325 ? 24.46605 36.49845 7.98912 1.000 26.10363 319 ILE D N 1
ATOM 18421 C CA . ILE D 1 325 ? 23.54878 37.55069 8.42420 1.000 24.61471 319 ILE D CA 1
ATOM 18422 C C . ILE D 1 325 ? 22.79481 38.13079 7.22583 1.000 26.48487 319 ILE D C 1
ATOM 18423 O O . ILE D 1 325 ? 21.57506 38.35458 7.28881 1.000 23.21681 319 ILE D O 1
ATOM 18439 N N . GLN D 1 326 ? 23.49265 38.36117 6.11281 1.000 25.98851 320 GLN D N 1
ATOM 18440 C CA . GLN D 1 326 ? 22.80185 38.80072 4.90354 1.000 24.51390 320 GLN D CA 1
ATOM 18441 C C . GLN D 1 326 ? 21.72923 37.79676 4.48887 1.000 25.98882 320 GLN D C 1
ATOM 18442 O O . GLN D 1 326 ? 20.60853 38.17776 4.12737 1.000 23.30602 320 GLN D O 1
ATOM 18456 N N . GLN D 1 327 ? 22.04242 36.50572 4.54235 1.000 24.71480 321 GLN D N 1
ATOM 18457 C CA . GLN D 1 327 ? 21.04654 35.51835 4.16208 1.000 25.55529 321 GLN D CA 1
ATOM 18458 C C . GLN D 1 327 ? 19.83180 35.60505 5.07851 1.000 27.57032 321 GLN D C 1
ATOM 18459 O O . GLN D 1 327 ? 18.68639 35.50544 4.61836 1.000 25.84404 321 GLN D O 1
ATOM 18473 N N . ILE D 1 328 ? 20.06135 35.81246 6.37912 1.000 24.44647 322 ILE D N 1
ATOM 18474 C CA . ILE D 1 328 ? 18.95838 36.03511 7.31491 1.000 22.86357 322 ILE D CA 1
ATOM 18475 C C . ILE D 1 328 ? 18.14001 37.25494 6.89834 1.000 21.62799 322 ILE D C 1
ATOM 18476 O O . ILE D 1 328 ? 16.90134 37.22163 6.89695 1.000 20.59851 322 ILE D O 1
ATOM 18492 N N . PHE D 1 329 ? 18.81445 38.34343 6.52043 1.000 22.60037 323 PHE D N 1
ATOM 18493 C CA . PHE D 1 329 ? 18.10350 39.55227 6.09192 1.000 20.96637 323 PHE D CA 1
ATOM 18494 C C . PHE D 1 329 ? 17.37183 39.34814 4.77581 1.000 21.80846 323 PHE D C 1
ATOM 18495 O O . PHE D 1 329 ? 16.48652 40.14370 4.43641 1.000 22.65241 323 PHE D O 1
ATOM 18512 N N . ASN D 1 330 ? 17.70410 38.28584 4.04250 1.000 21.96677 324 ASN D N 1
ATOM 18513 C CA . ASN D 1 330 ? 16.99670 37.96325 2.81398 1.000 22.48474 324 ASN D CA 1
ATOM 18514 C C . ASN D 1 330 ? 15.84216 36.98952 2.99882 1.000 20.80076 324 ASN D C 1
ATOM 18515 O O . ASN D 1 330 ? 15.08639 36.78168 2.04438 1.000 24.86239 324 ASN D O 1
ATOM 18526 N N . GLN D 1 331 ? 15.67524 36.37742 4.17158 1.000 20.24428 325 GLN D N 1
ATOM 18527 C CA . GLN D 1 331 ? 14.62184 35.39947 4.39376 1.000 22.36122 325 GLN D CA 1
ATOM 18528 C C . GLN D 1 331 ? 13.57360 35.79873 5.41943 1.000 19.70228 325 GLN D C 1
ATOM 18529 O O . GLN D 1 331 ? 12.44990 35.29075 5.35857 1.000 20.78843 325 GLN D O 1
ATOM 18543 N N . TYR D 1 332 ? 13.91493 36.66618 6.37410 1.000 18.78794 326 TYR D N 1
ATOM 18544 C CA . TYR D 1 332 ? 12.99591 37.03805 7.43531 1.000 18.63830 326 TYR D CA 1
ATOM 18545 C C . TYR D 1 332 ? 12.74766 38.53091 7.40203 1.000 22.62013 326 TYR D C 1
ATOM 18546 O O . TYR D 1 332 ? 13.38598 39.26515 6.62969 1.000 22.07183 326 TYR D O 1
#

Organism: Escherichia coli (strain K12) (NCBI:txid83333)

Secondary structure (DSSP, 8-state):
--EEEEEE-SS----GGGHHHHSGGGGGT-EEEEEE-----GGG--HHHHHHHHHHHHHHGGG-SEEEEE--STTHHHHHHHHHHH----S-EEEE--SS-TTSTT-SHHHHHHHHHHHHH-GGGTTS-SEEEETTEEEETTTEEE-BSS-TT-EEETTT--SEEEETTEEEE-----S--GGGS----TT-S----EEEEE--TT--SHHHHHHHHTT-SEEEEEEBTTTB--HHHHHHHHHHHHTT-EEEEEESSSBS-B-SSSSS-HHHHTEEE-BT--HHHHHHHHHHHTTT---HHHHHHHHHH-/---EEEEEE-SS-S---TTHHHHSGGGGGT-EEEEEE-----GGG--HHHHHHHHHHHHHHGGG-SEEEEE--STTHHHHHHHHHHH----S-EEEE--SS-TTSTT-SHHHHHHHHHHHHH-GGGTTS-SEEEETTEEEETTTEEE-BSS-TT-EEETTT--SEEEETTEEEE-----S--GGGS----TT-S----EEEEE--TT--SHHHHHHHHTT-SEEEEEEBTTTB--HHHHHHHHHHHTTT-EEEEEESSSBS-B-SSSSS-HHHHT-EE-BT--HHHHHHHHHHHHTT---HHHHHHHHHH-/--EEEEEE-SS-S-----GGGSGGGGGT-EEEEEE-----GGG--HHHHHHHHHHHHHHGGG-SEEEEE--STTHHHHHHHHHHH----S-EEEE--SS-TTSTT-SHHHHHHHHHHHHH-GGGTTS-SEEEETTEEEETTTEEE-BSS-TT-EEETTT--SEEEETTEEEE-----S--GGGS----TT-SS---EEEEE--TT--SHHHHHHHHTT-SEEEEEEBTTTB--HHHHHHHHHHHHTT-EEEEEESSSBS-B-SSSSS-HHHHTEEE-BT--HHHHHHHHHHHHTT---HHHHHHHHHH-/--EEEEEE-SS-S-----S-HHHHHHHH-GGGGGT-EEEEEE-----GGG--HHHHHHHHHHHHHHGGG-SEEEEE--STTHHHHHHHHHHH----S-EEEE--SS-TTSTT-SHHHHHHHHHHHHH-GGGTTS-SEEEETTEEEETTTEEE-BSS-TT-EEETTT--SEEEETTEEEE-----S--GGGS----TT-SS---EEEEE--TT--SHHHHHHHHTT-SEEEEEEBTTTB--HHHHHHHHHHHHTT-EEEEEESSSBS-B-SSSSS-HHHHTEEE-BT--HHHHHHHHHHHHTT---HHHHHHHHHH-

Solvent-accessible surface area: 46444 Å² total; per-residue (Å²): 126,39,75,1,6,0,0,4,2,12,57,82,17,22,92,26,84,73,7,43,107,46,7,78,102,0,70,108,37,4,78,36,112,25,46,85,33,39,108,53,35,6,36,30,0,20,17,100,10,0,7,61,0,0,64,58,0,48,94,19,18,133,128,8,66,0,0,0,0,5,3,31,14,12,0,0,2,0,0,0,1,0,0,6,1,1,0,72,7,44,69,10,3,0,0,0,0,23,32,98,89,41,132,42,170,83,25,21,0,46,117,7,0,44,2,0,0,11,0,2,33,36,191,45,1,29,102,43,9,2,0,0,0,1,62,56,17,0,2,9,0,22,13,0,13,7,19,28,4,71,68,37,27,1,8,100,9,45,47,159,19,38,6,3,137,12,149,118,30,148,25,90,30,129,151,78,29,107,86,99,20,4,61,92,12,60,0,94,3,56,178,56,129,118,6,24,108,3,0,2,6,16,0,4,0,50,3,17,33,58,8,1,85,20,0,45,125,49,53,30,64,0,0,0,0,0,0,1,0,24,0,7,4,32,125,33,2,39,67,12,0,4,74,1,17,77,98,50,17,7,1,0,1,1,5,26,8,39,32,17,28,2,46,83,146,50,130,11,79,14,98,102,42,20,7,2,3,0,24,26,6,29,3,9,3,0,4,0,0,0,1,0,0,11,49,91,14,135,56,53,145,101,0,16,96,16,4,59,69,17,158,74,38,74,2,10,0,0,5,1,12,57,80,18,2,66,49,144,91,8,59,108,33,7,60,92,0,138,79,36,4,79,32,112,14,39,86,33,36,108,55,36,6,37,37,1,31,20,102,10,0,7,62,0,0,60,56,0,48,91,20,20,135,142,9,65,0,0,0,0,5,5,31,13,13,0,0,3,0,0,0,0,0,0,6,1,1,0,72,6,42,69,10,2,0,0,0,0,26,32,97,90,29,125,43,181,92,26,21,0,43,115,8,0,44,3,0,0,11,0,2,30,36,193,44,1,29,101,44,9,1,0,0,0,2,66,54,15,0,0,9,0,25,13,0,11,6,25,28,3,71,66,37,26,1,6,96,8,45,47,160,22,38,7,3,138,12,150,136,29,160,26,93,31,129,149,80,30,106,84,98,19,4,62,92,11,60,0,93,4,56,180,57,128,135,8,22,106,4,0,3,4,16,0,3,0,52,2,17,31,53,9,1,91,16,0,46,125,45,48,30,49,0,0,0,0,0,0,1,0,22,0,6,2,13,89,34,2,45,97,17,0,22,89,1,18,124,96,60,15,11,1,0,0,1,6,27,9,38,30,16,28,3,50,80,143,50,128,7,79,14,97,140,58,22,7,2,2,0,23,29,4,27,3,8,4,0,4,0,0,0,0,0,0,4,53,94,19,121,58,52,143,103,0,16,101,16,4,61,72,18,128,38,74,2,16,3,0,7,1,12,57,93,22,8,60,36,97,143,31,115,48,9,62,98,3,140,108,38,3,78,33,55,13,67,86,30,39,105,54,37,5,34,20,0,34,19,102,10,0,6,59,0,0,55,64,0,48,91,14,25,122,141,9,67,0,0,0,0,10,5,30,13,13,0,0,3,0,0,0,0,0,0,7,0,1,0,69,8,50,70,12,3,0,0,0,0,23,33,98,89,27,123,43,172,87,27,22,0,42,114,6,6,46,2,0,0,14,0,2,34,35,192,44,1,31,101,44,9,2,0,0,0,1,65,56,17,0,0,10,0,23,14,0,14,7,24,28,4,73,67,36,26,1,6,96,9,48,46,159,21,37,6,3,140,11,148,121,26,141,25,90,29,128,152,80,29,106,85,96,19,4,59,91,10,62,0,92,2,62,186,55,122,138,7,25,108,4,0,3,5,16,0,2,0,50,3,17,40,53,8,1,93,17,0,41,124,43,51,26,56,0,0,0,0,0,0,1,0,23,0,4,3,16,101,35,2,46,98,15,0,18,83,0,22,141,94,45,10,15,1,0,1,1,5,28,9,38,31,16,28,2,44,82,148,51,123,10,76,16,98,133,57,19,7,3,3,0,23,27,4,26,4,8,4,0,4,0,0,0,0,1,0,22,53,94,22,139,61,52,73,105,1,22,98,17,4,63,64,18,129,36,75,2,16,0,0,3,1,9,56,54,16,0,66,182,125,34,194,50,24,2,84,31,2,38,112,36,6,84,98,2,72,102,36,3,76,30,161,19,68,60,34,42,108,51,40,6,31,36,0,24,20,42,9,0,4,53,0,0,59,60,0,48,92,15,20,132,147,9,68,0,1,0,0,2,4,30,13,12,0,0,3,0,0,0,1,0,0,7,0,1,0,72,6,46,70,10,2,0,0,0,0,22,31,98,90,24,121,35,173,83,25,20,0,43,114,7,0,47,2,0,0,11,0,2,32,35,193,45,1,29,100,43,9,2,0,0,0,1,61,58,16,0,1,9,0,23,14,0,13,8,24,28,4,70,68,38,26,1,6,94,9,47,45,159,20,38,7,3,138,11,149,131,29,156,26,92,30,127,152,80,29,106,83,96,19,4,60,92,11,64,0,91,3,58,182,48,28,55,10,24,123,4,0,2,4,16,0,4,0,51,2,18,29,55,8,1,91,17,0,44,126,53,54,30,62,0,0,0,0,0,0,1,0,24,0,6,3,31,117,31,3,41,80,16,0,13,88,2,17,123,109,41,18,9,1,0,0,0,6,26,9,40,31,18,29,2,47,81,148,48,136,10,81,14,99,141,60,21,7,2,4,0,22,28,4,27,4,8,3,0,4,0,0,0,1,0,0,23,54,93,23,145,65,57,115,100,1,7,88,18,3,66,57,17

GO terms:
  GO:0042802 identical protein binding (F, IPI)
  GO:0030288 outer membrane-bounded periplasmic space (C, IDA)
  GO:0032991 protein-containing complex (C, IDA)
  GO:0004067 asparaginase activity (F, IDA)
  GO:0051289 protein homotetramerization (P, IDA)

Radius of gyration: 38.35 Å; Cα contacts (8 Å, |Δi|>4): 3113; chains: 4; bounding box: 79×95×119 Å